Protein 5JK0 (pdb70)

Secondary structure (DSSP, 8-state):
--B-S--SS-HHHHHHHHHHHHHHHHHHHS--TT-S-HHHHHHHHHHHHT--SHHHHHHHHHHHHHTT-GGGHHHHHHHHHHHHHHH-------SSGGG--HHHHHHHHHHHTTTS-HHHHHHHHHHHHHHHHHHHHHB--TTS-B---------PPS---HHHHHHHHHHHHHS---TTTHHHHHHHHHHHHHH---HHHHHT-BGGGEEEETTEEEEEEE-GGG-EEEEEEEGGGTHHHHHHHHHHHTTS---TTBSS--TTSSPPPHHHHHHHHHHHHHHTT---S--SHHHHHHHHHHHHHHHH--HHHHHHHHT-SSHHHHGGG----GGGHHHHHTTTT--/--B-S--SS-HHHHHHHHHHHHHHHHHHHS--TT-S-HHHHHHHHHHTTS---HHHHHHHHHHHHHTT-GGGGGTHHHHHHHHHHHHHHHHH---SGGG--HHHHHHHHHHHSTTS-HHHHHHHHHHHHHHHHHHHHHB--TTS-B---------PPS---HHHHHHHHHHHHHS---TTTHHHHHHHHHHHHHH---HHHHHT-BGGGEEE-SSEEEEEEE-GGG-EEEEEEEGGGTHHHHHHHHHHHTTS---TTBSS--TTSSPPPHHHHHHHHHHHHHHHT---S--SHHHHHHHHHHHHHHHH--HHHHHHHHT-SSHHHHGGG----GGGGHHHHSS--/--B-S--SS-HHHHHHHHHHHHHHHHHHHS--TT---HHHHHHHHHHHHH--SHHHHHHHHHHHHHHT-GGGHHHHHHHHHHHHHHHHHHHHH--GGGS-GGG--HHHHHHHHHHHTTT--HHHHHHHHHHHHHHHHHHHHHB--TTS-B-----------PPS---HHHHHHHHHHHHHS---TTTHHHHHHHHHHHHHH---HHHHHT-BGGGEEEETTEEEEEEE-STT-EEEEEEEGGGTHHHHHHHHHHHTTS--STTBSS--TTSSPPPHHHHHHHHHHHHHHTT---S--SHHHHHHHHHHHHHHHH--HHHHHHHHT-S-HHHHGGGG----HHHHGGG-/--B-S--SS-HHHHHHHHHHHHHHHHHHHS--TT-S-HHHHHHHHHHTTS---HHHHHHHHHHHHHHT-GGGHHHHHHHHHHHHHHHHHHHHSSSS---SGGG--HHHHHHHHHHHTTTS-HHHHHHHHHHHHHHHHHHHHHB--TTS-B------------PPS---HHHHHHHHHHHHHS---TTTHHHHHHHHHHHHHH---HHHHHT-BGGGEEEETTEEEEEEE-STT-EEEEEEEGGGTHHHHHHHHHHGGGS---SSBSS--TTSSPPPHHHHHHHHHHHHHHHT---S--SHHHHHHHHHHHHHHHH--HHHHHHHHT-S-HHHHGGGG--HHHHHTTT--

B-factor: mean 37.94, std 14.61, range [15.32, 128.75]

Organism: Helicobacter pylori (strain ATCC 700392 / 26695) (NCBI:txid85962)

Nearest PDB structures (foldseek):
  5jk0-assembly1_A  TM=1.003E+00  e=2.504E-57  Helicobacter pylori 26695
  5jk0-assembly1_B  TM=9.928E-01  e=2.048E-52  Helicobacter pylori 26695
  5jk0-assembly1_C  TM=9.220E-01  e=7.118E-52  Helicobacter pylori 26695
  5jjv-assembly1_B-2  TM=9.401E-01  e=4.499E-51  Helicobacter pylori 26695
  5jk0-assembly1_D  TM=9.304E-01  e=4.680E-50  Helicobacter pylori 26695

Sequence (1389 aa):
MKHPLEELKDPTENLLLWIGRFLRYKCTSLSNSQVKDQNKVFECLNELNQACSSSQLEKVCKKARNAGLLGINTYALPLLKFHEYFSKARLIAFNSLKNIDEVMLAEFLSVYTGGLSLATKKNYRIALLGLFSYIDKQNQDENEKSYIYNITLKKLPTHLNNEELEKFLESIDKIEMSAKVRARNRLLIKIIVFTGMRRSNEALQLKIKDFTLENGCYTILIKGKGDKYRAVMLKAFHIESLLKEWLIERELYPVKNDLLFCNQKGSALTQAYLYKQVERIINFAGLRREKNGAHMLRHSFATLLYQKRHDLILVQEALGHASLNTSRIYTHFDKQRLEEAASIWEENMKHPLEELKDPTENLLLWIGRFLRYKCTSLSNSQVKDQNKVFECLNELNQACSSSQLEKVCKKARNAGLLGINTYALPLLKFHEYFSKARLITFNSLKNIDEVMLAEFLSVYTGGLSLATKKNYRIALLGLFSYIDKQNQDDENEKSYIYNITLKKLPTHLNNEELEKFLESIDKIEMSAKVRARNRLLIKIIVFTGMRSNEALQLKIKDFTLENGCYTILIKGKGDKYRAVMLKAFHIESLLKEWLIERELYPVKNDLLFCNQKGSALTQAYLYKQVERIINFAGLRREKNGAHMLRHSFATLLYQKRHDLILVQEALGHASLNTSRIYTHFDKQRLEEAASIWEMKHPLEELKDPTENLLLWIGRFLRYKCTSLSNSQVKDQNKVFECLNELNQACSSSSQLEKVCKKARNAGLLGINTYALPLLKFHEYFSKARLITERLAFNSLKNIDEVMLAEFLSVYTGGLSLATKKNYRIALLGLFSYIDKQNQDENEKSYIYNITLKNIKLPTHLNNEELEKFLESIDKIEMSAKVRARNRLLIKIIVFTGMRSNEALQLKIKDFTLENGCYTILIKGKGDKYRAVMLKAFHIESLLKEWLIERELYPVKKNDLLFCNQKGSALTQAYLYKQVERIIINFAGLRREKNGAHMLRHSFATLLYQKRHDLILVQEALGHASLNTSRIYTHFRLEEAASIWEMKHPLEELKDPTENLLLWIGRFLRYKCTSLSNSQVKDQNKVFECLNELNQACSSSQLEKVCKKARNAGLLGINTYALPLLKFHEYFSKARLITERLAFNSLKNIDEVMLAEFLSVYTGGLSLATKKNYRIALLGLFSYIDKQNQDENEKSYIYNITLKNISKLPTHLNNEELEKFLESIDKIEMSAKVRARNRLLIKIIVFTGMRSNEALQLKIKDFTLENGCYTILIKGKGDKYRAVMLKAFHIESLLKEWLIERELYPVKNDLLFCNQKGSALTQAYLYKQVERIINFAGLRREKNGAHMLRHSFATLLYQKRHDLILVQEALGHASLNTSRIYTHRLEEAASIWEE

InterPro domains:
  IPR002104 Integrase, catalytic domain [PF00589] (175-350)
  IPR002104 Integrase, catalytic domain [PS51898] (170-357)
  IPR011010 DNA breaking-rejoining enzyme, catalytic core [SSF56349] (175-356)
  IPR013762 Integrase-like, catalytic domain superfamily [G3DSA:1.10.443.10] (173-355)
  IPR033683 Tyrosine recombinase XerH [MF_02054] (1-359)
  IPR041308 Xer recombinase, N-terminal [PF18644] (12-143)
  IPR044068 Core-binding (CB) domain [PS51900] (43-140)
  IPR050090 Bacterial tyrosine recombinase XerC/XerD complex [PTHR30349] (85-353)

Radius of gyration: 36.98 Å; Cα contacts (8 Å, |Δi|>4): 1871; chains: 4; bounding box: 85×82×88 Å

Solvent-accessible surface area: 65845 Å² total; per-residue (Å²): 168,98,42,53,7,81,82,83,111,59,30,33,92,1,1,15,60,1,0,7,36,2,0,30,101,38,5,27,59,47,81,20,75,84,13,164,51,56,76,90,8,15,61,0,5,9,49,5,68,108,22,114,47,35,78,60,2,69,118,0,4,113,45,0,117,103,3,6,2,84,31,1,60,52,35,10,92,7,0,18,74,0,22,96,42,6,45,67,108,100,99,157,101,82,117,18,5,64,50,4,69,62,119,16,0,53,89,0,30,81,90,60,4,55,85,72,67,148,68,43,65,123,61,16,78,60,0,0,40,22,0,1,50,40,4,24,141,53,3,46,22,154,95,124,48,5,20,14,23,53,22,50,23,201,139,68,31,32,45,1,74,46,73,41,3,107,102,0,32,120,8,0,58,71,11,125,17,58,93,51,33,80,2,10,2,27,0,3,1,28,0,0,2,10,3,1,1,99,25,56,25,0,6,75,3,55,44,58,15,21,34,93,97,149,43,15,17,40,0,38,5,88,39,102,53,60,63,121,46,29,6,50,2,49,5,128,29,1,91,86,14,19,149,75,0,68,118,45,29,83,160,38,91,39,58,130,36,12,2,0,0,43,136,80,3,62,29,16,84,110,57,62,2,82,129,28,0,46,83,0,0,68,114,4,62,14,137,63,136,134,8,8,10,88,4,1,19,40,0,7,0,19,5,0,21,121,82,93,84,38,6,25,0,0,21,74,4,2,40,23,109,28,1,53,58,0,98,78,15,22,169,22,84,122,115,58,9,65,56,5,4,9,1,52,93,97,166,136,92,64,54,5,77,82,68,112,57,9,21,91,1,2,23,34,1,0,9,40,2,0,38,91,34,2,28,62,49,78,11,51,85,9,122,57,56,87,83,1,10,72,1,5,31,56,7,39,132,79,20,65,34,84,52,0,80,138,2,5,116,59,0,120,126,9,9,2,97,30,0,59,49,35,10,91,6,0,15,70,0,24,99,20,0,32,141,17,78,147,133,124,58,128,22,5,52,65,4,68,61,122,15,0,53,96,0,29,85,95,48,4,58,86,70,66,150,69,44,70,120,61,14,63,58,0,0,38,22,0,2,52,30,4,24,127,54,2,53,29,153,95,120,54,4,30,20,23,54,24,62,24,210,235,68,34,26,45,2,76,68,74,42,3,50,108,0,33,122,8,0,56,69,10,151,30,67,97,129,37,81,13,12,2,33,0,4,0,26,0,0,2,12,2,0,2,86,27,74,21,0,6,89,4,76,37,44,8,18,34,80,73,140,47,23,14,34,0,45,3,113,27,101,58,49,61,95,35,52,9,36,1,12,6,146,32,1,77,96,14,18,57,91,1,53,132,59,20,137,141,28,86,25,159,126,30,20,0,1,0,44,119,83,9,60,29,18,85,107,54,60,1,84,129,28,0,39,91,0,0,66,116,4,61,12,148,64,135,131,11,9,9,91,4,1,9,36,0,9,0,21,4,0,21,117,76,92,82,39,7,32,9,0,21,100,10,0,30,23,108,31,1,56,60,0,88,76,11,27,98,48,79,76,71,80,18,43,35,4,4,36,18,48,105,126,70,57,62,13,83,81,82,158,37,14,11,98,1,2,10,56,1,0,7,45,5,0,77,92,32,3,74,61,50,77,60,56,93,26,74,96,125,121,24,5,54,92,1,35,78,55,6,99,118,19,100,40,52,75,88,2,74,60,5,8,130,69,0,127,134,14,8,0,94,30,1,57,48,35,6,96,6,0,23,66,0,18,79,8,0,29,57,1,60,126,118,36,137,61,74,29,0,99,24,4,81,61,4,69,77,88,9,0,38,6,0,32,9,4,18,4,6,42,67,51,55,67,44,26,108,68,16,43,80,0,0,41,21,0,1,43,38,4,14,80,39,4,32,47,114,68,72,48,0,51,51,25,104,23,83,18,93,125,91,115,46,30,40,40,2,52,66,118,20,4,100,106,0,33,123,6,0,56,72,11,78,28,69,94,57,29,73,1,7,2,30,0,4,0,27,0,0,2,15,4,0,1,100,23,58,16,0,6,81,4,44,58,155,22,28,81,99,123,150,33,13,27,45,0,72,5,122,34,75,63,100,62,107,49,18,5,28,2,42,15,121,29,1,52,90,10,19,58,73,0,54,116,48,38,136,162,32,68,39,102,110,96,7,1,1,0,40,115,74,0,52,27,19,84,101,67,70,2,77,132,28,0,28,99,0,0,70,115,6,62,12,58,19,16,126,3,7,5,96,3,2,17,40,0,5,0,5,8,1,41,101,41,57,122,11,10,7,0,0,5,41,5,2,38,21,98,34,0,80,55,0,84,64,10,41,71,133,161,35,107,36,11,10,41,3,48,135,193,66,39,58,15,74,82,88,109,68,10,22,36,1,1,25,33,0,0,9,47,4,0,68,106,28,3,74,60,46,78,60,79,92,33,100,50,59,68,32,10,139,112,6,27,66,92,8,102,68,81,20,51,36,83,96,1,74,61,6,4,117,49,0,116,127,18,10,0,97,28,1,61,47,32,11,94,6,0,21,67,0,19,88,8,0,39,72,2,35,90,71,20,63,225,130,38,33,103,27,2,90,56,3,70,62,98,13,0,49,19,0,30,20,4,22,4,5,44,77,50,38,64,40,51,100,64,12,59,85,0,0,40,21,0,2,43,37,2,16,80,47,3,48,50,112,64,77,37,2,51,52,22,97,27,73,12,95,83,66,125,124,54,38,24,48,2,57,91,78,28,3,48,37,0,35,120,10,0,56,70,11,79,32,68,89,62,27,73,3,6,2,30,0,3,2,26,0,0,1,12,4,0,1,104,22,58,14,0,7,79,3,53,59,148,17,32,77,86,72,113,51,18,15,46,0,67,6,125,35,91,57,105,54,108,50,31,6,42,0,49,6,141,36,1,81,90,14,19,56,74,1,56,118,54,28,144,159,26,90,26,112,83,48,9,1,0,0,41,106,81,6,65,32,18,86,102,66,66,2,76,133,26,0,26,98,2,0,69,119,30,63,19,69,21,45,136,1,8,7,94,3,1,16,36,0,6,0,13,18,0,30,95,45,97,119,10,11,6,2,0,7,55,5,2,40,23,106,34,0,76,54,0,88,66,8,38,118,128,34,58,77,6,2,30,2,50,73,154

Structure (mmCIF, N/CA/C/O backbone):
data_5JK0
#
_entry.id   5JK0
#
_cell.length_a   79.280
_cell.length_b   153.200
_cell.length_c   169.390
_cell.angle_alpha   90.00
_cell.angle_beta   90.00
_cell.angle_gamma   90.00
#
_symmetry.space_group_name_H-M   'P 21 21 21'
#
loop_
_entity.id
_entity.type
_entity.pdbx_description
1 polymer 'Tyrosine recombinase XerH'
2 polymer 'DNA (30-MER)'
3 polymer 'DNA (30-MER)'
4 non-polymer GLYCEROL
5 non-polymer 1,2-ETHANEDIOL
6 non-polymer 'CHLORIDE ION'
7 non-polymer DI(HYDROXYETHYL)ETHER
8 water water
#
loop_
_atom_site.group_PDB
_atom_site.id
_atom_site.type_symbol
_atom_site.label_atom_id
_atom_site.label_alt_id
_atom_site.label_comp_id
_atom_site.label_asym_id
_atom_site.label_entity_id
_atom_site.label_seq_id
_atom_site.pdbx_PDB_ins_code
_atom_site.Cartn_x
_atom_site.Cartn_y
_atom_site.Cartn_z
_atom_site.occupancy
_atom_site.B_iso_or_equiv
_atom_site.auth_seq_id
_atom_site.auth_comp_id
_atom_site.auth_asym_id
_atom_site.auth_atom_id
_atom_site.pdbx_PDB_model_num
ATOM 1 N N . MET A 1 2 ? 25.821 -51.985 -35.146 1.00 64.12 1 MET A N 1
ATOM 2 C CA . MET A 1 2 ? 26.339 -52.694 -33.983 1.00 63.77 1 MET A CA 1
ATOM 3 C C . MET A 1 2 ? 27.823 -52.409 -33.779 1.00 59.30 1 MET A C 1
ATOM 4 O O . MET A 1 2 ? 28.494 -51.889 -34.671 1.00 59.35 1 MET A O 1
ATOM 9 N N . LYS A 1 3 ? 28.329 -52.754 -32.601 1.00 55.99 2 LYS A N 1
ATOM 10 C CA . LYS A 1 3 ? 29.750 -52.616 -32.309 1.00 49.93 2 LYS A CA 1
ATOM 11 C C . LYS A 1 3 ? 30.422 -53.984 -32.299 1.00 44.73 2 LYS A C 1
ATOM 12 O O . LYS A 1 3 ? 29.761 -55.007 -32.118 1.00 48.55 2 LYS A O 1
ATOM 18 N N . HIS A 1 4 ? 31.736 -53.999 -32.493 1.00 37.85 3 HIS A N 1
ATOM 19 C CA . HIS A 1 4 ? 32.485 -55.248 -32.565 1.00 34.77 3 HIS A CA 1
ATOM 20 C C . HIS A 1 4 ? 33.668 -55.239 -31.605 1.00 32.71 3 HIS A C 1
ATOM 21 O O . HIS A 1 4 ? 34.244 -54.186 -31.345 1.00 31.25 3 HIS A O 1
ATOM 28 N N . PRO A 1 5 ? 34.032 -56.415 -31.072 1.00 32.70 4 PRO A N 1
ATOM 29 C CA . PRO A 1 5 ? 35.255 -56.518 -30.270 1.00 32.41 4 PRO A CA 1
ATOM 30 C C . PRO A 1 5 ? 36.479 -56.145 -31.101 1.00 29.81 4 PRO A C 1
ATOM 31 O O . PRO A 1 5 ? 36.479 -56.379 -32.310 1.00 28.66 4 PRO A O 1
ATOM 35 N N . LEU A 1 6 ? 37.493 -55.566 -30.465 1.00 29.65 5 LEU A N 1
ATOM 36 C CA . LEU A 1 6 ? 38.696 -55.130 -31.170 1.00 28.10 5 LEU A CA 1
ATOM 37 C C . LEU A 1 6 ? 39.358 -56.279 -31.926 1.00 28.59 5 LEU A C 1
ATOM 38 O O . LEU A 1 6 ? 39.742 -56.133 -33.087 1.00 27.01 5 LEU A O 1
ATOM 43 N N . GLU A 1 7 ? 39.481 -57.423 -31.261 1.00 30.68 6 GLU A N 1
ATOM 44 C CA . GLU A 1 7 ? 40.135 -58.582 -31.852 1.00 34.03 6 GLU A CA 1
ATOM 45 C C . GLU A 1 7 ? 39.180 -59.768 -31.951 1.00 33.80 6 GLU A C 1
ATOM 46 O O . GLU A 1 7 ? 38.842 -60.391 -30.945 1.00 36.61 6 GLU A O 1
ATOM 52 N N . GLU A 1 8 ? 38.745 -60.069 -33.171 1.00 32.00 7 GLU A N 1
ATOM 53 C CA . GLU A 1 8 ? 37.823 -61.173 -33.413 1.00 35.89 7 GLU A CA 1
ATOM 54 C C . GLU A 1 8 ? 38.515 -62.337 -34.113 1.00 35.79 7 GLU A C 1
ATOM 55 O O . GLU A 1 8 ? 38.103 -63.488 -33.979 1.00 36.46 7 GLU A O 1
ATOM 61 N N . LEU A 1 9 ? 39.567 -62.029 -34.865 1.00 34.83 8 LEU A N 1
ATOM 62 C CA . LEU A 1 9 ? 40.282 -63.039 -35.636 1.00 36.52 8 LEU A CA 1
ATOM 63 C C . LEU A 1 9 ? 41.618 -63.389 -34.988 1.00 35.39 8 LEU A C 1
ATOM 64 O O . LEU A 1 9 ? 42.144 -62.626 -34.178 1.00 32.84 8 LEU A O 1
ATOM 69 N N . LYS A 1 10 ? 42.161 -64.547 -35.351 1.00 36.49 9 LYS A N 1
ATOM 70 C CA . LYS A 1 10 ? 43.447 -64.987 -34.823 1.00 38.05 9 LYS A CA 1
ATOM 71 C C . LYS A 1 10 ? 44.594 -64.215 -35.465 1.00 39.79 9 LYS A C 1
ATOM 72 O O . LYS A 1 10 ? 45.597 -63.920 -34.814 1.00 41.66 9 LYS A O 1
ATOM 74 N N . ASP A 1 11 ? 44.439 -63.892 -36.745 1.00 39.35 10 ASP A N 1
ATOM 75 C CA . ASP A 1 11 ? 45.461 -63.160 -37.484 1.00 38.38 10 ASP A CA 1
ATOM 76 C C . ASP A 1 11 ? 45.267 -61.656 -37.316 1.00 34.40 10 ASP A C 1
ATOM 77 O O . ASP A 1 11 ? 44.258 -61.104 -37.752 1.00 33.56 10 ASP A O 1
ATOM 82 N N . PRO A 1 12 ? 46.243 -60.988 -36.682 1.00 33.60 11 PRO A N 1
ATOM 83 C CA . PRO A 1 12 ? 46.195 -59.543 -36.430 1.00 31.06 11 PRO A CA 1
ATOM 84 C C . PRO A 1 12 ? 46.096 -58.720 -37.713 1.00 28.55 11 PRO A C 1
ATOM 85 O O . PRO A 1 12 ? 45.406 -57.701 -37.730 1.00 26.74 11 PRO A O 1
ATOM 89 N N . THR A 1 13 ? 46.775 -59.161 -38.769 1.00 27.53 12 THR A N 1
ATOM 90 C CA . THR A 1 13 ? 46.782 -58.438 -40.039 1.00 31.43 12 THR A CA 1
ATOM 91 C C . THR A 1 13 ? 45.406 -58.445 -40.696 1.00 30.14 12 THR A C 1
ATOM 92 O O . THR A 1 13 ? 44.995 -57.457 -41.307 1.00 28.85 12 THR A O 1
ATOM 96 N N . GLU A 1 14 ? 44.699 -59.562 -40.567 1.00 28.91 13 GLU A N 1
ATOM 97 C CA . GLU A 1 14 ? 43.355 -59.678 -41.117 1.00 27.11 13 GLU A CA 1
ATOM 98 C C . GLU A 1 14 ? 42.359 -58.883 -40.280 1.00 25.74 13 GLU A C 1
ATOM 99 O O . GLU A 1 14 ? 41.362 -58.380 -40.798 1.00 24.12 13 GLU A O 1
ATOM 105 N N . ASN A 1 15 ? 42.636 -58.771 -38.985 1.00 25.35 14 ASN A N 1
ATOM 106 C CA . ASN A 1 15 ? 41.778 -58.008 -38.089 1.00 26.08 14 ASN A CA 1
ATOM 107 C C . ASN A 1 15 ? 41.936 -56.508 -38.327 1.00 24.32 14 ASN A C 1
ATOM 108 O O . ASN A 1 15 ? 40.975 -55.747 -38.218 1.00 23.07 14 ASN A O 1
ATOM 113 N N . LEU A 1 16 ? 43.157 -56.093 -38.651 1.00 23.21 15 LEU A N 1
ATOM 114 C CA . LEU A 1 16 ? 43.430 -54.707 -39.012 1.00 23.24 15 LEU A CA 1
ATOM 115 C C . LEU A 1 16 ? 42.704 -54.348 -40.302 1.00 23.36 15 LEU A C 1
ATOM 116 O O . LEU A 1 16 ? 42.109 -53.277 -40.418 1.00 20.59 15 LEU A O 1
ATOM 121 N N . LEU A 1 17 ? 42.765 -55.260 -41.267 1.00 24.44 16 LEU A N 1
ATOM 122 C CA . LEU A 1 17 ? 42.093 -55.088 -42.548 1.00 26.57 16 LEU A CA 1
ATOM 123 C C . LEU A 1 17 ? 40.585 -54.965 -42.359 1.00 26.04 16 LEU A C 1
ATOM 124 O O . LEU A 1 17 ? 39.916 -54.219 -43.073 1.00 24.71 16 LEU A O 1
ATOM 129 N N . LEU A 1 18 ? 40.064 -55.705 -41.386 1.00 27.05 17 LEU A N 1
ATOM 130 C CA . LEU A 1 18 ? 38.638 -55.706 -41.086 1.00 26.00 17 LEU A CA 1
ATOM 131 C C . LEU A 1 18 ? 38.163 -54.333 -40.611 1.00 24.29 17 LEU A C 1
ATOM 132 O O . LEU A 1 18 ? 37.113 -53.851 -41.036 1.00 24.34 17 LEU A O 1
ATOM 137 N N . TRP A 1 19 ? 38.940 -53.705 -39.734 1.00 24.22 18 TRP A N 1
ATOM 138 C CA . TRP A 1 19 ? 38.590 -52.385 -39.216 1.00 23.86 18 TRP A CA 1
ATOM 139 C C . TRP A 1 19 ? 38.739 -51.299 -40.278 1.00 23.77 18 TRP A C 1
ATOM 140 O O . TRP A 1 19 ? 37.963 -50.342 -40.310 1.00 23.62 18 TRP A O 1
ATOM 151 N N . ILE A 1 20 ? 39.740 -51.448 -41.140 1.00 21.26 19 ILE A N 1
ATOM 152 C CA . ILE A 1 20 ? 39.961 -50.499 -42.226 1.00 19.69 19 ILE A CA 1
ATOM 153 C C . ILE A 1 20 ? 38.793 -50.535 -43.208 1.00 22.36 19 ILE A C 1
ATOM 154 O O . ILE A 1 20 ? 38.347 -49.496 -43.700 1.00 24.53 19 ILE A O 1
ATOM 159 N N . GLY A 1 21 ? 38.290 -51.736 -43.476 1.00 23.30 20 GLY A N 1
ATOM 160 C CA . GLY A 1 21 ? 37.145 -51.905 -44.351 1.00 22.29 20 GLY A CA 1
ATOM 161 C C . GLY A 1 21 ? 35.891 -51.266 -43.784 1.00 22.32 20 GLY A C 1
ATOM 162 O O . GLY A 1 21 ? 35.111 -50.651 -44.512 1.00 24.53 20 GLY A O 1
ATOM 163 N N . ARG A 1 22 ? 35.696 -51.415 -42.477 1.00 20.43 21 ARG A N 1
ATOM 164 C CA . ARG A 1 22 ? 34.550 -50.824 -41.793 1.00 21.54 21 ARG A CA 1
ATOM 165 C C . ARG A 1 22 ? 34.610 -49.301 -41.829 1.00 23.19 21 ARG A C 1
ATOM 166 O O . ARG A 1 22 ? 33.590 -48.629 -42.004 1.00 24.42 21 ARG A O 1
ATOM 174 N N . PHE A 1 23 ? 35.814 -48.765 -41.657 1.00 19.84 22 PHE A N 1
ATOM 175 C CA . PHE A 1 23 ? 36.022 -47.323 -41.646 1.00 20.42 22 PHE A CA 1
ATOM 176 C C . PHE A 1 23 ? 35.764 -46.707 -43.018 1.00 20.39 22 PHE A C 1
ATOM 177 O O . PHE A 1 23 ? 35.044 -45.715 -43.136 1.00 23.25 22 PHE A O 1
ATOM 185 N N . LEU A 1 24 ? 36.351 -47.301 -44.053 1.00 18.39 23 LEU A N 1
ATOM 186 C CA . LEU A 1 24 ? 36.201 -46.793 -45.414 1.00 20.07 23 LEU A CA 1
ATOM 187 C C . LEU A 1 24 ? 34.754 -46.896 -45.894 1.00 21.78 23 LEU A C 1
ATOM 188 O O . LEU A 1 24 ? 34.288 -46.059 -46.668 1.00 21.93 23 LEU A O 1
ATOM 193 N N . ARG A 1 25 ? 34.050 -47.924 -45.431 1.00 20.98 24 ARG A N 1
ATOM 194 C CA . ARG A 1 25 ? 32.643 -48.095 -45.774 1.00 21.03 24 ARG A CA 1
ATOM 195 C C . ARG A 1 25 ? 31.798 -47.005 -45.125 1.00 22.52 24 ARG A C 1
ATOM 196 O O . ARG A 1 25 ? 30.862 -46.483 -45.735 1.00 23.41 24 ARG A O 1
ATOM 204 N N . TYR A 1 26 ? 32.136 -46.666 -43.885 1.00 22.93 25 TYR A N 1
ATOM 205 C CA . TYR A 1 26 ? 31.449 -45.600 -43.165 1.00 24.47 25 TYR A CA 1
ATOM 206 C C . TYR A 1 26 ? 31.627 -44.255 -43.866 1.00 23.62 25 TYR A C 1
ATOM 207 O O . TYR A 1 26 ? 30.681 -43.474 -43.980 1.00 26.60 25 TYR A O 1
ATOM 216 N N . LYS A 1 27 ? 32.841 -43.995 -44.339 1.00 20.24 26 LYS A N 1
ATOM 217 C CA . LYS A 1 27 ? 33.142 -42.744 -45.027 1.00 22.25 26 LYS A CA 1
ATOM 218 C C . LYS A 1 27 ? 32.373 -42.628 -46.340 1.00 22.29 26 LYS A C 1
ATOM 219 O O . LYS A 1 27 ? 32.018 -41.530 -46.765 1.00 21.65 26 LYS A O 1
ATOM 225 N N . CYS A 1 28 ? 32.111 -43.765 -46.978 1.00 21.25 27 CYS A N 1
ATOM 226 C CA . CYS A 1 28 ? 31.339 -43.773 -48.215 1.00 21.86 27 CYS A CA 1
ATOM 227 C C . CYS A 1 28 ? 29.897 -43.328 -47.975 1.00 24.52 27 CYS A C 1
ATOM 228 O O . CYS A 1 28 ? 29.213 -42.890 -48.900 1.00 24.56 27 CYS A O 1
ATOM 231 N N . THR A 1 29 ? 29.441 -43.440 -46.731 1.00 26.12 28 THR A N 1
ATOM 232 C CA . THR A 1 29 ? 28.069 -43.088 -46.387 1.00 29.82 28 THR A CA 1
ATOM 233 C C . THR A 1 29 ? 27.973 -41.720 -45.714 1.00 30.13 28 THR A C 1
ATOM 234 O O . THR A 1 29 ? 26.876 -41.215 -45.481 1.00 32.19 28 THR A O 1
ATOM 238 N N . SER A 1 30 ? 29.121 -41.121 -45.405 1.00 28.27 29 SER A N 1
ATOM 239 C CA . SER A 1 30 ? 29.144 -39.857 -44.674 1.00 29.82 29 SER A CA 1
ATOM 240 C C . SER A 1 30 ? 29.725 -38.706 -45.495 1.00 28.11 29 SER A C 1
ATOM 241 O O . SER A 1 30 ? 29.359 -37.549 -45.293 1.00 30.42 29 SER A O 1
ATOM 244 N N . LEU A 1 31 ? 30.636 -39.023 -46.410 1.00 23.48 30 LEU A N 1
ATOM 245 C CA . LEU A 1 31 ? 31.220 -38.007 -47.281 1.00 23.23 30 LEU A CA 1
ATOM 246 C C . LEU A 1 31 ? 30.214 -37.568 -48.343 1.00 24.77 30 LEU A C 1
ATOM 247 O O . LEU A 1 31 ? 29.223 -38.254 -48.588 1.00 25.50 30 LEU A O 1
ATOM 252 N N . SER A 1 32 ? 30.477 -36.424 -48.969 1.00 25.71 31 SER A N 1
ATOM 253 C CA . SER A 1 32 ? 29.546 -35.832 -49.930 1.00 26.49 31 SER A CA 1
ATOM 254 C C . SER A 1 32 ? 29.247 -36.745 -51.120 1.00 26.65 31 SER A C 1
ATOM 255 O O . SER A 1 32 ? 30.150 -37.352 -51.697 1.00 24.19 31 SER A O 1
ATOM 258 N N . ASN A 1 33 ? 27.969 -36.834 -51.480 1.00 27.18 32 ASN A N 1
ATOM 259 C CA . ASN A 1 33 ? 27.539 -37.634 -52.621 1.00 28.17 32 ASN A CA 1
ATOM 260 C C . ASN A 1 33 ? 27.006 -36.764 -53.756 1.00 29.02 32 ASN A C 1
ATOM 261 O O . ASN A 1 33 ? 26.301 -37.246 -54.641 1.00 29.80 32 ASN A O 1
ATOM 266 N N . SER A 1 34 ? 27.353 -35.480 -53.721 1.00 28.67 33 SER A N 1
ATOM 267 C CA . SER A 1 34 ? 26.809 -34.502 -54.658 1.00 31.35 33 SER A CA 1
ATOM 268 C C . SER A 1 34 ? 27.215 -34.760 -56.109 1.00 31.30 33 SER A C 1
ATOM 269 O O . SER A 1 34 ? 26.503 -34.368 -57.033 1.00 31.64 33 SER A O 1
ATOM 272 N N . GLN A 1 35 ? 28.356 -35.413 -56.309 1.00 30.36 34 GLN A N 1
ATOM 273 C CA . GLN A 1 35 ? 28.855 -35.653 -57.659 1.00 30.77 34 GLN A CA 1
ATOM 274 C C . GLN A 1 35 ? 28.747 -37.118 -58.075 1.00 30.72 34 GLN A C 1
ATOM 275 O O . GLN A 1 35 ? 29.368 -37.538 -59.052 1.00 31.28 34 GLN A O 1
ATOM 281 N N . VAL A 1 36 ? 27.956 -37.891 -57.339 1.00 28.66 35 VAL A N 1
ATOM 282 C CA . VAL A 1 36 ? 27.724 -39.287 -57.692 1.00 28.33 35 VAL A CA 1
ATOM 283 C C . VAL A 1 36 ? 26.923 -39.383 -58.986 1.00 30.90 35 VAL A C 1
ATOM 284 O O . VAL A 1 36 ? 25.830 -38.828 -59.092 1.00 29.60 35 VAL A O 1
ATOM 288 N N . LYS A 1 37 ? 27.477 -40.085 -59.969 1.00 32.08 36 LYS A N 1
ATOM 289 C CA . LYS A 1 37 ? 26.837 -40.222 -61.270 1.00 36.55 36 LYS A CA 1
ATOM 290 C C . LYS A 1 37 ? 25.967 -41.472 -61.335 1.00 36.07 36 LYS A C 1
ATOM 291 O O . LYS A 1 37 ? 24.964 -41.503 -62.047 1.00 38.79 36 LYS A O 1
ATOM 297 N N . ASP A 1 38 ? 26.359 -42.499 -60.590 1.00 33.61 37 ASP A N 1
ATOM 298 C CA . ASP A 1 38 ? 25.626 -43.758 -60.571 1.00 33.38 37 ASP A CA 1
ATOM 299 C C . ASP A 1 38 ? 25.356 -44.193 -59.136 1.00 30.36 37 ASP A C 1
ATOM 300 O O . ASP A 1 38 ? 26.253 -44.683 -58.449 1.00 29.20 37 ASP A O 1
ATOM 305 N N . GLN A 1 39 ? 24.115 -44.012 -58.691 1.00 28.86 38 GLN A N 1
ATOM 306 C CA . GLN A 1 39 ? 23.724 -44.377 -57.333 1.00 27.71 38 GLN A CA 1
ATOM 307 C C . GLN A 1 39 ? 23.875 -45.873 -57.086 1.00 27.71 38 GLN A C 1
ATOM 308 O O . GLN A 1 39 ? 24.202 -46.299 -55.980 1.00 28.80 38 GLN A O 1
ATOM 314 N N . ASN A 1 40 ? 23.634 -46.666 -58.124 1.00 26.40 39 ASN A N 1
ATOM 315 C CA . ASN A 1 40 ? 23.673 -48.117 -57.999 1.00 26.58 39 ASN A CA 1
ATOM 316 C C . ASN A 1 40 ? 25.084 -48.651 -57.763 1.00 25.28 39 ASN A C 1
ATOM 317 O O . ASN A 1 40 ? 25.267 -49.652 -57.071 1.00 25.10 39 ASN A O 1
ATOM 322 N N . LYS A 1 41 ? 26.080 -47.982 -58.336 1.00 24.61 40 LYS A N 1
ATOM 323 C CA . LYS A 1 41 ? 27.468 -48.383 -58.138 1.00 28.57 40 LYS A CA 1
ATOM 324 C C . LYS A 1 41 ? 27.913 -48.132 -56.701 1.00 26.15 40 LYS A C 1
ATOM 325 O O . LYS A 1 41 ? 28.695 -48.901 -56.144 1.00 24.15 40 LYS A O 1
ATOM 331 N N . VAL A 1 42 ? 27.407 -47.058 -56.104 1.00 25.76 41 VAL A N 1
ATOM 332 C CA . VAL A 1 42 ? 27.729 -46.734 -54.719 1.00 24.57 41 VAL A CA 1
ATOM 333 C C . VAL A 1 42 ? 27.135 -47.774 -53.775 1.00 24.55 41 VAL A C 1
ATOM 334 O O . VAL A 1 42 ? 27.791 -48.216 -52.830 1.00 24.11 41 VAL A O 1
ATOM 338 N N . PHE A 1 43 ? 25.893 -48.164 -54.044 1.00 23.43 42 PHE A N 1
ATOM 339 C CA . PHE A 1 43 ? 25.222 -49.187 -53.252 1.00 24.78 42 PHE A CA 1
ATOM 340 C C . PHE A 1 43 ? 25.990 -50.504 -53.302 1.00 25.79 42 PHE A C 1
ATOM 341 O O . PHE A 1 43 ? 26.168 -51.167 -52.280 1.00 25.91 42 PHE A O 1
ATOM 349 N N . GLU A 1 44 ? 26.447 -50.873 -54.495 1.00 25.24 43 GLU A N 1
ATOM 350 C CA . GLU A 1 44 ? 27.230 -52.091 -54.669 1.00 25.62 43 GLU A CA 1
ATOM 351 C C . GLU A 1 44 ? 28.539 -52.016 -53.892 1.00 24.43 43 GLU A C 1
ATOM 352 O O . GLU A 1 44 ? 28.985 -53.009 -53.322 1.00 26.15 43 GLU A O 1
ATOM 358 N N . CYS A 1 45 ? 29.147 -50.833 -53.871 1.00 21.56 44 CYS A N 1
ATOM 359 C CA . CYS A 1 45 ? 30.414 -50.628 -53.175 1.00 20.40 44 CYS A CA 1
ATOM 360 C C . CYS A 1 45 ? 30.299 -50.891 -51.677 1.00 20.43 44 CYS A C 1
ATOM 361 O O . CYS A 1 45 ? 31.187 -51.500 -51.082 1.00 20.94 44 CYS A O 1
ATOM 364 N N . LEU A 1 46 ? 29.208 -50.427 -51.073 1.00 20.84 45 LEU A N 1
ATOM 365 C CA . LEU A 1 46 ? 28.991 -50.608 -49.640 1.00 23.74 45 LEU A CA 1
ATOM 366 C C . LEU A 1 46 ? 28.995 -52.088 -49.270 1.00 26.57 45 LEU A C 1
ATOM 367 O O . LEU A 1 46 ? 29.624 -52.493 -48.292 1.00 26.96 45 LEU A O 1
ATOM 372 N N . ASN A 1 47 ? 28.296 -52.889 -50.067 1.00 26.27 46 ASN A N 1
ATOM 373 C CA . ASN A 1 47 ? 28.215 -54.324 -49.835 1.00 27.33 46 ASN A CA 1
ATOM 374 C C . ASN A 1 47 ? 29.536 -55.029 -50.133 1.00 26.80 46 ASN A C 1
ATOM 375 O O . ASN A 1 47 ? 29.955 -55.916 -49.392 1.00 23.52 46 ASN A O 1
ATOM 380 N N . GLU A 1 48 ? 30.192 -54.621 -51.215 1.00 25.05 47 GLU A N 1
ATOM 381 C CA . GLU A 1 48 ? 31.448 -55.237 -51.629 1.00 25.05 47 GLU A CA 1
ATOM 382 C C . GLU A 1 48 ? 32.587 -54.921 -50.662 1.00 24.37 47 GLU A C 1
ATOM 383 O O . GLU A 1 48 ? 33.529 -55.702 -50.529 1.00 24.98 47 GLU A O 1
ATOM 389 N N . LEU A 1 49 ? 32.501 -53.777 -49.988 1.00 23.14 48 LEU A N 1
ATOM 390 C CA . LEU A 1 49 ? 33.483 -53.423 -48.968 1.00 23.81 48 LEU A CA 1
ATOM 391 C C . LEU A 1 49 ? 33.344 -54.331 -47.753 1.00 26.76 48 LEU A C 1
ATOM 392 O O . LEU A 1 49 ? 34.333 -54.694 -47.115 1.00 27.74 48 LEU A O 1
ATOM 397 N N . ASN A 1 50 ? 32.106 -54.698 -47.441 1.00 27.20 49 ASN A N 1
ATOM 398 C CA . ASN A 1 50 ? 31.823 -55.545 -46.291 1.00 29.56 49 ASN A CA 1
ATOM 399 C C . ASN A 1 50 ? 32.132 -57.011 -46.579 1.00 26.66 49 ASN A C 1
ATOM 400 O O . ASN A 1 50 ? 32.330 -57.809 -45.662 1.00 26.47 49 ASN A O 1
ATOM 405 N N . GLN A 1 51 ? 32.179 -57.355 -47.862 1.00 24.73 50 GLN A N 1
ATOM 406 C CA . GLN A 1 51 ? 32.454 -58.723 -48.289 1.00 25.73 50 GLN A CA 1
ATOM 407 C C . GLN A 1 51 ? 33.927 -58.911 -48.649 1.00 26.06 50 GLN A C 1
ATOM 408 O O . GLN A 1 51 ? 34.341 -59.996 -49.059 1.00 28.39 50 GLN A O 1
ATOM 414 N N . ALA A 1 52 ? 34.712 -57.849 -48.492 1.00 24.67 51 ALA A N 1
ATOM 415 C CA . ALA A 1 52 ? 36.120 -57.864 -48.880 1.00 24.98 51 ALA A CA 1
ATOM 416 C C . ALA A 1 52 ? 36.977 -58.637 -47.882 1.00 27.08 51 ALA A C 1
ATOM 417 O O . ALA A 1 52 ? 36.782 -58.532 -46.672 1.00 26.57 51 ALA A O 1
ATOM 419 N N . CYS A 1 53 ? 37.933 -59.407 -48.397 1.00 28.08 52 CYS A N 1
ATOM 420 C CA . CYS A 1 53 ? 38.790 -60.231 -47.549 1.00 28.61 52 CYS A CA 1
ATOM 421 C C . CYS A 1 53 ? 40.275 -59.961 -47.766 1.00 27.81 52 CYS A C 1
ATOM 422 O O . CYS A 1 53 ? 41.122 -60.594 -47.135 1.00 29.10 52 CYS A O 1
ATOM 425 N N . SER A 1 54 ? 40.592 -59.031 -48.659 1.00 24.64 53 SER A N 1
ATOM 426 C CA . SER A 1 54 ? 41.986 -58.719 -48.958 1.00 25.36 53 SER A CA 1
ATOM 427 C C . SER A 1 54 ? 42.199 -57.229 -49.194 1.00 25.92 53 SER A C 1
ATOM 428 O O . SER A 1 54 ? 41.247 -56.475 -49.402 1.00 25.89 53 SER A O 1
ATOM 431 N N . SER A 1 55 ? 43.462 -56.819 -49.167 1.00 25.22 54 SER A N 1
ATOM 432 C CA . SER A 1 55 ? 43.830 -55.428 -49.393 1.00 25.30 54 SER A CA 1
ATOM 433 C C . SER A 1 55 ? 43.540 -55.005 -50.829 1.00 21.37 54 SER A C 1
ATOM 434 O O . SER A 1 55 ? 43.027 -53.911 -51.073 1.00 21.49 54 SER A O 1
ATOM 437 N N . SER A 1 56 ? 43.872 -55.879 -51.775 1.00 22.42 55 SER A N 1
ATOM 438 C CA . SER A 1 56 ? 43.650 -55.606 -53.192 1.00 31.55 55 SER A CA 1
ATOM 439 C C . SER A 1 56 ? 42.168 -55.413 -53.503 1.00 29.62 55 SER A C 1
ATOM 440 O O . SER A 1 56 ? 41.806 -54.619 -54.373 1.00 27.22 55 SER A O 1
ATOM 443 N N . GLN A 1 57 ? 41.314 -56.134 -52.784 1.00 26.63 56 GLN A N 1
ATOM 444 C CA . GLN A 1 57 ? 39.875 -56.021 -52.981 1.00 27.10 56 GLN A CA 1
ATOM 445 C C . GLN A 1 57 ? 39.354 -54.689 -52.445 1.00 25.54 56 GLN A C 1
ATOM 446 O O . GLN A 1 57 ? 38.522 -54.042 -53.082 1.00 25.48 56 GLN A O 1
ATOM 452 N N . LEU A 1 58 ? 39.846 -54.283 -51.277 1.00 23.95 57 LEU A N 1
ATOM 453 C CA . LEU A 1 58 ? 39.479 -52.990 -50.705 1.00 23.56 57 LEU A CA 1
ATOM 454 C C . LEU A 1 58 ? 39.891 -51.852 -51.630 1.00 22.73 57 LEU A C 1
ATOM 455 O O . LEU A 1 58 ? 39.168 -50.866 -51.781 1.00 22.71 57 LEU A O 1
ATOM 460 N N . GLU A 1 59 ? 41.060 -51.999 -52.245 1.00 23.22 58 GLU A N 1
ATOM 461 C CA . GLU A 1 59 ? 41.577 -50.995 -53.164 1.00 25.18 58 GLU A CA 1
ATOM 462 C C . GLU A 1 59 ? 40.688 -50.859 -54.396 1.00 25.45 58 GLU A C 1
ATOM 463 O O . GLU A 1 59 ? 40.410 -49.750 -54.853 1.00 25.43 58 GLU A O 1
ATOM 469 N N . LYS A 1 60 ? 40.242 -51.995 -54.924 1.00 24.00 59 LYS A N 1
ATOM 470 C CA . LYS A 1 60 ? 39.444 -52.013 -56.144 1.00 26.66 59 LYS A CA 1
ATOM 471 C C . LYS A 1 60 ? 38.077 -51.369 -55.937 1.00 23.82 59 LYS A C 1
ATOM 472 O O . LYS A 1 60 ? 37.612 -50.600 -56.777 1.00 23.30 59 LYS A O 1
ATOM 478 N N . VAL A 1 61 ? 37.439 -51.685 -54.815 1.00 23.64 60 VAL A N 1
ATOM 479 C CA . VAL A 1 61 ? 36.102 -51.175 -54.528 1.00 23.39 60 VAL A CA 1
ATOM 480 C C . VAL A 1 61 ? 36.119 -49.671 -54.251 1.00 23.1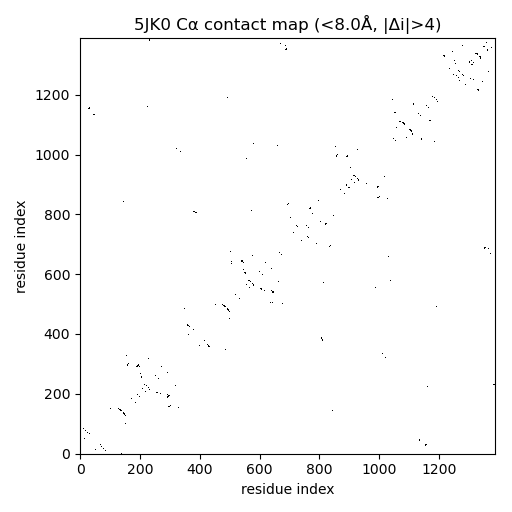6 60 VAL A C 1
ATOM 481 O O . VAL A 1 61 ? 35.216 -48.945 -54.674 1.00 25.66 60 VAL A O 1
ATOM 485 N N . CYS A 1 62 ? 37.147 -49.205 -53.546 1.00 21.21 61 CYS A N 1
ATOM 486 C CA . CYS A 1 62 ? 37.276 -47.780 -53.250 1.00 21.67 61 CYS A CA 1
ATOM 487 C C . CYS A 1 62 ? 37.544 -46.971 -54.516 1.00 21.93 61 CYS A C 1
ATOM 488 O O . CYS A 1 62 ? 37.077 -45.838 -54.648 1.00 20.89 61 CYS A O 1
ATOM 491 N N . LYS A 1 63 ? 38.303 -47.553 -55.441 1.00 20.77 62 LYS A N 1
ATOM 492 C CA . LYS A 1 63 ? 38.516 -46.933 -56.743 1.00 23.14 62 LYS A CA 1
ATOM 493 C C . LYS A 1 63 ? 37.198 -46.856 -57.499 1.00 25.79 62 LYS A C 1
ATOM 494 O O . LYS A 1 63 ? 36.882 -45.839 -58.117 1.00 25.78 62 LYS A O 1
ATOM 500 N N . LYS A 1 64 ? 36.434 -47.942 -57.441 1.00 25.96 63 LYS A N 1
ATOM 501 C CA . LYS A 1 64 ? 35.112 -47.997 -58.055 1.00 27.62 63 LYS A CA 1
ATOM 502 C C . LYS A 1 64 ? 34.214 -46.897 -57.500 1.00 26.94 63 LYS A C 1
ATOM 503 O O . LYS A 1 64 ? 33.482 -46.244 -58.243 1.00 21.15 63 LYS A O 1
ATOM 509 N N . ALA A 1 65 ? 34.286 -46.694 -56.188 1.00 19.71 64 ALA A N 1
ATOM 510 C CA . ALA A 1 65 ? 33.505 -45.656 -55.526 1.00 24.34 64 ALA A CA 1
ATOM 511 C C . ALA A 1 65 ? 33.922 -44.263 -55.992 1.00 25.48 64 ALA A C 1
ATOM 512 O O . ALA A 1 65 ? 33.074 -43.422 -56.295 1.00 25.46 64 ALA A O 1
ATOM 514 N N . ARG A 1 66 ? 35.230 -44.028 -56.054 1.00 23.63 65 ARG A N 1
ATOM 515 C CA . ARG A 1 66 ? 35.755 -42.736 -56.485 1.00 24.40 65 ARG A CA 1
ATOM 516 C C . ARG A 1 66 ? 35.398 -42.444 -57.939 1.00 24.58 65 ARG A C 1
ATOM 517 O O . ARG A 1 66 ? 35.002 -41.328 -58.278 1.00 22.42 65 ARG A O 1
ATOM 525 N N . ASN A 1 67 ? 35.541 -43.452 -58.793 1.00 24.44 66 ASN A N 1
ATOM 526 C CA . ASN A 1 67 ? 35.250 -43.298 -60.215 1.00 27.03 66 ASN A CA 1
ATOM 527 C C . ASN A 1 67 ? 33.760 -43.126 -60.490 1.00 26.00 66 ASN A C 1
ATOM 528 O O . ASN A 1 67 ? 33.367 -42.712 -61.580 1.00 27.89 66 ASN A O 1
ATOM 533 N N . ALA A 1 68 ? 32.936 -43.449 -59.499 1.00 23.87 67 ALA A N 1
ATOM 534 C CA . ALA A 1 68 ? 31.490 -43.330 -59.638 1.00 24.56 67 ALA A CA 1
ATOM 535 C C . ALA A 1 68 ? 30.995 -41.957 -59.188 1.00 26.52 67 ALA A C 1
ATOM 536 O O . ALA A 1 68 ? 29.816 -41.635 -59.339 1.00 27.70 67 ALA A O 1
ATOM 538 N N . GLY A 1 69 ? 31.896 -41.155 -58.629 1.00 26.64 68 GLY A N 1
ATOM 539 C CA . GLY A 1 69 ? 31.552 -39.810 -58.204 1.00 26.68 68 GLY A CA 1
ATOM 540 C C . GLY A 1 69 ? 31.766 -39.533 -56.727 1.00 26.54 68 GLY A C 1
ATOM 541 O O . GLY A 1 69 ? 31.639 -38.391 -56.283 1.00 28.26 68 GLY A O 1
ATOM 542 N N . LEU A 1 70 ? 32.088 -40.571 -55.962 1.00 24.94 69 LEU A N 1
ATOM 543 C CA . LEU A 1 70 ? 32.363 -40.414 -54.537 1.00 26.07 69 LEU A CA 1
ATOM 544 C C . LEU A 1 70 ? 33.825 -40.018 -54.334 1.00 24.98 69 LEU A C 1
ATOM 545 O O . LEU A 1 70 ? 34.622 -40.800 -53.814 1.00 25.75 69 LEU A O 1
ATOM 550 N N . LEU A 1 71 ? 34.160 -38.795 -54.735 1.00 24.35 70 LEU A N 1
ATOM 551 C CA . LEU A 1 71 ? 35.548 -38.344 -54.828 1.00 24.51 70 LEU A CA 1
ATOM 552 C C . LEU A 1 71 ? 36.322 -38.369 -53.510 1.00 24.43 70 LEU A C 1
ATOM 553 O O . LEU A 1 71 ? 37.521 -38.646 -53.497 1.00 22.66 70 LEU A O 1
ATOM 558 N N . GLY A 1 72 ? 35.637 -38.070 -52.410 1.00 23.19 71 GLY A N 1
ATOM 559 C CA . GLY A 1 72 ? 36.292 -37.890 -51.125 1.00 21.64 71 GLY A CA 1
ATOM 560 C C . GLY A 1 72 ? 37.018 -39.104 -50.570 1.00 27.47 71 GLY A C 1
ATOM 561 O O . GLY A 1 72 ? 37.922 -38.966 -49.745 1.00 20.94 71 GLY A O 1
ATOM 562 N N . ILE A 1 73 ? 36.631 -40.292 -51.025 1.00 19.94 72 ILE A N 1
ATOM 563 C CA . ILE A 1 73 ? 37.171 -41.539 -50.486 1.00 20.67 72 ILE A CA 1
ATOM 564 C C . ILE A 1 73 ? 38.661 -41.718 -50.795 1.00 21.71 72 ILE A C 1
ATOM 565 O O . ILE A 1 73 ? 39.363 -42.446 -50.093 1.00 22.56 72 ILE A O 1
ATOM 570 N N . ASN A 1 74 ? 39.147 -41.038 -51.830 1.00 22.65 73 ASN A N 1
ATOM 571 C CA . ASN A 1 74 ? 40.526 -41.216 -52.278 1.00 24.29 73 ASN A CA 1
ATOM 572 C C . ASN A 1 74 ? 41.552 -40.732 -51.256 1.00 25.84 73 ASN A C 1
ATOM 573 O O . ASN A 1 74 ? 42.681 -41.219 -51.226 1.00 28.33 73 ASN A O 1
ATOM 578 N N . THR A 1 75 ? 41.157 -39.775 -50.423 1.00 24.07 74 THR A N 1
ATOM 579 C CA . THR A 1 75 ? 42.061 -39.206 -49.430 1.00 24.83 74 THR A CA 1
ATOM 580 C C . THR A 1 75 ? 42.353 -40.200 -48.303 1.00 24.59 74 THR A C 1
ATOM 581 O O . THR A 1 75 ? 43.412 -40.150 -47.676 1.00 24.85 74 THR A O 1
ATOM 585 N N . TYR A 1 76 ? 41.421 -41.118 -48.065 1.00 22.91 75 TYR A N 1
ATOM 586 C CA . TYR A 1 76 ? 41.525 -42.039 -46.937 1.00 21.91 75 TYR A CA 1
ATOM 587 C C . TYR A 1 76 ? 42.020 -43.435 -47.318 1.00 22.50 75 TYR A C 1
ATOM 588 O O . TYR A 1 76 ? 42.740 -44.072 -46.549 1.00 22.61 75 TYR A O 1
ATOM 597 N N . ALA A 1 77 ? 41.629 -43.902 -48.500 1.00 20.91 76 ALA A N 1
ATOM 598 C CA . ALA A 1 77 ? 41.864 -45.288 -48.905 1.00 21.42 76 ALA A CA 1
ATOM 599 C C . ALA A 1 77 ? 43.343 -45.675 -48.949 1.00 22.19 76 ALA A C 1
ATOM 600 O O . ALA A 1 77 ? 43.805 -46.470 -48.130 1.00 22.82 76 ALA A O 1
ATOM 602 N N . LEU A 1 78 ? 44.074 -45.113 -49.907 1.00 20.29 77 LEU A N 1
ATOM 603 C CA . LEU A 1 78 ? 45.467 -45.496 -50.148 1.00 22.32 77 LEU A CA 1
ATOM 604 C C . LEU A 1 78 ? 46.401 -45.377 -48.931 1.00 22.88 77 LEU A C 1
ATOM 605 O O . LEU A 1 78 ? 47.203 -46.280 -48.701 1.00 25.71 77 LEU A O 1
ATOM 610 N N . PRO A 1 79 ? 46.318 -44.276 -48.156 1.00 22.57 78 PRO A N 1
ATOM 611 C CA . PRO A 1 79 ? 47.210 -44.210 -46.990 1.00 24.15 78 PRO A CA 1
ATOM 612 C C . PRO A 1 79 ? 47.010 -45.351 -45.992 1.00 24.50 78 PRO A C 1
ATOM 613 O O . PRO A 1 79 ? 47.989 -45.872 -45.458 1.00 22.83 78 PRO A O 1
ATOM 617 N N . LEU A 1 80 ? 45.760 -45.732 -45.748 1.00 21.07 79 LEU A N 1
ATOM 618 C CA . LEU A 1 80 ? 45.463 -46.792 -44.791 1.00 20.76 79 LEU A CA 1
ATOM 619 C C . LEU A 1 80 ? 45.858 -48.164 -45.331 1.00 23.12 79 LEU A C 1
ATOM 620 O O . LEU A 1 80 ? 46.233 -49.056 -44.569 1.00 23.67 79 LEU A O 1
ATOM 625 N N . LEU A 1 81 ? 45.778 -48.329 -46.648 1.00 22.18 80 LEU A N 1
ATOM 626 C CA . LEU A 1 81 ? 46.207 -49.570 -47.280 1.00 24.04 80 LEU A CA 1
ATOM 627 C C . LEU A 1 81 ? 47.728 -49.691 -47.238 1.00 24.09 80 LEU A C 1
ATOM 628 O O . LEU A 1 81 ? 48.272 -50.794 -47.165 1.00 25.55 80 LEU A O 1
ATOM 633 N N . LYS A 1 82 ? 48.407 -48.549 -47.285 1.00 22.88 81 LYS A N 1
ATOM 634 C CA . LYS A 1 82 ? 49.859 -48.519 -47.164 1.00 25.33 81 LYS A CA 1
ATOM 635 C C . LYS A 1 82 ? 50.286 -48.962 -45.769 1.00 24.40 81 LYS A C 1
ATOM 636 O O . LYS A 1 82 ? 51.286 -49.661 -45.610 1.00 25.45 81 LYS A O 1
ATOM 642 N N . PHE A 1 83 ? 49.521 -48.554 -44.761 1.00 23.74 82 PHE A N 1
ATOM 643 C CA . PHE A 1 83 ? 49.819 -48.927 -43.383 1.00 24.23 82 PHE A CA 1
ATOM 644 C C . PHE A 1 83 ? 49.596 -50.415 -43.153 1.00 27.24 82 PHE A C 1
ATOM 645 O O . PHE A 1 83 ? 50.323 -51.048 -42.386 1.00 27.85 82 PHE A O 1
ATOM 653 N N . HIS A 1 84 ? 48.585 -50.969 -43.814 1.00 23.02 83 HIS A N 1
ATOM 654 C CA . HIS A 1 84 ? 48.309 -52.397 -43.722 1.00 27.80 83 HIS A CA 1
ATOM 655 C C . HIS A 1 84 ? 49.473 -53.199 -44.288 1.00 27.66 83 HIS A C 1
ATOM 656 O O . HIS A 1 84 ? 49.834 -54.247 -43.755 1.00 28.46 83 HIS A O 1
ATOM 663 N N . GLU A 1 85 ? 50.058 -52.695 -45.370 1.00 27.89 84 GLU A N 1
ATOM 664 C CA . GLU A 1 85 ? 51.213 -53.335 -45.984 1.00 30.65 84 GLU A CA 1
ATOM 665 C C . GLU A 1 85 ? 52.418 -53.285 -45.049 1.00 30.72 84 GLU A C 1
ATOM 666 O O . GLU A 1 85 ? 53.145 -54.268 -44.906 1.00 31.97 84 GLU A O 1
ATOM 672 N N . TYR A 1 86 ? 52.620 -52.132 -44.419 1.00 31.81 85 TYR A N 1
ATOM 673 C CA . TYR A 1 86 ? 53.709 -51.948 -43.465 1.00 32.47 85 TYR A CA 1
ATOM 674 C C . TYR A 1 86 ? 53.551 -52.880 -42.268 1.00 31.53 85 TYR A C 1
ATOM 675 O O . TYR A 1 86 ? 54.522 -53.466 -41.790 1.00 30.16 85 TYR A O 1
ATOM 684 N N . PHE A 1 87 ? 52.318 -53.013 -41.794 1.00 27.45 86 PHE A N 1
ATOM 685 C CA . PHE A 1 87 ? 52.018 -53.854 -40.642 1.00 32.85 86 PHE A CA 1
ATOM 686 C C . PHE A 1 87 ? 52.175 -55.335 -40.973 1.00 34.15 86 PHE A C 1
ATOM 687 O O . PHE A 1 87 ? 52.587 -56.126 -40.126 1.00 34.22 86 PHE A O 1
ATOM 695 N N . SER A 1 88 ? 51.850 -55.701 -42.210 1.00 34.54 87 SER A N 1
ATOM 696 C CA . SER A 1 88 ? 51.823 -57.103 -42.613 1.00 39.47 87 SER A CA 1
ATOM 697 C C . SER A 1 88 ? 53.156 -57.592 -43.169 1.00 43.75 87 SER A C 1
ATOM 698 O O . SER A 1 88 ? 53.305 -58.777 -43.464 1.00 44.54 87 SER A O 1
ATOM 701 N N . LYS A 1 89 ? 54.115 -56.682 -43.316 1.00 54.31 88 LYS A N 1
ATOM 702 C CA . LYS A 1 89 ? 55.418 -57.020 -43.883 1.00 60.00 88 LYS A CA 1
ATOM 703 C C . LYS A 1 89 ? 56.092 -58.147 -43.106 1.00 65.19 88 LYS A C 1
ATOM 704 O O . LYS A 1 89 ? 56.105 -58.144 -41.878 1.00 64.98 88 LYS A O 1
ATOM 706 N N . ALA A 1 90 ? 56.641 -59.116 -43.831 1.00 69.25 89 ALA A N 1
ATOM 707 C CA . ALA A 1 90 ? 57.263 -60.280 -43.209 1.00 73.67 89 ALA A CA 1
ATOM 708 C C . ALA A 1 90 ? 58.558 -59.908 -42.496 1.00 77.18 89 ALA A C 1
ATOM 709 O O . ALA A 1 90 ? 59.419 -59.234 -43.062 1.00 79.77 89 ALA A O 1
ATOM 711 N N . ARG A 1 91 ? 58.688 -60.352 -41.250 1.00 78.95 90 ARG A N 1
ATOM 712 C CA . ARG A 1 91 ? 59.883 -60.081 -40.460 1.00 82.73 90 ARG A CA 1
ATOM 713 C C . ARG A 1 91 ? 60.239 -61.273 -39.577 1.00 88.01 90 ARG A C 1
ATOM 714 O O . ARG A 1 91 ? 59.450 -62.207 -39.430 1.00 89.08 90 ARG A O 1
ATOM 716 N N . LEU A 1 92 ? 61.432 -61.234 -38.992 1.00 90.14 91 LEU A N 1
ATOM 717 C CA . LEU A 1 92 ? 61.893 -62.310 -38.122 1.00 92.64 91 LEU A CA 1
ATOM 718 C C . LEU A 1 92 ? 61.932 -61.858 -36.666 1.00 92.18 91 LEU A C 1
ATOM 719 O O . LEU A 1 92 ? 61.661 -60.694 -36.363 1.00 90.62 91 LEU A O 1
ATOM 721 N N . ILE A 1 93 ? 62.271 -62.790 -35.776 1.00 94.90 92 ILE A N 1
ATOM 722 C CA . ILE A 1 93 ? 62.362 -62.526 -34.341 1.00 95.56 92 ILE A CA 1
ATOM 723 C C . ILE A 1 93 ? 61.068 -61.933 -33.787 1.00 92.00 92 ILE A C 1
ATOM 724 O O . ILE A 1 93 ? 60.895 -61.816 -32.574 1.00 92.05 92 ILE A O 1
ATOM 726 N N . ALA A 1 98 ? 56.397 -57.544 -32.039 1.00 69.07 97 ALA A N 1
ATOM 727 C CA . ALA A 1 98 ? 55.924 -56.168 -31.941 1.00 66.42 97 ALA A CA 1
ATOM 728 C C . ALA A 1 98 ? 54.721 -55.939 -32.849 1.00 63.32 97 ALA A C 1
ATOM 729 O O . ALA A 1 98 ? 54.153 -54.847 -32.883 1.00 61.66 97 ALA A O 1
ATOM 731 N N . PHE A 1 99 ? 54.340 -56.980 -33.583 1.00 62.92 98 PHE A N 1
ATOM 732 C CA . PHE A 1 99 ? 53.226 -56.896 -34.519 1.00 59.06 98 PHE A CA 1
ATOM 733 C C . PHE A 1 99 ? 52.297 -58.100 -34.380 1.00 57.20 98 PHE A C 1
ATOM 734 O O . PHE A 1 99 ? 51.644 -58.503 -35.343 1.00 56.48 98 PHE A O 1
ATOM 742 N N . ASN A 1 100 ? 52.241 -58.672 -33.181 1.00 56.21 99 ASN A N 1
ATOM 743 C CA . ASN A 1 100 ? 51.431 -59.863 -32.945 1.00 55.49 99 ASN A CA 1
ATOM 744 C C . ASN A 1 100 ? 50.057 -59.532 -32.370 1.00 49.91 99 ASN A C 1
ATOM 745 O O . ASN A 1 100 ? 49.277 -60.431 -32.053 1.00 49.48 99 ASN A O 1
ATOM 750 N N . SER A 1 101 ? 49.764 -58.242 -32.239 1.00 44.84 100 SER A N 1
ATOM 751 C CA . SER A 1 101 ? 48.491 -57.802 -31.678 1.00 40.76 100 SER A CA 1
ATOM 752 C C . SER A 1 101 ? 48.139 -56.388 -32.126 1.00 37.22 100 SER A C 1
ATOM 753 O O . SER A 1 101 ? 49.024 -55.559 -32.337 1.00 38.32 100 SER A O 1
ATOM 756 N N . LEU A 1 102 ? 46.844 -56.118 -32.267 1.00 33.46 101 LEU A N 1
ATOM 757 C CA . LEU A 1 102 ? 46.376 -54.787 -32.642 1.00 30.46 101 LEU A CA 1
ATOM 758 C C . LEU A 1 102 ? 46.675 -53.768 -31.547 1.00 29.66 101 LEU A C 1
ATOM 759 O O . LEU A 1 102 ? 46.749 -52.567 -31.806 1.00 28.70 101 LEU A O 1
ATOM 764 N N . LYS A 1 103 ? 46.851 -54.256 -30.323 1.00 29.67 102 LYS A N 1
ATOM 765 C CA . LYS A 1 103 ? 47.129 -53.389 -29.183 1.00 31.74 102 LYS A CA 1
ATOM 766 C C . LYS A 1 103 ? 48.589 -52.938 -29.156 1.00 33.12 102 LYS A C 1
ATOM 767 O O . LYS A 1 103 ? 48.971 -52.102 -28.339 1.00 34.86 102 LYS A O 1
ATOM 773 N N . ASN A 1 104 ? 49.400 -53.495 -30.051 1.00 32.96 103 ASN A N 1
ATOM 774 C CA . ASN A 1 104 ? 50.803 -53.108 -30.153 1.00 34.44 103 ASN A CA 1
ATOM 775 C C . ASN A 1 104 ? 50.983 -51.842 -30.984 1.00 32.90 103 ASN A C 1
ATOM 776 O O . ASN A 1 104 ? 52.038 -51.208 -30.944 1.00 33.83 103 ASN A O 1
ATOM 781 N N . ILE A 1 105 ? 49.950 -51.480 -31.738 1.00 31.06 104 ILE A N 1
ATOM 782 C CA . ILE A 1 105 ? 49.985 -50.275 -32.560 1.00 29.75 104 ILE A CA 1
ATOM 783 C C . ILE A 1 105 ? 49.929 -49.023 -31.691 1.00 30.15 104 ILE A C 1
ATOM 784 O O . ILE A 1 105 ? 48.937 -48.781 -31.005 1.00 30.34 104 ILE A O 1
ATOM 789 N N . ASP A 1 106 ? 50.999 -48.234 -31.720 1.00 29.48 105 ASP A N 1
ATOM 790 C CA . ASP A 1 106 ? 51.052 -46.987 -30.963 1.00 30.94 105 ASP A CA 1
ATOM 791 C C . ASP A 1 106 ? 51.607 -45.851 -31.816 1.00 32.05 105 ASP A C 1
ATOM 792 O O . ASP A 1 106 ? 51.886 -46.037 -33.000 1.00 30.84 105 ASP A O 1
ATOM 797 N N . GLU A 1 107 ? 51.767 -44.677 -31.213 1.00 33.13 106 GLU A N 1
ATOM 798 C CA . GLU A 1 107 ? 52.247 -43.508 -31.942 1.00 33.42 106 GLU A CA 1
ATOM 799 C C . GLU A 1 107 ? 53.691 -43.676 -32.401 1.00 31.85 106 GLU A C 1
ATOM 800 O O . GLU A 1 107 ? 54.112 -43.055 -33.375 1.00 30.90 106 GLU A O 1
ATOM 806 N N . VAL A 1 108 ? 54.447 -44.513 -31.698 1.00 31.51 107 VAL A N 1
ATOM 807 C CA . VAL A 1 108 ? 55.818 -44.807 -32.095 1.00 34.87 107 VAL A CA 1
ATOM 808 C C . VAL A 1 108 ? 55.832 -45.542 -33.434 1.00 34.27 107 VAL A C 1
ATOM 809 O O . VAL A 1 108 ? 56.590 -45.191 -34.338 1.00 35.89 107 VAL A O 1
ATOM 813 N N . MET A 1 109 ? 54.976 -46.552 -33.557 1.00 33.21 108 MET A N 1
ATOM 814 C CA . MET A 1 109 ? 54.864 -47.327 -34.789 1.00 32.14 108 MET A CA 1
ATOM 815 C C . MET A 1 109 ? 54.377 -46.468 -35.955 1.00 30.26 108 MET A C 1
ATOM 816 O O . MET A 1 109 ? 54.929 -46.530 -37.055 1.00 28.28 108 MET A O 1
ATOM 821 N N . LEU A 1 110 ? 53.343 -45.669 -35.705 1.00 29.38 109 LEU A N 1
ATOM 822 C CA . LEU A 1 110 ? 52.752 -44.824 -36.739 1.00 29.13 109 LEU A CA 1
ATOM 823 C C . LEU A 1 110 ? 53.737 -43.779 -37.251 1.00 30.08 109 LEU A C 1
ATOM 824 O O . LEU A 1 110 ? 53.772 -43.479 -38.444 1.00 30.09 109 LEU A O 1
ATOM 829 N N . ALA A 1 111 ? 54.536 -43.229 -36.342 1.00 30.82 110 ALA A N 1
ATOM 830 C CA . ALA A 1 111 ? 55.548 -42.245 -36.706 1.00 32.09 110 ALA A CA 1
ATOM 831 C C . ALA A 1 111 ? 56.607 -42.871 -37.605 1.00 34.15 110 ALA A C 1
ATOM 832 O O . ALA A 1 111 ? 57.097 -42.236 -38.539 1.00 34.46 110 ALA A O 1
ATOM 834 N N . GLU A 1 112 ? 56.957 -44.120 -37.313 1.00 34.42 111 GLU A N 1
ATOM 835 C CA . GLU A 1 112 ? 57.922 -44.856 -38.121 1.00 36.47 111 GLU A CA 1
ATOM 836 C C . GLU A 1 112 ? 57.361 -45.132 -39.512 1.00 35.65 111 GLU A C 1
ATOM 837 O O . GLU A 1 112 ? 58.065 -44.993 -40.512 1.00 36.13 111 GLU A O 1
ATOM 843 N N . PHE A 1 113 ? 56.090 -45.519 -39.566 1.00 33.15 112 PHE A N 1
ATOM 844 C CA . PHE A 1 113 ? 55.419 -45.794 -40.833 1.00 31.47 112 PHE A CA 1
ATOM 845 C C . PHE A 1 113 ? 55.394 -44.562 -41.736 1.00 29.53 112 PHE A C 1
ATOM 846 O O . PHE A 1 113 ? 55.681 -44.656 -42.930 1.00 28.61 112 PHE A O 1
ATOM 854 N N . LEU A 1 114 ? 55.047 -43.414 -41.162 1.00 27.98 113 LEU A N 1
ATOM 855 C CA . LEU A 1 114 ? 54.997 -42.162 -41.912 1.00 28.16 113 LEU A CA 1
ATOM 856 C C . LEU A 1 114 ? 56.366 -41.794 -42.474 1.00 29.88 113 LEU A C 1
ATOM 857 O O . LEU A 1 114 ? 56.479 -41.357 -43.619 1.00 30.62 113 LEU A O 1
ATOM 862 N N . SER A 1 115 ? 57.401 -41.978 -41.660 1.00 31.25 114 SER A N 1
ATOM 863 C CA . SER A 1 115 ? 58.768 -41.652 -42.056 1.00 33.90 114 SER A CA 1
ATOM 864 C C . SER A 1 115 ? 59.235 -42.481 -43.249 1.00 38.03 114 SER A C 1
ATOM 865 O O . SER A 1 115 ? 59.956 -41.986 -44.116 1.00 41.14 114 SER A O 1
ATOM 868 N N . VAL A 1 116 ? 58.817 -43.741 -43.291 1.00 37.37 115 VAL A N 1
ATOM 869 C CA . VAL A 1 116 ? 59.244 -44.657 -44.343 1.00 38.85 115 VAL A CA 1
ATOM 870 C C . VAL A 1 116 ? 58.430 -44.488 -45.627 1.00 38.79 115 VAL A C 1
ATOM 871 O O . VAL A 1 116 ? 58.979 -44.530 -46.729 1.00 43.04 115 VAL A O 1
ATOM 875 N N . TYR A 1 117 ? 57.125 -44.278 -45.484 1.00 34.29 116 TYR A N 1
ATOM 876 C CA . TYR A 1 117 ? 56.221 -44.300 -46.631 1.00 34.08 116 TYR A CA 1
ATOM 877 C C . TYR A 1 117 ? 55.920 -42.931 -47.245 1.00 35.85 116 TYR A C 1
ATOM 878 O O . TYR A 1 117 ? 55.344 -42.855 -48.330 1.00 37.13 116 TYR A O 1
ATOM 887 N N . THR A 1 118 ? 56.298 -41.854 -46.564 1.00 35.12 117 THR A N 1
ATOM 888 C CA . THR A 1 118 ? 56.060 -40.516 -47.100 1.00 35.77 117 THR A CA 1
ATOM 889 C C . THR A 1 118 ? 57.368 -39.786 -47.378 1.00 38.54 117 THR A C 1
ATOM 890 O O . THR A 1 118 ? 57.424 -38.559 -47.322 1.00 39.36 117 THR A O 1
ATOM 894 N N . GLY A 1 119 ? 58.411 -40.549 -47.692 1.00 40.29 118 GLY A N 1
ATOM 895 C CA . GLY A 1 119 ? 59.742 -40.001 -47.888 1.00 42.67 118 GLY A CA 1
ATOM 896 C C . GLY A 1 119 ? 59.851 -38.914 -48.941 1.00 43.15 118 GLY A C 1
ATOM 897 O O . GLY A 1 119 ? 60.227 -37.782 -48.637 1.00 45.42 118 GLY A O 1
ATOM 898 N N . GLY A 1 120 ? 59.523 -39.255 -50.183 1.00 41.11 119 GLY A N 1
ATOM 899 C CA . GLY A 1 120 ? 59.654 -38.316 -51.282 1.00 41.59 119 GLY A CA 1
ATOM 900 C C . GLY A 1 120 ? 58.359 -37.613 -51.641 1.00 39.55 119 GLY A C 1
ATOM 901 O O . GLY A 1 120 ? 58.164 -37.206 -52.786 1.00 40.75 119 GLY A O 1
ATOM 902 N N . LEU A 1 121 ? 57.473 -37.467 -50.661 1.00 36.01 120 LEU A N 1
ATOM 903 C CA . LEU A 1 121 ? 56.186 -36.820 -50.888 1.00 33.44 120 LEU A CA 1
ATOM 904 C C . LEU A 1 121 ? 56.163 -35.416 -50.292 1.00 31.20 120 LEU A C 1
ATOM 905 O O . LEU A 1 121 ? 56.932 -35.107 -49.382 1.00 29.57 120 LEU A O 1
ATOM 910 N N . SER A 1 122 ? 55.274 -34.571 -50.808 1.00 29.89 121 SER A N 1
ATOM 911 C CA . SER A 1 122 ? 55.191 -33.182 -50.370 1.00 29.91 121 SER A CA 1
ATOM 912 C C . SER A 1 122 ? 54.656 -33.071 -48.947 1.00 29.18 121 SER A C 1
ATOM 913 O O . SER A 1 122 ? 54.135 -34.038 -48.392 1.00 30.80 121 SER A O 1
ATOM 916 N N . LEU A 1 123 ? 54.785 -31.882 -48.365 1.00 29.32 122 LEU A N 1
ATOM 917 C CA . LEU A 1 123 ? 54.306 -31.630 -47.009 1.00 29.20 122 LEU A CA 1
ATOM 918 C C . LEU A 1 123 ? 52.788 -31.753 -46.916 1.00 27.63 122 LEU A C 1
ATOM 919 O O . LEU A 1 123 ? 52.256 -32.217 -45.907 1.00 27.39 122 LEU A O 1
ATOM 924 N N . ALA A 1 124 ? 52.098 -31.331 -47.970 1.00 26.36 123 ALA A N 1
ATOM 925 C CA . ALA A 1 124 ? 50.642 -31.409 -48.013 1.00 25.67 123 ALA A CA 1
ATOM 926 C C . ALA A 1 124 ? 50.179 -32.861 -48.059 1.00 25.88 123 ALA A C 1
ATOM 927 O O . ALA A 1 124 ? 49.177 -33.223 -47.442 1.00 27.31 123 ALA A O 1
ATOM 929 N N . THR A 1 125 ? 50.918 -33.687 -48.793 1.00 25.51 124 THR A N 1
ATOM 930 C CA . THR A 1 125 ? 50.612 -35.108 -48.891 1.00 25.31 124 THR A CA 1
ATOM 931 C C . THR A 1 125 ? 50.846 -35.802 -47.552 1.00 23.88 124 THR A C 1
ATOM 932 O O . THR A 1 125 ? 50.054 -36.648 -47.134 1.00 20.68 124 THR A O 1
ATOM 936 N N . LYS A 1 126 ? 51.937 -35.434 -46.885 1.00 23.38 125 LYS A N 1
ATOM 937 C CA . LYS A 1 126 ? 52.244 -35.953 -45.556 1.00 23.32 125 LYS A CA 1
ATOM 938 C C . LYS A 1 126 ? 51.120 -35.640 -44.575 1.00 23.80 125 LYS A C 1
ATOM 939 O O . LYS A 1 126 ? 50.788 -36.457 -43.716 1.00 23.58 125 LYS A O 1
ATOM 945 N N . LYS A 1 127 ? 50.542 -34.449 -44.708 1.00 25.37 126 LYS A N 1
ATOM 946 C CA . LYS A 1 127 ? 49.426 -34.037 -43.863 1.00 26.99 126 LYS A CA 1
ATOM 947 C C . LYS A 1 127 ? 48.217 -34.942 -44.072 1.00 24.43 126 LYS A C 1
ATOM 948 O O . LYS A 1 127 ? 47.569 -35.356 -43.111 1.00 25.46 126 LYS A O 1
ATOM 954 N N . ASN A 1 128 ? 47.926 -35.250 -45.333 1.00 22.34 127 ASN A N 1
ATOM 955 C CA . ASN A 1 128 ? 46.805 -36.119 -45.674 1.00 23.02 127 ASN A CA 1
ATOM 956 C C . ASN A 1 128 ? 46.961 -37.516 -45.078 1.00 24.15 127 ASN A C 1
ATOM 957 O O . ASN A 1 128 ? 45.995 -38.098 -44.583 1.00 25.54 127 ASN A O 1
ATOM 962 N N . TYR A 1 129 ? 48.181 -38.046 -45.131 1.00 23.21 128 TYR A N 1
ATOM 963 C CA . TYR A 1 129 ? 48.484 -39.353 -44.553 1.00 23.09 128 TYR A CA 1
ATOM 964 C C . TYR A 1 129 ? 48.207 -39.376 -43.055 1.00 22.32 128 TYR A C 1
ATOM 965 O O . TYR A 1 129 ? 47.625 -40.328 -42.534 1.00 22.91 128 TYR A O 1
ATOM 974 N N . ARG A 1 130 ? 48.632 -38.320 -42.369 1.00 22.62 129 ARG A N 1
ATOM 975 C CA . ARG A 1 130 ? 48.443 -38.204 -40.928 1.00 23.11 129 ARG A CA 1
ATOM 976 C C . ARG A 1 130 ? 46.964 -38.108 -40.564 1.00 22.71 129 ARG A C 1
ATOM 977 O O . ARG A 1 130 ? 46.503 -38.759 -39.624 1.00 21.61 129 ARG A O 1
ATOM 985 N N . ILE A 1 131 ? 46.228 -37.291 -41.313 1.00 21.83 130 ILE A N 1
ATOM 986 C CA . ILE A 1 131 ? 44.793 -37.124 -41.101 1.00 21.30 130 ILE A CA 1
ATOM 987 C C . ILE A 1 131 ? 44.051 -38.452 -41.260 1.00 21.53 130 ILE A C 1
ATOM 988 O O . ILE A 1 131 ? 43.152 -38.767 -40.479 1.00 21.78 130 ILE A O 1
ATOM 993 N N . ALA A 1 132 ? 44.445 -39.230 -42.264 1.00 19.65 131 ALA A N 1
ATOM 994 C CA . ALA A 1 132 ? 43.833 -40.530 -42.518 1.00 21.41 131 ALA A CA 1
ATOM 995 C C . ALA A 1 132 ? 44.023 -41.473 -41.333 1.00 22.53 131 ALA A C 1
ATOM 996 O O . ALA A 1 132 ? 43.096 -42.182 -40.939 1.00 24.24 131 ALA A O 1
ATOM 998 N N . LEU A 1 133 ? 45.228 -41.476 -40.772 1.00 22.01 132 LEU A N 1
ATOM 999 C CA . LEU A 1 133 ? 45.539 -42.306 -39.613 1.00 21.97 132 LEU A CA 1
ATOM 1000 C C . LEU A 1 133 ? 44.720 -41.892 -38.396 1.00 24.51 132 LEU A C 1
ATOM 1001 O O . LEU A 1 133 ? 44.213 -42.740 -37.660 1.00 26.19 132 LEU A O 1
ATOM 1006 N N . LEU A 1 134 ? 44.598 -40.584 -38.190 1.00 24.39 133 LEU A N 1
ATOM 1007 C CA . LEU A 1 134 ? 43.836 -40.049 -37.068 1.00 24.46 133 LEU A CA 1
ATOM 1008 C C . LEU A 1 134 ? 42.365 -40.434 -37.169 1.00 23.30 133 LEU A C 1
ATOM 1009 O O . LEU A 1 134 ? 41.718 -40.712 -36.162 1.00 22.89 133 LEU A O 1
ATOM 1014 N N . GLY A 1 135 ? 41.844 -40.448 -38.392 1.00 21.93 134 GLY A N 1
ATOM 1015 C CA . GLY A 1 135 ? 40.456 -40.802 -38.622 1.00 22.59 134 GLY A CA 1
ATOM 1016 C C . GLY A 1 135 ? 40.162 -42.261 -38.329 1.00 23.05 134 GLY A C 1
ATOM 1017 O O . GLY A 1 135 ? 39.141 -42.586 -37.723 1.00 22.61 134 GLY A O 1
ATOM 1018 N N . LEU A 1 136 ? 41.064 -43.140 -38.757 1.00 18.93 135 LEU A N 1
ATOM 1019 C CA . LEU A 1 136 ? 40.880 -44.580 -38.590 1.00 23.04 135 LEU A CA 1
ATOM 1020 C C . LEU A 1 136 ? 40.812 -44.995 -37.123 1.00 23.11 135 LEU A C 1
ATOM 1021 O O . LEU A 1 136 ? 39.881 -45.684 -36.708 1.00 23.92 135 LEU A O 1
ATOM 1026 N N . PHE A 1 137 ? 41.801 -44.574 -36.342 1.00 21.49 136 PHE A N 1
ATOM 1027 C CA . PHE A 1 137 ? 41.909 -45.012 -34.954 1.00 24.05 136 PHE A CA 1
ATOM 1028 C C . PHE A 1 137 ? 40.918 -44.298 -34.041 1.00 23.43 136 PHE A C 1
ATOM 1029 O O . PHE A 1 137 ? 40.594 -44.791 -32.961 1.00 24.70 136 PHE A O 1
ATOM 1037 N N . SER A 1 138 ? 40.435 -43.139 -34.477 1.00 22.00 137 SER A N 1
ATOM 1038 C CA . SER A 1 138 ? 39.352 -42.467 -33.771 1.00 22.19 137 SER A CA 1
ATOM 1039 C C . SER A 1 138 ? 38.066 -43.261 -33.960 1.00 22.54 137 SER A C 1
ATOM 1040 O O . SER A 1 138 ? 37.255 -43.386 -33.044 1.00 24.12 137 SER A O 1
ATOM 1043 N N . TYR A 1 139 ? 37.894 -43.799 -35.163 1.00 22.97 138 TYR A N 1
ATOM 1044 C CA . TYR A 1 139 ? 36.743 -44.634 -35.484 1.00 23.48 138 TYR A CA 1
ATOM 1045 C C . TYR A 1 139 ? 36.767 -45.922 -34.670 1.00 23.30 138 TYR A C 1
ATOM 1046 O O . TYR A 1 139 ? 35.747 -46.338 -34.123 1.00 25.97 138 TYR A O 1
ATOM 1055 N N . ILE A 1 140 ? 37.939 -46.546 -34.598 1.00 22.13 139 ILE A N 1
ATOM 1056 C CA . ILE A 1 140 ? 38.110 -47.788 -33.853 1.00 22.38 139 ILE A CA 1
ATOM 1057 C C . ILE A 1 140 ? 37.819 -47.589 -32.366 1.00 23.82 139 ILE A C 1
ATOM 1058 O O . ILE A 1 140 ? 37.183 -48.433 -31.733 1.00 25.67 139 ILE A O 1
ATOM 1063 N N . ASP A 1 141 ? 38.270 -46.464 -31.818 1.00 23.97 140 ASP A N 1
ATOM 1064 C CA . ASP A 1 141 ? 38.035 -46.151 -30.411 1.00 23.28 140 ASP A CA 1
ATOM 1065 C C . ASP A 1 141 ? 36.549 -45.997 -30.095 1.00 25.43 140 ASP A C 1
ATOM 1066 O O . ASP A 1 141 ? 36.108 -46.317 -28.991 1.00 26.83 140 ASP A O 1
ATOM 1071 N N . LYS A 1 142 ? 35.779 -45.509 -31.063 1.00 25.38 141 LYS A N 1
ATOM 1072 C CA . LYS A 1 142 ? 34.358 -45.255 -30.845 1.00 29.63 141 LYS A CA 1
ATOM 1073 C C . LYS A 1 142 ? 33.482 -46.467 -31.153 1.00 31.10 141 LYS A C 1
ATOM 1074 O O . LYS A 1 142 ? 32.327 -46.521 -30.731 1.00 26.90 141 LYS A O 1
ATOM 1080 N N . GLN A 1 143 ? 34.025 -47.435 -31.885 1.00 24.96 142 GLN A N 1
ATOM 1081 C CA . GLN A 1 143 ? 33.206 -48.535 -32.387 1.00 28.57 142 GLN A CA 1
ATOM 1082 C C . GLN A 1 143 ? 33.590 -49.915 -31.855 1.00 27.90 142 GLN A C 1
ATOM 1083 O O . GLN A 1 143 ? 32.901 -50.897 -32.136 1.00 28.22 142 GLN A O 1
ATOM 1089 N N . ASN A 1 144 ? 34.680 -50.007 -31.099 1.00 25.86 143 ASN A N 1
ATOM 1090 C CA . ASN A 1 144 ? 35.077 -51.301 -30.552 1.00 27.13 143 ASN A CA 1
ATOM 1091 C C . ASN A 1 144 ? 34.550 -51.484 -29.132 1.00 29.37 143 ASN A C 1
ATOM 1092 O O . ASN A 1 144 ? 34.520 -50.533 -28.347 1.00 28.56 143 ASN A O 1
ATOM 1097 N N . GLN A 1 145 ? 34.136 -52.709 -28.812 1.00 28.56 144 GLN A N 1
ATOM 1098 C CA . GLN A 1 145 ? 33.464 -52.998 -27.547 1.00 38.40 144 GLN A CA 1
ATOM 1099 C C . GLN A 1 145 ? 33.243 -54.498 -27.345 1.00 39.83 144 GLN A C 1
ATOM 1100 O O . GLN A 1 145 ? 32.836 -55.200 -28.270 1.00 39.16 144 GLN A O 1
ATOM 1106 N N . ASP A 1 146 ? 33.510 -54.989 -26.137 1.00 42.90 145 ASP A N 1
ATOM 1107 C CA . ASP A 1 146 ? 33.246 -56.392 -25.819 1.00 49.25 145 ASP A CA 1
ATOM 1108 C C . ASP A 1 146 ? 31.865 -56.563 -25.190 1.00 54.51 145 ASP A C 1
ATOM 1109 O O . ASP A 1 146 ? 31.013 -55.681 -25.299 1.00 54.70 145 ASP A O 1
ATOM 1114 N N . GLU A 1 147 ? 31.647 -57.693 -24.525 1.00 59.79 146 GLU A N 1
ATOM 1115 C CA . GLU A 1 147 ? 30.346 -57.972 -23.928 1.00 66.58 146 GLU A CA 1
ATOM 1116 C C . GLU A 1 147 ? 30.147 -57.210 -22.618 1.00 67.76 146 GLU A C 1
ATOM 1117 O O . GLU A 1 147 ? 29.016 -57.015 -22.173 1.00 71.50 146 GLU A O 1
ATOM 1123 N N . ASN A 1 148 ? 31.245 -56.767 -22.013 1.00 65.74 147 ASN A N 1
ATOM 1124 C CA . ASN A 1 148 ? 31.178 -55.991 -20.780 1.00 66.24 147 ASN A CA 1
ATOM 1125 C C . ASN A 1 148 ? 30.913 -54.510 -21.059 1.00 62.38 147 ASN A C 1
ATOM 1126 O O . ASN A 1 148 ? 30.917 -53.686 -20.143 1.00 63.44 147 ASN A O 1
ATOM 1131 N N . GLU A 1 149 ? 30.677 -54.194 -22.331 1.00 57.94 148 GLU A N 1
ATOM 1132 C CA . GLU A 1 149 ? 30.570 -52.820 -22.830 1.00 54.20 148 GLU A CA 1
ATOM 1133 C C . GLU A 1 149 ? 31.848 -52.022 -22.563 1.00 49.81 148 GLU A C 1
ATOM 1134 O O . GLU A 1 149 ? 31.832 -50.789 -22.557 1.00 50.60 148 GLU A O 1
ATOM 1140 N N . LYS A 1 150 ? 32.954 -52.732 -22.358 1.00 45.40 149 LYS A N 1
ATOM 1141 C CA . LYS A 1 150 ? 34.259 -52.102 -22.198 1.00 42.20 149 LYS A CA 1
ATOM 1142 C C . LYS A 1 150 ? 34.982 -52.045 -23.537 1.00 38.12 149 LYS A C 1
ATOM 1143 O O . LYS A 1 150 ? 34.667 -52.803 -24.454 1.00 36.10 149 LYS A O 1
ATOM 1149 N N . SER A 1 151 ? 35.952 -51.145 -23.649 1.00 35.87 150 SER A N 1
ATOM 1150 C CA . SER A 1 151 ? 36.635 -50.933 -24.918 1.00 32.99 150 SER A CA 1
ATOM 1151 C C . SER A 1 151 ? 38.139 -50.762 -24.748 1.00 30.96 150 SER A C 1
ATOM 1152 O O . SER A 1 151 ? 38.631 -50.540 -23.642 1.00 32.00 150 SER A O 1
ATOM 1155 N N . TYR A 1 152 ? 38.863 -50.875 -25.857 1.00 29.21 151 TYR A N 1
ATOM 1156 C CA . TYR A 1 152 ? 40.276 -50.526 -25.888 1.00 29.15 151 TYR A CA 1
ATOM 1157 C C . TYR A 1 152 ? 40.424 -49.168 -26.559 1.00 28.04 151 TYR A C 1
ATOM 1158 O O . TYR A 1 152 ? 39.838 -48.925 -27.613 1.00 26.79 151 TYR A O 1
ATOM 1167 N N . ILE A 1 153 ? 41.203 -48.282 -25.947 1.00 28.52 152 ILE A N 1
ATOM 1168 C CA . ILE A 1 153 ? 41.330 -46.917 -26.446 1.00 27.11 152 ILE A CA 1
ATOM 1169 C C . ILE A 1 153 ? 42.758 -46.589 -26.872 1.00 28.55 152 ILE A C 1
ATOM 1170 O O . ILE A 1 153 ? 43.689 -46.659 -26.068 1.00 30.14 152 ILE A O 1
ATOM 1175 N N . TYR A 1 154 ? 42.920 -46.228 -28.142 1.00 27.30 153 TYR A N 1
ATOM 1176 C CA . TYR A 1 154 ? 44.220 -45.824 -28.672 1.00 26.65 153 TYR A CA 1
ATOM 1177 C C . TYR A 1 154 ? 44.561 -44.386 -28.293 1.00 26.13 153 TYR A C 1
ATOM 1178 O O . TYR A 1 154 ? 45.645 -44.111 -27.775 1.00 25.58 153 TYR A O 1
ATOM 1187 N N . ASN A 1 155 ? 43.622 -43.481 -28.559 1.00 25.91 154 ASN A N 1
ATOM 1188 C CA . ASN A 1 155 ? 43.815 -42.045 -28.368 1.00 27.13 154 ASN A CA 1
ATOM 1189 C C . ASN A 1 155 ? 45.048 -41.536 -29.113 1.00 28.77 154 ASN A C 1
ATOM 1190 O O . ASN A 1 155 ? 45.952 -40.950 -28.516 1.00 30.48 154 ASN A O 1
ATOM 1195 N N . ILE A 1 156 ? 45.080 -41.769 -30.421 1.00 27.29 155 ILE A N 1
ATOM 1196 C CA . ILE A 1 156 ? 46.174 -41.294 -31.260 1.00 28.32 155 ILE A CA 1
ATOM 1197 C C . ILE A 1 156 ? 45.977 -39.824 -31.624 1.00 28.66 155 ILE A C 1
ATOM 1198 O O . ILE A 1 156 ? 44.915 -39.437 -32.113 1.00 28.84 155 ILE A O 1
ATOM 1203 N N . THR A 1 157 ? 46.997 -39.006 -31.382 1.00 28.56 156 THR A N 1
ATOM 1204 C CA . THR A 1 157 ? 46.926 -37.583 -31.709 1.00 28.00 156 THR A CA 1
ATOM 1205 C C . THR A 1 157 ? 48.059 -37.159 -32.641 1.00 28.74 156 THR A C 1
ATOM 1206 O O . THR A 1 157 ? 47.883 -36.264 -33.469 1.00 27.81 156 THR A O 1
ATOM 1210 N N . LEU A 1 158 ? 49.215 -37.806 -32.495 1.00 29.39 157 LEU A N 1
ATOM 1211 C CA . LEU A 1 158 ? 50.382 -37.552 -33.342 1.00 31.49 157 LEU A CA 1
ATOM 1212 C C . LEU A 1 158 ? 50.758 -36.073 -33.407 1.00 34.33 157 LEU A C 1
ATOM 1213 O O . LEU A 1 158 ? 50.887 -35.505 -34.491 1.00 33.57 157 LEU A O 1
ATOM 1218 N N . LYS A 1 159 ? 50.937 -35.456 -32.244 1.00 38.98 158 LYS A N 1
ATOM 1219 C CA . LYS A 1 159 ? 51.267 -34.036 -32.174 1.00 44.17 158 LYS A CA 1
ATOM 1220 C C . LYS A 1 159 ? 52.774 -33.805 -32.232 1.00 48.00 158 LYS A C 1
ATOM 1221 O O . LYS A 1 159 ? 53.543 -34.725 -32.508 1.00 48.68 158 LYS A O 1
ATOM 1227 N N . LYS A 1 171 ? 54.524 -16.216 -49.805 1.00 59.16 170 LYS A N 1
ATOM 1228 C CA . LYS A 1 171 ? 53.390 -17.088 -49.518 1.00 56.33 170 LYS A CA 1
ATOM 1229 C C . LYS A 1 171 ? 52.352 -17.034 -50.635 1.00 51.41 170 LYS A C 1
ATOM 1230 O O . LYS A 1 171 ? 51.359 -17.760 -50.609 1.00 49.70 170 LYS A O 1
ATOM 1232 N N . LEU A 1 172 ? 52.590 -16.164 -51.612 1.00 50.27 171 LEU A N 1
ATOM 1233 C CA . LEU A 1 172 ? 51.702 -16.026 -52.760 1.00 46.25 171 LEU A CA 1
ATOM 1234 C C . LEU A 1 172 ? 51.717 -17.288 -53.616 1.00 40.69 171 LEU A C 1
ATOM 1235 O O . LEU A 1 172 ? 52.780 -17.735 -54.042 1.00 42.33 171 LEU A O 1
ATOM 1240 N N . PRO A 1 173 ? 50.536 -17.874 -53.862 1.00 35.40 172 PRO A N 1
ATOM 1241 C CA . PRO A 1 173 ? 50.432 -19.046 -54.740 1.00 31.69 172 PRO A CA 1
ATOM 1242 C C . PRO A 1 173 ? 50.894 -18.733 -56.161 1.00 31.42 172 PRO A C 1
ATOM 1243 O O . PRO A 1 173 ? 50.856 -17.570 -56.571 1.00 31.40 172 PRO A O 1
ATOM 1247 N N . THR A 1 174 ? 51.330 -19.754 -56.894 1.00 29.50 173 THR A N 1
ATOM 1248 C CA . THR A 1 174 ? 51.813 -19.572 -58.260 1.00 30.17 173 THR A CA 1
ATOM 1249 C C . THR A 1 174 ? 50.736 -18.936 -59.134 1.00 27.47 173 THR A C 1
ATOM 1250 O O . THR A 1 174 ? 49.595 -19.398 -59.158 1.00 27.65 173 THR A O 1
ATOM 1254 N N . HIS A 1 175 ? 51.103 -17.873 -59.844 1.00 24.84 174 HIS A N 1
ATOM 1255 C CA . HIS A 1 175 ? 50.135 -17.105 -60.618 1.00 24.21 174 HIS A CA 1
ATOM 1256 C C . HIS A 1 175 ? 50.777 -16.329 -61.764 1.00 25.82 174 HIS A C 1
ATOM 1257 O O . HIS A 1 175 ? 52.001 -16.251 -61.871 1.00 26.10 174 HIS A O 1
ATOM 1264 N N . LEU A 1 176 ? 49.933 -15.757 -62.618 1.00 25.77 175 LEU A N 1
ATOM 1265 C CA . LEU A 1 176 ? 50.381 -14.860 -63.677 1.00 28.69 175 LEU A CA 1
ATOM 1266 C C . LEU A 1 176 ? 50.143 -13.416 -63.252 1.00 29.36 175 LEU A C 1
ATOM 1267 O O . LEU A 1 176 ? 49.072 -13.092 -62.740 1.00 29.54 175 LEU A O 1
ATOM 1272 N N . ASN A 1 177 ? 51.127 -12.545 -63.460 1.00 31.58 176 ASN A N 1
ATOM 1273 C CA . ASN A 1 177 ? 50.939 -11.135 -63.131 1.00 34.72 176 ASN A CA 1
ATOM 1274 C C . ASN A 1 177 ? 50.110 -10.433 -64.202 1.00 35.02 176 ASN A C 1
ATOM 1275 O O . ASN A 1 177 ? 49.616 -11.073 -65.130 1.00 32.80 176 ASN A O 1
ATOM 1280 N N . ASN A 1 178 ? 49.966 -9.119 -64.072 1.00 42.59 177 ASN A N 1
ATOM 1281 C CA . ASN A 1 178 ? 49.126 -8.347 -64.982 1.00 43.63 177 ASN A CA 1
ATOM 1282 C C . ASN A 1 178 ? 49.594 -8.434 -66.435 1.00 43.92 177 ASN A C 1
ATOM 1283 O O . ASN A 1 178 ? 48.788 -8.644 -67.342 1.00 41.38 177 ASN A O 1
ATOM 1288 N N . GLU A 1 179 ? 50.897 -8.278 -66.650 1.00 46.47 178 GLU A N 1
ATOM 1289 C CA . GLU A 1 179 ? 51.460 -8.327 -67.995 1.00 47.46 178 GLU A CA 1
ATOM 1290 C C . GLU A 1 179 ? 51.380 -9.733 -68.586 1.00 46.42 178 GLU A C 1
ATOM 1291 O O . GLU A 1 179 ? 51.107 -9.901 -69.775 1.00 36.72 178 GLU A O 1
ATOM 1293 N N . GLU A 1 180 ? 51.618 -10.740 -67.751 1.00 44.14 179 GLU A N 1
ATOM 1294 C CA . GLU A 1 180 ? 51.559 -12.129 -68.194 1.00 41.51 179 GLU A CA 1
ATOM 1295 C C . GLU A 1 180 ? 50.127 -12.548 -68.513 1.00 39.69 179 GLU A C 1
ATOM 1296 O O . GLU A 1 180 ? 49.897 -13.386 -69.385 1.00 40.30 179 GLU A O 1
ATOM 1302 N N . LEU A 1 181 ? 49.169 -11.962 -67.801 1.00 38.03 180 LEU A N 1
ATOM 1303 C CA . LEU A 1 181 ? 47.759 -12.215 -68.070 1.00 35.00 180 LEU A CA 1
ATOM 1304 C C . LEU A 1 181 ? 47.364 -11.662 -69.435 1.00 36.67 180 LEU A C 1
ATOM 1305 O O . LEU A 1 181 ? 46.559 -12.262 -70.147 1.00 34.96 180 LEU A O 1
ATOM 1310 N N . GLU A 1 182 ? 47.937 -10.517 -69.794 1.00 40.84 181 GLU A N 1
ATOM 1311 C CA . GLU A 1 182 ? 47.677 -9.903 -71.092 1.00 43.49 181 GLU A CA 1
ATOM 1312 C C . GLU A 1 182 ? 48.201 -10.779 -72.224 1.00 42.10 181 GLU A C 1
ATOM 1313 O O . GLU A 1 182 ? 47.543 -10.940 -73.251 1.00 42.57 181 GLU A O 1
ATOM 1319 N N . LYS A 1 183 ? 49.387 -11.344 -72.028 1.00 41.07 182 LYS A N 1
ATOM 1320 C CA . LYS A 1 183 ? 49.997 -12.207 -73.032 1.00 39.59 182 LYS A CA 1
ATOM 1321 C C . LYS A 1 183 ? 49.226 -13.516 -73.165 1.00 37.11 182 LYS A C 1
ATOM 1322 O O . LYS A 1 183 ? 49.071 -14.046 -74.265 1.00 36.70 182 LYS A O 1
ATOM 1328 N N . PHE A 1 184 ? 48.746 -14.032 -72.038 1.00 34.77 183 PHE A N 1
ATOM 1329 C CA . PHE A 1 184 ? 47.978 -15.270 -72.032 1.00 33.43 183 PHE A CA 1
ATOM 1330 C C . PHE A 1 184 ? 46.671 -15.102 -72.801 1.00 33.70 183 PHE A C 1
ATOM 1331 O O . PHE A 1 184 ? 46.279 -15.979 -73.573 1.00 34.00 183 PHE A O 1
ATOM 1339 N N . LEU A 1 185 ? 46.008 -13.969 -72.592 1.00 33.11 184 LEU A N 1
ATOM 1340 C CA . LEU A 1 185 ? 44.760 -13.663 -73.285 1.00 33.91 184 LEU A CA 1
ATOM 1341 C C . LEU A 1 185 ? 44.968 -13.541 -74.792 1.00 35.97 184 LEU A C 1
ATOM 1342 O O . LEU A 1 185 ? 44.108 -13.939 -75.579 1.00 35.68 184 LEU A O 1
ATOM 1347 N N . GLU A 1 186 ? 46.110 -12.986 -75.187 1.00 37.44 185 GLU A N 1
ATOM 1348 C CA . GLU A 1 186 ? 46.453 -12.869 -76.599 1.00 41.43 185 GLU A CA 1
ATOM 1349 C C . GLU A 1 186 ? 46.711 -14.240 -77.210 1.00 40.26 185 GLU A C 1
ATOM 1350 O O . GLU A 1 186 ? 46.362 -14.495 -78.363 1.00 41.28 185 GLU A O 1
ATOM 1356 N N . SER A 1 187 ? 47.325 -15.119 -76.425 1.00 38.00 186 SER A N 1
ATOM 1357 C CA . SER A 1 187 ? 47.709 -16.443 -76.899 1.00 37.34 186 SER A CA 1
ATOM 1358 C C . SER A 1 187 ? 46.502 -17.346 -77.134 1.00 37.68 186 SER A C 1
ATOM 1359 O O . SER A 1 187 ? 46.562 -18.267 -77.948 1.00 39.08 186 SER A O 1
ATOM 1362 N N . ILE A 1 188 ? 45.414 -17.083 -76.417 1.00 36.77 187 ILE A N 1
ATOM 1363 C CA . ILE A 1 188 ? 44.185 -17.855 -76.578 1.00 36.29 187 ILE A CA 1
ATOM 1364 C C . ILE A 1 188 ? 43.650 -17.714 -78.002 1.00 39.21 187 ILE A C 1
ATOM 1365 O O . ILE A 1 188 ? 43.162 -18.677 -78.593 1.00 38.15 187 ILE A O 1
ATOM 1370 N N . ASP A 1 189 ? 43.766 -16.509 -78.552 1.00 42.51 188 ASP A N 1
ATOM 1371 C CA . ASP A 1 189 ? 43.279 -16.229 -79.898 1.00 45.87 188 ASP A CA 1
ATOM 1372 C C . ASP A 1 189 ? 44.348 -16.481 -80.959 1.00 46.48 188 ASP A C 1
ATOM 1373 O O . ASP A 1 189 ? 44.035 -16.639 -82.139 1.00 49.31 188 ASP A O 1
ATOM 1378 N N . LYS A 1 190 ? 45.607 -16.520 -80.537 1.00 45.64 189 LYS A N 1
ATOM 1379 C CA . LYS A 1 190 ? 46.719 -16.676 -81.469 1.00 47.41 189 LYS A CA 1
ATOM 1380 C C . LYS A 1 190 ? 47.066 -18.142 -81.724 1.00 47.76 189 LYS A C 1
ATOM 1381 O O . LYS A 1 190 ? 47.537 -18.496 -82.805 1.00 50.31 189 LYS A O 1
ATOM 1383 N N . ILE A 1 191 ? 46.837 -18.991 -80.725 1.00 44.35 190 ILE A N 1
ATOM 1384 C CA . ILE A 1 191 ? 47.150 -20.411 -80.844 1.00 43.13 190 ILE A CA 1
ATOM 1385 C C . ILE A 1 191 ? 46.174 -21.097 -81.799 1.00 43.91 190 ILE A C 1
ATOM 1386 O O . ILE A 1 191 ? 45.069 -20.606 -82.029 1.00 42.91 190 ILE A O 1
ATOM 1391 N N . GLU A 1 192 ? 46.590 -22.227 -82.361 1.00 46.11 191 GLU A N 1
ATOM 1392 C CA . GLU A 1 192 ? 45.769 -22.949 -83.324 1.00 49.11 191 GLU A CA 1
ATOM 1393 C C . GLU A 1 192 ? 44.748 -23.850 -82.640 1.00 45.35 191 GLU A C 1
ATOM 1394 O O . GLU A 1 192 ? 45.083 -24.619 -81.739 1.00 43.45 191 GLU A O 1
ATOM 1400 N N . MET A 1 193 ? 43.499 -23.742 -83.079 1.00 44.57 192 MET A N 1
ATOM 1401 C CA . MET A 1 193 ? 42.434 -24.635 -82.636 1.00 43.08 192 MET A CA 1
ATOM 1402 C C . MET A 1 193 ? 41.593 -25.057 -83.833 1.00 46.02 192 MET A C 1
ATOM 1403 O O . MET A 1 193 ? 41.408 -24.281 -84.771 1.00 48.85 192 MET A O 1
ATOM 1408 N N . SER A 1 194 ? 41.087 -26.286 -83.804 1.00 45.44 193 SER A N 1
ATOM 1409 C CA . SER A 1 194 ? 40.221 -26.768 -84.873 1.00 48.17 193 SER A CA 1
ATOM 1410 C C . SER A 1 194 ? 38.911 -25.989 -84.866 1.00 46.50 193 SER A C 1
ATOM 1411 O O . SER A 1 194 ? 38.502 -25.460 -83.832 1.00 42.89 193 SER A O 1
ATOM 1414 N N . ALA A 1 195 ? 38.256 -25.922 -86.021 1.00 48.84 194 ALA A N 1
ATOM 1415 C CA . ALA A 1 195 ? 37.026 -25.150 -86.163 1.00 49.09 194 ALA A CA 1
ATOM 1416 C C . ALA A 1 195 ? 35.893 -25.718 -85.313 1.00 47.27 194 ALA A C 1
ATOM 1417 O O . ALA A 1 195 ? 34.933 -25.018 -84.996 1.00 45.80 194 ALA A O 1
ATOM 1419 N N . LYS A 1 196 ? 36.013 -26.989 -84.943 1.00 47.15 195 LYS A N 1
ATOM 1420 C CA . LYS A 1 196 ? 34.970 -27.664 -84.181 1.00 45.74 195 LYS A CA 1
ATOM 1421 C C . LYS A 1 196 ? 34.982 -27.279 -82.704 1.00 41.51 195 LYS A C 1
ATOM 1422 O O . LYS A 1 196 ? 33.955 -27.356 -82.031 1.00 40.25 195 LYS A O 1
ATOM 1424 N N . VAL A 1 197 ? 36.141 -26.865 -82.199 1.00 39.94 196 VAL A N 1
ATOM 1425 C CA . VAL A 1 197 ? 36.287 -26.605 -80.769 1.00 37.37 196 VAL A CA 1
ATOM 1426 C C . VAL A 1 197 ? 36.767 -25.192 -80.438 1.00 36.40 196 VAL A C 1
ATOM 1427 O O . VAL A 1 197 ? 36.817 -24.815 -79.268 1.00 34.27 196 VAL A O 1
ATOM 1431 N N . ARG A 1 198 ? 37.114 -24.413 -81.458 1.00 38.42 197 ARG A N 1
ATOM 1432 C CA . ARG A 1 198 ? 37.745 -23.113 -81.230 1.00 39.86 197 ARG A CA 1
ATOM 1433 C C . ARG A 1 198 ? 36.841 -22.130 -80.490 1.00 39.90 197 ARG A C 1
ATOM 1434 O O . ARG A 1 198 ? 37.283 -21.458 -79.558 1.00 38.89 197 ARG A O 1
ATOM 1442 N N . ALA A 1 199 ? 35.580 -22.046 -80.901 1.00 40.75 198 ALA A N 1
ATOM 1443 C CA . ALA A 1 199 ? 34.640 -21.121 -80.276 1.00 39.15 198 ALA A CA 1
ATOM 1444 C C . ALA A 1 199 ? 34.358 -21.505 -78.826 1.00 36.66 198 ALA A C 1
ATOM 1445 O O . ALA A 1 199 ? 34.374 -20.656 -77.934 1.00 36.39 198 ALA A O 1
ATOM 1447 N N . ARG A 1 200 ? 34.102 -22.789 -78.600 1.00 35.91 199 ARG A N 1
ATOM 1448 C CA . ARG A 1 200 ? 33.762 -23.288 -77.272 1.00 33.93 199 ARG A CA 1
ATOM 1449 C C . ARG A 1 200 ? 34.927 -23.170 -76.293 1.00 32.06 199 ARG A C 1
ATOM 1450 O O . ARG A 1 200 ? 34.758 -22.700 -75.167 1.00 31.29 199 ARG A O 1
ATOM 1458 N N . ASN A 1 201 ? 36.108 -23.598 -76.729 1.00 30.74 200 ASN A N 1
ATOM 1459 C CA . ASN A 1 201 ? 37.286 -23.605 -75.867 1.00 30.24 200 ASN A CA 1
ATOM 1460 C C . ASN A 1 201 ? 37.754 -22.202 -75.483 1.00 31.40 200 ASN A C 1
ATOM 1461 O O . ASN A 1 201 ? 38.138 -21.965 -74.338 1.00 30.97 200 ASN A O 1
ATOM 1466 N N . ARG A 1 202 ? 37.724 -21.276 -76.438 1.00 32.21 201 ARG A N 1
ATOM 1467 C CA . ARG A 1 202 ? 38.118 -19.898 -76.162 1.00 32.25 201 ARG A CA 1
ATOM 1468 C C . ARG A 1 20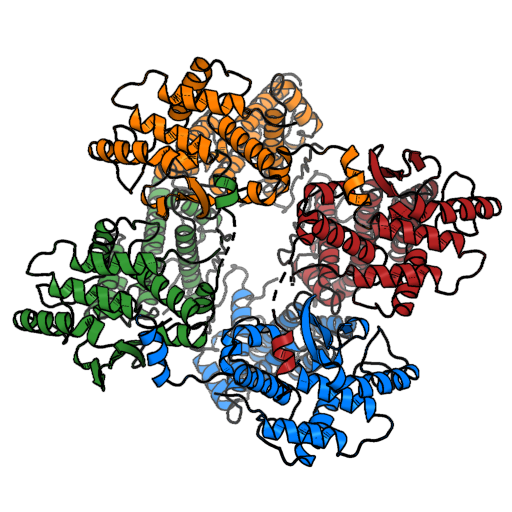2 ? 37.159 -19.238 -75.177 1.00 29.51 201 ARG A C 1
ATOM 1469 O O . ARG A 1 202 ? 37.579 -18.485 -74.300 1.00 27.55 201 ARG A O 1
ATOM 1477 N N . LEU A 1 203 ? 35.871 -19.530 -75.323 1.00 29.58 202 LEU A N 1
ATOM 1478 C CA . LEU A 1 203 ? 34.858 -18.976 -74.434 1.00 28.97 202 LEU A CA 1
ATOM 1479 C C . LEU A 1 203 ? 35.003 -19.521 -73.016 1.00 28.91 202 LEU A C 1
ATOM 1480 O O . LEU A 1 203 ? 34.879 -18.781 -72.041 1.00 30.44 202 LEU A O 1
ATOM 1485 N N . LEU A 1 204 ? 35.271 -20.819 -72.910 1.00 27.48 203 LEU A N 1
ATOM 1486 C CA . LEU A 1 204 ? 35.389 -21.478 -71.613 1.00 25.77 203 LEU A CA 1
ATOM 1487 C C . LEU A 1 204 ? 36.570 -20.949 -70.803 1.00 26.28 203 LEU A C 1
ATOM 1488 O O . LEU A 1 204 ? 36.435 -20.649 -69.617 1.00 26.21 203 LEU A O 1
ATOM 1493 N N . ILE A 1 205 ? 37.725 -20.832 -71.450 1.00 26.15 204 ILE A N 1
ATOM 1494 C CA . ILE A 1 205 ? 38.942 -20.415 -70.765 1.00 25.23 204 ILE A CA 1
ATOM 1495 C C . ILE A 1 205 ? 38.897 -18.936 -70.380 1.00 23.81 204 ILE A C 1
ATOM 1496 O O . ILE A 1 205 ? 39.327 -18.560 -69.289 1.00 23.51 204 ILE A O 1
ATOM 1501 N N . LYS A 1 206 ? 38.360 -18.103 -71.266 1.00 24.80 205 LYS A N 1
ATOM 1502 C CA . LYS A 1 206 ? 38.272 -16.669 -71.001 1.00 25.79 205 LYS A CA 1
ATOM 1503 C C . LYS A 1 206 ? 37.361 -16.358 -69.816 1.00 26.07 205 LYS A C 1
ATOM 1504 O O . LYS A 1 206 ? 37.660 -15.473 -69.016 1.00 26.20 205 LYS A O 1
ATOM 1510 N N . ILE A 1 207 ? 36.253 -17.086 -69.706 1.00 25.68 206 ILE A N 1
ATOM 1511 C CA . ILE A 1 207 ? 35.343 -16.921 -68.577 1.00 25.83 206 ILE A CA 1
ATOM 1512 C C . ILE A 1 207 ? 36.066 -17.212 -67.266 1.00 24.82 206 ILE A C 1
ATOM 1513 O O . ILE A 1 207 ? 35.910 -16.487 -66.282 1.00 25.85 206 ILE A O 1
ATOM 1518 N N . ILE A 1 208 ? 36.871 -18.269 -67.268 1.00 22.87 207 ILE A N 1
ATOM 1519 C CA . ILE A 1 208 ? 37.677 -18.627 -66.106 1.00 23.93 207 ILE A CA 1
ATOM 1520 C C . ILE A 1 208 ? 38.676 -17.522 -65.767 1.00 24.79 207 ILE A C 1
ATOM 1521 O O . ILE A 1 208 ? 38.865 -17.181 -64.599 1.00 24.51 207 ILE A O 1
ATOM 1526 N N . VAL A 1 209 ? 39.297 -16.950 -66.794 1.00 25.91 208 VAL A N 1
ATOM 1527 C CA . VAL A 1 209 ? 40.267 -15.878 -66.602 1.00 26.31 208 VAL A CA 1
ATOM 1528 C C . VAL A 1 209 ? 39.625 -14.622 -66.011 1.00 27.09 208 VAL A C 1
ATOM 1529 O O . VAL A 1 209 ? 40.138 -14.049 -65.050 1.00 28.13 208 VAL A O 1
ATOM 1533 N N . PHE A 1 210 ? 38.496 -14.205 -66.577 1.00 26.39 209 PHE A N 1
ATOM 1534 C CA . PHE A 1 210 ? 37.872 -12.944 -66.186 1.00 27.28 209 PHE A CA 1
ATOM 1535 C C . PHE A 1 210 ? 37.075 -13.021 -64.883 1.00 26.36 209 PHE A C 1
ATOM 1536 O O . PHE A 1 210 ? 36.802 -11.993 -64.262 1.00 27.10 209 PHE A O 1
ATOM 1544 N N . THR A 1 211 ? 36.705 -14.228 -64.467 1.00 23.23 210 THR A N 1
ATOM 1545 C CA . THR A 1 211 ? 35.884 -14.393 -63.269 1.00 23.56 210 THR A CA 1
ATOM 1546 C C . THR A 1 211 ? 36.634 -15.085 -62.135 1.00 23.90 210 THR A C 1
ATOM 1547 O O . THR A 1 211 ? 36.332 -14.877 -60.959 1.00 25.00 210 THR A O 1
ATOM 1551 N N . GLY A 1 212 ? 37.609 -15.914 -62.492 1.00 22.68 211 GLY A N 1
ATOM 1552 C CA . GLY A 1 212 ? 38.392 -16.629 -61.502 1.00 23.20 211 GLY A CA 1
ATOM 1553 C C . GLY A 1 212 ? 37.617 -17.741 -60.819 1.00 24.38 211 GLY A C 1
ATOM 1554 O O . GLY A 1 212 ? 37.961 -18.151 -59.712 1.00 26.30 211 GLY A O 1
ATOM 1555 N N . MET A 1 213 ? 36.566 -18.230 -61.470 1.00 23.24 212 MET A N 1
ATOM 1556 C CA . MET A 1 213 ? 35.777 -19.322 -60.909 1.00 22.90 212 MET A CA 1
ATOM 1557 C C . MET A 1 213 ? 36.542 -20.640 -61.026 1.00 24.06 212 MET A C 1
ATOM 1558 O O . MET A 1 213 ? 37.453 -20.770 -61.845 1.00 23.60 212 MET A O 1
ATOM 1563 N N . ARG A 1 214 ? 36.168 -21.613 -60.203 1.00 24.49 213 ARG A N 1
ATOM 1564 C CA A ARG A 1 214 ? 36.867 -22.892 -60.181 0.41 26.56 213 ARG A CA 1
ATOM 1565 C CA B ARG A 1 214 ? 36.842 -22.907 -60.169 0.59 26.69 213 ARG A CA 1
ATOM 1566 C C . ARG A 1 214 ? 36.583 -23.713 -61.438 1.00 26.45 213 ARG A C 1
ATOM 1567 O O . ARG A 1 214 ? 35.722 -23.360 -62.245 1.00 26.57 213 ARG A O 1
ATOM 1582 N N . SER A 1 215 ? 37.325 -24.805 -61.597 1.00 26.06 214 SER A N 1
ATOM 1583 C CA . SER A 1 215 ? 37.215 -25.668 -62.770 1.00 26.63 214 SER A CA 1
ATOM 1584 C C . SER A 1 215 ? 35.822 -26.271 -62.946 1.00 26.65 214 SER A C 1
ATOM 1585 O O . SER A 1 215 ? 35.200 -26.118 -63.998 1.00 26.75 214 SER A O 1
ATOM 1588 N N . ASN A 1 216 ? 35.338 -26.960 -61.918 1.00 27.43 215 ASN A N 1
ATOM 1589 C CA . ASN A 1 216 ? 34.045 -27.628 -61.997 1.00 28.99 215 ASN A CA 1
ATOM 1590 C C . ASN A 1 216 ? 32.887 -26.635 -62.048 1.00 28.69 215 ASN A C 1
ATOM 1591 O O . ASN A 1 216 ? 31.809 -26.950 -62.552 1.00 29.17 215 ASN A O 1
ATOM 1596 N N . GLU A 1 217 ? 33.115 -25.434 -61.524 1.00 26.61 216 GLU A N 1
ATOM 1597 C CA . GLU A 1 217 ? 32.111 -24.378 -61.578 1.00 26.45 216 GLU A CA 1
ATOM 1598 C C . GLU A 1 217 ? 31.867 -23.943 -63.020 1.00 26.38 216 GLU A C 1
ATOM 1599 O O . GLU A 1 217 ? 30.731 -23.688 -63.418 1.00 27.85 216 GLU A O 1
ATOM 1605 N N . ALA A 1 218 ? 32.942 -23.868 -63.799 1.00 24.67 217 ALA A N 1
ATOM 1606 C CA . ALA A 1 218 ? 32.854 -23.460 -65.196 1.00 23.41 217 ALA A CA 1
ATOM 1607 C C . ALA A 1 218 ? 32.271 -24.569 -66.068 1.00 23.68 217 ALA A C 1
ATOM 1608 O O . ALA A 1 218 ? 31.471 -24.309 -66.968 1.00 24.57 217 ALA A O 1
ATOM 1610 N N . LEU A 1 219 ? 32.673 -25.805 -65.791 1.00 23.69 218 LEU A N 1
ATOM 1611 C CA . LEU A 1 219 ? 32.250 -26.951 -66.591 1.00 25.26 218 LEU A CA 1
ATOM 1612 C C . LEU A 1 219 ? 30.776 -27.299 -66.387 1.00 26.60 218 LEU A C 1
ATOM 1613 O O . LEU A 1 219 ? 30.201 -28.059 -67.167 1.00 27.60 218 LEU A O 1
ATOM 1618 N N . GLN A 1 220 ? 30.168 -26.744 -65.343 1.00 27.10 219 GLN A N 1
ATOM 1619 C CA . GLN A 1 220 ? 28.776 -27.048 -65.023 1.00 30.26 219 GLN A CA 1
ATOM 1620 C C . GLN A 1 220 ? 27.866 -25.828 -65.150 1.00 30.96 219 GLN A C 1
ATOM 1621 O O . GLN A 1 220 ? 26.771 -25.802 -64.588 1.00 33.94 219 GLN A O 1
ATOM 1627 N N . LEU A 1 221 ? 28.319 -24.820 -65.889 1.00 28.81 220 LEU A N 1
ATOM 1628 C CA . LEU A 1 221 ? 27.522 -23.616 -66.104 1.00 30.45 220 LEU A CA 1
ATOM 1629 C C . LEU A 1 221 ? 26.303 -23.894 -66.978 1.00 33.14 220 LEU A C 1
ATOM 1630 O O . LEU A 1 221 ? 26.366 -24.694 -67.914 1.00 33.51 220 LEU A O 1
ATOM 1635 N N . LYS A 1 222 ? 25.195 -23.231 -66.663 1.00 33.85 221 LYS A N 1
ATOM 1636 C CA . LYS A 1 222 ? 23.977 -23.336 -67.460 1.00 35.55 221 LYS A CA 1
ATOM 1637 C C . LYS A 1 222 ? 23.672 -22.007 -68.140 1.00 35.36 221 LYS A C 1
ATOM 1638 O O . LYS A 1 222 ? 24.101 -20.953 -67.672 1.00 35.44 221 LYS A O 1
ATOM 1644 N N . ILE A 1 223 ? 22.931 -22.060 -69.242 1.00 35.96 222 ILE A N 1
ATOM 1645 C CA . ILE A 1 223 ? 22.556 -20.853 -69.971 1.00 36.57 222 ILE A CA 1
ATOM 1646 C C . ILE A 1 223 ? 21.680 -19.946 -69.110 1.00 36.83 222 ILE A C 1
ATOM 1647 O O . ILE A 1 223 ? 21.827 -18.724 -69.126 1.00 35.09 222 ILE A O 1
ATOM 1652 N N . LYS A 1 224 ? 20.787 -20.557 -68.338 1.00 38.85 223 LYS A N 1
ATOM 1653 C CA . LYS A 1 224 ? 19.867 -19.810 -67.486 1.00 39.70 223 LYS A CA 1
ATOM 1654 C C . LYS A 1 224 ? 20.574 -19.148 -66.303 1.00 38.08 223 LYS A C 1
ATOM 1655 O O . LYS A 1 224 ? 19.979 -18.339 -65.592 1.00 39.34 223 LYS A O 1
ATOM 1661 N N . ASP A 1 225 ? 21.843 -19.491 -66.096 1.00 36.00 224 ASP A N 1
ATOM 1662 C CA . ASP A 1 225 ? 22.651 -18.842 -65.068 1.00 36.47 224 ASP A CA 1
ATOM 1663 C C . ASP A 1 225 ? 23.143 -17.480 -65.550 1.00 36.27 224 ASP A C 1
ATOM 1664 O O . ASP A 1 225 ? 23.688 -16.697 -64.772 1.00 36.15 224 ASP A O 1
ATOM 1669 N N . PHE A 1 226 ? 22.949 -17.210 -66.837 1.00 36.43 225 PHE A N 1
ATOM 1670 C CA . PHE A 1 226 ? 23.418 -15.972 -67.453 1.00 36.38 225 PHE A CA 1
ATOM 1671 C C . PHE A 1 226 ? 22.302 -14.945 -67.625 1.00 38.82 225 PHE A C 1
ATOM 1672 O O . PHE A 1 226 ? 21.229 -15.259 -68.141 1.00 41.38 225 PHE A O 1
ATOM 1680 N N . THR A 1 227 ? 22.563 -13.717 -67.187 1.00 38.02 226 THR A N 1
ATOM 1681 C CA . THR A 1 227 ? 21.665 -12.595 -67.439 1.00 40.67 226 THR A CA 1
ATOM 1682 C C . THR A 1 227 ? 22.469 -11.374 -67.872 1.00 40.12 226 THR A C 1
ATOM 1683 O O . THR A 1 227 ? 23.483 -11.039 -67.259 1.00 38.49 226 THR A O 1
ATOM 1687 N N . LEU A 1 228 ? 22.014 -10.716 -68.933 1.00 41.53 227 LEU A N 1
ATOM 1688 C CA . LEU A 1 228 ? 22.703 -9.543 -69.457 1.00 42.46 227 LEU A CA 1
ATOM 1689 C C . LEU A 1 228 ? 21.938 -8.261 -69.145 1.00 44.94 227 LEU A C 1
ATOM 1690 O O . LEU A 1 228 ? 20.731 -8.178 -69.369 1.00 46.37 227 LEU A O 1
ATOM 1695 N N . GLU A 1 229 ? 22.648 -7.264 -68.627 1.00 45.84 228 GLU A N 1
ATOM 1696 C CA . GLU A 1 229 ? 22.040 -5.976 -68.317 1.00 48.14 228 GLU A CA 1
ATOM 1697 C C . GLU A 1 229 ? 23.080 -4.861 -68.315 1.00 47.00 228 GLU A C 1
ATOM 1698 O O . GLU A 1 229 ? 24.124 -4.976 -67.670 1.00 43.77 228 GLU A O 1
ATOM 1704 N N . ASN A 1 230 ? 22.780 -3.788 -69.043 1.00 50.12 229 ASN A N 1
ATOM 1705 C CA . ASN A 1 230 ? 23.660 -2.625 -69.157 1.00 52.10 229 ASN A CA 1
ATOM 1706 C C . ASN A 1 230 ? 25.077 -2.982 -69.603 1.00 50.79 229 ASN A C 1
ATOM 1707 O O . ASN A 1 230 ? 26.053 -2.397 -69.131 1.00 50.45 229 ASN A O 1
ATOM 1712 N N . GLY A 1 231 ? 25.182 -3.945 -70.513 1.00 49.93 230 GLY A N 1
ATOM 1713 C CA . GLY A 1 231 ? 26.463 -4.328 -71.079 1.00 49.68 230 GLY A CA 1
ATOM 1714 C C . GLY A 1 231 ? 27.352 -5.105 -70.127 1.00 48.44 230 GLY A C 1
ATOM 1715 O O . GLY A 1 231 ? 28.578 -5.063 -70.237 1.00 48.19 230 GLY A O 1
ATOM 1716 N N . CYS A 1 232 ? 26.736 -5.820 -69.191 1.00 46.63 231 CYS A N 1
ATOM 1717 C CA . CYS A 1 232 ? 27.490 -6.623 -68.236 1.00 44.02 231 CYS A CA 1
ATOM 1718 C C . CYS A 1 232 ? 26.730 -7.888 -67.853 1.00 40.65 231 CYS A C 1
ATOM 1719 O O . CYS A 1 232 ? 25.534 -7.843 -67.566 1.00 41.45 231 CYS A O 1
ATOM 1722 N N . TYR A 1 233 ? 27.433 -9.016 -67.857 1.00 37.94 232 TYR A N 1
ATOM 1723 C CA . TYR A 1 233 ? 26.834 -10.297 -67.503 1.00 36.60 232 TYR A CA 1
ATOM 1724 C C . TYR A 1 233 ? 26.899 -10.565 -66.004 1.00 36.23 232 TYR A C 1
ATOM 1725 O O . TYR A 1 233 ? 27.906 -10.284 -65.354 1.00 36.99 232 TYR A O 1
ATOM 1734 N N . THR A 1 234 ? 25.816 -11.112 -65.465 1.00 34.80 233 THR A N 1
ATOM 1735 C CA . THR A 1 234 ? 25.813 -11.628 -64.104 1.00 33.31 233 THR A CA 1
ATOM 1736 C C . THR A 1 234 ? 25.682 -13.146 -64.153 1.00 31.86 233 THR A C 1
ATOM 1737 O O . THR A 1 234 ? 24.688 -13.674 -64.650 1.00 33.42 233 THR A O 1
ATOM 1741 N N . ILE A 1 235 ? 26.696 -13.844 -63.653 1.00 30.24 234 ILE A N 1
ATOM 1742 C CA . ILE A 1 235 ? 26.707 -15.301 -63.694 1.00 30.36 234 ILE A CA 1
ATOM 1743 C C . ILE A 1 235 ? 26.495 -15.900 -62.308 1.00 31.05 234 ILE A C 1
ATOM 1744 O O . ILE A 1 235 ? 27.274 -15.651 -61.388 1.00 31.29 234 ILE A O 1
ATOM 1749 N N . LEU A 1 236 ? 25.437 -16.691 -62.165 1.00 31.59 235 LEU A N 1
ATOM 1750 C CA . LEU A 1 236 ? 25.151 -17.349 -60.896 1.00 32.21 235 LEU A CA 1
ATOM 1751 C C . LEU A 1 236 ? 25.803 -18.726 -60.848 1.00 31.43 235 LEU A C 1
ATOM 1752 O O . LEU A 1 236 ? 25.692 -19.511 -61.788 1.00 31.24 235 LEU A O 1
ATOM 1757 N N . ILE A 1 237 ? 26.489 -19.009 -59.745 1.00 31.56 236 ILE A N 1
ATOM 1758 C CA . ILE A 1 237 ? 27.218 -20.262 -59.593 1.00 31.86 236 ILE A CA 1
ATOM 1759 C C . ILE A 1 237 ? 26.695 -21.067 -58.405 1.00 33.81 236 ILE A C 1
ATOM 1760 O O . ILE A 1 237 ? 26.725 -20.598 -57.268 1.00 34.41 236 ILE A O 1
ATOM 1765 N N . LYS A 1 238 ? 26.218 -22.279 -58.677 1.00 36.44 237 LYS A N 1
ATOM 1766 C CA . LYS A 1 238 ? 25.689 -23.148 -57.630 1.00 40.93 237 LYS A CA 1
ATOM 1767 C C . LYS A 1 238 ? 26.814 -23.705 -56.764 1.00 43.11 237 LYS A C 1
ATOM 1768 O O . LYS A 1 238 ? 27.845 -24.140 -57.279 1.00 42.03 237 LYS A O 1
ATOM 1772 N N . GLY A 1 239 ? 26.613 -23.687 -55.449 1.00 46.30 238 GLY A N 1
ATOM 1773 C CA . GLY A 1 239 ? 27.621 -24.159 -54.515 1.00 48.40 238 GLY A CA 1
ATOM 1774 C C . GLY A 1 239 ? 27.080 -25.153 -53.502 1.00 52.59 238 GLY A C 1
ATOM 1775 O O . GLY A 1 239 ? 26.082 -25.829 -53.756 1.00 53.79 238 GLY A O 1
ATOM 1776 N N . LYS A 1 240 ? 27.742 -25.244 -52.352 1.00 55.45 239 LYS A N 1
ATOM 1777 C CA . LYS A 1 240 ? 27.319 -26.159 -51.296 1.00 59.23 239 LYS A CA 1
ATOM 1778 C C . LYS A 1 240 ? 26.098 -25.616 -50.560 1.00 60.99 239 LYS A C 1
ATOM 1779 O O . LYS A 1 240 ? 25.949 -24.404 -50.401 1.00 59.72 239 LYS A O 1
ATOM 1781 N N . GLY A 1 241 ? 25.230 -26.519 -50.112 1.00 65.00 240 GLY A N 1
ATOM 1782 C CA . GLY A 1 241 ? 23.973 -26.132 -49.495 1.00 67.53 240 GLY A CA 1
ATOM 1783 C C . GLY A 1 241 ? 23.028 -25.607 -50.555 1.00 66.77 240 GLY A C 1
ATOM 1784 O O . GLY A 1 241 ? 22.021 -24.968 -50.248 1.00 67.34 240 GLY A O 1
ATOM 1785 N N . ASP A 1 242 ? 23.375 -25.890 -51.810 1.00 64.47 241 ASP A N 1
ATOM 1786 C CA . ASP A 1 242 ? 22.665 -25.393 -52.985 1.00 61.75 241 ASP A CA 1
ATOM 1787 C C . ASP A 1 242 ? 22.527 -23.871 -52.965 1.00 59.66 241 ASP A C 1
ATOM 1788 O O . ASP A 1 242 ? 21.563 -23.318 -53.494 1.00 59.80 241 ASP A O 1
ATOM 1793 N N . LYS A 1 243 ? 23.503 -23.203 -52.357 1.00 59.06 242 LYS A N 1
ATOM 1794 C CA . LYS A 1 243 ? 23.527 -21.747 -52.314 1.00 58.71 242 LYS A CA 1
ATOM 1795 C C . LYS A 1 243 ? 24.267 -21.192 -53.524 1.00 56.26 242 LYS A C 1
ATOM 1796 O O . LYS A 1 243 ? 25.317 -21.706 -53.911 1.00 55.75 242 LYS A O 1
ATOM 1798 N N . TYR A 1 244 ? 23.715 -20.143 -54.122 1.00 54.19 243 TYR A N 1
ATOM 1799 C CA . TYR A 1 244 ? 24.308 -19.549 -55.314 1.00 51.66 243 TYR A CA 1
ATOM 1800 C C . TYR A 1 244 ? 25.157 -18.326 -54.981 1.00 46.86 243 TYR A C 1
ATOM 1801 O O . TYR A 1 244 ? 24.816 -17.541 -54.096 1.00 48.48 243 TYR A O 1
ATOM 1810 N N . ARG A 1 245 ? 26.271 -18.180 -55.690 1.00 41.23 244 ARG A N 1
ATOM 1811 C CA . ARG A 1 245 ? 27.079 -16.972 -55.600 1.00 38.49 244 ARG A CA 1
ATOM 1812 C C . ARG A 1 245 ? 27.126 -16.315 -56.974 1.00 36.24 244 ARG A C 1
ATOM 1813 O O . ARG A 1 245 ? 26.990 -16.986 -57.998 1.00 34.45 244 ARG A O 1
ATOM 1821 N N . ALA A 1 246 ? 27.300 -14.999 -56.996 1.00 35.54 245 ALA A N 1
ATOM 1822 C CA . ALA A 1 246 ? 27.256 -14.255 -58.247 1.00 34.25 245 ALA A CA 1
ATOM 1823 C C . ALA A 1 246 ? 28.613 -13.668 -58.609 1.00 34.22 245 ALA A C 1
ATOM 1824 O O . ALA A 1 246 ? 29.369 -13.240 -57.738 1.00 36.40 245 ALA A O 1
ATOM 1826 N N . VAL A 1 247 ? 28.917 -13.667 -59.902 1.00 32.01 246 VAL A N 1
ATOM 1827 C CA . VAL A 1 247 ? 30.096 -12.986 -60.420 1.00 32.20 246 VAL A CA 1
ATOM 1828 C C . VAL A 1 247 ? 29.690 -12.144 -61.622 1.00 34.74 246 VAL A C 1
ATOM 1829 O O . VAL A 1 247 ? 28.755 -12.492 -62.343 1.00 35.70 246 VAL A O 1
ATOM 1833 N N . MET A 1 248 ? 30.384 -11.030 -61.829 1.00 35.06 247 MET A N 1
ATOM 1834 C CA . MET A 1 248 ? 30.084 -10.155 -62.954 1.00 36.97 247 MET A CA 1
ATOM 1835 C C . MET A 1 248 ? 31.295 -9.979 -63.859 1.00 36.60 247 MET A C 1
ATOM 1836 O O . MET A 1 248 ? 32.429 -9.915 -63.387 1.00 37.36 247 MET A O 1
ATOM 1841 N N . LEU A 1 249 ? 31.049 -9.913 -65.163 1.00 35.88 248 LEU A N 1
ATOM 1842 C CA . LEU A 1 249 ? 32.097 -9.588 -66.123 1.00 37.94 248 LEU A CA 1
ATOM 1843 C C . LEU A 1 249 ? 31.511 -8.788 -67.279 1.00 39.27 248 LEU A C 1
ATOM 1844 O O . LEU A 1 249 ? 30.364 -9.004 -67.675 1.00 39.76 248 LEU A O 1
ATOM 1849 N N . LYS A 1 250 ? 32.298 -7.851 -67.799 1.00 38.65 249 LYS A N 1
ATOM 1850 C CA . LYS A 1 250 ? 31.865 -7.006 -68.905 1.00 39.88 249 LYS A CA 1
ATOM 1851 C C . LYS A 1 250 ? 31.493 -7.845 -70.123 1.00 38.20 249 LYS A C 1
ATOM 1852 O O . LYS A 1 250 ? 32.164 -8.826 -70.443 1.00 36.60 249 LYS A O 1
ATOM 1858 N N . ALA A 1 251 ? 30.416 -7.450 -70.794 1.00 38.87 250 ALA A N 1
ATOM 1859 C CA . ALA A 1 251 ? 29.862 -8.230 -71.893 1.00 38.67 250 ALA A CA 1
ATOM 1860 C C . ALA A 1 251 ? 30.817 -8.339 -73.077 1.00 39.58 250 ALA A C 1
ATOM 1861 O O . ALA A 1 251 ? 30.884 -9.379 -73.731 1.00 38.90 250 ALA A O 1
ATOM 1863 N N . PHE A 1 252 ? 31.566 -7.272 -73.340 1.00 40.25 251 PHE A N 1
ATOM 1864 C CA . PHE A 1 252 ? 32.390 -7.204 -74.543 1.00 42.32 251 PHE A CA 1
ATOM 1865 C C . PHE A 1 252 ? 33.573 -8.170 -74.512 1.00 40.94 251 PHE A C 1
ATOM 1866 O O . PHE A 1 252 ? 34.232 -8.384 -75.529 1.00 42.96 251 PHE A O 1
ATOM 1874 N N . HIS A 1 253 ? 33.841 -8.750 -73.347 1.00 38.18 252 HIS A N 1
ATOM 1875 C CA . HIS A 1 253 ? 34.920 -9.723 -73.221 1.00 38.16 252 HIS A CA 1
ATOM 1876 C C . HIS A 1 253 ? 34.564 -11.049 -73.887 1.00 37.89 252 HIS A C 1
ATOM 1877 O O . HIS A 1 253 ? 35.441 -11.750 -74.392 1.00 37.12 252 HIS A O 1
ATOM 1884 N N . ILE A 1 254 ? 33.278 -11.391 -73.885 1.00 38.20 253 ILE A N 1
ATOM 1885 C CA . ILE A 1 254 ? 32.838 -12.700 -74.364 1.00 38.67 253 ILE A CA 1
ATOM 1886 C C . ILE A 1 254 ? 31.615 -12.646 -75.280 1.00 41.70 253 ILE A C 1
ATOM 1887 O O . ILE A 1 254 ? 31.084 -13.688 -75.663 1.00 42.12 253 ILE A O 1
ATOM 1892 N N . GLU A 1 255 ? 31.171 -11.441 -75.631 1.00 43.38 254 GLU A N 1
ATOM 1893 C CA . GLU A 1 255 ? 29.940 -11.277 -76.405 1.00 45.02 254 GLU A CA 1
ATOM 1894 C C . GLU A 1 255 ? 30.021 -11.938 -77.779 1.00 44.54 254 GLU A C 1
ATOM 1895 O O . GLU A 1 255 ? 29.075 -12.594 -78.216 1.00 43.99 254 GLU A O 1
ATOM 1901 N N . SER A 1 256 ? 31.152 -11.765 -78.455 1.00 44.86 255 SER A N 1
ATOM 1902 C CA . SER A 1 256 ? 31.343 -12.333 -79.785 1.00 45.08 255 SER A CA 1
ATOM 1903 C C . SER A 1 256 ? 31.459 -13.855 -79.735 1.00 43.88 255 SER A C 1
ATOM 1904 O O . SER A 1 256 ? 30.881 -14.557 -80.566 1.00 44.90 255 SER A O 1
ATOM 1907 N N . LEU A 1 257 ? 32.206 -14.360 -78.758 1.00 41.00 256 LEU A N 1
ATOM 1908 C CA . LEU A 1 257 ? 32.407 -15.798 -78.613 1.00 39.71 256 LEU A CA 1
ATOM 1909 C C . LEU A 1 257 ? 31.120 -16.510 -78.212 1.00 38.95 256 LEU A C 1
ATOM 1910 O O . LEU A 1 257 ? 30.829 -17.602 -78.699 1.00 40.26 256 LEU A O 1
ATOM 1915 N N . LEU A 1 258 ? 30.353 -15.888 -77.322 1.00 37.71 257 LEU A N 1
ATOM 1916 C CA . LEU A 1 258 ? 29.108 -16.478 -76.843 1.00 38.28 257 LEU A CA 1
ATOM 1917 C C . LEU A 1 258 ? 28.081 -16.586 -77.966 1.00 40.46 257 LEU A C 1
ATOM 1918 O O . LEU A 1 258 ? 27.418 -17.611 -78.114 1.00 40.85 257 LEU A O 1
ATOM 1923 N N . LYS A 1 259 ? 27.961 -15.525 -78.758 1.00 42.13 258 LYS A N 1
ATOM 1924 C CA . LYS A 1 259 ? 27.042 -15.508 -79.892 1.00 44.42 258 LYS A CA 1
ATOM 1925 C C . LYS A 1 259 ? 27.419 -16.573 -80.919 1.00 47.31 258 LYS A C 1
ATOM 1926 O O . LYS A 1 259 ? 26.551 -17.207 -81.518 1.00 49.68 258 LYS A O 1
ATOM 1932 N N . GLU A 1 260 ? 28.720 -16.769 -81.105 1.00 47.37 259 GLU A N 1
ATOM 1933 C CA . GLU A 1 260 ? 29.225 -17.723 -82.085 1.00 49.71 259 GLU A CA 1
ATOM 1934 C C . GLU A 1 260 ? 29.058 -19.168 -81.621 1.00 45.82 259 GLU A C 1
ATOM 1935 O O . GLU A 1 260 ? 28.749 -20.053 -82.419 1.00 46.92 259 GLU A O 1
ATOM 1941 N N . TRP A 1 261 ? 29.258 -19.402 -80.328 1.00 42.08 260 TRP A N 1
ATOM 1942 C CA . TRP A 1 261 ? 29.202 -20.753 -79.778 1.00 40.30 260 TRP A CA 1
ATOM 1943 C C . TRP A 1 261 ? 27.774 -21.284 -79.664 1.00 42.47 260 TRP A C 1
ATOM 1944 O O . TRP A 1 261 ? 27.527 -22.463 -79.920 1.00 43.86 260 TRP A O 1
ATOM 1955 N N . LEU A 1 262 ? 26.840 -20.418 -79.283 1.00 41.98 261 LEU A N 1
ATOM 1956 C CA . LEU A 1 262 ? 25.445 -20.823 -79.120 1.00 42.67 261 LEU A CA 1
ATOM 1957 C C . LEU A 1 262 ? 24.852 -21.342 -80.426 1.00 46.04 261 LEU A C 1
ATOM 1958 O O . LEU A 1 262 ? 23.976 -22.207 -80.419 1.00 47.21 261 LEU A O 1
ATOM 1963 N N . ILE A 1 263 ? 25.336 -20.811 -81.544 1.00 47.49 262 ILE A N 1
ATOM 1964 C CA . ILE A 1 263 ? 24.900 -21.267 -82.857 1.00 50.01 262 ILE A CA 1
ATOM 1965 C C . ILE A 1 263 ? 25.372 -22.694 -83.112 1.00 50.57 262 ILE A C 1
ATOM 1966 O O . ILE A 1 263 ? 24.605 -23.542 -83.568 1.00 52.30 262 ILE A O 1
ATOM 1971 N N . GLU A 1 264 ? 26.639 -22.954 -82.806 1.00 49.07 263 GLU A N 1
ATOM 1972 C CA . GLU A 1 264 ? 27.217 -24.281 -82.982 1.00 50.32 263 GLU A CA 1
ATOM 1973 C C . GLU A 1 264 ? 26.590 -25.286 -82.023 1.00 47.70 263 GLU A C 1
ATOM 1974 O O . GLU A 1 264 ? 26.420 -26.458 -82.359 1.00 48.53 263 GLU A O 1
ATOM 1980 N N . ARG A 1 265 ? 26.243 -24.809 -80.832 1.00 44.76 264 ARG A N 1
ATOM 1981 C CA . ARG A 1 265 ? 25.700 -25.652 -79.773 1.00 43.30 264 ARG A CA 1
ATOM 1982 C C . ARG A 1 265 ? 24.372 -26.299 -80.167 1.00 45.25 264 ARG A C 1
ATOM 1983 O O . ARG A 1 265 ? 24.022 -27.370 -79.670 1.00 44.79 264 ARG A O 1
ATOM 1991 N N . GLU A 1 266 ? 23.642 -25.651 -81.070 1.00 48.29 265 GLU A N 1
ATOM 1992 C CA . GLU A 1 266 ? 22.338 -26.145 -81.504 1.00 52.09 265 GLU A CA 1
ATOM 1993 C C . GLU A 1 266 ? 22.435 -27.494 -82.218 1.00 56.56 265 GLU A C 1
ATOM 1994 O O . GLU A 1 266 ? 21.451 -28.226 -82.312 1.00 59.60 265 GLU A O 1
ATOM 1996 N N . LEU A 1 267 ? 23.626 -27.818 -82.714 1.00 56.93 266 LEU A N 1
ATOM 1997 C CA . LEU A 1 267 ? 23.847 -29.073 -83.426 1.00 59.90 266 LEU A CA 1
ATOM 1998 C C . LEU A 1 267 ? 24.179 -30.218 -82.471 1.00 56.71 266 LEU A C 1
ATOM 1999 O O . LEU A 1 267 ? 24.328 -31.364 -82.893 1.00 57.81 266 LEU A O 1
ATOM 2004 N N . TYR A 1 268 ? 24.295 -29.900 -81.186 1.00 51.65 267 TYR A N 1
ATOM 2005 C CA . TYR A 1 268 ? 24.654 -30.889 -80.175 1.00 50.21 267 TYR A CA 1
ATOM 2006 C C . TYR A 1 268 ? 23.426 -31.413 -79.433 1.00 51.61 267 TYR A C 1
ATOM 2007 O O . TYR A 1 268 ? 22.460 -30.678 -79.229 1.00 53.19 267 TYR A O 1
ATOM 2016 N N . PRO A 1 269 ? 23.461 -32.693 -79.029 1.00 51.20 268 PRO A N 1
ATOM 2017 C CA . PRO A 1 269 ? 22.418 -33.268 -78.175 1.00 52.80 268 PRO A CA 1
ATOM 2018 C C . PRO A 1 269 ? 22.639 -32.913 -76.707 1.00 51.35 268 PRO A C 1
ATOM 2019 O O . PRO A 1 269 ? 22.695 -33.802 -75.856 1.00 50.33 268 PRO A O 1
ATOM 2023 N N . VAL A 1 270 ? 22.763 -31.620 -76.425 1.00 51.88 269 VAL A N 1
ATOM 2024 C CA . VAL A 1 270 ? 23.070 -31.137 -75.083 1.00 50.72 269 VAL A CA 1
ATOM 2025 C C . VAL A 1 270 ? 21.884 -31.332 -74.137 1.00 57.25 269 VAL A C 1
ATOM 2026 O O . VAL A 1 270 ? 20.729 -31.155 -74.527 1.00 58.83 269 VAL A O 1
ATOM 2030 N N . LYS A 1 271 ? 22.175 -31.710 -72.895 1.00 61.15 270 LYS A N 1
ATOM 2031 C CA . LYS A 1 271 ? 21.135 -31.993 -71.914 1.00 70.44 270 LYS A CA 1
ATOM 2032 C C . LYS A 1 271 ? 21.121 -30.995 -70.756 1.00 71.31 270 LYS A C 1
ATOM 2033 O O . LYS A 1 271 ? 22.171 -30.520 -70.317 1.00 68.34 270 LYS A O 1
ATOM 2035 N N . ASN A 1 272 ? 19.917 -30.684 -70.280 1.00 75.37 271 ASN A N 1
ATOM 2036 C CA . ASN A 1 272 ? 19.704 -29.869 -69.082 1.00 77.75 271 ASN A CA 1
ATOM 2037 C C . ASN A 1 272 ? 20.299 -28.463 -69.141 1.00 72.17 271 ASN A C 1
ATOM 2038 O O . ASN A 1 272 ? 20.936 -28.015 -68.186 1.00 71.33 271 ASN A O 1
ATOM 2043 N N . ASP A 1 273 ? 20.083 -27.779 -70.262 1.00 68.89 272 ASP A N 1
ATOM 2044 C CA . ASP A 1 273 ? 20.462 -26.374 -70.426 1.00 64.39 272 ASP A CA 1
ATOM 2045 C C . ASP A 1 273 ? 21.944 -26.121 -70.145 1.00 55.76 272 ASP A C 1
ATOM 2046 O O . ASP A 1 273 ? 22.333 -25.021 -69.753 1.00 54.80 272 ASP A O 1
ATOM 2051 N N . LEU A 1 274 ? 22.762 -27.146 -70.351 1.00 49.93 273 LEU A N 1
ATOM 2052 C CA . LEU A 1 274 ? 24.194 -27.057 -70.106 1.00 44.12 273 LEU A CA 1
ATOM 2053 C C . LEU A 1 274 ? 24.866 -26.181 -71.161 1.00 40.90 273 LEU A C 1
ATOM 2054 O O . LEU A 1 274 ? 24.598 -26.319 -72.354 1.00 40.16 273 LEU A O 1
ATOM 2059 N N . LEU A 1 275 ? 25.734 -25.278 -70.720 1.00 39.27 274 LEU A N 1
ATOM 2060 C CA . LEU A 1 275 ? 26.404 -24.362 -71.638 1.00 37.40 274 LEU A CA 1
ATOM 2061 C C . LEU A 1 275 ? 27.504 -25.064 -72.432 1.00 33.92 274 LEU A C 1
ATOM 2062 O O . LEU A 1 275 ? 27.466 -25.098 -73.662 1.00 33.57 274 LEU A O 1
ATOM 2067 N N . PHE A 1 276 ? 28.484 -25.618 -71.725 1.00 31.47 275 PHE A N 1
ATOM 2068 C CA . PHE A 1 276 ? 29.589 -26.318 -72.375 1.00 31.24 275 PHE A CA 1
ATOM 2069 C C . PHE A 1 276 ? 29.360 -27.825 -72.377 1.00 32.51 275 PHE A C 1
ATOM 2070 O O . PHE A 1 276 ? 29.017 -28.412 -71.350 1.00 33.33 275 PHE A O 1
ATOM 2078 N N . CYS A 1 277 ? 29.555 -28.447 -73.534 1.00 32.61 276 CYS A N 1
ATOM 2079 C CA . CYS A 1 277 ? 29.350 -29.884 -73.670 1.00 34.24 276 CYS A CA 1
ATOM 2080 C C . CYS A 1 277 ? 30.248 -30.476 -74.747 1.00 35.29 276 CYS A C 1
ATOM 2081 O O . CYS A 1 277 ? 30.742 -29.761 -75.619 1.00 35.43 276 CYS A O 1
ATOM 2084 N N . ASN A 1 278 ? 30.462 -31.787 -74.678 1.00 35.89 277 ASN A N 1
ATOM 2085 C CA . ASN A 1 278 ? 31.189 -32.492 -75.724 1.00 35.74 277 ASN A CA 1
ATOM 2086 C C . ASN A 1 278 ? 30.262 -32.806 -76.892 1.00 36.78 277 ASN A C 1
ATOM 2087 O O . ASN A 1 278 ? 29.127 -32.335 -76.931 1.00 37.53 277 ASN A O 1
ATOM 2092 N N . GLN A 1 279 ? 30.740 -33.604 -77.840 1.00 38.14 278 GLN A N 1
ATOM 2093 C CA . GLN A 1 279 ? 29.936 -33.947 -79.007 1.00 41.34 278 GLN A CA 1
ATOM 2094 C C . GLN A 1 279 ? 28.783 -34.875 -78.640 1.00 42.09 278 GLN A C 1
ATOM 2095 O O . GLN A 1 279 ? 27.770 -34.923 -79.337 1.00 44.08 278 GLN A O 1
ATOM 2101 N N . LYS A 1 280 ? 28.938 -35.605 -77.540 1.00 42.11 279 LYS A N 1
ATOM 2102 C CA . LYS A 1 280 ? 27.898 -36.514 -77.071 1.00 45.35 279 LYS A CA 1
ATOM 2103 C C . LYS A 1 280 ? 26.810 -35.760 -76.309 1.00 46.39 279 LYS A C 1
ATOM 2104 O O . LYS A 1 280 ? 25.709 -36.273 -76.113 1.00 48.27 279 LYS A O 1
ATOM 2106 N N . GLY A 1 281 ? 27.127 -34.544 -75.876 1.00 44.67 280 GLY A N 1
ATOM 2107 C CA . GLY A 1 281 ? 26.156 -33.699 -75.205 1.00 45.75 280 GLY A CA 1
ATOM 2108 C C . GLY A 1 281 ? 26.357 -33.579 -73.706 1.00 45.82 280 GLY A C 1
ATOM 2109 O O . GLY A 1 281 ? 25.652 -32.822 -73.039 1.00 48.69 280 GLY A O 1
ATOM 2110 N N . SER A 1 282 ? 27.317 -34.327 -73.171 1.00 43.03 281 SER A N 1
ATOM 2111 C CA . SER A 1 282 ? 27.584 -34.308 -71.736 1.00 43.24 281 SER A CA 1
ATOM 2112 C C . SER A 1 282 ? 28.688 -33.310 -71.390 1.00 39.06 281 SER A C 1
ATOM 2113 O O . SER A 1 282 ? 29.380 -32.804 -72.274 1.00 37.12 281 SER A O 1
ATOM 2116 N N . ALA A 1 283 ? 28.847 -33.035 -70.099 1.00 37.29 282 ALA A N 1
ATOM 2117 C CA . ALA A 1 283 ? 29.808 -32.039 -69.634 1.00 34.55 282 ALA A CA 1
ATOM 2118 C C . ALA A 1 283 ? 31.250 -32.476 -69.877 1.00 32.45 282 ALA A C 1
ATOM 2119 O O . ALA A 1 283 ? 31.572 -33.661 -69.799 1.00 32.22 282 ALA A O 1
ATOM 2121 N N . LEU A 1 284 ? 32.110 -31.506 -70.172 1.00 30.39 283 LEU A N 1
ATOM 2122 C CA . LEU A 1 284 ? 33.525 -31.768 -70.413 1.00 28.66 283 LEU A CA 1
ATOM 2123 C C . LEU A 1 284 ? 34.230 -32.177 -69.125 1.00 28.72 283 LEU A C 1
ATOM 2124 O O . LEU A 1 284 ? 33.757 -31.880 -68.027 1.00 29.92 283 LEU A O 1
ATOM 2129 N N . THR A 1 285 ? 35.364 -32.855 -69.263 1.00 29.74 284 THR A N 1
ATOM 2130 C CA . THR A 1 285 ? 36.112 -33.330 -68.105 1.00 30.83 284 THR A CA 1
ATOM 2131 C C . THR A 1 285 ? 37.203 -32.345 -67.704 1.00 29.89 284 THR A C 1
ATOM 2132 O O . THR A 1 285 ? 37.605 -31.494 -68.496 1.00 27.67 284 THR A O 1
ATOM 2136 N N . GLN A 1 286 ? 37.678 -32.473 -66.469 1.00 24.09 285 GLN A N 1
ATOM 2137 C CA . GLN A 1 286 ? 38.765 -31.642 -65.967 1.00 23.69 285 GLN A CA 1
ATOM 2138 C C . GLN A 1 286 ? 40.046 -31.908 -66.754 1.00 25.23 285 GLN A C 1
ATOM 2139 O O . GLN A 1 286 ? 40.858 -31.005 -66.962 1.00 26.94 285 GLN A O 1
ATOM 2145 N N . ALA A 1 287 ? 40.214 -33.152 -67.193 1.00 25.59 286 ALA A N 1
ATOM 2146 C CA . ALA A 1 287 ? 41.396 -33.553 -67.947 1.00 26.67 286 ALA A CA 1
ATOM 2147 C C . ALA A 1 287 ? 41.492 -32.808 -69.273 1.00 28.23 286 ALA A C 1
ATOM 2148 O O . ALA A 1 287 ? 42.574 -32.378 -69.677 1.00 28.58 286 ALA A O 1
ATOM 2150 N N . TYR A 1 288 ? 40.356 -32.655 -69.947 1.00 28.11 287 TYR A N 1
ATOM 2151 C CA . TYR A 1 288 ? 40.319 -31.954 -71.226 1.00 27.40 287 TYR A CA 1
ATOM 2152 C C . TYR A 1 288 ? 40.592 -30.465 -71.043 1.00 27.16 287 TYR A C 1
ATOM 2153 O O . TYR A 1 288 ? 41.337 -29.862 -71.816 1.00 29.07 287 TYR A O 1
ATOM 2162 N N . LEU A 1 289 ? 39.986 -29.880 -70.015 1.00 25.63 288 LEU A N 1
ATOM 2163 C CA . LEU A 1 289 ? 40.152 -28.459 -69.729 1.00 27.21 288 LEU A CA 1
ATOM 2164 C C . LEU A 1 289 ? 41.596 -28.121 -69.371 1.00 27.27 288 LEU A C 1
ATOM 2165 O O . LEU A 1 289 ? 42.119 -27.089 -69.789 1.00 28.62 288 LEU A O 1
ATOM 2170 N N . TYR A 1 290 ? 42.236 -28.996 -68.602 1.00 26.47 289 TYR A N 1
ATOM 2171 C CA . TYR A 1 290 ? 43.618 -28.774 -68.191 1.00 26.49 289 TYR A CA 1
ATOM 2172 C C . TYR A 1 290 ? 44.553 -28.715 -69.393 1.00 26.66 289 TYR A C 1
ATOM 2173 O O . TYR A 1 290 ? 45.378 -27.808 -69.502 1.00 26.12 289 TYR A O 1
ATOM 2182 N N . LYS A 1 291 ? 44.425 -29.690 -70.288 1.00 26.30 290 LYS A N 1
ATOM 2183 C CA . LYS A 1 291 ? 45.306 -29.784 -71.446 1.00 28.37 290 LYS A CA 1
ATOM 2184 C C . LYS A 1 291 ? 45.133 -28.599 -72.394 1.00 29.66 290 LYS A C 1
ATOM 2185 O O . LYS A 1 291 ? 46.087 -28.175 -73.048 1.00 32.05 290 LYS A O 1
ATOM 2191 N N . GLN A 1 292 ? 43.920 -28.060 -72.458 1.00 25.49 291 GLN A N 1
ATOM 2192 C CA . GLN A 1 292 ? 43.649 -26.896 -73.293 1.00 27.23 291 GLN A CA 1
ATOM 2193 C C . GLN A 1 292 ? 44.266 -25.637 -72.692 1.00 27.92 291 GLN A C 1
ATOM 2194 O O . GLN A 1 292 ? 44.742 -24.763 -73.414 1.00 29.12 291 GLN A O 1
ATOM 2200 N N . VAL A 1 293 ? 44.256 -25.554 -71.366 1.00 25.96 292 VAL A N 1
ATOM 2201 C CA . VAL A 1 293 ? 44.864 -24.431 -70.665 1.00 26.13 292 VAL A CA 1
ATOM 2202 C C . VAL A 1 293 ? 46.387 -24.512 -70.731 1.00 29.08 292 VAL A C 1
ATOM 2203 O O . VAL A 1 293 ? 47.064 -23.518 -70.998 1.00 30.17 292 VAL A O 1
ATOM 2207 N N . GLU A 1 294 ? 46.915 -25.709 -70.501 1.00 29.88 293 GLU A N 1
ATOM 2208 C CA . GLU A 1 294 ? 48.355 -25.920 -70.410 1.00 31.65 293 GLU A CA 1
ATOM 2209 C C . GLU A 1 294 ? 49.082 -25.692 -71.737 1.00 31.40 293 GLU A C 1
ATOM 2210 O O . GLU A 1 294 ? 50.205 -25.185 -71.754 1.00 33.24 293 GLU A O 1
ATOM 2216 N N . ARG A 1 295 ? 48.448 -26.063 -72.846 1.00 29.54 294 ARG A N 1
ATOM 2217 C CA . ARG A 1 295 ? 49.083 -25.915 -74.154 1.00 32.70 294 ARG A CA 1
ATOM 2218 C C . ARG A 1 295 ? 49.152 -24.446 -74.569 1.00 33.35 294 ARG A C 1
ATOM 2219 O O . ARG A 1 295 ? 50.021 -24.055 -75.347 1.00 34.51 294 ARG A O 1
ATOM 2227 N N . ILE A 1 296 ? 48.236 -23.637 -74.045 1.00 31.95 295 ILE A N 1
ATOM 2228 C CA . ILE A 1 296 ? 48.261 -22.199 -74.292 1.00 34.63 295 ILE A CA 1
ATOM 2229 C C . ILE A 1 296 ? 49.355 -21.554 -73.447 1.00 35.50 295 ILE A C 1
ATOM 2230 O O . ILE A 1 296 ? 50.068 -20.663 -73.910 1.00 37.76 295 ILE A O 1
ATOM 2235 N N . ILE A 1 297 ? 49.480 -22.020 -72.208 1.00 34.36 296 ILE A N 1
ATOM 2236 C CA . ILE A 1 297 ? 50.552 -21.592 -71.315 1.00 34.50 296 ILE A CA 1
ATOM 2237 C C . ILE A 1 297 ? 51.914 -21.841 -71.961 1.00 36.45 296 ILE A C 1
ATOM 2238 O O . ILE A 1 297 ? 52.800 -20.987 -71.918 1.00 36.95 296 ILE A O 1
ATOM 2243 N N . ASN A 1 298 ? 52.066 -23.015 -72.567 1.00 38.30 297 ASN A N 1
ATOM 2244 C CA . ASN A 1 298 ? 53.285 -23.360 -73.289 1.00 41.52 297 ASN A CA 1
ATOM 2245 C C . ASN A 1 298 ? 53.512 -22.465 -74.500 1.00 41.53 297 ASN A C 1
ATOM 2246 O O . ASN A 1 298 ? 54.617 -21.963 -74.714 1.00 43.92 297 ASN A O 1
ATOM 2251 N N . PHE A 1 299 ? 52.458 -22.272 -75.287 1.00 39.89 298 PHE A N 1
ATOM 2252 C CA . PHE A 1 299 ? 52.520 -21.447 -76.489 1.00 42.31 298 PHE A CA 1
ATOM 2253 C C . PHE A 1 299 ? 52.916 -20.009 -76.163 1.00 44.13 298 PHE A C 1
ATOM 2254 O O . PHE A 1 299 ? 53.544 -19.327 -76.973 1.00 46.42 298 PHE A O 1
ATOM 2262 N N . ALA A 1 300 ? 52.547 -19.556 -74.969 1.00 42.33 299 ALA A N 1
ATOM 2263 C CA . ALA A 1 300 ? 52.881 -18.210 -74.523 1.00 43.48 299 ALA A CA 1
ATOM 2264 C C . ALA A 1 300 ? 54.251 -18.179 -73.852 1.00 45.93 299 ALA A C 1
ATOM 2265 O O . ALA A 1 300 ? 54.797 -17.108 -73.588 1.00 47.99 299 ALA A O 1
ATOM 2267 N N . GLY A 1 301 ? 54.800 -19.359 -73.581 1.00 45.63 300 GLY A N 1
ATOM 2268 C CA . GLY A 1 301 ? 56.077 -19.465 -72.899 1.00 46.73 300 GLY A CA 1
ATOM 2269 C C . GLY A 1 301 ? 55.971 -19.013 -71.455 1.00 45.45 300 GLY A C 1
ATOM 2270 O O . GLY A 1 301 ? 56.800 -18.242 -70.973 1.00 48.33 300 GLY A O 1
ATOM 2271 N N . LEU A 1 302 ? 54.944 -19.500 -70.764 1.00 40.61 301 LEU A N 1
ATOM 2272 C CA . LEU A 1 302 ? 54.666 -19.073 -69.398 1.00 38.61 301 LEU A CA 1
ATOM 2273 C C . LEU A 1 302 ? 54.620 -20.237 -68.415 1.00 38.10 301 LEU A C 1
ATOM 2274 O O . LEU A 1 302 ? 54.020 -20.124 -67.346 1.00 36.96 301 LEU A O 1
ATOM 2279 N N . ARG A 1 303 ? 55.245 -21.355 -68.774 1.00 38.68 302 ARG A N 1
ATOM 2280 C CA . ARG A 1 303 ? 55.250 -22.525 -67.901 1.00 37.82 302 ARG A CA 1
ATOM 2281 C C . ARG A 1 303 ? 55.946 -22.233 -66.578 1.00 36.53 302 ARG A C 1
ATOM 2282 O O . ARG A 1 303 ? 56.999 -21.598 -66.543 1.00 36.71 302 ARG A O 1
ATOM 2290 N N . ARG A 1 304 ? 55.343 -22.703 -65.491 1.00 34.86 303 ARG A N 1
ATOM 2291 C CA . ARG A 1 304 ? 55.892 -22.501 -64.158 1.00 33.99 303 ARG A CA 1
ATOM 2292 C C . ARG A 1 304 ? 55.529 -23.670 -63.244 1.00 32.46 303 ARG A C 1
ATOM 2293 O O . ARG A 1 304 ? 55.349 -24.793 -63.714 1.00 32.36 303 ARG A O 1
ATOM 2301 N N . GLU A 1 305 ? 55.428 -23.409 -61.943 1.00 33.40 304 GLU A N 1
ATOM 2302 C CA . GLU A 1 305 ? 55.162 -24.467 -60.970 1.00 36.04 304 GLU A CA 1
ATOM 2303 C C . GLU A 1 305 ? 53.798 -25.119 -61.191 1.00 32.48 304 GLU A C 1
ATOM 2304 O O . GLU A 1 305 ? 53.666 -26.340 -61.118 1.00 34.73 304 GLU A O 1
ATOM 2310 N N . LYS A 1 306 ? 52.788 -24.296 -61.453 1.00 28.81 305 LYS A N 1
ATOM 2311 C CA . LYS A 1 306 ? 51.440 -24.780 -61.734 1.00 25.74 305 LYS A CA 1
ATOM 2312 C C . LYS A 1 306 ? 50.987 -24.241 -63.087 1.00 27.36 305 LYS A C 1
ATOM 2313 O O . LYS A 1 306 ? 51.267 -23.089 -63.423 1.00 29.45 305 LYS A O 1
ATOM 2319 N N . ASN A 1 307 ? 50.289 -25.063 -63.865 1.00 26.43 306 ASN A N 1
ATOM 2320 C CA . ASN A 1 307 ? 49.948 -24.688 -65.235 1.00 25.95 306 ASN A CA 1
ATOM 2321 C C . ASN A 1 307 ? 48.518 -25.033 -65.646 1.00 24.77 306 ASN A C 1
ATOM 2322 O O . ASN A 1 307 ? 48.268 -25.376 -66.801 1.00 27.50 306 ASN A O 1
ATOM 2327 N N . GLY A 1 308 ? 47.580 -24.928 -64.710 1.00 23.05 307 GLY A N 1
ATOM 2328 C CA . GLY A 1 308 ? 46.202 -25.293 -64.984 1.00 22.30 307 GLY A CA 1
ATOM 2329 C C . GLY A 1 308 ? 45.193 -24.184 -64.752 1.00 22.56 307 GLY A C 1
ATOM 2330 O O . GLY A 1 308 ? 45.552 -23.012 -64.623 1.00 23.89 307 GLY A O 1
ATOM 2331 N N . ALA A 1 309 ? 43.921 -24.565 -64.693 1.00 29.35 308 ALA A N 1
ATOM 2332 C CA . ALA A 1 309 ? 42.831 -23.606 -64.549 1.00 27.26 308 ALA A CA 1
ATOM 2333 C C . ALA A 1 309 ? 42.840 -22.922 -63.187 1.00 26.18 308 ALA A C 1
ATOM 2334 O O . ALA A 1 309 ? 42.561 -21.726 -63.086 1.00 23.35 308 ALA A O 1
ATOM 2336 N N . HIS A 1 310 ? 43.161 -23.677 -62.141 1.00 24.25 309 HIS A N 1
ATOM 2337 C CA . HIS A 1 310 ? 43.152 -23.125 -60.792 1.00 22.92 309 HIS A CA 1
ATOM 2338 C C . HIS A 1 310 ? 44.275 -22.109 -60.612 1.00 23.02 309 HIS A C 1
ATOM 2339 O O . HIS A 1 310 ? 44.199 -21.235 -59.749 1.00 22.12 309 HIS A O 1
ATOM 2346 N N . MET A 1 311 ? 45.317 -22.232 -61.428 1.00 24.51 310 MET A N 1
ATOM 2347 C CA . MET A 1 311 ? 46.406 -21.262 -61.424 1.00 24.80 310 MET A CA 1
ATOM 2348 C C . MET A 1 311 ? 45.895 -19.920 -61.940 1.00 24.95 310 MET A C 1
ATOM 2349 O O . MET A 1 311 ? 46.317 -18.860 -61.475 1.00 26.91 310 MET A O 1
ATOM 2354 N N . LEU A 1 312 ? 44.979 -19.977 -62.903 1.00 24.08 311 LEU A N 1
ATOM 2355 C CA . LEU A 1 312 ? 44.330 -18.779 -63.421 1.00 23.77 311 LEU A CA 1
ATOM 2356 C C . LEU A 1 312 ? 43.407 -18.174 -62.369 1.00 23.67 311 LEU A C 1
ATOM 2357 O O . LEU A 1 312 ? 43.210 -16.959 -62.326 1.00 24.14 311 LEU A O 1
ATOM 2362 N N . ARG A 1 313 ? 42.840 -19.035 -61.528 1.00 22.56 312 ARG A N 1
ATOM 2363 C CA . ARG A 1 313 ? 41.976 -18.595 -60.437 1.00 22.01 312 ARG A CA 1
ATOM 2364 C C . ARG A 1 313 ? 42.782 -17.819 -59.402 1.00 22.74 312 ARG A C 1
ATOM 2365 O O . ARG A 1 313 ? 42.337 -16.782 -58.903 1.00 21.63 312 ARG A O 1
ATOM 2373 N N . HIS A 1 314 ? 43.972 -18.323 -59.089 1.00 22.64 313 HIS A N 1
ATOM 2374 C CA . HIS A 1 314 ? 44.891 -17.622 -58.199 1.00 22.47 313 HIS A CA 1
ATOM 2375 C C . HIS A 1 314 ? 45.290 -16.273 -58.789 1.00 24.13 313 HIS A C 1
ATOM 2376 O O . HIS A 1 314 ? 45.485 -15.297 -58.062 1.00 25.66 313 HIS A O 1
ATOM 2383 N N . SER A 1 315 ? 45.402 -16.227 -60.113 1.00 23.32 314 SER A N 1
ATOM 2384 C CA . SER A 1 315 ? 45.824 -15.019 -60.812 1.00 23.81 314 SER A CA 1
ATOM 2385 C C . SER A 1 315 ? 44.773 -13.914 -60.729 1.00 25.10 314 SER A C 1
ATOM 2386 O O . SER A 1 315 ? 45.108 -12.743 -60.551 1.00 26.51 314 SER A O 1
ATOM 2389 N N . PHE A 1 316 ? 43.505 -14.291 -60.860 1.00 24.18 315 PHE A N 1
ATOM 2390 C CA . PHE A 1 316 ? 42.413 -13.324 -60.806 1.00 23.45 315 PHE A CA 1
ATOM 2391 C C . PHE A 1 316 ? 42.315 -12.668 -59.432 1.00 23.09 315 PHE A C 1
ATOM 2392 O O . PHE A 1 316 ? 42.130 -11.454 -59.328 1.00 23.21 315 PHE A O 1
ATOM 2400 N N . ALA A 1 317 ? 42.439 -13.477 -58.385 1.00 20.91 316 ALA A N 1
ATOM 2401 C CA . ALA A 1 317 ? 42.352 -12.980 -57.016 1.00 20.92 316 ALA A CA 1
ATOM 2402 C C . ALA A 1 317 ? 43.503 -12.032 -56.697 1.00 20.99 316 ALA A C 1
ATOM 2403 O O . ALA A 1 317 ? 43.318 -11.022 -56.018 1.00 20.71 316 ALA A O 1
ATOM 2405 N N . THR A 1 318 ? 44.690 -12.365 -57.192 1.00 20.98 317 THR A N 1
ATOM 2406 C CA . THR A 1 318 ? 45.874 -11.542 -56.966 1.00 22.35 317 THR A CA 1
ATOM 2407 C C . THR A 1 318 ? 45.731 -10.183 -57.645 1.00 24.66 317 THR A C 1
ATOM 2408 O O . THR A 1 318 ? 46.041 -9.147 -57.054 1.00 27.51 317 THR A O 1
ATOM 2412 N N . LEU A 1 319 ? 45.252 -10.194 -58.885 1.00 23.68 318 LEU A N 1
ATOM 2413 C CA . LEU A 1 319 ? 45.044 -8.963 -59.640 1.00 25.00 318 LEU A CA 1
ATOM 2414 C C . LEU A 1 319 ? 43.934 -8.117 -59.025 1.00 25.57 318 LEU A C 1
ATOM 2415 O O . LEU A 1 319 ? 44.004 -6.888 -59.026 1.00 26.99 318 LEU A O 1
ATOM 2420 N N . LEU A 1 320 ? 42.913 -8.784 -58.499 1.00 24.37 319 LEU A N 1
ATOM 2421 C CA . LEU A 1 320 ? 41.764 -8.098 -57.921 1.00 26.01 319 LEU A CA 1
ATOM 2422 C C . LEU A 1 320 ? 42.156 -7.246 -56.715 1.00 27.07 319 LEU A C 1
ATOM 2423 O O . LEU A 1 320 ? 41.722 -6.099 -56.593 1.00 27.31 319 LEU A O 1
ATOM 2428 N N . TYR A 1 321 ? 42.976 -7.803 -55.829 1.00 26.92 320 TYR A N 1
ATOM 2429 C CA . TYR A 1 321 ? 43.421 -7.068 -54.650 1.00 27.20 320 TYR A CA 1
ATOM 2430 C C . TYR A 1 321 ? 44.436 -5.996 -55.034 1.00 29.55 320 TYR A C 1
ATOM 2431 O O . TYR A 1 321 ? 44.496 -4.932 -54.418 1.00 29.69 320 TYR A O 1
ATOM 2440 N N . GLN A 1 322 ? 45.234 -6.282 -56.057 1.00 30.97 321 GLN A N 1
ATOM 2441 C CA . GLN A 1 322 ? 46.238 -5.336 -56.522 1.00 34.97 321 GLN A CA 1
ATOM 2442 C C . GLN A 1 322 ? 45.582 -4.092 -57.119 1.00 35.82 321 GLN A C 1
ATOM 2443 O O . GLN A 1 322 ? 46.097 -2.982 -56.988 1.00 37.60 321 GLN A O 1
ATOM 2449 N N . LYS A 1 323 ? 44.432 -4.284 -57.757 1.00 33.97 322 LYS A N 1
ATOM 2450 C CA . LYS A 1 323 ? 43.744 -3.197 -58.445 1.00 37.70 322 LYS A CA 1
ATOM 2451 C C . LYS A 1 323 ? 42.782 -2.422 -57.546 1.00 37.04 322 LYS A C 1
ATOM 2452 O O . LYS A 1 323 ? 42.551 -1.234 -57.762 1.00 39.28 322 LYS A O 1
ATOM 2458 N N . ARG A 1 324 ? 42.220 -3.090 -56.544 1.00 34.82 323 ARG A N 1
ATOM 2459 C CA . ARG A 1 324 ? 41.157 -2.484 -55.746 1.00 36.19 323 ARG A CA 1
ATOM 2460 C C . ARG A 1 324 ? 41.486 -2.361 -54.259 1.00 34.65 323 ARG A C 1
ATOM 2461 O O . ARG A 1 324 ? 40.896 -1.533 -53.565 1.00 35.38 323 ARG A O 1
ATOM 2469 N N . HIS A 1 325 ? 42.416 -3.184 -53.780 1.00 32.41 324 HIS A N 1
ATOM 2470 C CA . HIS A 1 325 ? 42.831 -3.169 -52.375 1.00 33.14 324 HIS A CA 1
ATOM 2471 C C . HIS A 1 325 ? 41.634 -3.361 -51.446 1.00 32.47 324 HIS A C 1
ATOM 2472 O O . HIS A 1 325 ? 41.532 -2.716 -50.404 1.00 33.94 324 HIS A O 1
ATOM 2479 N N . ASP A 1 326 ? 40.731 -4.255 -51.839 1.00 30.46 325 ASP A N 1
ATOM 2480 C CA . ASP A 1 326 ? 39.508 -4.515 -51.090 1.00 29.87 325 ASP A CA 1
ATOM 2481 C C . ASP A 1 326 ? 39.408 -6.003 -50.764 1.00 26.98 325 ASP A C 1
ATOM 2482 O O . ASP A 1 326 ? 39.088 -6.816 -51.632 1.00 25.55 325 ASP A O 1
ATOM 2487 N N . LEU A 1 327 ? 39.675 -6.350 -49.510 1.00 26.83 326 LEU A N 1
ATOM 2488 C CA . LEU A 1 327 ? 39.715 -7.748 -49.095 1.00 27.11 326 LEU A CA 1
ATOM 2489 C C . LEU A 1 327 ? 38.333 -8.396 -49.130 1.00 25.45 326 LEU A C 1
ATOM 2490 O O . LEU A 1 327 ? 38.195 -9.562 -49.503 1.00 23.16 326 LEU A O 1
ATOM 2495 N N . ILE A 1 328 ? 37.316 -7.634 -48.738 1.00 26.80 327 ILE A N 1
ATOM 2496 C CA . ILE A 1 328 ? 35.938 -8.115 -48.768 1.00 29.09 327 ILE A CA 1
ATOM 2497 C C . ILE A 1 328 ? 35.510 -8.440 -50.196 1.00 28.94 327 ILE A C 1
ATOM 2498 O O . ILE A 1 328 ? 34.836 -9.442 -50.444 1.00 27.72 327 ILE A O 1
ATOM 2503 N N . LEU A 1 329 ? 35.916 -7.586 -51.132 1.00 29.41 328 LEU A N 1
ATOM 2504 C CA . LEU A 1 329 ? 35.597 -7.775 -52.543 1.00 29.92 328 LEU A CA 1
ATOM 2505 C C . LEU A 1 329 ? 36.198 -9.076 -53.070 1.00 27.77 328 LEU A C 1
ATOM 2506 O O . LEU A 1 329 ? 35.571 -9.787 -53.856 1.00 28.36 328 LEU A O 1
ATOM 2511 N N . VAL A 1 330 ? 37.414 -9.382 -52.627 1.00 26.04 329 VAL A N 1
ATOM 2512 C CA . VAL A 1 330 ? 38.083 -10.624 -53.003 1.00 25.55 329 VAL A CA 1
ATOM 2513 C C . VAL A 1 330 ? 37.309 -11.835 -52.494 1.00 25.33 329 VAL A C 1
ATOM 2514 O O . VAL A 1 330 ? 37.098 -12.804 -53.225 1.00 26.26 329 VAL A O 1
ATOM 2518 N N . GLN A 1 331 ? 36.884 -11.767 -51.236 1.00 24.96 330 GLN A N 1
ATOM 2519 C CA . GLN A 1 331 ? 36.124 -12.847 -50.616 1.00 25.61 330 GLN A CA 1
ATOM 2520 C C . GLN A 1 331 ? 34.833 -13.141 -51.375 1.00 26.76 330 GLN A C 1
ATOM 2521 O O . GLN A 1 331 ? 34.541 -14.293 -51.699 1.00 26.03 330 GLN A O 1
ATOM 2527 N N . GLU A 1 332 ? 34.069 -12.091 -51.658 1.00 27.02 331 GLU A N 1
ATOM 2528 C CA . GLU A 1 332 ? 32.781 -12.233 -52.328 1.00 30.39 331 GLU A CA 1
ATOM 2529 C C . GLU A 1 332 ? 32.932 -12.714 -53.768 1.00 28.30 331 GLU A C 1
ATOM 2530 O O . GLU A 1 332 ? 32.144 -13.530 -54.242 1.00 29.43 331 GLU A O 1
ATOM 2536 N N . ALA A 1 333 ? 33.945 -12.204 -54.461 1.00 27.25 332 ALA A N 1
ATOM 2537 C CA . ALA A 1 333 ? 34.163 -12.553 -55.861 1.00 29.36 332 ALA A CA 1
ATOM 2538 C C . ALA A 1 333 ? 34.649 -13.991 -56.021 1.00 28.55 332 ALA A C 1
ATOM 2539 O O . ALA A 1 333 ? 34.234 -14.695 -56.941 1.00 29.59 332 ALA A O 1
ATOM 2541 N N . LEU A 1 334 ? 35.525 -14.422 -55.120 1.00 27.33 333 LEU A N 1
ATOM 2542 C CA . LEU A 1 334 ? 36.121 -15.752 -55.201 1.00 27.75 333 LEU A CA 1
ATOM 2543 C C . LEU A 1 334 ? 35.235 -16.812 -54.555 1.00 29.37 333 LEU A C 1
ATOM 2544 O O . LEU A 1 334 ? 35.324 -17.995 -54.887 1.00 29.40 333 LEU A O 1
ATOM 2549 N N . GLY A 1 335 ? 34.381 -16.384 -53.632 1.00 29.60 334 GLY A N 1
ATOM 2550 C CA . GLY A 1 335 ? 33.486 -17.297 -52.945 1.00 32.17 334 GLY A CA 1
ATOM 2551 C C . GLY A 1 335 ? 34.124 -17.939 -51.728 1.00 32.30 334 GLY A C 1
ATOM 2552 O O . GLY A 1 335 ? 33.823 -19.084 -51.391 1.00 34.13 334 GLY A O 1
ATOM 2553 N N . HIS A 1 336 ? 35.012 -17.201 -51.070 1.00 29.65 335 HIS A N 1
ATOM 2554 C CA . HIS A 1 336 ? 35.665 -17.685 -49.858 1.00 29.23 335 HIS A CA 1
ATOM 2555 C C . HIS A 1 336 ? 34.722 -17.609 -48.661 1.00 30.60 335 HIS A C 1
ATOM 2556 O O . HIS A 1 336 ? 34.039 -16.605 -48.463 1.00 30.06 335 HIS A O 1
ATOM 2563 N N . ALA A 1 337 ? 34.687 -18.672 -47.864 1.00 31.61 336 ALA A N 1
ATOM 2564 C CA . ALA A 1 337 ? 33.857 -18.691 -46.664 1.00 33.66 336 ALA A CA 1
ATOM 2565 C C . ALA A 1 337 ? 34.429 -17.769 -45.591 1.00 32.35 336 ALA A C 1
ATOM 2566 O O . ALA A 1 337 ? 33.692 -17.225 -44.767 1.00 31.76 336 ALA A O 1
ATOM 2568 N N . SER A 1 338 ? 35.747 -17.595 -45.610 1.00 30.04 337 SER A N 1
ATOM 2569 C CA . SER A 1 338 ? 36.425 -16.779 -44.610 1.00 30.64 337 SER A CA 1
ATOM 2570 C C . SER A 1 338 ? 37.470 -15.868 -45.240 1.00 27.32 337 SER A C 1
ATOM 2571 O O . SER A 1 338 ? 38.107 -16.229 -46.229 1.00 24.65 337 SER A O 1
ATOM 2574 N N . LEU A 1 339 ? 37.644 -14.688 -44.651 1.00 25.97 338 LEU A N 1
ATOM 2575 C CA . LEU A 1 339 ? 38.635 -13.723 -45.116 1.00 24.36 338 LEU A CA 1
ATOM 2576 C C . LEU A 1 339 ? 40.062 -14.221 -44.918 1.00 24.46 338 LEU A C 1
ATOM 2577 O O . LEU A 1 339 ? 40.995 -13.714 -45.542 1.00 23.90 338 LEU A O 1
ATOM 2582 N N . ASN A 1 340 ? 40.230 -15.208 -44.042 1.00 25.64 339 ASN A N 1
ATOM 2583 C CA . ASN A 1 340 ? 41.542 -15.801 -43.805 1.00 28.15 339 ASN A CA 1
ATOM 2584 C C . ASN A 1 340 ? 42.080 -16.492 -45.051 1.00 27.66 339 ASN A C 1
ATOM 2585 O O . ASN A 1 340 ? 43.291 -16.627 -45.223 1.00 28.37 339 ASN A O 1
ATOM 2590 N N . THR A 1 341 ? 41.171 -16.923 -45.918 1.00 26.58 340 THR A N 1
ATOM 2591 C CA . THR A 1 341 ? 41.552 -17.505 -47.197 1.00 25.73 340 THR A CA 1
ATOM 2592 C C . THR A 1 341 ? 41.967 -16.402 -48.165 1.00 25.70 340 THR A C 1
ATOM 2593 O O . THR A 1 341 ? 42.916 -16.556 -48.932 1.00 25.54 340 THR A O 1
ATOM 2597 N N . SER A 1 342 ? 41.256 -15.280 -48.116 1.00 26.28 341 SER A N 1
ATOM 2598 C CA . SER A 1 342 ? 41.539 -14.157 -49.003 1.00 25.34 341 SER A CA 1
ATOM 2599 C C . SER A 1 342 ? 42.876 -13.495 -48.675 1.00 27.02 341 SER A C 1
ATOM 2600 O O . SER A 1 342 ? 43.483 -12.849 -49.529 1.00 29.97 341 SER A O 1
ATOM 2603 N N . ARG A 1 343 ? 43.328 -13.666 -47.436 1.00 26.86 342 ARG A N 1
ATOM 2604 C CA . ARG A 1 343 ? 44.569 -13.058 -46.963 1.00 29.80 342 ARG A CA 1
ATOM 2605 C C . ARG A 1 343 ? 45.794 -13.539 -47.740 1.00 31.71 342 ARG A C 1
ATOM 2606 O O . ARG A 1 343 ? 46.774 -12.808 -47.888 1.00 33.08 342 ARG A O 1
ATOM 2614 N N . ILE A 1 344 ? 45.727 -14.770 -48.238 1.00 31.60 343 ILE A N 1
ATOM 2615 C CA . ILE A 1 344 ? 46.852 -15.403 -48.923 1.00 33.56 343 ILE A CA 1
ATOM 2616 C C . ILE A 1 344 ? 47.314 -14.602 -50.145 1.00 29.19 343 ILE A C 1
ATOM 2617 O O . ILE A 1 344 ? 48.469 -14.694 -50.560 1.00 29.60 343 ILE A O 1
ATOM 2622 N N . TYR A 1 345 ? 46.414 -13.799 -50.703 1.00 26.92 344 TYR A N 1
ATOM 2623 C CA . TYR A 1 345 ? 46.726 -13.026 -51.899 1.00 26.85 344 TYR A CA 1
ATOM 2624 C C . TYR A 1 345 ? 47.199 -11.608 -51.578 1.00 29.83 344 TYR A C 1
ATOM 2625 O O . TYR A 1 345 ? 47.202 -10.737 -52.449 1.00 31.32 344 TYR A O 1
ATOM 2634 N N . THR A 1 346 ? 47.598 -11.379 -50.330 1.00 53.21 345 THR A N 1
ATOM 2635 C CA . THR A 1 346 ? 48.052 -10.057 -49.908 1.00 49.22 345 THR A CA 1
ATOM 2636 C C . THR A 1 346 ? 49.432 -10.100 -49.259 1.00 52.12 345 THR A C 1
ATOM 2637 O O . THR A 1 346 ? 49.861 -11.135 -48.750 1.00 39.32 345 THR A O 1
ATOM 2641 N N . HIS A 1 347 ? 50.119 -8.963 -49.284 1.00 53.45 346 HIS A N 1
ATOM 2642 C CA . HIS A 1 347 ? 51.391 -8.805 -48.587 1.00 53.92 346 HIS A CA 1
ATOM 2643 C C . HIS A 1 347 ? 51.464 -7.417 -47.959 1.00 47.36 346 HIS A C 1
ATOM 2644 O O . HIS A 1 347 ? 51.240 -6.411 -48.631 1.00 48.06 346 HIS A O 1
ATOM 2651 N N . PHE A 1 348 ? 51.780 -7.366 -46.670 1.00 43.05 347 PHE A N 1
ATOM 2652 C CA . PHE A 1 348 ? 51.752 -6.108 -45.935 1.00 40.76 347 PHE A CA 1
ATOM 2653 C C . PHE A 1 348 ? 53.146 -5.535 -45.699 1.00 42.32 347 PHE A C 1
ATOM 2654 O O . PHE A 1 348 ? 54.013 -6.196 -45.128 1.00 42.57 347 PHE A O 1
ATOM 2662 N N . ASP A 1 349 ? 53.352 -4.301 -46.148 1.00 42.93 348 ASP A N 1
ATOM 2663 C CA . ASP A 1 349 ? 54.582 -3.573 -45.866 1.00 43.38 348 ASP A CA 1
ATOM 2664 C C . ASP A 1 349 ? 54.539 -3.071 -44.426 1.00 39.54 348 ASP A C 1
ATOM 2665 O O . ASP A 1 349 ? 53.626 -2.340 -44.047 1.00 37.41 348 ASP A O 1
ATOM 2670 N N . LYS A 1 350 ? 55.529 -3.464 -43.630 1.00 40.51 349 LYS A N 1
ATOM 2671 C CA . LYS A 1 350 ? 55.546 -3.141 -42.206 1.00 40.33 349 LYS A CA 1
ATOM 2672 C C . LYS A 1 350 ? 55.655 -1.645 -41.927 1.00 37.66 349 LYS A C 1
ATOM 2673 O O . LYS A 1 350 ? 55.257 -1.179 -40.861 1.00 35.68 349 LYS A O 1
ATOM 2679 N N . GLN A 1 351 ? 56.195 -0.894 -42.882 1.00 38.64 350 GLN A N 1
ATOM 2680 C CA . GLN A 1 351 ? 56.329 0.548 -42.717 1.00 39.70 350 GLN A CA 1
ATOM 2681 C C . GLN A 1 351 ? 54.960 1.219 -42.755 1.00 36.86 350 GLN A C 1
ATOM 2682 O O . GLN A 1 351 ? 54.792 2.337 -42.269 1.00 35.24 350 GLN A O 1
ATOM 2688 N N . ARG A 1 352 ? 53.979 0.511 -43.269 1.00 35.25 351 ARG A N 1
ATOM 2689 C CA . ARG A 1 352 ? 52.620 1.006 -43.366 1.00 33.18 351 ARG A CA 1
ATOM 2690 C C . ARG A 1 352 ? 51.908 1.111 -42.015 1.00 31.09 351 ARG A C 1
ATOM 2691 O O . ARG A 1 352 ? 50.845 1.624 -41.934 1.00 30.89 351 ARG A O 1
ATOM 2699 N N . LEU A 1 353 ? 52.536 0.615 -40.970 1.00 30.72 352 LEU A N 1
ATOM 2700 C CA . LEU A 1 353 ? 51.996 0.726 -39.642 1.00 31.01 352 LEU A CA 1
ATOM 2701 C C . LEU A 1 353 ? 51.886 2.235 -39.319 1.00 30.95 352 LEU A C 1
ATOM 2702 O O . LEU A 1 353 ? 51.106 2.620 -38.516 1.00 29.28 352 LEU A O 1
ATOM 2707 N N . GLU A 1 354 ? 52.674 3.058 -39.991 1.00 31.79 353 GLU A N 1
ATOM 2708 C CA . GLU A 1 354 ? 52.658 4.496 -39.823 1.00 33.10 353 GLU A CA 1
ATOM 2709 C C . GLU A 1 354 ? 51.308 5.077 -40.187 1.00 31.40 353 GLU A C 1
ATOM 2710 O O . GLU A 1 354 ? 50.918 6.066 -39.663 1.00 31.02 353 GLU A O 1
ATOM 2716 N N . GLU A 1 355 ? 50.626 4.453 -41.120 1.00 30.60 354 GLU A N 1
ATOM 2717 C CA . GLU A 1 355 ? 49.300 4.879 -41.554 1.00 31.20 354 GLU A CA 1
ATOM 2718 C C . GLU A 1 355 ? 48.282 4.757 -40.426 1.00 29.17 354 GLU A C 1
ATOM 2719 O O . GLU A 1 355 ? 47.344 5.548 -40.336 1.00 30.10 354 GLU A O 1
ATOM 2725 N N . ALA A 1 356 ? 48.472 3.761 -39.566 1.00 26.41 355 ALA A N 1
ATOM 2726 C CA . ALA A 1 356 ? 47.580 3.553 -38.433 1.00 25.64 355 ALA A CA 1
ATOM 2727 C C . ALA A 1 356 ? 47.852 4.570 -37.328 1.00 26.98 355 ALA A C 1
ATOM 2728 O O . ALA A 1 356 ? 46.936 5.005 -36.631 1.00 27.31 355 ALA A O 1
ATOM 2730 N N . ALA A 1 357 ? 49.118 4.946 -37.173 1.00 21.41 356 ALA A N 1
ATOM 2731 C CA . ALA A 1 357 ? 49.513 5.891 -36.137 1.00 25.42 356 ALA A CA 1
ATOM 2732 C C . ALA A 1 357 ? 49.184 7.329 -36.530 1.00 22.32 356 ALA A C 1
ATOM 2733 O O . ALA A 1 357 ? 49.267 8.239 -35.707 1.00 26.78 356 ALA A O 1
ATOM 2735 N N . SER A 1 358 ? 48.804 7.527 -37.789 1.00 22.29 357 SER A N 1
ATOM 2736 C CA . SER A 1 358 ? 48.556 8.865 -38.313 1.00 26.26 357 SER A CA 1
ATOM 2737 C C . SER A 1 358 ? 47.081 9.261 -38.271 1.00 26.49 357 SER A C 1
ATOM 2738 O O . SER A 1 358 ? 46.728 10.387 -38.624 1.00 23.47 357 SER A O 1
ATOM 2741 N N . ILE A 1 359 ? 46.224 8.342 -37.836 1.00 21.53 358 ILE A N 1
ATOM 2742 C CA . ILE A 1 359 ? 44.784 8.593 -37.827 1.00 21.44 358 ILE A CA 1
ATOM 2743 C C . ILE A 1 359 ? 44.394 9.683 -36.827 1.00 23.35 358 ILE A C 1
ATOM 2744 O O . ILE A 1 359 ? 43.337 10.300 -36.957 1.00 25.08 358 ILE A O 1
ATOM 2749 N N . TRP A 1 360 ? 45.254 9.930 -35.843 1.00 23.22 359 TRP A N 1
ATOM 2750 C CA . TRP A 1 360 ? 44.957 10.912 -34.805 1.00 23.91 359 TRP A CA 1
ATOM 2751 C C . TRP A 1 360 ? 45.249 12.344 -35.249 1.00 25.91 359 TRP A C 1
ATOM 2752 O O . TRP A 1 360 ? 44.876 13.297 -34.563 1.00 24.80 359 TRP A O 1
ATOM 2763 N N . GLU A 1 361 ? 45.911 12.498 -36.393 1.00 25.94 360 GLU A N 1
ATOM 2764 C CA . GLU A 1 361 ? 46.312 13.826 -36.850 1.00 26.14 360 GLU A CA 1
ATOM 2765 C C . GLU A 1 361 ? 45.831 14.161 -38.263 1.00 26.90 360 GLU A C 1
ATOM 2766 O O . GLU A 1 361 ? 46.102 15.251 -38.766 1.00 28.81 360 GLU A O 1
ATOM 2772 N N . GLU A 1 362 ? 45.119 13.235 -38.901 1.00 28.18 361 GLU A N 1
ATOM 2773 C CA . GLU A 1 362 ? 44.544 13.504 -40.219 1.00 32.57 361 GLU A CA 1
ATOM 2774 C C . GLU A 1 362 ? 43.346 12.611 -40.527 1.00 30.76 361 GLU A C 1
ATOM 2775 O O . GLU A 1 362 ? 43.286 11.457 -40.100 1.00 30.09 361 GLU A O 1
ATOM 2781 N N . ASN A 1 363 ? 42.388 13.161 -41.268 1.00 31.18 362 ASN A N 1
ATOM 2782 C CA . ASN A 1 363 ? 41.216 12.404 -41.695 1.00 32.25 362 ASN A CA 1
ATOM 2783 C C . ASN A 1 363 ? 41.460 11.727 -43.041 1.00 35.68 362 ASN A C 1
ATOM 2784 O O . ASN A 1 363 ? 42.445 12.008 -43.728 1.00 37.78 362 ASN A O 1
ATOM 2790 N N . MET B 1 2 ? 16.910 -46.467 -16.541 1.00 66.97 1 MET B N 1
ATOM 2791 C CA . MET B 1 2 ? 16.485 -45.182 -17.083 1.00 63.28 1 MET B CA 1
ATOM 2792 C C . MET B 1 2 ? 14.977 -45.152 -17.313 1.00 60.01 1 MET B C 1
ATOM 2793 O O . MET B 1 2 ? 14.312 -44.164 -17.002 1.00 58.90 1 MET B O 1
ATOM 2795 N N . LYS B 1 3 ? 14.444 -46.240 -17.858 1.00 56.07 2 LYS B N 1
ATOM 2796 C CA . LYS B 1 3 ? 13.014 -46.340 -18.121 1.00 51.44 2 LYS B CA 1
ATOM 2797 C C . LYS B 1 3 ? 12.317 -47.228 -17.093 1.00 47.12 2 LYS B C 1
ATOM 2798 O O . LYS B 1 3 ? 12.940 -48.097 -16.484 1.00 49.48 2 LYS B O 1
ATOM 2804 N N . HIS B 1 4 ? 11.020 -47.001 -16.910 1.00 40.79 3 HIS B N 1
ATOM 2805 C CA . HIS B 1 4 ? 10.230 -47.765 -15.952 1.00 37.18 3 HIS B CA 1
ATOM 2806 C C . HIS B 1 4 ? 9.007 -48.371 -16.627 1.00 34.99 3 HIS B C 1
ATOM 2807 O O . HIS B 1 4 ? 8.499 -47.816 -17.599 1.00 31.34 3 HIS B O 1
ATOM 2814 N N . PRO B 1 5 ? 8.531 -49.517 -16.116 1.00 33.99 4 PRO B N 1
ATOM 2815 C CA . PRO B 1 5 ? 7.261 -50.067 -16.600 1.00 35.23 4 PRO B CA 1
ATOM 2816 C C . PRO B 1 5 ? 6.115 -49.088 -16.364 1.00 33.99 4 PRO B C 1
ATOM 2817 O O . PRO B 1 5 ? 6.161 -48.321 -15.401 1.00 32.50 4 PRO B O 1
ATOM 2821 N N . LEU B 1 6 ? 5.115 -49.103 -17.240 1.00 32.94 5 LEU B N 1
ATOM 2822 C CA . LEU B 1 6 ? 3.967 -48.216 -17.097 1.00 29.89 5 LEU B CA 1
ATOM 2823 C C . LEU B 1 6 ? 3.257 -48.462 -15.771 1.00 29.70 5 LEU B C 1
ATOM 2824 O O . LEU B 1 6 ? 2.885 -47.522 -15.070 1.00 28.60 5 LEU B O 1
ATOM 2829 N N . GLU B 1 7 ? 3.085 -49.735 -15.431 1.00 31.76 6 GLU B N 1
ATOM 2830 C CA . GLU B 1 7 ? 2.389 -50.119 -14.210 1.00 33.61 6 GLU B CA 1
ATOM 2831 C C . GLU B 1 7 ? 3.305 -50.900 -13.270 1.00 34.34 6 GLU B C 1
ATOM 2832 O O . GLU B 1 7 ? 3.579 -52.079 -13.493 1.00 34.17 6 GLU B O 1
ATOM 2838 N N . GLU B 1 8 ? 3.778 -50.233 -12.221 1.00 33.27 7 GLU B N 1
ATOM 2839 C CA . GLU B 1 8 ? 4.649 -50.865 -11.236 1.00 36.05 7 GLU B CA 1
ATOM 2840 C C . GLU B 1 8 ? 3.901 -51.153 -9.939 1.00 36.36 7 GLU B C 1
ATOM 2841 O O . GLU B 1 8 ? 4.271 -52.051 -9.184 1.00 38.50 7 GLU B O 1
ATOM 2847 N N . LEU B 1 9 ? 2.848 -50.382 -9.688 1.00 34.90 8 LEU B N 1
ATOM 2848 C CA . LEU B 1 9 ? 2.089 -50.491 -8.448 1.00 34.83 8 LEU B CA 1
ATOM 2849 C C . LEU B 1 9 ? 0.696 -51.057 -8.702 1.00 34.87 8 LEU B C 1
ATOM 2850 O O . LEU B 1 9 ? 0.182 -50.984 -9.818 1.00 33.70 8 LEU B O 1
ATOM 2855 N N . LYS B 1 10 ? 0.088 -51.615 -7.660 1.00 36.31 9 LYS B N 1
ATOM 2856 C CA . LYS B 1 10 ? -1.250 -52.183 -7.770 1.00 37.31 9 LYS B CA 1
ATOM 2857 C C . LYS B 1 10 ? -2.307 -51.089 -7.861 1.00 37.05 9 LYS B C 1
ATOM 2858 O O . LYS B 1 10 ? -3.351 -51.272 -8.488 1.00 37.50 9 LYS B O 1
ATOM 2860 N N . ASP B 1 11 ? -2.029 -49.952 -7.231 1.00 36.58 10 ASP B N 1
ATOM 2861 C CA . ASP B 1 11 ? -2.955 -48.825 -7.225 1.00 36.70 10 ASP B CA 1
ATOM 2862 C C . ASP B 1 11 ? -2.659 -47.878 -8.385 1.00 33.79 10 ASP B C 1
ATOM 2863 O O . ASP B 1 11 ? -1.595 -47.263 -8.431 1.00 34.08 10 ASP B O 1
ATOM 2868 N N . PRO B 1 12 ? -3.609 -47.759 -9.326 1.00 32.81 11 PRO B N 1
ATOM 2869 C CA . PRO B 1 12 ? -3.476 -46.898 -10.508 1.00 32.25 11 PRO B CA 1
ATOM 2870 C C . PRO B 1 12 ? -3.306 -45.421 -10.155 1.00 31.06 11 PRO B C 1
ATOM 2871 O O . PRO B 1 12 ? -2.535 -44.719 -10.811 1.00 29.52 11 PRO B O 1
ATOM 2875 N N . THR B 1 13 ? -4.021 -44.960 -9.133 1.00 31.87 12 THR B N 1
ATOM 2876 C CA . THR B 1 13 ? -3.941 -43.564 -8.715 1.00 31.47 12 THR B CA 1
ATOM 2877 C C . THR B 1 13 ? -2.557 -43.241 -8.165 1.00 29.60 12 THR B C 1
ATOM 2878 O O . THR B 1 13 ? -2.011 -42.169 -8.420 1.00 28.37 12 THR B O 1
ATOM 2882 N N . GLU B 1 14 ? -1.997 -44.177 -7.407 1.00 29.45 13 GLU B N 1
ATOM 2883 C CA . GLU B 1 14 ? -0.667 -44.004 -6.840 1.00 29.39 13 GLU B CA 1
ATOM 2884 C C . GLU B 1 14 ? 0.389 -44.046 -7.937 1.00 27.79 13 GLU B C 1
ATOM 2885 O O . GLU B 1 14 ? 1.384 -43.320 -7.889 1.00 25.97 13 GLU B O 1
ATOM 2891 N N . ASN B 1 15 ? 0.161 -44.899 -8.931 1.00 27.98 14 ASN B N 1
ATOM 2892 C CA . ASN B 1 15 ? 1.076 -45.028 -10.058 1.00 28.48 14 ASN B CA 1
ATOM 2893 C C . ASN B 1 15 ? 1.040 -43.784 -10.941 1.00 28.09 14 ASN B C 1
ATOM 2894 O O . ASN B 1 15 ? 2.026 -43.448 -11.598 1.00 21.24 14 ASN B O 1
ATOM 2899 N N . LEU B 1 16 ? -0.105 -43.107 -10.954 1.00 27.42 15 LEU B N 1
ATOM 2900 C CA . LEU B 1 16 ? -0.248 -41.859 -11.696 1.00 25.52 15 LEU B CA 1
ATOM 2901 C C . LEU B 1 16 ? 0.601 -40.761 -11.064 1.00 26.91 15 LEU B C 1
ATOM 2902 O O . LEU B 1 16 ? 1.238 -39.977 -11.767 1.00 27.24 15 LEU B O 1
ATOM 2907 N N . LEU B 1 17 ? 0.607 -40.713 -9.733 1.00 28.68 16 LEU B N 1
ATOM 2908 C CA . LEU B 1 17 ? 1.435 -39.758 -9.000 1.00 26.89 16 LEU B CA 1
ATOM 2909 C C . LEU B 1 17 ? 2.914 -40.006 -9.259 1.00 26.18 16 LEU B C 1
ATOM 2910 O O . LEU B 1 17 ? 3.720 -39.074 -9.273 1.00 25.82 16 LEU B O 1
ATOM 2915 N N . LEU B 1 18 ? 3.259 -41.273 -9.462 1.00 26.36 17 LEU B N 1
ATOM 2916 C CA . LEU B 1 18 ? 4.632 -41.669 -9.735 1.00 26.51 17 LEU B CA 1
ATOM 2917 C C . LEU B 1 18 ? 5.134 -41.040 -11.033 1.00 23.81 17 LEU B C 1
ATOM 2918 O O . LEU B 1 18 ? 6.243 -40.507 -11.085 1.00 25.07 17 LEU B O 1
ATOM 2923 N N . TRP B 1 19 ? 4.311 -41.100 -12.077 1.00 21.02 18 TRP B N 1
ATOM 2924 C CA . TRP B 1 19 ? 4.689 -40.556 -13.380 1.00 21.27 18 TRP B CA 1
ATOM 2925 C C . TRP B 1 19 ? 4.676 -39.030 -13.386 1.00 19.85 18 TRP B C 1
ATOM 2926 O O . TRP B 1 19 ? 5.511 -38.399 -14.036 1.00 19.86 18 TRP B O 1
ATOM 2937 N N . ILE B 1 20 ? 3.727 -38.444 -12.662 1.00 19.83 19 ILE B N 1
ATOM 2938 C CA . ILE B 1 20 ? 3.643 -36.992 -12.547 1.00 20.60 19 ILE B CA 1
ATOM 2939 C C . ILE B 1 20 ? 4.898 -36.439 -11.876 1.00 20.42 19 ILE B C 1
ATOM 2940 O O . ILE B 1 20 ? 5.458 -35.433 -12.315 1.00 21.57 19 ILE B O 1
ATOM 2945 N N . GLY B 1 21 ? 5.345 -37.114 -10.821 1.00 20.10 20 GLY B N 1
ATOM 2946 C CA . GLY B 1 21 ? 6.550 -36.719 -10.115 1.00 20.25 20 GLY B CA 1
ATOM 2947 C C . GLY B 1 21 ? 7.786 -36.774 -10.992 1.00 21.26 20 GLY B C 1
ATOM 2948 O O . GLY B 1 21 ? 8.666 -35.918 -10.897 1.00 22.49 20 GLY B O 1
ATOM 2949 N N . ARG B 1 22 ? 7.851 -37.78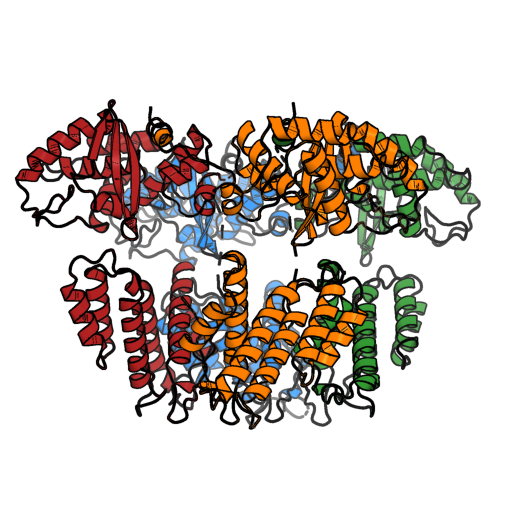6 -11.852 1.00 21.46 21 ARG B N 1
ATOM 2950 C CA . ARG B 1 22 ? 8.967 -37.940 -12.778 1.00 22.62 21 ARG B CA 1
ATOM 2951 C C . ARG B 1 22 ? 8.974 -36.824 -13.817 1.00 22.27 21 ARG B C 1
ATOM 2952 O O . ARG B 1 22 ? 10.028 -36.288 -14.161 1.00 23.05 21 ARG B O 1
ATOM 2960 N N . PHE B 1 23 ? 7.789 -36.480 -14.309 1.00 20.62 22 PHE B N 1
ATOM 2961 C CA . PHE B 1 23 ? 7.641 -35.431 -15.311 1.00 18.63 22 PHE B CA 1
ATOM 2962 C C . PHE B 1 23 ? 8.011 -34.062 -14.749 1.00 18.60 22 PHE B C 1
ATOM 2963 O O . PHE B 1 23 ? 8.664 -33.262 -15.420 1.00 18.05 22 PHE B O 1
ATOM 2971 N N . LEU B 1 24 ? 7.590 -33.799 -13.517 1.00 19.10 23 LEU B N 1
ATOM 2972 C CA . LEU B 1 24 ? 7.857 -32.515 -12.879 1.00 18.80 23 LEU B CA 1
ATOM 2973 C C . LEU B 1 24 ? 9.333 -32.360 -12.527 1.00 20.93 23 LEU B C 1
ATOM 2974 O O . LEU B 1 24 ? 9.867 -31.250 -12.547 1.00 22.86 23 LEU B O 1
ATOM 2979 N N . ARG B 1 25 ? 9.990 -33.470 -12.204 1.00 21.87 24 ARG B N 1
ATOM 2980 C CA . ARG B 1 25 ? 11.425 -33.446 -11.944 1.00 23.79 24 ARG B CA 1
ATOM 2981 C C . ARG B 1 25 ? 12.180 -33.107 -13.223 1.00 23.03 24 ARG B C 1
ATOM 2982 O O . ARG B 1 25 ? 13.143 -32.337 -13.207 1.00 21.90 24 ARG B O 1
ATOM 2990 N N . TYR B 1 26 ? 11.734 -33.696 -14.328 1.00 21.71 25 TYR B N 1
ATOM 2991 C CA . TYR B 1 26 ? 12.341 -33.463 -15.632 1.00 21.79 25 TYR B CA 1
ATOM 2992 C C . TYR B 1 26 ? 12.209 -32.004 -16.062 1.00 20.18 25 TYR B C 1
ATOM 2993 O O . TYR B 1 26 ? 13.142 -31.428 -16.623 1.00 19.70 25 TYR B O 1
ATOM 3002 N N . LYS B 1 27 ? 11.050 -31.411 -15.796 1.00 19.10 26 LYS B N 1
ATOM 3003 C CA . LYS B 1 27 ? 10.804 -30.022 -16.170 1.00 21.09 26 LYS B CA 1
ATOM 3004 C C . LYS B 1 27 ? 11.627 -29.056 -15.323 1.00 21.25 26 LYS B C 1
ATOM 3005 O O . LYS B 1 27 ? 12.050 -28.008 -15.805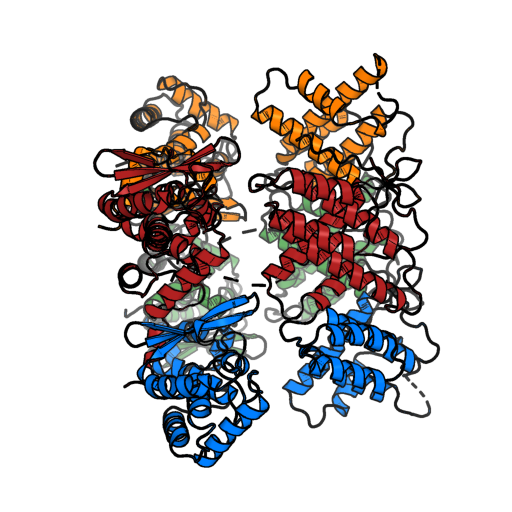 1.00 21.26 26 LYS B O 1
ATOM 3011 N N . CYS B 1 28 ? 11.859 -29.413 -14.064 1.00 20.65 27 CYS B N 1
ATOM 3012 C CA . CYS B 1 28 ? 12.708 -28.606 -13.192 1.00 20.38 27 CYS B CA 1
ATOM 3013 C C . CYS B 1 28 ? 14.159 -28.633 -13.662 1.00 20.27 27 CYS B C 1
ATOM 3014 O O . CYS B 1 28 ? 14.967 -27.795 -13.265 1.00 21.34 27 CYS B O 1
ATOM 3017 N N . THR B 1 29 ? 14.480 -29.602 -14.513 1.00 19.60 28 THR B N 1
ATOM 3018 C CA . THR B 1 29 ? 15.834 -29.764 -15.022 1.00 21.84 28 THR B CA 1
ATOM 3019 C C . THR B 1 29 ? 15.987 -29.111 -16.397 1.00 24.08 28 THR B C 1
ATOM 3020 O O . THR B 1 29 ? 17.078 -28.681 -16.771 1.00 27.35 28 THR B O 1
ATOM 3024 N N . SER B 1 30 ? 14.887 -29.021 -17.139 1.00 22.61 29 SER B N 1
ATOM 3025 C CA . SER B 1 30 ? 14.933 -28.542 -18.519 1.00 24.66 29 SER B CA 1
ATOM 3026 C C . SER B 1 30 ? 14.518 -27.078 -18.678 1.00 23.46 29 SER B C 1
ATOM 3027 O O . SER B 1 30 ? 14.993 -26.394 -19.583 1.00 25.91 29 SER B O 1
ATOM 3030 N N . LEU B 1 31 ? 13.626 -26.600 -17.816 1.00 21.76 30 LEU B N 1
ATOM 3031 C CA . LEU B 1 31 ? 13.166 -25.216 -17.903 1.00 21.22 30 LEU B CA 1
ATOM 3032 C C . LEU B 1 31 ? 14.245 -24.250 -17.415 1.00 22.99 30 LEU B C 1
ATOM 3033 O O . LEU B 1 31 ? 15.144 -24.636 -16.668 1.00 21.52 30 LEU B O 1
ATOM 3038 N N . SER B 1 32 ? 14.141 -22.994 -17.841 1.00 22.09 31 SER B N 1
ATOM 3039 C CA . SER B 1 32 ? 15.169 -21.988 -17.582 1.00 21.66 31 SER B CA 1
ATOM 3040 C C . SER B 1 32 ? 15.405 -21.722 -16.096 1.00 20.96 31 SER B C 1
ATOM 3041 O O . SER B 1 32 ? 14.459 -21.587 -15.319 1.00 23.43 31 SER B O 1
ATOM 3044 N N . ASN B 1 33 ? 16.676 -21.639 -15.713 1.00 19.29 32 ASN B N 1
ATOM 3045 C CA . ASN B 1 33 ? 17.045 -21.312 -14.340 1.00 20.02 32 ASN B CA 1
ATOM 3046 C C . ASN B 1 33 ? 17.696 -19.934 -14.237 1.00 20.80 32 ASN B C 1
ATOM 3047 O O . ASN B 1 33 ? 18.376 -19.632 -13.257 1.00 19.87 32 ASN B O 1
ATOM 3052 N N . SER B 1 34 ? 17.484 -19.106 -15.257 1.00 21.14 33 SER B N 1
ATOM 3053 C CA . SER B 1 34 ? 18.141 -17.805 -15.341 1.00 22.35 33 SER B CA 1
ATOM 3054 C C . SER B 1 34 ? 17.716 -16.857 -14.222 1.00 22.67 33 SER B C 1
ATOM 3055 O O . SER B 1 34 ? 18.474 -15.968 -13.834 1.00 22.48 33 SER B O 1
ATOM 3058 N N . GLN B 1 35 ? 16.508 -17.051 -13.703 1.00 21.47 34 GLN B N 1
ATOM 3059 C CA . GLN B 1 35 ? 15.965 -16.149 -12.691 1.00 22.73 34 GLN B CA 1
ATOM 3060 C C . GLN B 1 35 ? 16.086 -16.709 -11.275 1.00 22.01 34 GLN B C 1
ATOM 3061 O O . GLN B 1 35 ? 15.549 -16.134 -10.328 1.00 22.53 34 GLN B O 1
ATOM 3067 N N . VAL B 1 36 ? 16.795 -17.825 -11.131 1.00 21.29 35 VAL B N 1
ATOM 3068 C CA . VAL B 1 36 ? 16.987 -18.442 -9.821 1.00 20.68 35 VAL B CA 1
ATOM 3069 C C . VAL B 1 36 ? 17.818 -17.549 -8.903 1.00 22.82 35 VAL B C 1
ATOM 3070 O O . VAL B 1 36 ? 18.899 -17.094 -9.274 1.00 21.26 35 VAL B O 1
ATOM 3074 N N . LYS B 1 37 ? 17.301 -17.303 -7.703 1.00 23.96 36 LYS B N 1
ATOM 3075 C CA . LYS B 1 37 ? 17.972 -16.443 -6.737 1.00 25.70 36 LYS B CA 1
ATOM 3076 C C . LYS B 1 37 ? 18.632 -17.253 -5.626 1.00 27.36 36 LYS B C 1
ATOM 3077 O O . LYS B 1 37 ? 19.554 -16.778 -4.963 1.00 30.79 36 LYS B O 1
ATOM 3080 N N . ASP B 1 38 ? 18.155 -18.478 -5.426 1.00 25.76 37 ASP B N 1
ATOM 3081 C CA . ASP B 1 38 ? 18.684 -19.351 -4.384 1.00 26.62 37 ASP B CA 1
ATOM 3082 C C . ASP B 1 38 ? 18.943 -20.743 -4.950 1.00 23.32 37 ASP B C 1
ATOM 3083 O O . ASP B 1 38 ? 18.018 -21.540 -5.097 1.00 22.31 37 ASP B O 1
ATOM 3088 N N . GLN B 1 39 ? 20.202 -21.028 -5.266 1.00 20.61 38 GLN B N 1
ATOM 3089 C CA . GLN B 1 39 ? 20.576 -22.309 -5.855 1.00 22.12 38 GLN B CA 1
ATOM 3090 C C . GLN B 1 39 ? 20.323 -23.475 -4.904 1.00 23.61 38 GLN B C 1
ATOM 3091 O O . GLN B 1 39 ? 20.007 -24.585 -5.337 1.00 23.41 38 GLN B O 1
ATOM 3097 N N . ASN B 1 40 ? 20.465 -23.219 -3.608 1.00 23.84 39 ASN B N 1
ATOM 3098 C CA . ASN B 1 40 ? 20.286 -24.257 -2.601 1.00 26.20 39 ASN B CA 1
ATOM 3099 C C . ASN B 1 40 ? 18.851 -24.771 -2.538 1.00 24.36 39 ASN B C 1
ATOM 3100 O O . ASN B 1 40 ? 18.615 -25.940 -2.226 1.00 23.83 39 ASN B O 1
ATOM 3105 N N . LYS B 1 41 ? 17.895 -23.897 -2.840 1.00 21.62 40 LYS B N 1
ATOM 3106 C CA . LYS B 1 41 ? 16.489 -24.287 -2.863 1.00 21.83 40 LYS B CA 1
ATOM 3107 C C . LYS B 1 41 ? 16.209 -25.241 -4.019 1.00 22.45 40 LYS B C 1
ATOM 3108 O O . LYS B 1 41 ? 15.419 -26.177 -3.887 1.00 23.24 40 LYS B O 1
ATOM 3114 N N . VAL B 1 42 ? 16.863 -24.999 -5.150 1.00 21.79 41 VAL B N 1
ATOM 3115 C CA . VAL B 1 42 ? 16.726 -25.862 -6.316 1.00 20.82 41 VAL B CA 1
ATOM 3116 C C . VAL B 1 42 ? 17.351 -27.226 -6.035 1.00 21.24 41 VAL B C 1
ATOM 3117 O O . VAL B 1 42 ? 16.831 -28.261 -6.459 1.00 23.50 41 VAL B O 1
ATOM 3121 N N . PHE B 1 43 ? 18.464 -27.218 -5.308 1.00 21.45 42 PHE B N 1
ATOM 3122 C CA . PHE B 1 43 ? 19.138 -28.449 -4.910 1.00 21.11 42 PHE B CA 1
ATOM 3123 C C . PHE B 1 43 ? 18.217 -29.323 -4.059 1.00 22.42 42 PHE B C 1
ATOM 3124 O O . PHE B 1 43 ? 18.132 -30.534 -4.264 1.00 21.33 42 PHE B O 1
ATOM 3132 N N . GLU B 1 44 ? 17.519 -28.698 -3.116 1.00 23.28 43 GLU B N 1
ATOM 3133 C CA . GLU B 1 44 ? 16.595 -29.420 -2.247 1.00 24.91 43 GLU B CA 1
ATOM 3134 C C . GLU B 1 44 ? 15.387 -29.944 -3.020 1.00 23.09 43 GLU B C 1
ATOM 3135 O O . GLU B 1 44 ? 14.891 -31.035 -2.742 1.00 23.22 43 GLU B O 1
ATOM 3141 N N . CYS B 1 45 ? 14.923 -29.163 -3.991 1.00 21.51 44 CYS B N 1
ATOM 3142 C CA . CYS B 1 45 ? 13.761 -29.541 -4.791 1.00 21.47 44 CYS B CA 1
ATOM 3143 C C . CYS B 1 45 ? 14.027 -30.789 -5.629 1.00 21.23 44 CYS B C 1
ATOM 3144 O O . CYS B 1 45 ? 13.189 -31.688 -5.699 1.00 22.16 44 CYS B O 1
ATOM 3147 N N . LEU B 1 46 ? 15.192 -30.841 -6.267 1.00 17.91 45 LEU B N 1
ATOM 3148 C CA . LEU B 1 46 ? 15.532 -31.972 -7.123 1.00 23.31 45 LEU B CA 1
ATOM 3149 C C . LEU B 1 46 ? 15.742 -33.248 -6.312 1.00 23.64 45 LEU B C 1
ATOM 3150 O O . LEU B 1 46 ? 15.447 -34.345 -6.787 1.00 24.01 45 LEU B O 1
ATOM 3155 N N . ASN B 1 47 ? 16.244 -33.105 -5.089 1.00 22.73 46 ASN B N 1
ATOM 3156 C CA . ASN B 1 47 ? 16.420 -34.251 -4.203 1.00 24.86 46 ASN B CA 1
ATOM 3157 C C . ASN B 1 47 ? 15.083 -34.869 -3.810 1.00 26.46 46 ASN B C 1
ATOM 3158 O O . ASN B 1 47 ? 14.928 -36.092 -3.808 1.00 28.55 46 ASN B O 1
ATOM 3163 N N . GLU B 1 48 ? 14.119 -34.015 -3.481 1.00 25.32 47 GLU B N 1
ATOM 3164 C CA . GLU B 1 48 ? 12.795 -34.475 -3.079 1.00 28.39 47 GLU B CA 1
ATOM 3165 C C . GLU B 1 48 ? 12.035 -35.083 -4.256 1.00 25.35 47 GLU B C 1
ATOM 3166 O O . GLU B 1 48 ? 11.292 -36.053 -4.093 1.00 24.96 47 GLU B O 1
ATOM 3172 N N . LEU B 1 49 ? 12.235 -34.517 -5.443 1.00 22.78 48 LEU B N 1
ATOM 3173 C CA . LEU B 1 49 ? 11.562 -35.000 -6.644 1.00 22.43 48 LEU B CA 1
ATOM 3174 C C . LEU B 1 49 ? 12.208 -36.268 -7.196 1.00 24.68 48 LEU B C 1
ATOM 3175 O O . LEU B 1 49 ? 11.716 -36.850 -8.163 1.00 24.53 48 LEU B O 1
ATOM 3180 N N . ASN B 1 50 ? 13.309 -36.693 -6.585 1.00 27.07 49 ASN B N 1
ATOM 3181 C CA . ASN B 1 50 ? 13.996 -37.905 -7.018 1.00 30.84 49 ASN B CA 1
ATOM 3182 C C . ASN B 1 50 ? 13.462 -39.157 -6.329 1.00 33.53 49 ASN B C 1
ATOM 3183 O O . ASN B 1 50 ? 14.083 -40.218 -6.384 1.00 34.33 49 ASN B O 1
ATOM 3188 N N . GLN B 1 51 ? 12.312 -39.025 -5.677 1.00 34.90 50 GLN B N 1
ATOM 3189 C CA . GLN B 1 51 ? 11.655 -40.162 -5.045 1.00 36.96 50 GLN B CA 1
ATOM 3190 C C . GLN B 1 51 ? 10.140 -40.004 -5.107 1.00 31.68 50 GLN B C 1
ATOM 3191 O O . GLN B 1 51 ? 9.634 -38.976 -5.557 1.00 27.47 50 GLN B O 1
ATOM 3197 N N . ALA B 1 52 ? 9.421 -41.028 -4.661 1.00 31.54 51 ALA B N 1
ATOM 3198 C CA . ALA B 1 52 ? 7.963 -41.004 -4.684 1.00 29.13 51 ALA B CA 1
ATOM 3199 C C . ALA B 1 52 ? 7.425 -39.917 -3.761 1.00 26.17 51 ALA B C 1
ATOM 3200 O O . ALA B 1 52 ? 7.834 -39.814 -2.605 1.00 26.60 51 ALA B O 1
ATOM 3202 N N . CYS B 1 53 ? 6.513 -39.104 -4.284 1.00 24.02 52 CYS B N 1
ATOM 3203 C CA . CYS B 1 53 ? 5.923 -38.017 -3.513 1.00 24.99 52 CYS B CA 1
ATOM 3204 C C . CYS B 1 53 ? 4.401 -38.096 -3.504 1.00 24.66 52 CYS B C 1
ATOM 3205 O O . CYS B 1 53 ? 3.789 -38.599 -4.447 1.00 23.78 52 CYS B O 1
ATOM 3208 N N . SER B 1 54 ? 3.796 -37.594 -2.433 1.00 25.99 53 SER B N 1
ATOM 3209 C CA . SER B 1 54 ? 2.348 -37.456 -2.377 1.00 25.59 53 SER B CA 1
ATOM 3210 C C . SER B 1 54 ? 1.925 -36.266 -3.231 1.00 24.82 53 SER B C 1
ATOM 3211 O O . SER B 1 54 ? 2.772 -35.543 -3.758 1.00 21.86 53 SER B O 1
ATOM 3214 N N . SER B 1 55 ? 0.620 -36.060 -3.366 1.00 26.14 54 SER B N 1
ATOM 3215 C CA . SER B 1 55 ? 0.114 -34.936 -4.143 1.00 26.87 54 SER B CA 1
ATOM 3216 C C . SER B 1 55 ? 0.461 -33.608 -3.475 1.00 25.62 54 SER B C 1
ATOM 3217 O O . SER B 1 55 ? 0.907 -32.668 -4.134 1.00 23.77 54 SER B O 1
ATOM 3220 N N . SER B 1 56 ? 0.259 -33.542 -2.163 1.00 26.38 55 SER B N 1
ATOM 3221 C CA . SER B 1 56 ? 0.549 -32.334 -1.397 1.00 28.92 55 SER B CA 1
ATOM 3222 C C . SER B 1 56 ? 2.038 -32.010 -1.411 1.00 30.52 55 SER B C 1
ATOM 3223 O O . SER B 1 56 ? 2.428 -30.842 -1.397 1.00 31.13 55 SER B O 1
ATOM 3226 N N . GLN B 1 57 ? 2.867 -33.049 -1.435 1.00 30.31 56 GLN B N 1
ATOM 3227 C CA . GLN B 1 57 ? 4.312 -32.869 -1.468 1.00 30.56 56 GLN B CA 1
ATOM 3228 C C . GLN B 1 57 ? 4.762 -32.298 -2.809 1.00 26.85 56 GLN B C 1
ATOM 3229 O O . GLN B 1 57 ? 5.605 -31.403 -2.855 1.00 26.35 56 GLN B O 1
ATOM 3235 N N . LEU B 1 58 ? 4.192 -32.813 -3.894 1.00 24.16 57 LEU B N 1
ATOM 3236 C CA . LEU B 1 58 ? 4.498 -32.317 -5.232 1.00 23.39 57 LEU B CA 1
ATOM 3237 C C . LEU B 1 58 ? 4.124 -30.846 -5.379 1.00 21.86 57 LEU B C 1
ATOM 3238 O O . LEU B 1 58 ? 4.837 -30.077 -6.022 1.00 22.16 57 LEU B O 1
ATOM 3243 N N . GLU B 1 59 ? 3.000 -30.464 -4.783 1.00 21.81 58 GLU B N 1
ATOM 3244 C CA . GLU B 1 59 ? 2.546 -29.081 -4.819 1.00 23.70 58 GLU B CA 1
ATOM 3245 C C . GLU B 1 59 ? 3.489 -28.176 -4.035 1.00 23.23 58 GLU B C 1
ATOM 3246 O O . GLU B 1 59 ? 3.848 -27.095 -4.496 1.00 20.73 58 GLU B O 1
ATOM 3252 N N . LYS B 1 60 ? 3.886 -28.629 -2.850 1.00 23.96 59 LYS B N 1
ATOM 3253 C CA . LYS B 1 60 ? 4.749 -27.847 -1.972 1.00 26.31 59 LYS B CA 1
ATOM 3254 C C . LYS B 1 60 ? 6.140 -27.642 -2.567 1.00 24.69 59 LYS B C 1
ATOM 3255 O O . LYS B 1 60 ? 6.706 -26.552 -2.485 1.00 25.79 59 LYS B O 1
ATOM 3261 N N . VAL B 1 61 ? 6.687 -28.696 -3.165 1.00 22.93 60 VAL B N 1
ATOM 3262 C CA . VAL B 1 61 ? 8.030 -28.642 -3.735 1.00 23.19 60 VAL B CA 1
ATOM 3263 C C . VAL B 1 61 ? 8.073 -27.769 -4.989 1.00 21.87 60 VAL B C 1
ATOM 3264 O O . VAL B 1 61 ? 8.997 -26.975 -5.170 1.00 23.01 60 VAL B O 1
ATOM 3268 N N . CYS B 1 62 ? 7.067 -27.907 -5.848 1.00 20.11 61 CYS B N 1
ATOM 3269 C CA . CYS B 1 62 ? 7.006 -27.110 -7.068 1.00 20.18 61 CYS B CA 1
ATOM 3270 C C . CYS B 1 62 ? 6.774 -25.634 -6.754 1.00 22.34 61 CYS B C 1
ATOM 3271 O O . CYS B 1 62 ? 7.245 -24.755 -7.479 1.00 22.27 61 CYS B O 1
ATOM 3274 N N . LYS B 1 63 ? 6.050 -25.364 -5.672 1.00 21.16 62 LYS B N 1
ATOM 3275 C CA . LYS B 1 63 ? 5.882 -23.994 -5.205 1.00 22.64 62 LYS B CA 1
ATOM 3276 C C . LYS B 1 63 ? 7.215 -23.428 -4.726 1.00 24.02 62 LYS B C 1
ATOM 3277 O O . LYS B 1 63 ? 7.539 -22.273 -4.999 1.00 23.03 62 LYS B O 1
ATOM 3283 N N . LYS B 1 64 ? 7.985 -24.246 -4.013 1.00 24.38 63 LYS B N 1
ATOM 3284 C CA . LYS B 1 64 ? 9.291 -23.822 -3.516 1.00 25.13 63 LYS B CA 1
ATOM 3285 C C . LYS B 1 64 ? 10.230 -23.492 -4.671 1.00 21.85 63 LYS B C 1
ATOM 3286 O O . LYS B 1 64 ? 11.010 -22.543 -4.598 1.00 22.52 63 LYS B O 1
ATOM 3292 N N . ALA B 1 65 ? 10.154 -24.289 -5.732 1.00 18.51 64 ALA B N 1
ATOM 3293 C CA . ALA B 1 65 ? 10.972 -24.072 -6.917 1.00 18.38 64 ALA B CA 1
ATOM 3294 C C . ALA B 1 65 ? 10.595 -22.767 -7.611 1.00 20.08 64 ALA B C 1
ATOM 3295 O O . ALA B 1 65 ? 11.466 -21.992 -8.007 1.00 21.53 64 ALA B O 1
ATOM 3297 N N . ARG B 1 66 ? 9.294 -22.530 -7.757 1.00 19.50 65 ARG B N 1
ATOM 3298 C CA . ARG B 1 66 ? 8.809 -21.305 -8.387 1.00 20.43 65 ARG B CA 1
ATOM 3299 C C . ARG B 1 66 ? 9.220 -20.074 -7.588 1.00 20.52 65 ARG B C 1
ATOM 3300 O O . ARG B 1 66 ? 9.711 -19.094 -8.148 1.00 19.40 65 ARG B O 1
ATOM 3308 N N . ASN B 1 67 ? 9.017 -20.133 -6.275 1.00 19.73 66 ASN B N 1
ATOM 3309 C CA . ASN B 1 67 ? 9.352 -19.020 -5.396 1.00 21.35 66 ASN B CA 1
ATOM 3310 C C . ASN B 1 67 ? 10.853 -18.752 -5.348 1.00 21.52 66 ASN B C 1
ATOM 3311 O O . ASN B 1 67 ? 11.284 -17.668 -4.956 1.00 24.04 66 ASN B O 1
ATOM 3316 N N . ALA B 1 68 ? 11.644 -19.743 -5.748 1.00 19.58 67 ALA B N 1
ATOM 3317 C CA . ALA B 1 68 ? 13.097 -19.616 -5.744 1.00 20.47 67 ALA B CA 1
ATOM 3318 C C . ALA B 1 68 ? 13.618 -19.033 -7.055 1.00 21.90 67 ALA B C 1
ATOM 3319 O O . ALA B 1 68 ? 14.809 -18.751 -7.185 1.00 23.02 67 ALA B O 1
ATOM 3321 N N . GLY B 1 69 ? 12.727 -18.859 -8.025 1.00 20.09 68 GLY B N 1
ATOM 3322 C CA . GLY B 1 69 ? 13.100 -18.257 -9.292 1.00 19.89 68 GLY B CA 1
ATOM 3323 C C . GLY B 1 69 ? 12.931 -19.163 -10.499 1.00 20.23 68 GLY B C 1
ATOM 3324 O O . GLY B 1 69 ? 13.119 -18.726 -11.634 1.00 20.05 68 GLY B O 1
ATOM 3325 N N . LEU B 1 70 ? 12.588 -20.425 -10.261 1.00 19.45 69 LEU B N 1
ATOM 3326 C CA . LEU B 1 70 ? 12.318 -21.360 -11.349 1.00 20.78 69 LEU B CA 1
ATOM 3327 C C . LEU B 1 70 ? 10.858 -21.220 -11.773 1.00 21.89 69 LEU B C 1
ATOM 3328 O O . LEU B 1 70 ? 10.030 -22.087 -11.486 1.00 22.25 69 LEU B O 1
ATOM 3333 N N . LEU B 1 71 ? 10.561 -20.123 -12.464 1.00 21.76 70 LEU B N 1
ATOM 3334 C CA . LEU B 1 71 ? 9.188 -19.693 -12.723 1.00 20.63 70 LEU B CA 1
ATOM 3335 C C . LEU B 1 71 ? 8.369 -20.645 -13.594 1.00 19.66 70 LEU B C 1
ATOM 3336 O O . LEU B 1 71 ? 7.165 -20.799 -13.385 1.00 19.92 70 LEU B O 1
ATOM 3341 N N . GLY B 1 72 ? 9.018 -21.271 -14.570 1.00 19.04 71 GLY B N 1
ATOM 3342 C CA . GLY B 1 72 ? 8.324 -22.066 -15.570 1.00 20.15 71 GLY B CA 1
ATOM 3343 C C . GLY B 1 72 ? 7.511 -23.244 -15.060 1.00 20.62 71 GLY B C 1
ATOM 3344 O O . GLY B 1 72 ? 6.574 -23.687 -15.723 1.00 20.92 71 GLY B O 1
ATOM 3345 N N . ILE B 1 73 ? 7.856 -23.746 -13.879 1.00 19.45 72 ILE B N 1
ATOM 3346 C CA . ILE B 1 73 ? 7.239 -24.959 -13.350 1.00 19.03 72 ILE B CA 1
ATOM 3347 C C . ILE B 1 73 ? 5.760 -24.764 -12.999 1.00 21.45 72 ILE B C 1
ATOM 3348 O O . ILE B 1 73 ? 4.996 -25.729 -12.948 1.00 22.88 72 ILE B O 1
ATOM 3353 N N . ASN B 1 74 ? 5.352 -23.516 -12.782 1.00 21.31 73 ASN B N 1
ATOM 3354 C CA . ASN B 1 74 ? 3.991 -23.227 -12.333 1.00 21.59 73 ASN B CA 1
ATOM 3355 C C . ASN B 1 74 ? 2.931 -23.570 -13.378 1.00 22.44 73 ASN B C 1
ATOM 3356 O O . ASN B 1 74 ? 1.766 -23.784 -13.045 1.00 22.97 73 ASN B O 1
ATOM 3361 N N . THR B 1 75 ? 3.343 -23.624 -14.640 1.00 22.87 74 THR B N 1
ATOM 3362 C CA . THR B 1 75 ? 2.422 -23.900 -15.737 1.00 25.14 74 THR B CA 1
ATOM 3363 C C . THR B 1 75 ? 2.043 -25.383 -15.786 1.00 25.12 74 THR B C 1
ATOM 3364 O O . THR B 1 75 ? 0.972 -25.744 -16.277 1.00 26.40 74 THR B O 1
ATOM 3368 N N . TYR B 1 76 ? 2.911 -26.238 -15.252 1.00 21.53 75 TYR B N 1
ATOM 3369 C CA . TYR B 1 76 ? 2.714 -27.683 -15.360 1.00 22.45 75 TYR B CA 1
ATOM 3370 C C . TYR B 1 76 ? 2.172 -28.349 -14.092 1.00 23.94 75 TYR B C 1
ATOM 3371 O O . TYR B 1 76 ? 1.417 -29.316 -14.176 1.00 24.65 75 TYR B O 1
ATOM 3380 N N . ALA B 1 77 ? 2.555 -27.834 -12.928 1.00 23.15 76 ALA B N 1
ATOM 3381 C CA . ALA B 1 77 ? 2.262 -28.499 -11.658 1.00 23.96 76 ALA B CA 1
ATOM 3382 C C . ALA B 1 77 ? 0.766 -28.620 -11.355 1.00 24.91 76 ALA B C 1
ATOM 3383 O O . ALA B 1 77 ? 0.218 -29.723 -11.338 1.00 24.70 76 ALA B O 1
ATOM 3385 N N . LEU B 1 78 ? 0.117 -27.485 -11.113 1.00 24.51 77 LEU B N 1
ATOM 3386 C CA . LEU B 1 78 ? -1.284 -27.455 -10.682 1.00 24.07 77 LEU B CA 1
ATOM 3387 C C . LEU B 1 78 ? -2.280 -28.185 -11.606 1.00 24.06 77 LEU B C 1
ATOM 3388 O O . LEU B 1 78 ? -3.140 -28.916 -11.110 1.00 24.10 77 LEU B O 1
ATOM 3393 N N . PRO B 1 79 ? -2.185 -27.993 -12.939 1.00 23.67 78 PRO B N 1
ATOM 3394 C CA . PRO B 1 79 ? -3.155 -28.702 -13.787 1.00 24.29 78 PRO B CA 1
ATOM 3395 C C . PRO B 1 79 ? -3.076 -30.228 -13.685 1.00 24.36 78 PRO B C 1
ATOM 3396 O O . PRO B 1 79 ? -4.110 -30.895 -13.723 1.00 25.60 78 PRO B O 1
ATOM 3400 N N . LEU B 1 80 ? -1.868 -30.768 -13.551 1.00 22.54 79 LEU B N 1
ATOM 3401 C CA . LEU B 1 80 ? -1.686 -32.215 -13.485 1.00 21.50 79 LEU B CA 1
ATOM 3402 C C . LEU B 1 80 ? -2.127 -32.789 -12.141 1.00 22.68 79 LEU B C 1
ATOM 3403 O O . LEU B 1 80 ? -2.669 -33.894 -12.078 1.00 23.72 79 LEU B O 1
ATOM 3408 N N . LEU B 1 81 ? -1.898 -32.039 -11.068 1.00 23.41 80 LEU B N 1
ATOM 3409 C CA . LEU B 1 81 ? -2.316 -32.471 -9.738 1.00 23.78 80 LEU B CA 1
ATOM 3410 C C . LEU B 1 81 ? -3.835 -32.445 -9.614 1.00 24.91 80 LEU B C 1
ATOM 3411 O O . LEU B 1 81 ? -4.420 -33.221 -8.858 1.00 24.28 80 LEU B O 1
ATOM 3416 N N . LYS B 1 82 ? -4.468 -31.545 -10.358 1.00 25.36 81 LYS B N 1
ATOM 3417 C CA . LYS B 1 82 ? -5.922 -31.488 -10.406 1.00 25.90 81 LYS B CA 1
ATOM 3418 C C . LYS B 1 82 ? -6.484 -32.688 -11.162 1.00 25.87 81 LYS B C 1
ATOM 3419 O O . LYS B 1 82 ? -7.573 -33.170 -10.852 1.00 26.39 81 LYS B O 1
ATOM 3425 N N . PHE B 1 83 ? -5.738 -33.170 -12.152 1.00 25.19 82 PHE B N 1
ATOM 3426 C CA . PHE B 1 83 ? -6.159 -34.347 -12.903 1.00 26.22 82 PHE B CA 1
ATOM 3427 C C . PHE B 1 83 ? -6.099 -35.597 -12.033 1.00 25.90 82 PHE B C 1
ATOM 3428 O O . PHE B 1 83 ? -6.955 -36.475 -12.139 1.00 28.10 82 PHE B O 1
ATOM 3436 N N . HIS B 1 84 ? -5.083 -35.670 -11.179 1.00 23.87 83 HIS B N 1
ATOM 3437 C CA . HIS B 1 84 ? -4.950 -36.780 -10.243 1.00 25.58 83 HIS B CA 1
ATOM 3438 C C . HIS B 1 84 ? -6.138 -36.831 -9.288 1.00 26.89 83 HIS B C 1
ATOM 3439 O O . HIS B 1 84 ? -6.614 -37.909 -8.932 1.00 28.95 83 HIS B O 1
ATOM 3446 N N . GLU B 1 85 ? -6.606 -35.657 -8.874 1.00 25.79 84 GLU B N 1
ATOM 3447 C CA . GLU B 1 85 ? -7.781 -35.557 -8.017 1.00 28.60 84 GLU B CA 1
ATOM 3448 C C . GLU B 1 85 ? -9.018 -36.061 -8.751 1.00 28.09 84 GLU B C 1
ATOM 3449 O O . GLU B 1 85 ? -9.831 -36.791 -8.188 1.00 30.25 84 GLU B O 1
ATOM 3455 N N . TYR B 1 86 ? -9.148 -35.662 -10.013 1.00 27.86 85 TYR B N 1
ATOM 3456 C CA . TYR B 1 86 ? -10.244 -36.117 -10.861 1.00 31.00 85 TYR B CA 1
ATOM 3457 C C . TYR B 1 86 ? -10.212 -37.632 -11.036 1.00 29.91 85 TYR B C 1
ATOM 3458 O O . TYR B 1 86 ? -11.239 -38.300 -10.929 1.00 31.50 85 TYR B O 1
ATOM 3467 N N . PHE B 1 87 ? -9.024 -38.163 -11.306 1.00 28.43 86 PHE B N 1
ATOM 3468 C CA . PHE B 1 87 ? -8.848 -39.590 -11.544 1.00 29.67 86 PHE B CA 1
ATOM 3469 C C . PHE B 1 87 ? -9.173 -40.413 -10.299 1.00 30.38 86 PHE B C 1
ATOM 3470 O O . PHE B 1 87 ? -9.732 -41.505 -10.396 1.00 30.91 86 PHE B O 1
ATOM 3478 N N . SER B 1 88 ? -8.823 -39.882 -9.131 1.00 30.10 87 SER B N 1
ATOM 3479 C CA . SER B 1 88 ? -9.052 -40.582 -7.871 1.00 32.54 87 SER B CA 1
ATOM 3480 C C . SER B 1 88 ? -10.535 -40.640 -7.523 1.00 34.06 87 SER B C 1
ATOM 3481 O O . SER B 1 88 ? -11.028 -41.654 -7.029 1.00 36.58 87 SER B O 1
ATOM 3484 N N . LYS B 1 89 ? -11.240 -39.544 -7.780 1.00 34.78 88 LYS B N 1
ATOM 3485 C CA . LYS B 1 89 ? -12.662 -39.459 -7.472 1.00 37.99 88 LYS B CA 1
ATOM 3486 C C . LYS B 1 89 ? -13.493 -40.338 -8.402 1.00 40.99 88 LYS B C 1
ATOM 3487 O O . LYS B 1 89 ? -14.338 -41.110 -7.949 1.00 43.24 88 LYS B O 1
ATOM 3493 N N . ALA B 1 90 ? -13.242 -40.221 -9.703 1.00 41.07 89 ALA B N 1
ATOM 3494 C CA . ALA B 1 90 ? -14.013 -40.947 -10.708 1.00 43.04 89 ALA B CA 1
ATOM 3495 C C . ALA B 1 90 ? -13.837 -42.460 -10.589 1.00 44.50 89 ALA B C 1
ATOM 3496 O O . ALA B 1 90 ? -14.729 -43.228 -10.949 1.00 43.52 89 ALA B O 1
ATOM 3498 N N . ARG B 1 91 ? -12.685 -42.880 -10.079 1.00 44.81 90 ARG B N 1
ATOM 3499 C CA . ARG B 1 91 ? -12.384 -44.298 -9.916 1.00 47.69 90 ARG B CA 1
ATOM 3500 C C . ARG B 1 91 ? -13.273 -44.952 -8.857 1.00 49.60 90 ARG B C 1
ATOM 3501 O O . ARG B 1 91 ? -13.669 -46.111 -8.994 1.00 49.76 90 ARG B O 1
ATOM 3509 N N . LEU B 1 92 ?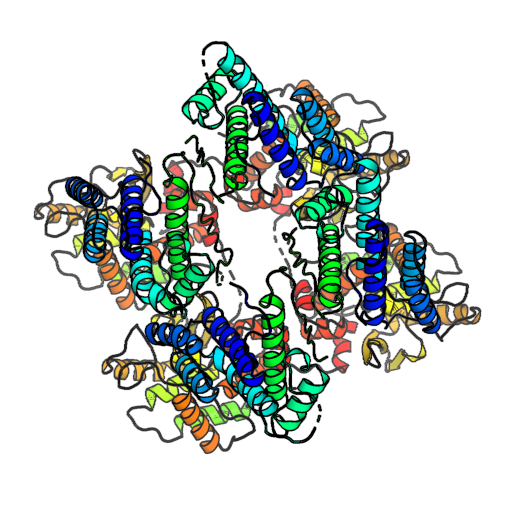 -13.597 -44.199 -7.810 1.00 51.17 91 LEU B N 1
ATOM 3510 C CA . LEU B 1 92 ? -14.369 -44.734 -6.691 1.00 54.46 91 LEU B CA 1
ATOM 3511 C C . LEU B 1 92 ? -15.879 -44.661 -6.913 1.00 59.27 91 LEU B C 1
ATOM 3512 O O . LEU B 1 92 ? -16.634 -45.443 -6.335 1.00 61.66 91 LEU B O 1
ATOM 3517 N N . ILE B 1 93 ? -16.316 -43.725 -7.749 1.00 60.92 92 ILE B N 1
ATOM 3518 C CA . ILE B 1 93 ? -17.744 -43.501 -7.960 1.00 65.92 92 ILE B CA 1
ATOM 3519 C C . ILE B 1 93 ? -18.350 -44.489 -8.956 1.00 69.18 92 ILE B C 1
ATOM 3520 O O . ILE B 1 93 ? -19.406 -45.068 -8.700 1.00 72.69 92 ILE B O 1
ATOM 3525 N N . THR B 1 94 ? -17.680 -44.679 -10.088 1.00 76.19 93 THR B N 1
ATOM 3526 C CA . THR B 1 94 ? -18.173 -45.579 -11.127 1.00 78.78 93 THR B CA 1
ATOM 3527 C C . THR B 1 94 ? -18.210 -47.026 -10.643 1.00 80.65 93 THR B C 1
ATOM 3528 O O . THR B 1 94 ? -17.184 -47.592 -10.267 1.00 79.28 93 THR B O 1
ATOM 3532 N N . PHE B 1 99 ? -11.240 -47.193 -15.297 1.00 65.24 98 PHE B N 1
ATOM 3533 C CA . PHE B 1 99 ? -10.421 -46.630 -14.229 1.00 64.63 98 PHE B CA 1
ATOM 3534 C C . PHE B 1 99 ? -9.695 -47.720 -13.448 1.00 64.20 98 PHE B C 1
ATOM 3535 O O . PHE B 1 99 ? -9.176 -47.477 -12.360 1.00 65.14 98 PHE B O 1
ATOM 3543 N N . ASN B 1 100 ? -9.665 -48.922 -14.013 1.00 62.43 99 ASN B N 1
ATOM 3544 C CA . ASN B 1 100 ? -8.993 -50.049 -13.382 1.00 60.23 99 ASN B CA 1
ATOM 3545 C C . ASN B 1 100 ? -7.488 -50.018 -13.633 1.00 51.48 99 ASN B C 1
ATOM 3546 O O . ASN B 1 100 ? -6.706 -50.583 -12.868 1.00 50.50 99 ASN B O 1
ATOM 3551 N N . SER B 1 101 ? -7.091 -49.345 -14.708 1.00 45.53 100 SER B N 1
ATOM 3552 C CA . SER B 1 101 ? -5.690 -49.285 -15.105 1.00 40.25 100 SER B CA 1
ATOM 3553 C C . SER B 1 101 ? -5.325 -47.930 -15.701 1.00 36.58 100 SER B C 1
ATOM 3554 O O . SER B 1 101 ? -6.199 -47.151 -16.081 1.00 36.28 100 SER B O 1
ATOM 3557 N N . LEU B 1 102 ? -4.026 -47.656 -15.780 1.00 32.89 101 LEU B N 1
ATOM 3558 C CA . LEU B 1 102 ? -3.538 -46.441 -16.422 1.00 30.75 101 LEU B CA 1
ATOM 3559 C C . LEU B 1 102 ? -3.839 -46.464 -17.916 1.00 30.42 101 LEU B C 1
ATOM 3560 O O . LEU B 1 102 ? -3.928 -45.417 -18.557 1.00 29.95 101 LEU B O 1
ATOM 3565 N N . LYS B 1 103 ? -3.998 -47.667 -18.463 1.00 30.07 102 LYS B N 1
ATOM 3566 C CA . LYS B 1 103 ? -4.315 -47.837 -19.875 1.00 31.38 102 LYS B CA 1
ATOM 3567 C C . LYS B 1 103 ? -5.691 -47.274 -20.219 1.00 34.57 102 LYS B C 1
ATOM 3568 O O . LYS B 1 103 ? -5.958 -46.927 -21.370 1.00 36.48 102 LYS B O 1
ATOM 3574 N N . ASN B 1 104 ? -6.560 -47.183 -19.216 1.00 35.69 103 ASN B N 1
ATOM 3575 C CA . ASN B 1 104 ? -7.929 -46.720 -19.423 1.00 37.65 103 ASN B CA 1
ATOM 3576 C C . ASN B 1 104 ? -8.022 -45.224 -19.711 1.00 35.76 103 ASN B C 1
ATOM 3577 O O . ASN B 1 104 ? -9.049 -44.738 -20.185 1.00 36.86 103 ASN B O 1
ATOM 3582 N N . ILE B 1 105 ? -6.950 -44.495 -19.420 1.00 32.82 104 ILE B N 1
ATOM 3583 C CA . ILE B 1 105 ? -6.921 -43.059 -19.671 1.00 31.91 104 ILE B CA 1
ATOM 3584 C C . ILE B 1 105 ? -6.863 -42.771 -21.169 1.00 32.05 104 ILE B C 1
ATOM 3585 O O . ILE B 1 105 ? -5.907 -43.151 -21.845 1.00 32.99 104 ILE B O 1
ATOM 3590 N N . ASP B 1 106 ? -7.891 -42.103 -21.683 1.00 32.11 105 ASP B N 1
ATOM 3591 C CA . ASP B 1 106 ? -7.945 -41.759 -23.100 1.00 33.48 105 ASP B CA 1
ATOM 3592 C C . ASP B 1 106 ? -8.364 -40.307 -23.303 1.00 35.31 105 ASP B C 1
ATOM 3593 O O . ASP B 1 106 ? -8.494 -39.552 -22.340 1.00 35.11 105 ASP B O 1
ATOM 3598 N N . GLU B 1 107 ? -8.579 -39.922 -24.557 1.00 36.81 106 GLU B N 1
ATOM 3599 C CA . GLU B 1 107 ? -8.922 -38.540 -24.875 1.00 37.07 106 GLU B CA 1
ATOM 3600 C C . GLU B 1 107 ? -10.340 -38.182 -24.446 1.00 36.44 106 GLU B C 1
ATOM 3601 O O . GLU B 1 107 ? -10.645 -37.014 -24.212 1.00 35.09 106 GLU B O 1
ATOM 3607 N N . VAL B 1 108 ? -11.205 -39.186 -24.345 1.00 37.82 107 VAL B N 1
ATOM 3608 C CA . VAL B 1 108 ? -12.561 -38.964 -23.858 1.00 39.21 107 VAL B CA 1
ATOM 3609 C C . VAL B 1 108 ? -12.524 -38.556 -22.388 1.00 36.67 107 VAL B C 1
ATOM 3610 O O . VAL B 1 108 ? -13.213 -37.624 -21.972 1.00 37.09 107 VAL B O 1
ATOM 3614 N N . MET B 1 109 ? -11.702 -39.254 -21.611 1.00 34.37 108 MET B N 1
ATOM 3615 C CA . MET B 1 109 ? -11.553 -38.965 -20.190 1.00 34.79 108 MET B CA 1
ATOM 3616 C C . MET B 1 109 ? -10.918 -37.597 -19.962 1.00 33.23 108 MET B C 1
ATOM 3617 O O . MET B 1 109 ? -11.371 -36.825 -19.117 1.00 33.55 108 MET B O 1
ATOM 3622 N N . LEU B 1 110 ? -9.865 -37.305 -20.719 1.00 31.47 109 LEU B N 1
ATOM 3623 C CA . LEU B 1 110 ? -9.162 -36.031 -20.598 1.00 30.92 109 LEU B CA 1
ATOM 3624 C C . LEU B 1 110 ? -10.056 -34.862 -20.993 1.00 31.96 109 LEU B C 1
ATOM 3625 O O . LEU B 1 110 ? -9.966 -33.780 -20.415 1.00 31.99 109 LEU B O 1
ATOM 3630 N N . ALA B 1 111 ? -10.918 -35.087 -21.978 1.00 32.28 110 ALA B N 1
ATOM 3631 C CA . ALA B 1 111 ? -11.842 -34.056 -22.431 1.00 34.78 110 ALA B CA 1
ATOM 3632 C C . ALA B 1 111 ? -12.863 -33.732 -21.347 1.00 36.38 110 ALA B C 1
ATOM 3633 O O . ALA B 1 111 ? -13.226 -32.572 -21.153 1.00 36.58 110 ALA B O 1
ATOM 3635 N N . GLU B 1 112 ? -13.325 -34.763 -20.645 1.00 36.11 111 GLU B N 1
ATOM 3636 C CA . GLU B 1 112 ? -14.283 -34.575 -19.562 1.00 38.13 111 GLU B CA 1
ATOM 3637 C C . GLU B 1 112 ? -13.637 -33.840 -18.394 1.00 35.15 111 GLU B C 1
ATOM 3638 O O . GLU B 1 112 ? -14.272 -33.013 -17.742 1.00 32.42 111 GLU B O 1
ATOM 3644 N N . PHE B 1 113 ? -12.371 -34.151 -18.132 1.00 33.13 112 PHE B N 1
ATOM 3645 C CA . PHE B 1 113 ? -11.629 -33.489 -17.066 1.00 31.32 112 PHE B CA 1
ATOM 3646 C C . PHE B 1 113 ? -11.529 -31.990 -17.314 1.00 29.94 112 PHE B C 1
ATOM 3647 O O . PHE B 1 113 ? -11.775 -31.185 -16.415 1.00 31.66 112 PHE B O 1
ATOM 3655 N N . LEU B 1 114 ? -11.167 -31.626 -18.540 1.00 26.73 113 LEU B N 1
ATOM 3656 C CA . LEU B 1 114 ? -11.045 -30.226 -18.926 1.00 29.99 113 LEU B CA 1
ATOM 3657 C C . LEU B 1 114 ? -12.384 -29.504 -18.827 1.00 33.67 113 LEU B C 1
ATOM 3658 O O . LEU B 1 114 ? -12.440 -28.330 -18.470 1.00 35.00 113 LEU B O 1
ATOM 3663 N N . SER B 1 115 ? -13.463 -30.213 -19.141 1.00 34.64 114 SER B N 1
ATOM 3664 C CA . SER B 1 115 ? -14.798 -29.633 -19.067 1.00 37.88 114 SER B CA 1
ATOM 3665 C C . SER B 1 115 ? -15.189 -29.317 -17.626 1.00 40.41 114 SER B C 1
ATOM 3666 O O . SER B 1 115 ? -15.783 -28.275 -17.349 1.00 41.32 114 SER B O 1
ATOM 3669 N N . VAL B 1 116 ? -14.844 -30.218 -16.712 1.00 41.02 115 VAL B N 1
ATOM 3670 C CA . VAL B 1 116 ? -15.225 -30.081 -15.310 1.00 43.29 115 VAL B CA 1
ATOM 3671 C C . VAL B 1 116 ? -14.357 -29.072 -14.557 1.00 41.59 115 VAL B C 1
ATOM 3672 O O . VAL B 1 116 ? -14.864 -28.274 -13.768 1.00 44.22 115 VAL B O 1
ATOM 3676 N N . TYR B 1 117 ? -13.054 -29.099 -14.813 1.00 38.07 116 TYR B N 1
ATOM 3677 C CA . TYR B 1 117 ? -12.109 -28.333 -14.004 1.00 37.57 116 TYR B CA 1
ATOM 3678 C C . TYR B 1 117 ? -11.727 -26.967 -14.576 1.00 38.82 116 TYR B C 1
ATOM 3679 O O . TYR B 1 117 ? -11.172 -26.134 -13.860 1.00 40.34 116 TYR B O 1
ATOM 3688 N N . THR B 1 118 ? -12.015 -26.728 -15.851 1.00 38.56 117 THR B N 1
ATOM 3689 C CA . THR B 1 118 ? -11.672 -25.440 -16.452 1.00 37.88 117 THR B CA 1
ATOM 3690 C C . THR B 1 118 ? -12.911 -24.590 -16.715 1.00 41.91 117 THR B C 1
ATOM 3691 O O . THR B 1 118 ? -12.872 -23.647 -17.505 1.00 41.10 117 THR B O 1
ATOM 3695 N N . GLY B 1 119 ? -14.008 -24.923 -16.044 1.00 44.14 118 GLY B N 1
ATOM 3696 C CA . GLY B 1 119 ? -15.231 -24.152 -16.162 1.00 46.22 118 GLY B CA 1
ATOM 3697 C C . GLY B 1 119 ? -15.115 -22.803 -15.479 1.00 45.73 118 GLY B C 1
ATOM 3698 O O . GLY B 1 119 ? -14.807 -22.723 -14.291 1.00 46.55 118 GLY B O 1
ATOM 3699 N N . GLY B 1 120 ? -15.357 -21.737 -16.234 1.00 44.99 119 GLY B N 1
ATOM 3700 C CA . GLY B 1 120 ? -15.287 -20.393 -15.690 1.00 44.97 119 GLY B CA 1
ATOM 3701 C C . GLY B 1 120 ? -13.930 -19.751 -15.897 1.00 41.04 119 GLY B C 1
ATOM 3702 O O . GLY B 1 120 ? -13.746 -18.565 -15.624 1.00 41.91 119 GLY B O 1
ATOM 3703 N N . LEU B 1 121 ? -12.975 -20.538 -16.382 1.00 36.85 120 LEU B N 1
ATOM 3704 C CA . LEU B 1 121 ? -11.636 -20.032 -16.658 1.00 34.18 120 LEU B CA 1
ATOM 3705 C C . LEU B 1 121 ? -11.536 -19.512 -18.089 1.00 32.71 120 LEU B C 1
ATOM 3706 O O . LEU B 1 121 ? -12.323 -19.895 -18.953 1.00 28.04 120 LEU B O 1
ATOM 3711 N N . SER B 1 122 ? -10.563 -18.641 -18.334 1.00 28.90 121 SER B N 1
ATOM 3712 C CA . SER B 1 122 ? -10.381 -18.049 -19.654 1.00 27.55 121 SER B CA 1
ATOM 3713 C C . SER B 1 122 ? -9.895 -19.082 -20.668 1.00 27.40 121 SER B C 1
ATOM 3714 O O . SER B 1 122 ? -9.421 -20.160 -20.298 1.00 26.06 121 SER B O 1
ATOM 3717 N N . LEU B 1 123 ? -10.010 -18.742 -21.949 1.00 27.91 122 LEU B N 1
ATOM 3718 C CA . LEU B 1 123 ? -9.559 -19.623 -23.023 1.00 29.47 122 LEU B CA 1
ATOM 3719 C C . LEU B 1 123 ? -8.051 -19.839 -22.963 1.00 26.28 122 LEU B C 1
ATOM 3720 O O . LEU B 1 123 ? -7.557 -20.925 -23.272 1.00 24.80 122 LEU B O 1
ATOM 3725 N N . ALA B 1 124 ? -7.324 -18.799 -22.567 1.00 25.92 123 ALA B N 1
ATOM 3726 C CA . ALA B 1 124 ? -5.874 -18.882 -22.437 1.00 24.46 123 ALA B CA 1
ATOM 3727 C C . ALA B 1 124 ? -5.485 -19.855 -21.329 1.00 23.92 123 ALA B C 1
ATOM 3728 O O . ALA B 1 124 ? -4.540 -20.629 -21.472 1.00 25.41 123 ALA B O 1
ATOM 3730 N N . THR B 1 125 ? -6.220 -19.804 -20.223 1.00 24.44 124 THR B N 1
ATOM 3731 C CA . THR B 1 125 ? -5.991 -20.711 -19.105 1.00 24.87 124 THR B CA 1
ATOM 3732 C C . THR B 1 125 ? -6.331 -22.145 -19.503 1.00 25.49 124 THR B C 1
ATOM 3733 O O . THR B 1 125 ? -5.608 -23.081 -19.161 1.00 26.21 124 THR B O 1
ATOM 3737 N N . LYS B 1 126 ? -7.431 -22.305 -20.234 1.00 26.27 125 LYS B N 1
ATOM 3738 C CA . LYS B 1 126 ? -7.829 -23.608 -20.758 1.00 25.99 125 LYS B CA 1
ATOM 3739 C C . LYS B 1 126 ? -6.735 -24.197 -21.640 1.00 26.40 125 LYS B C 1
ATOM 3740 O O . LYS B 1 126 ? -6.463 -25.397 -21.595 1.00 25.73 125 LYS B O 1
ATOM 3746 N N . LYS B 1 127 ? -6.112 -23.339 -22.440 1.00 26.56 126 LYS B N 1
ATOM 3747 C CA . LYS B 1 127 ? -5.044 -23.760 -23.335 1.00 26.56 126 LYS B CA 1
ATOM 3748 C C . LYS B 1 127 ? -3.842 -24.275 -22.547 1.00 24.57 126 LYS B C 1
ATOM 3749 O O . LYS B 1 127 ? -3.224 -25.271 -22.925 1.00 23.51 126 LYS B O 1
ATOM 3755 N N . ASN B 1 128 ? -3.522 -23.596 -21.448 1.00 23.16 127 ASN B N 1
ATOM 3756 C CA . ASN B 1 128 ? -2.409 -23.996 -20.592 1.00 21.13 127 ASN B CA 1
ATOM 3757 C C . ASN B 1 128 ? -2.619 -25.379 -19.979 1.00 20.93 127 ASN B C 1
ATOM 3758 O O . ASN B 1 128 ? -1.683 -26.176 -19.892 1.00 20.73 127 ASN B O 1
ATOM 3763 N N . TYR B 1 129 ? -3.848 -25.654 -19.550 1.00 20.39 128 TYR B N 1
ATOM 3764 C CA . TYR B 1 129 ? -4.200 -26.960 -19.001 1.00 22.18 128 TYR B CA 1
ATOM 3765 C C . TYR B 1 129 ? -3.973 -28.065 -20.023 1.00 22.84 128 TYR B C 1
ATOM 3766 O O . TYR B 1 129 ? -3.403 -29.109 -19.707 1.00 23.79 128 TYR B O 1
ATOM 3775 N N . ARG B 1 130 ? -4.424 -27.825 -21.250 1.00 23.22 129 ARG B N 1
ATOM 3776 C CA . ARG B 1 130 ? -4.305 -28.802 -22.325 1.00 22.58 129 ARG B CA 1
ATOM 3777 C C . ARG B 1 130 ? -2.844 -29.069 -22.682 1.00 21.66 129 ARG B C 1
ATOM 3778 O O . ARG B 1 130 ? -2.457 -30.212 -22.928 1.00 22.02 129 ARG B O 1
ATOM 3786 N N . ILE B 1 131 ? -2.040 -28.010 -22.704 1.00 22.09 130 ILE B N 1
ATOM 3787 C CA . ILE B 1 131 ? -0.615 -28.125 -22.998 1.00 20.73 130 ILE B CA 1
ATOM 3788 C C . ILE B 1 131 ? 0.093 -28.982 -21.951 1.00 20.57 130 ILE B C 1
ATOM 3789 O O . ILE B 1 131 ? 0.960 -29.792 -22.282 1.00 23.42 130 ILE B O 1
ATOM 3794 N N . ALA B 1 132 ? -0.290 -28.809 -20.690 1.00 19.59 131 ALA B N 1
ATOM 3795 C CA . ALA B 1 132 ? 0.295 -29.579 -19.597 1.00 20.39 131 ALA B CA 1
ATOM 3796 C C . ALA B 1 132 ? -0.015 -31.067 -19.744 1.00 23.53 131 ALA B C 1
ATOM 3797 O O . ALA B 1 132 ? 0.857 -31.914 -19.544 1.00 22.99 131 ALA B O 1
ATOM 3799 N N . LEU B 1 133 ? -1.260 -31.377 -20.097 1.00 22.84 132 LEU B N 1
ATOM 3800 C CA . LEU B 1 133 ? -1.678 -32.760 -20.304 1.00 21.92 132 LEU B CA 1
ATOM 3801 C C . LEU B 1 133 ? -0.926 -33.398 -21.464 1.00 22.52 132 LEU B C 1
ATOM 3802 O O . LEU B 1 133 ? -0.501 -34.551 -21.380 1.00 23.56 132 LEU B O 1
ATOM 3807 N N . LEU B 1 134 ? -0.770 -32.644 -22.549 1.00 21.96 133 LEU B N 1
ATOM 3808 C CA . LEU B 1 134 ? -0.054 -33.130 -23.721 1.00 23.48 133 LEU B CA 1
ATOM 3809 C C . LEU B 1 134 ? 1.399 -33.443 -23.385 1.00 23.69 133 LEU B C 1
ATOM 3810 O O . LEU B 1 134 ? 1.974 -34.390 -23.916 1.00 23.99 133 LEU B O 1
ATOM 3815 N N . GLY B 1 135 ? 1.986 -32.646 -22.498 1.00 22.55 134 GLY B N 1
ATOM 3816 C CA . GLY B 1 135 ? 3.370 -32.835 -22.104 1.00 21.91 134 GLY B CA 1
ATOM 3817 C C . GLY B 1 135 ? 3.572 -34.070 -21.248 1.00 20.97 134 GLY B C 1
ATOM 3818 O O . GLY B 1 135 ? 4.534 -34.814 -21.436 1.00 22.19 134 GLY B O 1
ATOM 3819 N N . LEU B 1 136 ? 2.657 -34.288 -20.308 1.00 19.18 135 LEU B N 1
ATOM 3820 C CA . LEU B 1 136 ? 2.737 -35.428 -19.400 1.00 19.08 135 LEU B CA 1
ATOM 3821 C C . LEU B 1 136 ? 2.705 -36.767 -20.135 1.00 18.75 135 LEU B C 1
ATOM 3822 O O . LEU B 1 136 ? 3.593 -37.600 -19.962 1.00 18.04 135 LEU B O 1
ATOM 3827 N N . PHE B 1 137 ? 1.679 -36.968 -20.953 1.00 20.09 136 PHE B N 1
ATOM 3828 C CA . PHE B 1 137 ? 1.481 -38.252 -21.620 1.00 22.94 136 PHE B CA 1
ATOM 3829 C C . PHE B 1 137 ? 2.451 -38.466 -22.779 1.00 23.65 136 PHE B C 1
ATOM 3830 O O . PHE B 1 137 ? 2.690 -39.601 -23.192 1.00 22.72 136 PHE B O 1
ATOM 3838 N N . SER B 1 138 ? 3.009 -37.379 -23.300 1.00 23.51 137 SER B N 1
ATOM 3839 C CA . SER B 1 138 ? 4.074 -37.485 -24.288 1.00 23.37 137 SER B CA 1
ATOM 3840 C C . SER B 1 138 ? 5.336 -37.993 -23.603 1.00 22.17 137 SER B C 1
ATOM 3841 O O . SER B 1 138 ? 6.074 -38.809 -24.155 1.00 23.17 137 SER B O 1
ATOM 3844 N N . TYR B 1 139 ? 5.568 -37.500 -22.390 1.00 21.01 138 TYR B N 1
ATOM 3845 C CA . TYR B 1 139 ? 6.692 -37.934 -21.572 1.00 22.18 138 TYR B CA 1
ATOM 3846 C C . TYR B 1 139 ? 6.570 -39.416 -21.232 1.00 21.75 138 TYR B C 1
ATOM 3847 O O . TYR B 1 139 ? 7.532 -40.172 -21.362 1.00 25.24 138 TYR B O 1
ATOM 3856 N N . ILE B 1 140 ? 5.381 -39.819 -20.792 1.00 18.64 139 ILE B N 1
ATOM 3857 C CA . ILE B 1 140 ? 5.124 -41.205 -20.411 1.00 21.26 139 ILE B CA 1
ATOM 3858 C C . ILE B 1 140 ? 5.327 -42.152 -21.593 1.00 21.72 139 ILE B C 1
ATOM 3859 O O . ILE B 1 140 ? 5.884 -43.239 -21.437 1.00 22.46 139 ILE B O 1
ATOM 3864 N N . ASP B 1 141 ? 4.887 -41.728 -22.774 1.00 21.90 140 ASP B N 1
ATOM 3865 C CA . ASP B 1 141 ? 5.065 -42.518 -23.989 1.00 25.05 140 ASP B CA 1
ATOM 3866 C C . ASP B 1 141 ? 6.539 -42.758 -24.310 1.00 25.35 140 ASP B C 1
ATOM 3867 O O . ASP B 1 141 ? 6.895 -43.785 -24.887 1.00 26.07 140 ASP B O 1
ATOM 3872 N N . LYS B 1 142 ? 7.391 -41.810 -23.934 1.00 26.36 141 LYS B N 1
ATOM 3873 C CA . LYS B 1 142 ? 8.812 -41.896 -24.254 1.00 28.15 141 LYS B CA 1
ATOM 3874 C C . LYS B 1 142 ? 9.630 -42.586 -23.168 1.00 27.73 141 LYS B C 1
ATOM 3875 O O . LYS B 1 142 ? 10.772 -42.978 -23.405 1.00 29.13 141 LYS B O 1
ATOM 3881 N N . GLN B 1 143 ? 9.055 -42.733 -21.979 1.00 24.93 142 GLN B N 1
ATOM 3882 C CA . GLN B 1 143 ? 9.830 -43.214 -20.839 1.00 25.84 142 GLN B CA 1
ATOM 3883 C C . GLN B 1 143 ? 9.362 -44.557 -20.278 1.00 25.81 142 GLN B C 1
ATOM 3884 O O . GLN B 1 143 ? 10.041 -45.141 -19.434 1.00 25.75 142 GLN B O 1
ATOM 3890 N N . ASN B 1 144 ? 8.215 -45.053 -20.732 1.00 23.58 143 ASN B N 1
ATOM 3891 C CA . ASN B 1 144 ? 7.721 -46.329 -20.220 1.00 25.85 143 ASN B CA 1
ATOM 3892 C C . ASN B 1 144 ? 8.195 -47.503 -21.074 1.00 27.82 143 ASN B C 1
ATOM 3893 O O . ASN B 1 144 ? 8.262 -47.403 -22.299 1.00 27.51 143 ASN B O 1
ATOM 3898 N N . GLN B 1 145 ? 8.532 -48.609 -20.414 1.00 31.19 144 GLN B N 1
ATOM 3899 C CA . GLN B 1 145 ? 9.043 -49.801 -21.089 1.00 34.86 144 GLN B CA 1
ATOM 3900 C C . GLN B 1 145 ? 9.100 -50.990 -20.132 1.00 36.86 144 GLN B C 1
ATOM 3901 O O . GLN B 1 145 ? 9.494 -50.842 -18.975 1.00 36.05 144 GLN B O 1
ATOM 3907 N N . ASP B 1 146 ? 8.708 -52.167 -20.614 1.00 39.34 145 ASP B N 1
ATOM 3908 C CA A ASP B 1 146 ? 8.757 -53.375 -19.795 0.56 41.40 145 ASP B CA 1
ATOM 3909 C CA B ASP B 1 146 ? 8.753 -53.378 -19.803 0.44 41.39 145 ASP B CA 1
ATOM 3910 C C . ASP B 1 146 ? 10.075 -54.119 -19.993 1.00 44.82 145 ASP B C 1
ATOM 3911 O O . ASP B 1 146 ? 10.993 -53.610 -20.636 1.00 45.32 145 ASP B O 1
ATOM 3920 N N . GLU B 1 147 ? 10.163 -55.322 -19.436 1.00 49.53 146 GLU B N 1
ATOM 3921 C CA . GLU B 1 147 ? 11.384 -56.118 -19.526 1.00 56.32 146 GLU B CA 1
ATOM 3922 C C . GLU B 1 147 ? 11.639 -56.617 -20.947 1.00 58.23 146 GLU B C 1
ATOM 3923 O O . GLU B 1 147 ? 12.777 -56.903 -21.317 1.00 59.49 146 GLU B O 1
ATOM 3929 N N . ASN B 1 148 ? 10.575 -56.713 -21.739 1.00 59.44 147 ASN B N 1
ATOM 3930 C CA . ASN B 1 148 ? 10.677 -57.211 -23.106 1.00 61.77 147 ASN B CA 1
ATOM 3931 C C . ASN B 1 148 ? 10.915 -56.092 -24.113 1.00 61.65 147 ASN B C 1
ATOM 3932 O O . ASN B 1 148 ? 10.718 -56.279 -25.314 1.00 61.37 147 ASN B O 1
ATOM 3937 N N . GLU B 1 149 ? 11.334 -54.933 -23.609 1.00 60.58 148 GLU B N 1
ATOM 3938 C CA . GLU B 1 149 ? 11.571 -53.745 -24.428 1.00 60.30 148 GLU B CA 1
ATOM 3939 C C . GLU B 1 149 ? 10.331 -53.345 -25.226 1.00 55.90 148 GLU B C 1
ATOM 3940 O O . GLU B 1 149 ? 10.435 -52.868 -26.355 1.00 57.44 148 GLU B O 1
ATOM 3946 N N . LYS B 1 150 ? 9.161 -53.547 -24.628 1.00 51.28 149 LYS B N 1
ATOM 3947 C CA . LYS B 1 150 ? 7.901 -53.123 -25.227 1.00 47.51 149 LYS B CA 1
ATOM 3948 C C . LYS B 1 150 ? 7.291 -51.990 -24.409 1.00 42.09 149 LYS B C 1
ATOM 3949 O O . LYS B 1 150 ? 7.535 -51.884 -23.207 1.00 40.67 149 LYS B O 1
ATOM 3955 N N . SER B 1 151 ? 6.498 -51.144 -25.058 1.00 38.73 150 SER B N 1
ATOM 3956 C CA . SER B 1 151 ? 5.939 -49.973 -24.392 1.00 36.21 150 SER B CA 1
ATOM 3957 C C . SER B 1 151 ? 4.462 -49.770 -24.712 1.00 33.30 150 SER B C 1
ATOM 3958 O O . SER B 1 151 ? 3.969 -50.234 -25.740 1.00 32.42 150 SER B O 1
ATOM 3961 N N . TYR B 1 152 ? 3.762 -49.073 -23.823 1.00 32.31 151 TYR B N 1
ATOM 3962 C CA . TYR B 1 152 ? 2.388 -48.668 -24.087 1.00 31.11 151 TYR B CA 1
ATOM 3963 C C . TYR B 1 152 ? 2.383 -47.250 -24.642 1.00 29.48 151 TYR B C 1
ATOM 3964 O O . TYR B 1 152 ? 3.112 -46.385 -24.158 1.00 30.00 151 TYR B O 1
ATOM 3973 N N . ILE B 1 153 ? 1.565 -47.013 -25.660 1.00 28.50 152 ILE B N 1
ATOM 3974 C CA . ILE B 1 153 ? 1.543 -45.715 -26.322 1.00 26.89 152 ILE B CA 1
ATOM 3975 C C . ILE B 1 153 ? 0.168 -45.057 -26.245 1.00 27.55 152 ILE B C 1
ATOM 3976 O O . ILE B 1 153 ? -0.816 -45.590 -26.759 1.00 27.05 152 ILE B O 1
ATOM 3981 N N . TYR B 1 154 ? 0.112 -43.895 -25.600 1.00 25.98 153 TYR B N 1
ATOM 3982 C CA . TYR B 1 154 ? -1.128 -43.134 -25.491 1.00 27.82 153 TYR B CA 1
ATOM 3983 C C . TYR B 1 154 ? -1.451 -42.403 -26.789 1.00 28.00 153 TYR B C 1
ATOM 3984 O O . TYR B 1 154 ? -2.571 -42.487 -27.294 1.00 28.80 153 TYR B O 1
ATOM 3993 N N . ASN B 1 155 ? -0.458 -41.690 -27.317 1.00 26.72 154 ASN B N 1
ATOM 3994 C CA . ASN B 1 155 ? -0.621 -40.862 -28.510 1.00 27.67 154 ASN B CA 1
ATOM 3995 C C . ASN B 1 155 ? -1.773 -39.871 -28.346 1.00 27.79 154 ASN B C 1
ATOM 3996 O O . ASN B 1 155 ? -2.691 -39.826 -29.163 1.00 24.23 154 ASN B O 1
ATOM 4001 N N . ILE B 1 156 ? -1.719 -39.088 -27.273 1.00 28.56 155 ILE B N 1
ATOM 4002 C CA . ILE B 1 156 ? -2.735 -38.076 -27.005 1.00 29.74 155 ILE B CA 1
ATOM 4003 C C . ILE B 1 156 ? -2.437 -36.792 -27.773 1.00 29.69 155 ILE B C 1
ATOM 4004 O O . ILE B 1 156 ? -1.344 -36.236 -27.661 1.00 30.34 155 ILE B O 1
ATOM 4009 N N . THR B 1 157 ? -3.408 -36.324 -28.550 1.00 30.78 156 THR B N 1
ATOM 4010 C CA . THR B 1 157 ? -3.233 -35.106 -29.334 1.00 31.37 156 THR B CA 1
ATOM 4011 C C . THR B 1 157 ? -4.264 -34.040 -28.965 1.00 31.00 156 THR B C 1
ATOM 4012 O O . THR B 1 157 ? -3.964 -32.846 -29.006 1.00 31.15 156 THR B O 1
ATOM 4016 N N . LEU B 1 158 ? -5.468 -34.482 -28.607 1.00 31.41 157 LEU B N 1
ATOM 4017 C CA . LEU B 1 158 ? -6.555 -33.588 -28.198 1.00 31.79 157 LEU B CA 1
ATOM 4018 C C . LEU B 1 158 ? -6.814 -32.474 -29.212 1.00 33.45 157 LEU B C 1
ATOM 4019 O O . LEU B 1 158 ? -6.895 -31.299 -28.850 1.00 33.28 157 LEU B O 1
ATOM 4024 N N . LYS B 1 159 ? -6.941 -32.850 -30.480 1.00 36.29 158 LYS B N 1
ATOM 4025 C CA . LYS B 1 159 ? -7.153 -31.881 -31.550 1.00 39.44 158 LYS B CA 1
ATOM 4026 C C . LYS B 1 159 ? -8.560 -31.293 -31.510 1.00 41.34 158 LYS B C 1
ATOM 4027 O O . LYS B 1 159 ? -9.540 -32.014 -31.321 1.00 43.16 158 LYS B O 1
ATOM 4033 N N . LYS B 1 171 ? -9.325 -6.525 -32.117 1.00 67.97 170 LYS B N 1
ATOM 4034 C CA . LYS B 1 171 ? -8.336 -7.564 -31.853 1.00 66.58 170 LYS B CA 1
ATOM 4035 C C . LYS B 1 171 ? -7.078 -6.975 -31.223 1.00 62.94 170 LYS B C 1
ATOM 4036 O O . LYS B 1 171 ? -6.150 -7.701 -30.867 1.00 62.79 170 LYS B O 1
ATOM 4042 N N . LEU B 1 172 ? -7.058 -5.654 -31.087 1.00 58.98 171 LEU B N 1
ATOM 4043 C CA . LEU B 1 172 ? -5.931 -4.957 -30.482 1.00 54.39 171 LEU B CA 1
ATOM 4044 C C . LEU B 1 172 ? -6.010 -5.059 -28.960 1.00 47.13 171 LEU B C 1
ATOM 4045 O O . LEU B 1 172 ? -7.052 -4.767 -28.373 1.00 47.15 171 LEU B O 1
ATOM 4050 N N . PRO B 1 173 ? -4.909 -5.485 -28.318 1.00 41.60 172 PRO B N 1
ATOM 4051 C CA . PRO B 1 173 ? -4.853 -5.626 -26.857 1.00 36.65 172 PRO B CA 1
ATOM 4052 C C . PRO B 1 173 ? -5.155 -4.322 -26.121 1.00 32.75 172 PRO B C 1
ATOM 4053 O O . PRO B 1 173 ? -5.026 -3.243 -26.702 1.00 31.74 172 PRO B O 1
ATOM 4057 N N . THR B 1 174 ? -5.556 -4.433 -24.857 1.00 30.32 173 THR B N 1
ATOM 4058 C CA . THR B 1 174 ? -5.928 -3.272 -24.051 1.00 29.04 173 THR B CA 1
ATOM 4059 C C . THR B 1 174 ? -4.780 -2.274 -23.951 1.00 27.65 173 THR B C 1
ATOM 4060 O O . THR B 1 174 ? -3.650 -2.644 -23.630 1.00 25.72 173 THR B O 1
ATOM 4064 N N . HIS B 1 175 ? -5.078 -1.007 -24.226 1.00 28.11 174 HIS B N 1
ATOM 4065 C CA . HIS B 1 175 ? -4.048 0.023 -24.280 1.00 28.88 174 HIS B CA 1
ATOM 4066 C C . HIS B 1 175 ? -4.604 1.418 -24.013 1.00 30.76 174 HIS B C 1
ATOM 4067 O O . HIS B 1 175 ? -5.813 1.606 -23.883 1.00 29.31 174 HIS B O 1
ATOM 4074 N N . LEU B 1 176 ? -3.703 2.392 -23.933 1.00 31.47 175 LEU B N 1
ATOM 4075 C CA . LEU B 1 176 ? -4.081 3.796 -23.852 1.00 32.87 175 LEU B CA 1
ATOM 4076 C C . LEU B 1 176 ? -3.806 4.463 -25.192 1.00 34.31 175 LEU B C 1
ATOM 4077 O O . LEU B 1 176 ? -2.751 4.242 -25.789 1.00 30.65 175 LEU B O 1
ATOM 4082 N N . ASN B 1 177 ? -4.744 5.273 -25.671 1.00 34.81 176 ASN B N 1
ATOM 4083 C CA . ASN B 1 177 ? -4.518 6.001 -26.915 1.00 36.76 176 ASN B CA 1
ATOM 4084 C C . ASN B 1 177 ? -3.615 7.207 -26.678 1.00 36.68 176 ASN B C 1
ATOM 4085 O O . ASN B 1 177 ? -3.131 7.419 -25.566 1.00 35.60 176 ASN B O 1
ATOM 4090 N N . ASN B 1 178 ? -3.395 7.996 -27.725 1.00 39.78 177 ASN B N 1
ATOM 4091 C CA . ASN B 1 178 ? -2.486 9.133 -27.649 1.00 42.38 177 ASN B CA 1
ATOM 4092 C C . ASN B 1 178 ? -2.904 10.168 -26.606 1.00 41.17 177 ASN B C 1
ATOM 4093 O O . ASN B 1 178 ? -2.069 10.670 -25.855 1.00 38.86 177 ASN B O 1
ATOM 4098 N N . GLU B 1 179 ? -4.195 10.480 -26.561 1.00 41.86 178 GLU B N 1
ATOM 4099 C CA . GLU B 1 179 ? -4.709 11.467 -25.618 1.00 41.67 178 GLU B CA 1
ATOM 4100 C C . GLU B 1 179 ? -4.649 10.954 -24.182 1.00 39.63 178 GLU B C 1
ATOM 4101 O O . GLU B 1 179 ? -4.329 11.702 -23.259 1.00 39.39 178 GLU B O 1
ATOM 4103 N N . GLU B 1 180 ? -4.956 9.674 -24.001 1.00 38.10 179 GLU B N 1
ATOM 4104 C CA . GLU B 1 180 ? -4.940 9.064 -22.676 1.00 35.38 179 GLU B CA 1
ATOM 4105 C C . GLU B 1 180 ? -3.517 8.894 -22.156 1.00 33.93 179 GLU B C 1
ATOM 4106 O O . GLU B 1 180 ? -3.283 8.926 -20.947 1.00 32.46 179 GLU B O 1
ATOM 4112 N N . LEU B 1 181 ? -2.571 8.716 -23.073 1.00 33.66 180 LEU B N 1
ATOM 4113 C CA . LEU B 1 181 ? -1.161 8.631 -22.709 1.00 32.23 180 LEU B CA 1
ATOM 4114 C C . LEU B 1 181 ? -0.667 9.958 -22.145 1.00 31.49 180 LEU B C 1
ATOM 4115 O O . LEU B 1 181 ? 0.091 9.989 -21.174 1.00 29.06 180 LEU B O 1
ATOM 4120 N N . GLU B 1 182 ? -1.100 11.052 -22.764 1.00 32.86 181 GLU B N 1
ATOM 4121 C CA . GLU B 1 182 ? -0.715 12.386 -22.323 1.00 35.36 181 GLU B CA 1
ATOM 4122 C C . GLU B 1 182 ? -1.251 12.672 -20.925 1.00 35.78 181 GLU B C 1
ATOM 4123 O O . GLU B 1 182 ? -0.559 13.259 -20.095 1.00 35.96 181 GLU B O 1
ATOM 4125 N N . LYS B 1 183 ? -2.484 12.247 -20.669 1.00 36.34 182 LYS B N 1
ATOM 4126 C CA . LYS B 1 183 ? -3.100 12.449 -19.364 1.00 37.51 182 LYS B CA 1
ATOM 4127 C C . LYS B 1 183 ? -2.418 11.595 -18.300 1.00 33.94 182 LYS B C 1
ATOM 4128 O O . LYS B 1 183 ? -2.306 12.001 -17.143 1.00 34.38 182 LYS B O 1
ATOM 4134 N N . PHE B 1 184 ? -1.962 10.411 -18.697 1.00 31.24 183 PHE B N 1
ATOM 4135 C CA . PHE B 1 184 ? -1.277 9.517 -17.772 1.00 29.23 183 PHE B CA 1
ATOM 4136 C C . PHE B 1 184 ? 0.072 10.093 -17.357 1.00 28.90 183 PHE B C 1
ATOM 4137 O O . PHE B 1 184 ? 0.453 10.017 -16.190 1.00 29.15 183 PHE B O 1
ATOM 4145 N N . LEU B 1 185 ? 0.788 10.666 -18.319 1.00 29.67 184 LEU B N 1
ATOM 4146 C CA . LEU B 1 185 ? 2.081 11.289 -18.054 1.00 30.50 184 LEU B CA 1
ATOM 4147 C C . LEU B 1 185 ? 1.947 12.467 -17.094 1.00 33.51 184 LEU B C 1
ATOM 4148 O O . LEU B 1 185 ? 2.775 12.649 -16.201 1.00 34.67 184 LEU B O 1
ATOM 4153 N N . GLU B 1 186 ? 0.902 13.266 -17.283 1.00 35.64 185 GLU B N 1
ATOM 4154 C CA . GLU B 1 186 ? 0.639 14.401 -16.405 1.00 37.44 185 GLU B CA 1
ATOM 4155 C C . GLU B 1 186 ? 0.275 13.932 -15.002 1.00 34.99 185 GLU B C 1
ATOM 4156 O O . GLU B 1 186 ? 0.622 14.575 -14.012 1.00 33.65 185 GLU B O 1
ATOM 4162 N N . SER B 1 187 ? -0.418 12.800 -14.927 1.00 33.63 186 SER B N 1
ATOM 4163 C CA . SER B 1 187 ? -0.866 12.257 -13.650 1.00 33.66 186 SER B CA 1
ATOM 4164 C C . SER B 1 187 ? 0.297 11.754 -12.800 1.00 33.15 186 SER B C 1
ATOM 4165 O O . SER B 1 187 ? 0.215 11.746 -11.573 1.00 34.08 186 SER B O 1
ATOM 4168 N N . ILE B 1 188 ? 1.376 11.334 -13.455 1.00 31.93 187 ILE B N 1
ATOM 4169 C CA . ILE B 1 188 ? 2.560 10.854 -12.750 1.00 32.01 187 ILE B CA 1
ATOM 4170 C C . ILE B 1 188 ? 3.168 11.965 -11.896 1.00 34.33 187 ILE B C 1
ATOM 4171 O O . ILE B 1 188 ? 3.591 11.731 -10.763 1.00 34.81 187 ILE B O 1
ATOM 4176 N N . ASP B 1 189 ? 3.195 13.176 -12.442 1.00 35.76 188 ASP B N 1
ATOM 4177 C CA . ASP B 1 189 ? 3.756 14.322 -11.735 1.00 38.87 188 ASP B CA 1
ATOM 4178 C C . ASP B 1 189 ? 2.723 14.995 -10.836 1.00 40.47 188 ASP B C 1
ATOM 4179 O O . ASP B 1 189 ? 3.078 15.683 -9.880 1.00 42.12 188 ASP B O 1
ATOM 4184 N N . LYS B 1 190 ? 1.446 14.795 -11.148 1.00 40.64 189 LYS B N 1
ATOM 4185 C CA . LYS B 1 190 ? 0.370 15.456 -10.416 1.00 42.72 189 LYS B CA 1
ATOM 4186 C C . LYS B 1 190 ? -0.032 14.697 -9.153 1.00 41.83 189 LYS B C 1
ATOM 4187 O O . LYS B 1 190 ? -0.372 15.309 -8.140 1.00 44.11 189 LYS B O 1
ATOM 4189 N N . ILE B 1 191 ? 0.005 13.370 -9.215 1.00 39.56 190 ILE B N 1
ATOM 4190 C CA . ILE B 1 191 ? -0.394 12.546 -8.076 1.00 39.39 190 ILE B CA 1
ATOM 4191 C C . ILE B 1 191 ? 0.583 12.729 -6.914 1.00 40.57 190 ILE B C 1
ATOM 4192 O O . ILE B 1 191 ? 1.765 13.010 -7.119 1.00 40.03 190 ILE B O 1
ATOM 4197 N N . GLU B 1 192 ? 0.080 12.594 -5.691 1.00 41.62 191 GLU B N 1
ATOM 4198 C CA . GLU B 1 192 ? 0.914 12.750 -4.507 1.00 44.66 191 GLU B CA 1
ATOM 4199 C C . GLU B 1 192 ? 1.742 11.497 -4.240 1.00 41.36 191 GLU B C 1
ATOM 4200 O O . GLU B 1 192 ? 1.233 10.377 -4.290 1.00 38.64 191 GLU B O 1
ATOM 4206 N N . MET B 1 193 ? 3.026 11.698 -3.963 1.00 40.30 192 MET B N 1
ATOM 4207 C CA . MET B 1 193 ? 3.914 10.603 -3.597 1.00 39.96 192 MET B CA 1
ATOM 4208 C C . MET B 1 193 ? 4.731 10.968 -2.366 1.00 43.04 192 MET B C 1
ATOM 4209 O O . MET B 1 193 ? 4.974 12.146 -2.098 1.00 44.86 192 MET B O 1
ATOM 4214 N N . SER B 1 194 ? 5.149 9.953 -1.619 1.00 42.88 193 SER B N 1
ATOM 4215 C CA . SER B 1 194 ? 6.031 10.159 -0.479 1.00 43.04 193 SER B CA 1
ATOM 4216 C C . SER B 1 194 ? 7.372 10.708 -0.948 1.00 41.20 193 SER B C 1
ATOM 4217 O O . SER B 1 194 ? 7.821 10.408 -2.054 1.00 38.03 193 SER B O 1
ATOM 4220 N N . ALA B 1 195 ? 8.006 11.514 -0.103 1.00 43.99 194 ALA B N 1
ATOM 4221 C CA . ALA B 1 195 ? 9.270 12.153 -0.451 1.00 45.81 194 ALA B CA 1
ATOM 4222 C C . ALA B 1 195 ? 10.391 11.133 -0.626 1.00 45.44 194 ALA B C 1
ATOM 4223 O O . ALA B 1 195 ? 11.364 11.384 -1.337 1.00 43.97 194 ALA B O 1
ATOM 4225 N N . LYS B 1 196 ? 10.247 9.980 0.017 1.00 46.37 195 LYS B N 1
ATOM 4226 C CA . LYS B 1 196 ? 11.288 8.961 -0.016 1.00 48.54 195 LYS B CA 1
ATOM 4227 C C . LYS B 1 196 ? 11.242 8.114 -1.285 1.00 46.80 195 LYS B C 1
ATOM 4228 O O . LYS B 1 196 ? 12.200 7.407 -1.596 1.00 50.39 195 LYS B O 1
ATOM 4234 N N . VAL B 1 197 ? 10.134 8.182 -2.019 1.00 40.41 196 VAL B N 1
ATOM 4235 C CA . VAL B 1 197 ? 9.958 7.325 -3.189 1.00 35.16 196 VAL B CA 1
ATOM 4236 C C . VAL B 1 197 ? 9.593 8.081 -4.467 1.00 34.33 196 VAL B C 1
ATOM 4237 O O . VAL B 1 197 ? 9.551 7.486 -5.543 1.00 33.00 196 VAL B O 1
ATOM 4241 N N . ARG B 1 198 ? 9.335 9.382 -4.354 1.00 34.80 197 ARG B N 1
ATOM 4242 C CA . ARG B 1 198 ? 8.795 10.147 -5.478 1.00 33.59 197 ARG B CA 1
ATOM 4243 C C . ARG B 1 198 ? 9.719 10.186 -6.695 1.00 31.73 197 ARG B C 1
ATOM 4244 O O . ARG B 1 198 ? 9.296 9.870 -7.807 1.00 30.89 197 ARG B O 1
ATOM 4252 N N . ALA B 1 199 ? 10.972 10.575 -6.485 1.00 31.65 198 ALA B N 1
ATOM 4253 C CA . ALA B 1 199 ? 11.925 10.707 -7.584 1.00 31.59 198 ALA B CA 1
ATOM 4254 C C . ALA B 1 199 ? 12.154 9.379 -8.301 1.00 29.30 198 ALA B C 1
ATOM 4255 O O . ALA B 1 199 ? 12.182 9.324 -9.531 1.00 27.61 198 ALA B O 1
ATOM 4257 N N . ARG B 1 200 ? 12.311 8.313 -7.524 1.00 29.54 199 ARG B N 1
ATOM 4258 C CA . ARG B 1 200 ? 12.564 6.987 -8.077 1.00 27.41 199 ARG B CA 1
ATOM 4259 C C . ARG B 1 200 ? 11.369 6.456 -8.863 1.00 26.48 199 ARG B C 1
ATOM 4260 O O . ARG B 1 200 ? 11.518 5.969 -9.984 1.00 26.19 199 ARG B O 1
ATOM 4268 N N . ASN B 1 201 ? 10.184 6.551 -8.266 1.00 26.00 200 ASN B N 1
ATOM 4269 C CA . ASN B 1 201 ? 8.971 6.013 -8.876 1.00 25.36 200 ASN B CA 1
ATOM 4270 C C . ASN B 1 201 ? 8.569 6.747 -10.152 1.00 26.95 200 ASN B C 1
ATOM 4271 O O . ASN B 1 201 ? 8.134 6.120 -11.118 1.00 26.61 200 ASN B O 1
ATOM 4276 N N . ARG B 1 202 ? 8.710 8.069 -10.153 1.00 28.35 201 ARG B N 1
ATOM 4277 C CA . ARG B 1 202 ? 8.368 8.861 -11.330 1.00 29.87 201 ARG B CA 1
ATOM 4278 C C . ARG B 1 202 ? 9.266 8.504 -12.509 1.00 29.01 201 ARG B C 1
ATOM 4279 O O . ARG B 1 202 ? 8.793 8.354 -13.635 1.00 28.43 201 ARG B O 1
ATOM 4287 N N . LEU B 1 203 ? 10.561 8.363 -12.245 1.00 29.51 202 LEU B N 1
ATOM 4288 C CA . LEU B 1 203 ? 11.523 8.025 -13.288 1.00 29.08 202 LEU B CA 1
ATOM 4289 C C . LEU B 1 203 ? 11.277 6.626 -13.847 1.00 25.64 202 LEU B C 1
ATOM 4290 O O . LEU B 1 203 ? 11.304 6.421 -15.060 1.00 24.83 202 LEU B O 1
ATOM 4295 N N . LEU B 1 204 ? 11.033 5.670 -12.955 1.00 24.10 203 LEU B N 1
ATOM 4296 C CA . LEU B 1 204 ? 10.820 4.279 -13.344 1.00 22.22 203 LEU B CA 1
ATOM 4297 C C . LEU B 1 204 ? 9.621 4.111 -14.274 1.00 22.09 203 LEU B C 1
ATOM 4298 O O . LEU B 1 204 ? 9.696 3.404 -15.279 1.00 21.32 203 LEU B O 1
ATOM 4303 N N . ILE B 1 205 ? 8.517 4.764 -13.934 1.00 22.85 204 ILE B N 1
ATOM 4304 C CA . ILE B 1 205 ? 7.280 4.614 -14.690 1.00 22.02 204 ILE B CA 1
ATOM 4305 C C . ILE B 1 205 ? 7.343 5.364 -16.022 1.00 22.82 204 ILE B C 1
ATOM 4306 O O . ILE B 1 205 ? 6.855 4.872 -17.043 1.00 22.11 204 ILE B O 1
ATOM 4311 N N . LYS B 1 206 ? 7.961 6.542 -16.018 1.00 22.91 205 LYS B N 1
ATOM 4312 C CA . LYS B 1 206 ? 8.110 7.322 -17.245 1.00 25.02 205 LYS B CA 1
ATOM 4313 C C . LYS B 1 206 ? 8.967 6.593 -18.280 1.00 24.22 205 LYS B C 1
ATOM 4314 O O . LYS B 1 206 ? 8.676 6.634 -19.475 1.00 23.41 205 LYS B O 1
ATOM 4320 N N . ILE B 1 207 ? 10.022 5.930 -17.816 1.00 26.58 206 ILE B N 1
ATOM 4321 C CA . ILE B 1 207 ? 10.899 5.162 -18.699 1.00 27.87 206 ILE B CA 1
ATOM 4322 C C . ILE B 1 207 ? 10.126 4.044 -19.395 1.00 26.38 206 ILE B C 1
ATOM 4323 O O . ILE B 1 207 ? 10.311 3.793 -20.587 1.00 28.27 206 ILE B O 1
ATOM 4328 N N . ILE B 1 208 ? 9.249 3.386 -18.645 1.00 24.66 207 ILE B N 1
ATOM 4329 C CA . ILE B 1 208 ? 8.403 2.335 -19.199 1.00 24.79 207 ILE B CA 1
ATOM 4330 C C . ILE B 1 208 ? 7.473 2.893 -20.277 1.00 25.29 207 ILE B C 1
ATOM 4331 O O . ILE B 1 208 ? 7.300 2.285 -21.333 1.00 25.32 207 ILE B O 1
ATOM 4336 N N . VAL B 1 209 ? 6.890 4.060 -20.015 1.00 24.29 208 VAL B N 1
ATOM 4337 C CA . VAL B 1 209 ? 5.992 4.696 -20.974 1.00 24.32 208 VAL B CA 1
ATOM 4338 C C . VAL B 1 209 ? 6.719 5.074 -22.263 1.00 25.81 208 VAL B C 1
ATOM 4339 O O . VAL B 1 209 ? 6.217 4.839 -23.364 1.00 26.08 208 VAL B O 1
ATOM 4343 N N . PHE B 1 210 ? 7.909 5.648 -22.118 1.00 25.66 209 PHE B N 1
ATOM 4344 C CA . PHE B 1 210 ? 8.655 6.179 -23.254 1.00 28.32 209 PHE B CA 1
ATOM 4345 C C . PHE B 1 210 ? 9.373 5.108 -24.073 1.00 28.58 209 PHE B C 1
ATOM 4346 O O . PHE B 1 210 ? 9.694 5.331 -25.241 1.00 30.92 209 PHE B O 1
ATOM 4354 N N . THR B 1 211 ? 9.624 3.951 -23.469 1.00 24.88 210 THR B N 1
ATOM 4355 C CA . THR B 1 211 ? 10.365 2.895 -24.151 1.00 26.96 210 THR B CA 1
ATOM 4356 C C . THR B 1 211 ? 9.494 1.680 -24.452 1.00 27.75 210 THR B C 1
ATOM 4357 O O . THR B 1 211 ? 9.692 0.999 -25.457 1.00 28.23 210 THR B O 1
ATOM 4361 N N . GLY B 1 212 ? 8.534 1.409 -23.574 1.00 26.45 211 GLY B N 1
ATOM 4362 C CA . GLY B 1 212 ? 7.655 0.267 -23.742 1.00 25.51 211 GLY B CA 1
ATOM 4363 C C . GLY B 1 212 ? 8.333 -1.047 -23.405 1.00 23.76 211 GLY B C 1
ATOM 4364 O O . GLY B 1 212 ? 7.904 -2.107 -23.858 1.00 25.09 211 GLY B O 1
ATOM 4365 N N . MET B 1 213 ? 9.397 -0.983 -22.612 1.00 21.16 212 MET B N 1
ATOM 4366 C CA . MET B 1 213 ? 10.123 -2.189 -22.234 1.00 22.17 212 MET B CA 1
ATOM 4367 C C . MET B 1 213 ? 9.324 -3.003 -21.218 1.00 22.52 212 MET B C 1
ATOM 4368 O O . MET B 1 213 ? 8.442 -2.474 -20.540 1.00 21.45 212 MET B O 1
ATOM 4373 N N . ARG B 1 214 ? 9.636 -4.292 -21.122 1.00 22.09 213 ARG B N 1
ATOM 4374 C CA . ARG B 1 214 ? 8.922 -5.194 -20.224 1.00 21.63 213 ARG B CA 1
ATOM 4375 C C . ARG B 1 214 ? 9.163 -4.843 -18.758 1.00 21.97 213 ARG B C 1
ATOM 4376 O O . ARG B 1 214 ? 10.084 -4.092 -18.432 1.00 23.21 213 ARG B O 1
ATOM 4384 N N . SER B 1 215 ? 8.331 -5.397 -17.881 1.00 21.52 214 SER B N 1
ATOM 4385 C CA . SER B 1 215 ? 8.398 -5.109 -16.451 1.00 21.48 214 SER B CA 1
ATOM 4386 C C . SER B 1 215 ? 9.752 -5.465 -15.842 1.00 21.09 214 SER B C 1
ATOM 4387 O O . SER B 1 215 ? 10.391 -4.629 -15.204 1.00 21.50 214 SER B O 1
ATOM 4390 N N . ASN B 1 216 ? 10.184 -6.706 -16.043 1.00 19.94 215 ASN B N 1
ATOM 4391 C CA . ASN B 1 216 ? 11.443 -7.177 -15.479 1.00 21.92 215 ASN B CA 1
ATOM 4392 C C . ASN B 1 216 ? 12.648 -6.474 -16.095 1.00 22.94 215 ASN B C 1
ATOM 4393 O O . ASN B 1 216 ? 13.694 -6.342 -15.458 1.00 23.61 215 ASN B O 1
ATOM 4398 N N . GLU B 1 217 ? 12.498 -6.030 -17.339 1.00 22.58 216 GLU B N 1
ATOM 4399 C CA . GLU B 1 217 ? 13.562 -5.307 -18.024 1.00 23.58 216 GLU B CA 1
ATOM 4400 C C . GLU B 1 217 ? 13.838 -3.970 -17.343 1.00 22.26 216 GLU B C 1
ATOM 4401 O O . GLU B 1 217 ? 14.993 -3.577 -17.173 1.00 22.10 216 GLU B O 1
ATOM 4407 N N . ALA B 1 218 ? 12.771 -3.283 -16.946 1.00 21.29 217 ALA B N 1
ATOM 4408 C CA . ALA B 1 218 ? 12.892 -1.995 -16.271 1.00 20.51 217 ALA B CA 1
ATOM 4409 C C . ALA B 1 218 ? 13.442 -2.155 -14.859 1.00 20.27 217 ALA B C 1
ATOM 4410 O O . ALA B 1 218 ? 14.213 -1.321 -14.381 1.00 19.34 217 ALA B O 1
ATOM 4412 N N . LEU B 1 219 ? 13.046 -3.237 -14.197 1.00 19.91 218 LEU B N 1
ATOM 4413 C CA . LEU B 1 219 ? 13.442 -3.478 -12.815 1.00 21.15 218 LEU B CA 1
ATOM 4414 C C . LEU B 1 219 ? 14.905 -3.899 -12.692 1.00 21.99 218 LEU B C 1
ATOM 4415 O O . LEU B 1 219 ? 15.498 -3.789 -11.619 1.00 22.63 218 LEU B O 1
ATOM 4420 N N . GLN B 1 220 ? 15.483 -4.382 -13.787 1.00 22.32 219 GLN B N 1
ATOM 4421 C CA . GLN B 1 220 ? 16.860 -4.864 -13.766 1.00 24.85 219 GLN B CA 1
ATOM 4422 C C . GLN B 1 220 ? 17.817 -3.926 -14.501 1.00 23.67 219 GLN B C 1
ATOM 4423 O O . GLN B 1 220 ? 18.962 -4.287 -14.770 1.00 21.84 219 GLN B O 1
ATOM 4429 N N . LEU B 1 221 ? 17.344 -2.725 -14.822 1.00 23.09 220 LEU B N 1
ATOM 4430 C CA . LEU B 1 221 ? 18.167 -1.739 -15.516 1.00 23.31 220 LEU B CA 1
ATOM 4431 C C . LEU B 1 221 ? 19.385 -1.327 -14.694 1.00 23.63 220 LEU B C 1
ATOM 4432 O O . LEU B 1 221 ? 19.315 -1.223 -13.470 1.00 23.83 220 LEU B O 1
ATOM 4437 N N . LYS B 1 222 ? 20.501 -1.098 -15.380 1.00 23.42 221 LYS B N 1
ATOM 4438 C CA . LYS B 1 222 ? 21.711 -0.597 -14.739 1.00 25.21 221 LYS B CA 1
ATOM 4439 C C . LYS B 1 222 ? 22.015 0.819 -15.210 1.00 25.69 221 LYS B C 1
ATOM 4440 O O . LYS B 1 222 ? 21.557 1.238 -16.272 1.00 27.82 221 LYS B O 1
ATOM 4446 N N . ILE B 1 223 ? 22.787 1.554 -14.416 1.00 24.86 222 ILE B N 1
ATOM 4447 C CA . ILE B 1 223 ? 23.185 2.910 -14.777 1.00 25.65 222 ILE B CA 1
ATOM 4448 C C . ILE B 1 223 ? 23.987 2.920 -16.077 1.00 26.13 222 ILE B C 1
ATOM 4449 O O . ILE B 1 223 ? 23.805 3.795 -16.924 1.00 26.07 222 ILE B O 1
ATOM 4454 N N . LYS B 1 224 ? 24.856 1.927 -16.243 1.00 23.88 223 LYS B N 1
ATOM 4455 C CA . LYS B 1 224 ? 25.734 1.874 -17.407 1.00 26.54 223 LYS B CA 1
ATOM 4456 C C . LYS B 1 224 ? 25.009 1.406 -18.668 1.00 27.09 223 LYS B C 1
ATOM 4457 O O . LYS B 1 224 ? 25.621 1.265 -19.727 1.00 28.45 223 LYS B O 1
ATOM 4463 N N . ASP B 1 225 ? 23.706 1.166 -18.552 1.00 26.51 224 ASP B N 1
ATOM 4464 C CA . ASP B 1 225 ? 22.879 0.880 -19.719 1.00 26.97 224 ASP B CA 1
ATOM 4465 C C . ASP B 1 225 ? 22.501 2.182 -20.424 1.00 27.91 224 ASP B C 1
ATOM 4466 O O . ASP B 1 225 ? 21.950 2.168 -21.527 1.00 28.48 224 ASP B O 1
ATOM 4471 N N . PHE B 1 226 ? 22.808 3.304 -19.778 1.00 28.06 225 PHE B N 1
ATOM 4472 C CA . PHE B 1 226 ? 22.461 4.624 -20.296 1.00 28.07 225 PHE B CA 1
ATOM 4473 C C . PHE B 1 226 ? 23.672 5.362 -20.865 1.00 29.51 225 PHE B C 1
ATOM 4474 O O . PHE B 1 226 ? 24.701 5.490 -20.200 1.00 31.29 225 PHE B O 1
ATOM 4482 N N . THR B 1 227 ? 23.543 5.843 -22.099 1.00 28.86 226 THR B N 1
ATOM 4483 C CA . THR B 1 227 ? 24.547 6.720 -22.693 1.00 32.63 226 THR B CA 1
ATOM 4484 C C . THR B 1 227 ? 23.870 7.945 -23.301 1.00 33.03 226 THR B C 1
ATOM 4485 O O . THR B 1 227 ? 22.840 7.832 -23.966 1.00 31.33 226 THR B O 1
ATOM 4489 N N . LEU B 1 228 ? 24.453 9.115 -23.063 1.00 35.14 227 LEU B N 1
ATOM 4490 C CA . LEU B 1 228 ? 23.891 10.367 -23.554 1.00 36.74 227 LEU B CA 1
ATOM 4491 C C . LEU B 1 228 ? 24.785 11.008 -24.608 1.00 39.59 227 LEU B C 1
ATOM 4492 O O . LEU B 1 228 ? 25.986 11.177 -24.397 1.00 41.70 227 LEU B O 1
ATOM 4497 N N . GLU B 1 229 ? 24.194 11.362 -25.744 1.00 40.65 228 GLU B N 1
ATOM 4498 C CA . GLU B 1 229 ? 24.924 12.045 -26.803 1.00 43.98 228 GLU B CA 1
ATOM 4499 C C . GLU B 1 229 ? 23.988 12.912 -27.635 1.00 44.06 228 GLU B C 1
ATOM 4500 O O . GLU B 1 229 ? 22.963 12.436 -28.126 1.00 42.60 228 GLU B O 1
ATOM 4506 N N . ASN B 1 230 ? 24.353 14.183 -27.783 1.00 47.17 229 ASN B N 1
ATOM 4507 C CA . ASN B 1 230 ? 23.568 15.150 -28.549 1.00 49.64 229 ASN B CA 1
ATOM 4508 C C . ASN B 1 230 ? 22.121 15.254 -28.073 1.00 47.29 229 ASN B C 1
ATOM 4509 O O . ASN B 1 230 ? 21.195 15.321 -28.882 1.00 47.72 229 ASN B O 1
ATOM 4514 N N . GLY B 1 231 ? 21.935 15.265 -26.757 1.00 45.44 230 GLY B N 1
ATOM 4515 C CA . GLY B 1 231 ? 20.621 15.447 -26.168 1.00 45.17 230 GLY B CA 1
ATOM 4516 C C . GLY B 1 231 ? 19.667 14.290 -26.396 1.00 44.06 230 GLY B C 1
ATOM 4517 O O . GLY B 1 231 ? 18.457 14.489 -26.507 1.00 45.21 230 GLY B O 1
ATOM 4518 N N . CYS B 1 232 ? 20.205 13.077 -26.460 1.00 41.51 231 CYS B N 1
ATOM 4519 C CA . CYS B 1 232 ? 19.373 11.894 -26.648 1.00 39.47 231 CYS B CA 1
ATOM 4520 C C . CYS B 1 232 ? 19.976 10.670 -25.962 1.00 37.09 231 CYS B C 1
ATOM 4521 O O . CYS B 1 232 ? 21.123 10.304 -26.216 1.00 37.44 231 CYS B O 1
ATOM 4524 N N . TYR B 1 233 ? 19.193 10.046 -25.087 1.00 33.76 232 TYR B N 1
ATOM 4525 C CA . TYR B 1 233 ? 19.637 8.859 -24.365 1.00 32.75 232 TYR B CA 1
ATOM 4526 C C . TYR B 1 233 ? 19.473 7.594 -25.197 1.00 34.29 232 TYR B C 1
ATOM 4527 O O . TYR B 1 233 ? 18.474 7.422 -25.895 1.00 36.51 232 TYR B O 1
ATOM 4536 N N . THR B 1 234 ? 20.461 6.711 -25.118 1.00 32.61 233 THR B N 1
ATOM 4537 C CA . THR B 1 234 ? 20.344 5.385 -25.708 1.00 32.36 233 THR B CA 1
ATOM 4538 C C . THR B 1 234 ? 20.364 4.343 -24.597 1.00 32.66 233 THR B C 1
ATOM 4539 O O . THR B 1 234 ? 21.356 4.209 -23.880 1.00 34.04 233 THR B O 1
ATOM 4543 N N . ILE B 1 235 ? 19.261 3.619 -24.449 1.00 31.85 234 ILE B N 1
ATOM 4544 C CA . ILE B 1 235 ? 19.138 2.628 -23.388 1.00 30.01 234 ILE B CA 1
ATOM 4545 C C . ILE B 1 235 ? 19.288 1.212 -23.930 1.00 29.09 234 ILE B C 1
ATOM 4546 O O . ILE B 1 235 ? 18.534 0.788 -24.807 1.00 30.24 234 ILE B O 1
ATOM 4551 N N . LEU B 1 236 ? 20.268 0.485 -23.405 1.00 27.52 235 LEU B N 1
ATOM 4552 C CA . LEU B 1 236 ? 20.500 -0.894 -23.814 1.00 28.14 235 LEU B CA 1
ATOM 4553 C C . LEU B 1 236 ? 19.722 -1.860 -22.929 1.00 28.69 235 LEU B C 1
ATOM 4554 O O . LEU B 1 236 ? 19.886 -1.866 -21.710 1.00 29.32 235 LEU B O 1
ATOM 4559 N N . ILE B 1 237 ? 18.874 -2.674 -23.550 1.00 29.50 236 ILE B N 1
ATOM 4560 C CA . ILE B 1 237 ? 18.040 -3.620 -22.815 1.00 29.22 236 ILE B CA 1
ATOM 4561 C C . ILE B 1 237 ? 18.481 -5.062 -23.053 1.00 30.16 236 ILE B C 1
ATOM 4562 O O . ILE B 1 237 ? 18.436 -5.553 -24.181 1.00 30.77 236 ILE B O 1
ATOM 4567 N N . LYS B 1 238 ? 18.905 -5.734 -21.986 1.00 31.45 237 LYS B N 1
ATOM 4568 C CA . LYS B 1 238 ? 19.350 -7.123 -22.071 1.00 34.75 237 LYS B CA 1
ATOM 4569 C C . LYS B 1 238 ? 18.162 -8.078 -22.161 1.00 35.70 237 LYS B C 1
ATOM 4570 O O . LYS B 1 238 ? 17.275 -8.060 -21.306 1.00 35.05 237 LYS B O 1
ATOM 4576 N N . GLY B 1 239 ? 18.148 -8.908 -23.201 1.00 39.75 238 GLY B N 1
ATOM 4577 C CA . GLY B 1 239 ? 17.049 -9.831 -23.421 1.00 43.20 238 GLY B CA 1
ATOM 4578 C C . GLY B 1 239 ? 17.487 -11.275 -23.589 1.00 49.12 238 GLY B C 1
ATOM 4579 O O . GLY B 1 239 ? 18.495 -11.700 -23.021 1.00 49.33 238 GLY B O 1
ATOM 4580 N N . LYS B 1 240 ? 16.718 -12.028 -24.372 1.00 52.65 239 LYS B N 1
ATOM 4581 C CA . LYS B 1 240 ? 16.989 -13.443 -24.604 1.00 53.76 239 LYS B CA 1
ATOM 4582 C C . LYS B 1 240 ? 18.329 -13.653 -25.299 1.00 55.17 239 LYS B C 1
ATOM 4583 O O . LYS B 1 240 ? 18.742 -12.844 -26.130 1.00 57.18 239 LYS B O 1
ATOM 4585 N N . GLY B 1 241 ? 19.004 -14.744 -24.951 1.00 54.85 240 GLY B N 1
ATOM 4586 C CA . GLY B 1 241 ? 20.320 -15.030 -25.489 1.00 54.41 240 GLY B CA 1
ATOM 4587 C C . GLY B 1 241 ? 21.368 -14.094 -24.921 1.00 52.55 240 GLY B C 1
ATOM 4588 O O . GLY B 1 241 ? 22.474 -13.994 -25.454 1.00 54.32 240 GLY B O 1
ATOM 4589 N N . ASP B 1 242 ? 21.011 -13.410 -23.835 1.00 49.34 241 ASP B N 1
ATOM 4590 C CA . ASP B 1 242 ? 21.860 -12.395 -23.214 1.00 47.77 241 ASP B CA 1
ATOM 4591 C C . ASP B 1 242 ? 22.275 -11.315 -24.212 1.00 51.03 241 ASP B C 1
ATOM 4592 O O . ASP B 1 242 ? 23.329 -10.696 -24.069 1.00 48.60 241 ASP B O 1
ATOM 4597 N N . LYS B 1 243 ? 21.436 -11.095 -25.221 1.00 55.56 242 LYS B N 1
ATOM 4598 C CA . LYS B 1 243 ? 21.706 -10.089 -26.240 1.00 53.35 242 LYS B CA 1
ATOM 4599 C C . LYS B 1 243 ? 20.959 -8.798 -25.929 1.00 50.00 242 LYS B C 1
ATOM 4600 O O . LYS B 1 243 ? 19.876 -8.824 -25.344 1.00 50.12 242 LYS B O 1
ATOM 4602 N N . TYR B 1 244 ? 21.540 -7.670 -26.323 1.00 45.48 243 TYR B N 1
ATOM 4603 C CA . TYR B 1 244 ? 20.950 -6.367 -26.035 1.00 40.85 243 TYR B CA 1
ATOM 4604 C C . TYR B 1 244 ? 20.209 -5.780 -27.233 1.00 37.99 243 TYR B C 1
ATOM 4605 O O . TYR B 1 244 ? 20.625 -5.950 -28.379 1.00 39.46 243 TYR B O 1
ATOM 4614 N N . ARG B 1 245 ? 19.107 -5.091 -26.957 1.00 32.94 244 ARG B N 1
ATOM 4615 C CA . ARG B 1 245 ? 18.435 -4.290 -27.972 1.00 30.84 244 ARG B CA 1
ATOM 4616 C C . ARG B 1 245 ? 18.472 -2.827 -27.539 1.00 27.53 244 ARG B C 1
ATOM 4617 O O . ARG B 1 245 ? 18.543 -2.528 -26.346 1.00 25.87 244 ARG B O 1
ATOM 4625 N N . ALA B 1 246 ? 18.431 -1.917 -28.504 1.00 28.41 245 ALA B N 1
ATOM 4626 C CA . ALA B 1 246 ? 18.585 -0.500 -28.203 1.00 28.87 245 ALA B CA 1
ATOM 4627 C C . ALA B 1 246 ? 17.293 0.285 -28.401 1.00 29.80 245 ALA B C 1
ATOM 4628 O O . ALA B 1 246 ? 16.589 0.109 -29.395 1.00 30.90 245 ALA B O 1
ATOM 4630 N N . VAL B 1 247 ? 16.992 1.150 -27.440 1.00 29.40 246 VAL B N 1
ATOM 4631 C CA . VAL B 1 247 ? 15.880 2.082 -27.556 1.00 29.54 246 VAL B CA 1
ATOM 4632 C C . VAL B 1 247 ? 16.374 3.489 -27.236 1.00 31.33 246 VAL B C 1
ATOM 4633 O O . VAL B 1 247 ? 17.204 3.674 -26.344 1.00 31.70 246 VAL B O 1
ATOM 4637 N N . MET B 1 248 ? 15.881 4.478 -27.974 1.00 32.53 247 MET B N 1
ATOM 4638 C CA . MET B 1 248 ? 16.326 5.851 -27.774 1.00 34.35 247 MET B CA 1
ATOM 4639 C C . MET B 1 248 ? 15.220 6.728 -27.199 1.00 37.61 247 MET B C 1
ATOM 4640 O O . MET B 1 248 ? 14.034 6.472 -27.408 1.00 37.23 247 MET B O 1
ATOM 4645 N N . LEU B 1 249 ? 15.625 7.761 -26.469 1.00 39.36 248 LEU B N 1
ATOM 4646 C CA . LEU B 1 249 ? 14.690 8.662 -25.808 1.00 39.99 248 LEU B CA 1
ATOM 4647 C C . LEU B 1 249 ? 15.291 10.055 -25.677 1.00 41.26 248 LEU B C 1
ATOM 4648 O O . LEU B 1 249 ? 16.440 10.206 -25.257 1.00 42.23 248 LEU B O 1
ATOM 4653 N N . LYS B 1 250 ? 14.511 11.066 -26.048 1.00 42.05 249 LYS B N 1
ATOM 4654 C CA . LYS B 1 250 ? 14.945 12.455 -25.955 1.00 42.77 249 LYS B CA 1
ATOM 4655 C C . LYS B 1 250 ? 15.289 12.819 -24.513 1.00 40.74 249 LYS B C 1
ATOM 4656 O O . LYS B 1 250 ? 14.568 12.456 -23.583 1.00 39.42 249 LYS B O 1
ATOM 4658 N N . ALA B 1 251 ? 16.391 13.541 -24.340 1.00 41.51 250 ALA B N 1
ATOM 4659 C CA . ALA B 1 251 ? 16.948 13.813 -23.019 1.00 40.73 250 ALA B CA 1
ATOM 4660 C C . ALA B 1 251 ? 16.009 14.596 -22.105 1.00 40.64 250 ALA B C 1
ATOM 4661 O O . ALA B 1 251 ? 15.933 14.319 -20.910 1.00 40.23 250 ALA B O 1
ATOM 4663 N N . PHE B 1 252 ? 15.290 15.565 -22.663 1.00 41.38 251 PHE B N 1
ATOM 4664 C CA . PHE B 1 252 ? 14.480 16.470 -21.849 1.00 44.26 251 PHE B CA 1
ATOM 4665 C C . PHE B 1 252 ? 13.326 15.761 -21.138 1.00 41.31 251 PHE B C 1
ATOM 4666 O O . PHE B 1 252 ? 12.689 16.337 -20.257 1.00 41.29 251 PHE B O 1
ATOM 4674 N N . HIS B 1 253 ? 13.062 14.515 -21.517 1.00 39.38 252 HIS B N 1
ATOM 4675 C CA . HIS B 1 253 ? 11.982 13.752 -20.903 1.00 39.20 252 HIS B CA 1
ATOM 4676 C C . HIS B 1 253 ? 12.336 13.246 -19.506 1.00 38.34 252 HIS B C 1
ATOM 4677 O O . HIS B 1 253 ? 11.475 13.197 -18.629 1.00 38.30 252 HIS B O 1
ATOM 4684 N N . ILE B 1 254 ? 13.593 12.863 -19.297 1.00 37.58 253 ILE B N 1
ATOM 4685 C CA . ILE B 1 254 ? 13.974 12.215 -18.042 1.00 37.74 253 IL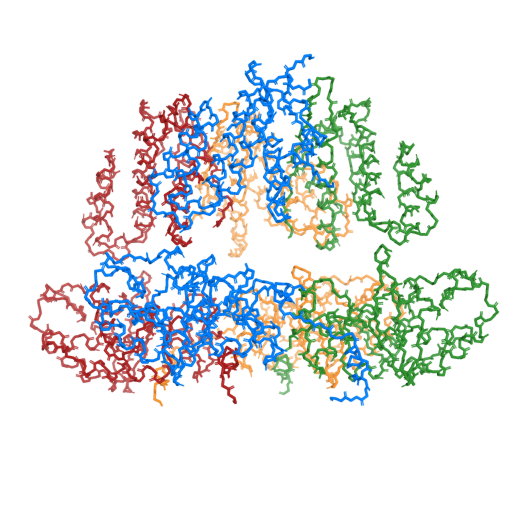E B CA 1
ATOM 4686 C C . ILE B 1 254 ? 15.272 12.723 -17.412 1.00 40.15 253 ILE B C 1
ATOM 4687 O O . ILE B 1 254 ? 15.656 12.256 -16.340 1.00 38.29 253 ILE B O 1
ATOM 4692 N N . GLU B 1 255 ? 15.948 13.667 -18.063 1.00 42.39 254 GLU B N 1
ATOM 4693 C CA . GLU B 1 255 ? 17.276 14.084 -17.612 1.00 43.53 254 GLU B CA 1
ATOM 4694 C C . GLU B 1 255 ? 17.263 14.710 -16.218 1.00 43.29 254 GLU B C 1
ATOM 4695 O O . GLU B 1 255 ? 18.155 14.453 -15.411 1.00 43.19 254 GLU B O 1
ATOM 4701 N N . SER B 1 256 ? 16.252 15.524 -15.936 1.00 43.63 255 SER B N 1
ATOM 4702 C CA . SER B 1 256 ? 16.139 16.157 -14.627 1.00 45.19 255 SER B CA 1
ATOM 4703 C C . SER B 1 256 ? 15.828 15.130 -13.543 1.00 41.48 255 SER B C 1
ATOM 4704 O O . SER B 1 256 ? 16.425 15.152 -12.467 1.00 40.78 255 SER B O 1
ATOM 4707 N N . LEU B 1 257 ? 14.890 14.234 -13.833 1.00 38.88 256 LEU B N 1
ATOM 4708 C CA . LEU B 1 257 ? 14.526 13.172 -12.900 1.00 37.21 256 LEU B CA 1
ATOM 4709 C C . LEU B 1 257 ? 15.691 12.223 -12.649 1.00 34.00 256 LEU B C 1
ATOM 4710 O O . LEU B 1 257 ? 15.880 11.740 -11.533 1.00 33.61 256 LEU B O 1
ATOM 4715 N N . LEU B 1 258 ? 16.468 11.961 -13.695 1.00 32.54 257 LEU B N 1
ATOM 4716 C CA . LEU B 1 258 ? 17.598 11.045 -13.599 1.00 31.20 257 LEU B CA 1
ATOM 4717 C C . LEU B 1 258 ? 18.687 11.601 -12.686 1.00 33.10 257 LEU B C 1
ATOM 4718 O O . LEU B 1 258 ? 19.215 10.889 -11.832 1.00 34.62 257 LEU B O 1
ATOM 4723 N N . LYS B 1 259 ? 19.016 12.875 -12.869 1.00 33.62 258 LYS B N 1
ATOM 4724 C CA . LYS B 1 259 ? 20.040 13.525 -12.059 1.00 37.56 258 LYS B CA 1
ATOM 4725 C C . LYS B 1 259 ? 19.618 13.601 -10.594 1.00 39.68 258 LYS B C 1
ATOM 4726 O O . LYS B 1 259 ? 20.443 13.453 -9.693 1.00 40.09 258 LYS B O 1
ATOM 4728 N N . GLU B 1 260 ? 18.329 13.827 -10.365 1.00 39.86 259 GLU B N 1
ATOM 4729 C CA . GLU B 1 260 ? 17.796 13.941 -9.011 1.00 40.35 259 GLU B CA 1
ATOM 4730 C C . GLU B 1 260 ? 17.821 12.600 -8.278 1.00 35.25 259 GLU B C 1
ATOM 4731 O O . GLU B 1 260 ? 18.200 12.530 -7.108 1.00 34.77 259 GLU B O 1
ATOM 4737 N N . TRP B 1 261 ? 17.418 11.538 -8.972 1.00 30.66 260 TRP B N 1
ATOM 4738 C CA . TRP B 1 261 ? 17.347 10.212 -8.366 1.00 29.14 260 TRP B CA 1
ATOM 4739 C C . TRP B 1 261 ? 18.728 9.643 -8.048 1.00 30.00 260 TRP B C 1
ATOM 4740 O O . TRP B 1 261 ? 18.923 9.032 -6.998 1.00 29.66 260 TRP B O 1
ATOM 4751 N N . LEU B 1 262 ? 19.682 9.845 -8.954 1.00 30.18 261 LEU B N 1
ATOM 4752 C CA . LEU B 1 262 ? 21.037 9.336 -8.758 1.00 31.24 261 LEU B CA 1
ATOM 4753 C C . LEU B 1 262 ? 21.682 9.932 -7.509 1.00 34.26 261 LEU B C 1
ATOM 4754 O O . LEU B 1 262 ? 22.475 9.273 -6.836 1.00 33.81 261 LEU B O 1
ATOM 4759 N N . ILE B 1 263 ? 21.337 11.180 -7.205 1.00 36.71 262 ILE B N 1
ATOM 4760 C CA . ILE B 1 263 ? 21.808 11.827 -5.986 1.00 40.66 262 ILE B CA 1
ATOM 4761 C C . ILE B 1 263 ? 21.198 11.155 -4.762 1.00 41.68 262 ILE B C 1
ATOM 4762 O O . ILE B 1 263 ? 21.904 10.792 -3.821 1.00 43.29 262 ILE B O 1
ATOM 4767 N N . GLU B 1 264 ? 19.879 10.990 -4.789 1.00 41.38 263 GLU B N 1
ATOM 4768 C CA . GLU B 1 264 ? 19.155 10.322 -3.713 1.00 43.68 263 GLU B CA 1
ATOM 4769 C C . GLU B 1 264 ? 19.620 8.875 -3.564 1.00 40.55 263 GLU B C 1
ATOM 4770 O O . GLU B 1 264 ? 19.659 8.335 -2.458 1.00 40.69 263 GLU B O 1
ATOM 4776 N N . ARG B 1 265 ? 19.988 8.266 -4.687 1.00 37.32 264 ARG B N 1
ATOM 4777 C CA . ARG B 1 265 ? 20.410 6.868 -4.733 1.00 34.85 264 ARG B CA 1
ATOM 4778 C C . ARG B 1 265 ? 21.653 6.597 -3.881 1.00 37.55 264 ARG B C 1
ATOM 4779 O O . ARG B 1 265 ? 21.859 5.478 -3.408 1.00 37.02 264 ARG B O 1
ATOM 4787 N N . GLU B 1 266 ? 22.469 7.627 -3.680 1.00 40.89 265 GLU B N 1
ATOM 4788 C CA . GLU B 1 266 ? 23.697 7.503 -2.897 1.00 45.42 265 GLU B CA 1
ATOM 4789 C C . GLU B 1 266 ? 23.433 7.154 -1.432 1.00 46.88 265 GLU B C 1
ATOM 4790 O O . GLU B 1 266 ? 24.330 6.695 -0.725 1.00 48.12 265 GLU B O 1
ATOM 4796 N N . LEU B 1 267 ? 22.205 7.380 -0.980 1.00 46.86 266 LEU B N 1
ATOM 4797 C CA . LEU B 1 267 ? 21.823 7.054 0.388 1.00 49.36 266 LEU B CA 1
ATOM 4798 C C . LEU B 1 267 ? 21.547 5.561 0.536 1.00 48.74 266 LEU B C 1
ATOM 4799 O O . LEU B 1 267 ? 21.487 5.036 1.647 1.00 50.85 266 LEU B O 1
ATOM 4804 N N . TYR B 1 268 ? 21.381 4.884 -0.596 1.00 46.20 267 TYR B N 1
ATOM 4805 C CA . TYR B 1 268 ? 21.052 3.463 -0.608 1.00 45.16 267 TYR B CA 1
ATOM 4806 C C . TYR B 1 268 ? 22.302 2.586 -0.671 1.00 43.61 267 TYR B C 1
ATOM 4807 O O . TYR B 1 268 ? 23.280 2.939 -1.331 1.00 44.09 267 TYR B O 1
ATOM 4816 N N . PRO B 1 269 ? 22.271 1.436 0.020 1.00 42.40 268 PRO B N 1
ATOM 4817 C CA . PRO B 1 269 ? 23.352 0.449 -0.054 1.00 42.45 268 PRO B CA 1
ATOM 4818 C C . PRO B 1 269 ? 23.223 -0.444 -1.286 1.00 40.45 268 PRO B C 1
ATOM 4819 O O . PRO B 1 269 ? 23.244 -1.669 -1.166 1.00 40.12 268 PRO B O 1
ATOM 4823 N N . VAL B 1 270 ? 23.093 0.173 -2.456 1.00 38.70 269 VAL B N 1
ATOM 4824 C CA . VAL B 1 270 ? 22.860 -0.559 -3.697 1.00 37.65 269 VAL B CA 1
ATOM 4825 C C . VAL B 1 270 ? 24.177 -0.969 -4.356 1.00 38.38 269 VAL B C 1
ATOM 4826 O O . VAL B 1 270 ? 25.131 -0.194 -4.391 1.00 40.20 269 VAL B O 1
ATOM 4830 N N . LYS B 1 271 ? 24.228 -2.198 -4.863 1.00 38.29 270 LYS B N 1
ATOM 4831 C CA . LYS B 1 271 ? 25.427 -2.701 -5.530 1.00 38.81 270 LYS B CA 1
ATOM 4832 C C . LYS B 1 271 ? 25.166 -3.091 -6.984 1.00 33.70 270 LYS B C 1
ATOM 4833 O O . LYS B 1 271 ? 24.023 -3.083 -7.448 1.00 30.69 270 LYS B O 1
ATOM 4839 N N . ASN B 1 272 ? 26.245 -3.428 -7.688 1.00 32.35 271 ASN B N 1
ATOM 4840 C CA . ASN B 1 272 ? 26.194 -3.912 -9.066 1.00 31.23 271 ASN B CA 1
ATOM 4841 C C . ASN B 1 272 ? 25.564 -2.919 -10.041 1.00 29.68 271 ASN B C 1
ATOM 4842 O O . ASN B 1 272 ? 24.984 -3.317 -11.053 1.00 28.08 271 ASN B O 1
ATOM 4847 N N . ASP B 1 273 ? 25.680 -1.632 -9.719 1.00 30.05 272 ASP B N 1
ATOM 4848 C CA . ASP B 1 273 ? 25.248 -0.543 -10.596 1.00 29.81 272 ASP B CA 1
ATOM 4849 C C . ASP B 1 273 ? 23.754 -0.595 -10.925 1.00 29.08 272 ASP B C 1
ATOM 4850 O O . ASP B 1 273 ? 23.319 -0.066 -11.947 1.00 28.10 272 ASP B O 1
ATOM 4855 N N . LEU B 1 274 ? 22.976 -1.230 -10.053 1.00 28.61 273 LEU B N 1
ATOM 4856 C CA . LEU B 1 274 ? 21.531 -1.329 -10.235 1.00 27.55 273 LEU B CA 1
ATOM 4857 C C . LEU B 1 274 ? 20.879 0.048 -10.122 1.00 25.93 273 LEU B C 1
ATOM 4858 O O . LEU B 1 274 ? 21.107 0.770 -9.152 1.00 27.73 273 LEU B O 1
ATOM 4863 N N . LEU B 1 275 ? 20.070 0.409 -11.114 1.00 23.72 274 LEU B N 1
ATOM 4864 C CA . LEU B 1 275 ? 19.473 1.741 -11.165 1.00 24.00 274 LEU B CA 1
ATOM 4865 C C . LEU B 1 275 ? 18.401 1.939 -10.094 1.00 24.63 274 LEU B C 1
ATOM 4866 O O . LEU B 1 275 ? 18.522 2.822 -9.243 1.00 24.34 274 LEU B O 1
ATOM 4871 N N . PHE B 1 276 ? 17.352 1.125 -10.141 1.00 23.16 275 PHE B N 1
ATOM 4872 C CA . PHE B 1 276 ? 16.271 1.231 -9.166 1.00 23.82 275 PHE B CA 1
ATOM 4873 C C . PHE B 1 276 ? 16.414 0.176 -8.072 1.00 25.02 275 PHE B C 1
ATOM 4874 O O . PHE B 1 276 ? 16.689 -0.990 -8.354 1.00 24.98 275 PHE B O 1
ATOM 4882 N N . CYS B 1 277 ? 16.229 0.592 -6.823 1.00 24.86 276 CYS B N 1
ATOM 4883 C CA . CYS B 1 277 ? 16.373 -0.318 -5.692 1.00 26.21 276 CYS B CA 1
ATOM 4884 C C . CYS B 1 277 ? 15.449 0.049 -4.536 1.00 28.38 276 CYS B C 1
ATOM 4885 O O . CYS B 1 277 ? 14.991 1.187 -4.432 1.00 28.99 276 CYS B O 1
ATOM 4888 N N . ASN B 1 278 ? 15.175 -0.926 -3.675 1.00 29.71 277 ASN B N 1
ATOM 4889 C CA . ASN B 1 278 ? 14.446 -0.671 -2.439 1.00 30.16 277 ASN B CA 1
ATOM 4890 C C . ASN B 1 278 ? 15.398 -0.109 -1.388 1.00 30.49 277 ASN B C 1
ATOM 4891 O O . ASN B 1 278 ? 16.568 0.137 -1.680 1.00 27.17 277 ASN B O 1
ATOM 4896 N N . GLN B 1 279 ? 14.906 0.087 -0.169 1.00 32.56 278 GLN B N 1
ATOM 4897 C CA . GLN B 1 279 ? 15.737 0.639 0.898 1.00 36.83 278 GLN B CA 1
ATOM 4898 C C . GLN B 1 279 ? 16.846 -0.327 1.316 1.00 36.34 278 GLN B C 1
ATOM 4899 O O . GLN B 1 279 ? 17.883 0.094 1.832 1.00 36.65 278 GLN B O 1
ATOM 4905 N N . LYS B 1 280 ? 16.627 -1.620 1.091 1.00 35.54 279 LYS B N 1
ATOM 4906 C CA . LYS B 1 280 ? 17.634 -2.629 1.406 1.00 36.14 279 LYS B CA 1
ATOM 4907 C C . LYS B 1 280 ? 18.749 -2.627 0.362 1.00 34.06 279 LYS B C 1
ATOM 4908 O O . LYS B 1 280 ? 19.851 -3.115 0.614 1.00 37.03 279 LYS B O 1
ATOM 4910 N N . GLY B 1 281 ? 18.452 -2.082 -0.814 1.00 31.72 280 GLY B N 1
ATOM 4911 C CA . GLY B 1 281 ? 19.445 -1.946 -1.865 1.00 31.18 280 GLY B CA 1
ATOM 4912 C C . GLY B 1 281 ? 19.322 -2.963 -2.985 1.00 31.14 280 GLY B C 1
ATOM 4913 O O . GLY B 1 281 ? 20.187 -3.034 -3.859 1.00 30.02 280 GLY B O 1
ATOM 4914 N N . SER B 1 282 ? 18.250 -3.749 -2.966 1.00 30.98 281 SER B N 1
ATOM 4915 C CA . SER B 1 282 ? 18.031 -4.766 -3.992 1.00 29.18 281 SER B CA 1
ATOM 4916 C C . SER B 1 282 ? 16.905 -4.367 -4.941 1.00 26.78 281 SER B C 1
ATOM 4917 O O . SER B 1 282 ? 16.204 -3.383 -4.708 1.00 26.61 281 SER B O 1
ATOM 4920 N N . ALA B 1 283 ? 16.738 -5.138 -6.011 1.00 24.15 282 ALA B N 1
ATOM 4921 C CA . ALA B 1 283 ? 15.759 -4.823 -7.048 1.00 24.00 282 ALA B CA 1
ATOM 4922 C C . ALA B 1 283 ? 14.323 -4.846 -6.527 1.00 23.50 282 ALA B C 1
ATOM 4923 O O . ALA B 1 283 ? 13.982 -5.634 -5.645 1.00 23.84 282 ALA B O 1
ATOM 4925 N N . LEU B 1 284 ? 13.490 -3.970 -7.082 1.00 21.72 283 LEU B N 1
ATOM 4926 C CA . LEU B 1 284 ? 12.077 -3.910 -6.729 1.00 23.09 283 LEU B CA 1
ATOM 4927 C C . LEU B 1 284 ? 11.314 -5.079 -7.344 1.00 22.96 283 LEU B C 1
ATOM 4928 O O . LEU B 1 284 ? 11.756 -5.669 -8.331 1.00 23.60 283 LEU B O 1
ATOM 4933 N N . THR B 1 285 ? 10.166 -5.407 -6.760 1.00 22.60 284 THR B N 1
ATOM 4934 C CA . THR B 1 285 ? 9.359 -6.524 -7.242 1.00 22.98 284 THR B CA 1
ATOM 4935 C C . THR B 1 285 ? 8.300 -6.066 -8.239 1.00 23.18 284 THR B C 1
ATOM 4936 O O . THR B 1 285 ? 7.993 -4.878 -8.334 1.00 21.72 284 THR B O 1
ATOM 4940 N N . GLN B 1 286 ? 7.746 -7.022 -8.978 1.00 23.05 285 GLN B N 1
ATOM 4941 C CA . GLN B 1 286 ? 6.676 -6.745 -9.928 1.00 22.36 285 GLN B CA 1
ATOM 4942 C C . GLN B 1 286 ? 5.424 -6.268 -9.200 1.00 22.13 285 GLN B C 1
ATOM 4943 O O . GLN B 1 286 ? 4.665 -5.450 -9.721 1.00 23.10 285 GLN B O 1
ATOM 4949 N N . ALA B 1 287 ? 5.219 -6.782 -7.990 1.00 22.10 286 ALA B N 1
ATOM 4950 C CA . ALA B 1 287 ? 4.053 -6.432 -7.185 1.00 23.39 286 ALA B CA 1
ATOM 4951 C C . ALA B 1 287 ? 4.041 -4.949 -6.824 1.00 24.30 286 ALA B C 1
ATOM 4952 O O . ALA B 1 287 ? 2.994 -4.302 -6.866 1.00 24.64 286 ALA B O 1
ATOM 4954 N N . TYR B 1 288 ? 5.206 -4.416 -6.470 1.00 23.29 287 TYR B N 1
ATOM 4955 C CA . TYR B 1 288 ? 5.315 -3.009 -6.107 1.00 22.46 287 TYR B CA 1
ATOM 4956 C C . TYR B 1 288 ? 5.133 -2.113 -7.328 1.00 22.04 287 TYR B C 1
ATOM 4957 O O . TYR B 1 288 ? 4.492 -1.065 -7.249 1.00 23.00 287 TYR B O 1
ATOM 4966 N N . LEU B 1 289 ? 5.692 -2.536 -8.457 1.00 19.83 288 LEU B N 1
ATOM 4967 C CA . LEU B 1 289 ? 5.598 -1.764 -9.691 1.00 20.18 288 LEU B CA 1
ATOM 4968 C C . LEU B 1 289 ? 4.156 -1.668 -10.188 1.00 21.93 288 LEU B C 1
ATOM 4969 O O . LEU B 1 289 ? 3.713 -0.604 -10.620 1.00 21.68 288 LEU B O 1
ATOM 4974 N N . TYR B 1 290 ? 3.432 -2.782 -10.127 1.00 21.53 289 TYR B N 1
ATOM 4975 C CA . TYR B 1 290 ? 2.044 -2.812 -10.570 1.00 20.90 289 TYR B CA 1
ATOM 4976 C C . TYR B 1 290 ? 1.186 -1.861 -9.745 1.00 22.60 289 TYR B C 1
ATOM 4977 O O . TYR B 1 290 ? 0.405 -1.084 -10.294 1.00 22.59 289 TYR B O 1
ATOM 4986 N N . LYS B 1 291 ? 1.332 -1.934 -8.425 1.00 23.71 290 LYS B N 1
ATOM 4987 C CA . LYS B 1 291 ? 0.517 -1.134 -7.516 1.00 25.03 290 LYS B CA 1
ATOM 4988 C C . LYS B 1 291 ? 0.773 0.361 -7.690 1.00 25.77 290 LYS B C 1
ATOM 4989 O O . LYS B 1 291 ? -0.137 1.176 -7.530 1.00 26.14 290 LYS B O 1
ATOM 4995 N N . GLN B 1 292 ? 2.009 0.717 -8.027 1.00 24.51 291 GLN B N 1
ATOM 4996 C CA . GLN B 1 292 ? 2.357 2.111 -8.283 1.00 25.16 291 GLN B CA 1
ATOM 4997 C C . GLN B 1 292 ? 1.758 2.597 -9.599 1.00 25.11 291 GLN B C 1
ATOM 4998 O O . GLN B 1 292 ? 1.272 3.723 -9.690 1.00 26.78 291 GLN B O 1
ATOM 5004 N N . VAL B 1 293 ? 1.800 1.743 -10.616 1.00 23.18 292 VAL B N 1
ATOM 5005 C CA . VAL B 1 293 ? 1.216 2.069 -11.911 1.00 21.94 292 VAL B CA 1
ATOM 5006 C C . VAL B 1 293 ? -0.307 2.133 -11.815 1.00 24.04 292 VAL B C 1
ATOM 5007 O O . VAL B 1 293 ? -0.937 3.037 -12.364 1.00 25.08 292 VAL B O 1
ATOM 5011 N N . GLU B 1 294 ? -0.887 1.178 -11.095 1.00 22.72 293 GLU B N 1
ATOM 5012 C CA . GLU B 1 294 ? -2.338 1.056 -10.999 1.00 26.87 293 GLU B CA 1
ATOM 5013 C C . GLU B 1 294 ? -2.984 2.249 -10.292 1.00 27.96 293 GLU B C 1
ATOM 5014 O O . GLU B 1 294 ? -4.058 2.703 -10.690 1.00 24.17 293 GLU B O 1
ATOM 5020 N N . ARG B 1 295 ? -2.333 2.758 -9.249 1.00 27.65 294 ARG B N 1
ATOM 5021 C CA . ARG B 1 295 ? -2.896 3.868 -8.483 1.00 31.65 294 ARG B CA 1
ATOM 5022 C C . ARG B 1 295 ? -2.861 5.168 -9.283 1.00 30.99 294 ARG B C 1
ATOM 5023 O O . ARG B 1 295 ? -3.671 6.067 -9.056 1.00 33.71 294 ARG B O 1
ATOM 5031 N N . ILE B 1 296 ? -1.925 5.263 -10.223 1.00 28.69 295 ILE B N 1
ATOM 5032 C CA . ILE B 1 296 ? -1.858 6.416 -11.113 1.00 28.60 295 ILE B CA 1
ATOM 5033 C C . ILE B 1 296 ? -2.934 6.290 -12.188 1.00 29.19 295 ILE B C 1
ATOM 5034 O O . ILE B 1 296 ? -3.557 7.279 -12.580 1.00 30.68 295 ILE B O 1
ATOM 5039 N N . ILE B 1 297 ? -3.153 5.062 -12.651 1.00 29.17 296 ILE B N 1
ATOM 5040 C CA . ILE B 1 297 ? -4.228 4.768 -13.594 1.00 28.48 296 ILE B CA 1
ATOM 5041 C C . ILE B 1 297 ? -5.582 5.156 -13.004 1.00 30.08 296 ILE B C 1
ATOM 5042 O O . ILE B 1 297 ? -6.402 5.791 -13.669 1.00 30.45 296 ILE B O 1
ATOM 5047 N N . ASN B 1 298 ? -5.807 4.780 -11.748 1.00 31.62 297 ASN B N 1
ATOM 5048 C CA . ASN B 1 298 ? -7.052 5.110 -11.064 1.00 35.42 297 ASN B CA 1
ATOM 5049 C C . ASN B 1 298 ? -7.184 6.606 -10.807 1.00 33.84 297 ASN B C 1
ATOM 5050 O O . ASN B 1 298 ? -8.276 7.166 -10.906 1.00 34.25 297 ASN B O 1
ATOM 5055 N N . PHE B 1 299 ? -6.068 7.248 -10.477 1.00 32.51 298 PHE B N 1
ATOM 5056 C CA . PHE B 1 299 ? -6.054 8.685 -10.225 1.00 34.28 298 PHE B CA 1
ATOM 5057 C C . PHE B 1 299 ? -6.380 9.463 -11.497 1.00 35.78 298 PHE B C 1
ATOM 5058 O O . PHE B 1 299 ? -6.994 10.528 -11.446 1.00 38.25 298 PHE B O 1
ATOM 5066 N N . ALA B 1 300 ? -5.969 8.918 -12.638 1.00 33.21 299 ALA B N 1
ATOM 5067 C CA . ALA B 1 300 ? -6.191 9.566 -13.925 1.00 32.56 299 ALA B CA 1
ATOM 5068 C C . ALA B 1 300 ? -7.569 9.235 -14.493 1.00 33.12 299 ALA B C 1
ATOM 5069 O O . ALA B 1 300 ? -7.994 9.821 -15.488 1.00 35.13 299 ALA B O 1
ATOM 5071 N N . GLY B 1 301 ? -8.260 8.294 -13.860 1.00 34.13 300 GLY B N 1
ATOM 5072 C CA . GLY B 1 301 ? -9.560 7.856 -14.334 1.00 35.85 300 GLY B CA 1
ATOM 5073 C C . GLY B 1 301 ? -9.454 7.090 -15.639 1.00 35.46 300 GLY B C 1
ATOM 5074 O O . GLY B 1 301 ? -10.259 7.284 -16.550 1.00 36.80 300 GLY B O 1
ATOM 5075 N N . LEU B 1 302 ? -8.456 6.216 -15.725 1.00 34.11 301 LEU B N 1
ATOM 5076 C CA . LEU B 1 302 ? -8.190 5.465 -16.948 1.00 34.20 301 LEU B CA 1
ATOM 5077 C C . LEU B 1 302 ? -8.275 3.958 -16.729 1.00 34.68 301 LEU B C 1
ATOM 5078 O O . LEU B 1 302 ? -7.719 3.180 -17.506 1.00 32.01 301 LEU B O 1
ATOM 5083 N N . ARG B 1 303 ? -8.973 3.549 -15.674 1.00 35.73 302 ARG B N 1
ATOM 5084 C CA . ARG B 1 303 ? -9.077 2.135 -15.331 1.00 36.11 302 ARG B CA 1
ATOM 5085 C C . ARG B 1 303 ? -9.829 1.351 -16.404 1.00 36.28 302 ARG B C 1
ATOM 5086 O O . ARG B 1 303 ? -10.868 1.793 -16.895 1.00 37.69 302 ARG B O 1
ATOM 5094 N N . ARG B 1 304 ? -9.291 0.191 -16.767 1.00 34.01 303 ARG B N 1
ATOM 5095 C CA . ARG B 1 304 ? -9.887 -0.644 -17.805 1.00 35.16 303 ARG B CA 1
ATOM 5096 C C . ARG B 1 304 ? -9.604 -2.129 -17.571 1.00 35.63 303 ARG B C 1
ATOM 5097 O O . ARG B 1 304 ? -9.387 -2.555 -16.435 1.00 36.32 303 ARG B O 1
ATOM 5105 N N . GLU B 1 305 ? -9.611 -2.910 -18.649 1.00 35.59 304 GLU B N 1
ATOM 5106 C CA . GLU B 1 305 ? -9.448 -4.361 -18.557 1.00 37.08 304 GLU B CA 1
ATOM 5107 C C . GLU B 1 305 ? -8.083 -4.758 -17.993 1.00 32.22 304 GLU B C 1
ATOM 5108 O O . GLU B 1 305 ? -7.976 -5.714 -17.226 1.00 30.98 304 GLU B O 1
ATOM 5114 N N . LYS B 1 306 ? -7.046 -4.026 -18.389 1.00 29.72 305 LYS B N 1
ATOM 5115 C CA . LYS B 1 306 ? -5.698 -4.241 -17.869 1.00 27.68 305 LYS B CA 1
ATOM 5116 C C . LYS B 1 306 ? -5.158 -2.926 -17.315 1.00 26.80 305 LYS B C 1
ATOM 5117 O O . LYS B 1 306 ? -5.353 -1.872 -17.918 1.00 27.55 305 LYS B O 1
ATOM 5123 N N . ASN B 1 307 ? -4.480 -2.981 -16.172 1.00 24.33 306 ASN B N 1
ATOM 5124 C CA . ASN B 1 307 ? -4.051 -1.753 -15.503 1.00 23.53 306 ASN B CA 1
ATOM 5125 C C . ASN B 1 307 ? -2.601 -1.767 -15.016 1.00 23.73 306 ASN B C 1
ATOM 5126 O O . ASN B 1 307 ? -2.254 -1.055 -14.072 1.00 22.32 306 ASN B O 1
ATOM 5131 N N . GLY B 1 308 ? -1.754 -2.563 -15.663 1.00 25.02 307 GLY B N 1
ATOM 5132 C CA . GLY B 1 308 ? -0.370 -2.694 -15.240 1.00 24.92 307 GLY B CA 1
ATOM 5133 C C . GLY B 1 308 ? 0.649 -2.117 -16.204 1.00 23.20 307 GLY B C 1
ATOM 5134 O O . GLY B 1 308 ? 0.300 -1.387 -17.131 1.00 19.22 307 GLY B O 1
ATOM 5135 N N . ALA B 1 309 ? 1.917 -2.456 -15.981 1.00 21.18 308 ALA B N 1
ATOM 5136 C CA . ALA B 1 309 ? 3.014 -1.935 -16.790 1.00 23.77 308 ALA B CA 1
ATOM 5137 C C . ALA B 1 309 ? 2.990 -2.475 -18.219 1.00 23.39 308 ALA B C 1
ATOM 5138 O O . ALA B 1 309 ? 3.375 -1.778 -19.157 1.00 22.31 308 ALA B O 1
ATOM 5140 N N . HIS B 1 310 ? 2.543 -3.715 -18.385 1.00 19.99 309 HIS B N 1
ATOM 5141 C CA . HIS B 1 310 ? 2.521 -4.324 -19.711 1.00 23.15 309 HIS B CA 1
ATOM 5142 C C . HIS B 1 310 ? 1.439 -3.693 -20.583 1.00 25.23 309 HIS B C 1
ATOM 5143 O O . HIS B 1 310 ? 1.518 -3.735 -21.811 1.00 27.08 309 HIS B O 1
ATOM 5150 N N . MET B 1 311 ? 0.427 -3.114 -19.945 1.00 25.45 310 MET B N 1
ATOM 5151 C CA . MET B 1 311 ? -0.609 -2.393 -20.673 1.00 26.33 310 MET B CA 1
ATOM 5152 C C . MET B 1 311 ? -0.002 -1.139 -21.292 1.00 26.29 310 MET B C 1
ATOM 5153 O O . MET B 1 311 ? -0.388 -0.720 -22.383 1.00 29.41 310 MET B O 1
ATOM 5158 N N . LEU B 1 312 ? 0.958 -0.551 -20.586 1.00 24.39 311 LEU B N 1
ATOM 5159 C CA . LEU B 1 312 ? 1.691 0.601 -21.096 1.00 24.95 311 LEU B CA 1
ATOM 5160 C C . LEU B 1 312 ? 2.585 0.186 -22.260 1.00 24.86 311 LEU B C 1
ATOM 5161 O O . LEU B 1 312 ? 2.815 0.964 -23.187 1.00 25.64 311 LEU B O 1
ATOM 5166 N N . ARG B 1 313 ? 3.084 -1.047 -22.204 1.00 21.81 312 ARG B N 1
ATOM 5167 C CA . ARG B 1 313 ? 3.916 -1.594 -23.270 1.00 22.33 312 ARG B CA 1
ATOM 5168 C C . ARG B 1 313 ? 3.109 -1.743 -24.557 1.00 24.52 312 ARG B C 1
ATOM 5169 O O . ARG B 1 313 ? 3.592 -1.414 -25.642 1.00 24.90 312 ARG B O 1
ATOM 5177 N N . HIS B 1 314 ? 1.878 -2.232 -24.433 1.00 25.03 313 HIS B N 1
ATOM 5178 C CA . HIS B 1 314 ? 0.972 -2.314 -25.573 1.00 26.02 313 HIS B CA 1
ATOM 5179 C C . HIS B 1 314 ? 0.655 -0.918 -26.107 1.00 27.78 313 HIS B C 1
ATOM 5180 O O . HIS B 1 314 ? 0.479 -0.727 -27.311 1.00 28.59 313 HIS B O 1
ATOM 5187 N N . SER B 1 315 ? 0.586 0.052 -25.201 1.00 27.22 314 SER B N 1
ATOM 5188 C CA . SER B 1 315 ? 0.267 1.428 -25.568 1.00 28.75 314 SER B CA 1
ATOM 5189 C C . SER B 1 315 ? 1.389 2.066 -26.382 1.00 28.86 314 SER B C 1
ATOM 5190 O O . SER B 1 315 ? 1.132 2.840 -27.304 1.00 30.31 314 SER B O 1
ATOM 5193 N N . PHE B 1 316 ? 2.632 1.739 -26.039 1.00 26.26 315 PHE B N 1
ATOM 5194 C CA . PHE B 1 316 ? 3.787 2.259 -26.764 1.00 28.45 315 PHE B CA 1
ATOM 5195 C C . PHE B 1 316 ? 3.839 1.706 -28.185 1.00 28.76 315 PHE B C 1
ATOM 5196 O O . PHE B 1 316 ? 4.077 2.447 -29.141 1.00 30.55 315 PHE B O 1
ATOM 5204 N N . ALA B 1 317 ? 3.620 0.401 -28.316 1.00 26.92 316 ALA B N 1
ATOM 5205 C CA . ALA B 1 317 ? 3.660 -0.257 -29.618 1.00 27.86 316 ALA B CA 1
ATOM 5206 C C . ALA B 1 317 ? 2.568 0.273 -30.542 1.00 30.16 316 ALA B C 1
ATOM 5207 O O . ALA B 1 317 ? 2.797 0.477 -31.734 1.00 31.65 316 ALA B O 1
ATOM 5209 N N . THR B 1 318 ? 1.384 0.500 -29.982 1.00 30.10 317 THR B N 1
ATOM 5210 C CA . THR B 1 318 ? 0.251 0.995 -30.757 1.00 30.86 317 THR B CA 1
ATOM 5211 C C . THR B 1 318 ? 0.520 2.398 -31.290 1.00 33.93 317 THR B C 1
ATOM 5212 O O . THR B 1 318 ? 0.240 2.699 -32.452 1.00 35.72 317 THR B O 1
ATOM 5216 N N . LEU B 1 319 ? 1.072 3.250 -30.433 1.00 35.09 318 LEU B N 1
ATOM 5217 C CA . LEU B 1 319 ? 1.396 4.620 -30.808 1.00 35.96 318 LEU B CA 1
ATOM 5218 C C . LEU B 1 319 ? 2.528 4.662 -31.831 1.00 35.20 318 LEU B C 1
ATOM 5219 O O . LEU B 1 319 ? 2.551 5.523 -32.710 1.00 36.33 318 LEU B O 1
ATOM 5224 N N . LEU B 1 320 ? 3.461 3.723 -31.711 1.00 32.65 319 LEU B N 1
ATOM 5225 C CA . LEU B 1 320 ? 4.624 3.684 -32.590 1.00 32.44 319 LEU B CA 1
ATOM 5226 C C . LEU B 1 320 ? 4.234 3.372 -34.032 1.00 33.90 319 LEU B C 1
ATOM 5227 O O . LEU B 1 320 ? 4.764 3.973 -34.966 1.00 34.85 319 LEU B O 1
ATOM 5232 N N . TYR B 1 321 ? 3.311 2.433 -34.212 1.00 34.47 320 TYR B N 1
ATOM 5233 C CA . TYR B 1 321 ? 2.848 2.089 -35.551 1.00 36.15 320 TYR B CA 1
ATOM 5234 C C . TYR B 1 321 ? 1.891 3.148 -36.082 1.00 37.31 320 TYR B C 1
ATOM 5235 O O . TYR B 1 321 ? 1.779 3.346 -37.291 1.00 38.29 320 TYR B O 1
ATOM 5244 N N . GLN B 1 322 ? 1.198 3.823 -35.172 1.00 39.22 321 GLN B N 1
ATOM 5245 C CA . GLN B 1 322 ? 0.244 4.855 -35.553 1.00 43.95 321 GLN B CA 1
ATOM 5246 C C . GLN B 1 322 ? 0.940 6.054 -36.188 1.00 46.07 321 GLN B C 1
ATOM 5247 O O . GLN B 1 322 ? 0.448 6.628 -37.159 1.00 48.06 321 GLN B O 1
ATOM 5253 N N . LYS B 1 323 ? 2.092 6.421 -35.637 1.00 46.13 322 LYS B N 1
ATOM 5254 C CA . LYS B 1 323 ? 2.773 7.646 -36.042 1.00 48.68 322 LYS B CA 1
ATOM 5255 C C . LYS B 1 323 ? 3.882 7.431 -37.068 1.00 48.77 322 LYS B C 1
ATOM 5256 O O . LYS B 1 323 ? 4.390 8.394 -37.642 1.00 49.84 322 LYS B O 1
ATOM 5262 N N . ARG B 1 324 ? 4.260 6.180 -37.304 1.00 46.90 323 ARG B N 1
ATOM 5263 C CA . ARG B 1 324 ? 5.365 5.903 -38.216 1.00 48.18 323 ARG B CA 1
ATOM 5264 C C . ARG B 1 324 ? 5.006 4.891 -39.301 1.00 49.32 323 ARG B C 1
ATOM 5265 O O . ARG B 1 324 ? 5.641 4.863 -40.357 1.00 51.07 323 ARG B O 1
ATOM 5273 N N . HIS B 1 325 ? 3.995 4.068 -39.034 1.00 48.56 324 HIS B N 1
ATOM 5274 C CA . HIS B 1 325 ? 3.525 3.058 -39.983 1.00 49.14 324 HIS B CA 1
ATOM 5275 C C . HIS B 1 325 ? 4.662 2.141 -40.428 1.00 47.63 324 HIS B C 1
ATOM 5276 O O . HIS B 1 325 ? 4.713 1.707 -41.579 1.00 47.89 324 HIS B O 1
ATOM 5283 N N . ASP B 1 326 ? 5.574 1.853 -39.505 1.00 45.93 325 ASP B N 1
ATOM 5284 C CA . ASP B 1 326 ? 6.741 1.032 -39.796 1.00 44.94 325 ASP B CA 1
ATOM 5285 C C . ASP B 1 326 ? 6.747 -0.200 -38.899 1.00 40.05 325 ASP B C 1
ATOM 5286 O O . ASP B 1 326 ? 7.046 -0.111 -37.709 1.00 38.90 325 ASP B O 1
ATOM 5291 N N . LEU B 1 327 ? 6.418 -1.349 -39.480 1.00 38.01 326 LEU B N 1
ATOM 5292 C CA . LEU B 1 327 ? 6.276 -2.580 -38.712 1.00 35.81 326 LEU B CA 1
ATOM 5293 C C . LEU B 1 327 ? 7.620 -3.108 -38.216 1.00 34.92 326 LEU B C 1
ATOM 5294 O O . LEU B 1 327 ? 7.718 -3.622 -37.101 1.00 33.18 326 LEU B O 1
ATOM 5299 N N . ILE B 1 328 ? 8.650 -2.985 -39.048 1.00 36.08 327 ILE B N 1
ATOM 5300 C CA . ILE B 1 328 ? 9.996 -3.400 -38.666 1.00 35.78 327 ILE B CA 1
ATOM 5301 C C . ILE B 1 328 ? 10.477 -2.588 -37.468 1.00 37.76 327 ILE B C 1
ATOM 5302 O O . ILE B 1 328 ? 11.112 -3.119 -36.556 1.00 37.69 327 ILE B O 1
ATOM 5307 N N . LEU B 1 329 ? 10.152 -1.299 -37.478 1.00 38.12 328 LEU B N 1
ATOM 5308 C CA . LEU B 1 329 ? 10.517 -0.395 -36.394 1.00 38.75 328 LEU B CA 1
ATOM 5309 C C . LEU B 1 329 ? 9.891 -0.833 -35.070 1.00 35.35 328 LEU B C 1
ATOM 5310 O O . LEU B 1 329 ? 10.520 -0.746 -34.016 1.00 34.98 328 LEU B O 1
ATOM 5315 N N . VAL B 1 330 ? 8.649 -1.304 -35.134 1.00 32.83 329 VAL B N 1
ATOM 5316 C CA . VAL B 1 330 ? 7.953 -1.803 -33.953 1.00 30.96 329 VAL B CA 1
ATOM 5317 C C . VAL B 1 330 ? 8.613 -3.077 -33.429 1.00 30.65 329 VAL B C 1
ATOM 5318 O O . VAL B 1 330 ? 8.814 -3.235 -32.224 1.00 30.67 329 VAL B O 1
ATOM 5322 N N . GLN B 1 331 ? 8.959 -3.977 -34.346 1.00 30.23 330 GLN B N 1
ATOM 5323 C CA . GLN B 1 331 ? 9.577 -5.250 -33.986 1.00 29.09 330 GLN B CA 1
ATOM 5324 C C . GLN B 1 331 ? 10.898 -5.066 -33.244 1.00 27.58 330 GLN B C 1
ATOM 5325 O O . GLN B 1 331 ? 11.144 -5.710 -32.224 1.00 24.62 330 GLN B O 1
ATOM 5331 N N . GLU B 1 332 ? 11.744 -4.182 -33.762 1.00 28.85 331 GLU B N 1
ATOM 5332 C CA . GLU B 1 332 ? 13.078 -3.984 -33.207 1.00 30.63 331 GLU B CA 1
ATOM 5333 C C . GLU B 1 332 ? 13.043 -3.221 -31.887 1.00 29.59 331 GLU B C 1
ATOM 5334 O O . GLU B 1 332 ? 13.844 -3.483 -30.989 1.00 31.25 331 GLU B O 1
ATOM 5340 N N . ALA B 1 333 ? 12.113 -2.278 -31.773 1.00 27.56 332 ALA B N 1
ATOM 5341 C CA . ALA B 1 333 ? 11.994 -1.469 -30.564 1.00 27.38 332 ALA B CA 1
ATOM 5342 C C . ALA B 1 333 ? 11.397 -2.269 -29.410 1.00 26.59 332 ALA B C 1
ATOM 5343 O O . ALA B 1 333 ? 11.832 -2.139 -28.265 1.00 26.83 332 ALA B O 1
ATOM 5345 N N . LEU B 1 334 ? 10.401 -3.094 -29.716 1.00 24.60 333 LEU B N 1
ATOM 5346 C CA . LEU B 1 334 ? 9.719 -3.884 -28.696 1.00 23.34 333 LEU B CA 1
ATOM 5347 C C . LEU B 1 334 ? 10.491 -5.159 -28.364 1.00 24.68 333 LEU B C 1
ATOM 5348 O O . LEU B 1 334 ? 10.363 -5.704 -27.267 1.00 26.21 333 LEU B O 1
ATOM 5353 N N . GLY B 1 335 ? 11.288 -5.632 -29.316 1.00 26.04 334 GLY B N 1
ATOM 5354 C CA . GLY B 1 335 ? 12.107 -6.812 -29.105 1.00 27.42 334 GLY B CA 1
ATOM 5355 C C . GLY B 1 335 ? 11.421 -8.105 -29.504 1.00 29.86 334 GLY B C 1
ATOM 5356 O O . GLY B 1 335 ? 11.691 -9.162 -28.934 1.00 32.24 334 GLY B O 1
ATOM 5357 N N . HIS B 1 336 ? 10.529 -8.020 -30.485 1.00 27.93 335 HIS B N 1
ATOM 5358 C CA . HIS B 1 336 ? 9.843 -9.200 -30.995 1.00 29.22 335 HIS B CA 1
ATOM 5359 C C . HIS B 1 336 ? 10.774 -10.031 -31.869 1.00 29.99 335 HIS B C 1
ATOM 5360 O O . HIS B 1 336 ? 11.544 -9.490 -32.661 1.00 28.97 335 HIS B O 1
ATOM 5367 N N . ALA B 1 337 ? 10.701 -11.349 -31.716 1.00 32.00 336 ALA B N 1
ATOM 5368 C CA . ALA B 1 337 ? 11.502 -12.256 -32.526 1.00 31.90 336 ALA B CA 1
ATOM 5369 C C . ALA B 1 337 ? 10.938 -12.349 -33.939 1.00 31.72 336 ALA B C 1
ATOM 5370 O O . ALA B 1 337 ? 11.684 -12.484 -34.908 1.00 32.40 336 ALA B O 1
ATOM 5372 N N . SER B 1 338 ? 9.615 -12.268 -34.048 1.00 31.83 337 SER B N 1
ATOM 5373 C CA . SER B 1 338 ? 8.943 -12.378 -35.337 1.00 34.10 337 SER B CA 1
ATOM 5374 C C . SER B 1 338 ? 8.036 -11.180 -35.612 1.00 33.50 337 SER B C 1
ATOM 5375 O O . SER B 1 338 ? 7.558 -10.520 -34.688 1.00 31.67 337 SER B O 1
ATOM 5378 N N . LEU B 1 339 ? 7.802 -10.910 -36.892 1.00 34.91 338 LEU B N 1
ATOM 5379 C CA . LEU B 1 339 ? 6.939 -9.808 -37.307 1.00 34.86 338 LEU B CA 1
ATOM 5380 C C . LEU B 1 339 ? 5.465 -10.154 -37.121 1.00 35.30 338 LEU B C 1
ATOM 5381 O O . LEU B 1 339 ? 4.607 -9.269 -37.107 1.00 35.49 338 LEU B O 1
ATOM 5386 N N . ASN B 1 340 ? 5.176 -11.445 -36.977 1.00 35.54 339 ASN B N 1
ATOM 5387 C CA . ASN B 1 340 ? 3.812 -11.904 -36.736 1.00 36.33 339 ASN B CA 1
ATOM 5388 C C . ASN B 1 340 ? 3.301 -11.461 -35.370 1.00 34.23 339 ASN B C 1
ATOM 5389 O O . ASN B 1 340 ? 2.094 -11.369 -35.147 1.00 36.06 339 ASN B O 1
ATOM 5394 N N . THR B 1 341 ? 4.230 -11.193 -34.458 1.00 32.01 340 THR B N 1
ATOM 5395 C CA . THR B 1 341 ? 3.884 -10.663 -33.147 1.00 32.44 340 THR B CA 1
ATOM 5396 C C . THR B 1 341 ? 3.535 -9.183 -33.256 1.00 32.71 340 THR B C 1
ATOM 5397 O O . THR B 1 341 ? 2.561 -8.717 -32.665 1.00 34.21 340 THR B O 1
ATOM 5401 N N . SER B 1 342 ? 4.330 -8.452 -34.031 1.00 32.79 341 SER B N 1
ATOM 5402 C CA . SER B 1 342 ? 4.125 -7.018 -34.216 1.00 33.80 341 SER B CA 1
ATOM 5403 C C . SER B 1 342 ? 2.831 -6.720 -34.971 1.00 34.97 341 SER B C 1
ATOM 5404 O O . SER B 1 342 ? 2.309 -5.607 -34.910 1.00 36.00 341 SER B O 1
ATOM 5407 N N . ARG B 1 343 ? 2.319 -7.724 -35.676 1.00 36.00 342 ARG B N 1
ATOM 5408 C CA . ARG B 1 343 ? 1.133 -7.565 -36.514 1.00 38.06 342 ARG B CA 1
ATOM 5409 C C . ARG B 1 343 ? -0.118 -7.215 -35.711 1.00 36.66 342 ARG B C 1
ATOM 5410 O O . ARG B 1 343 ? -1.026 -6.554 -36.217 1.00 36.30 342 ARG B O 1
ATOM 5418 N N . ILE B 1 344 ? -0.158 -7.650 -34.455 1.00 36.23 343 ILE B N 1
ATOM 5419 C CA . ILE B 1 344 ? -1.344 -7.480 -33.620 1.00 38.19 343 ILE B CA 1
ATOM 5420 C C . ILE B 1 344 ? -1.644 -6.016 -33.297 1.00 37.23 343 ILE B C 1
ATOM 5421 O O . ILE B 1 344 ? -2.714 -5.700 -32.778 1.00 36.69 343 ILE B O 1
ATOM 5426 N N . TYR B 1 345 ? -0.703 -5.128 -33.602 1.00 36.44 344 TYR B N 1
ATOM 5427 C CA . TYR B 1 345 ? -0.891 -3.702 -33.353 1.00 35.67 344 TYR B CA 1
ATOM 5428 C C . TYR B 1 345 ? -1.268 -2.957 -34.630 1.00 38.05 344 TYR B C 1
ATOM 5429 O O . TYR B 1 345 ? -1.164 -1.732 -34.696 1.00 39.35 344 TYR B O 1
ATOM 5438 N N . THR B 1 346 ? -1.708 -3.700 -35.642 1.00 39.35 345 THR B N 1
ATOM 5439 C CA . THR B 1 346 ? -2.048 -3.108 -36.931 1.00 42.06 345 THR B CA 1
ATOM 5440 C C . THR B 1 346 ? -3.493 -3.391 -37.332 1.00 46.04 345 THR B C 1
ATOM 5441 O O . THR B 1 346 ? -4.060 -4.421 -36.969 1.00 44.14 345 THR B O 1
ATOM 5445 N N . HIS B 1 347 ? -4.079 -2.466 -38.086 1.00 49.89 346 HIS B N 1
ATOM 5446 C CA . HIS B 1 347 ? -5.430 -2.631 -38.611 1.00 52.72 346 HIS B CA 1
ATOM 5447 C C . HIS B 1 347 ? -5.470 -2.223 -40.080 1.00 55.75 346 HIS B C 1
ATOM 5448 O O . HIS B 1 347 ? -5.336 -1.045 -40.409 1.00 60.52 346 HIS B O 1
ATOM 5450 N N . PHE B 1 348 ? -5.654 -3.202 -40.960 1.00 53.26 347 PHE B N 1
ATOM 5451 C CA . PHE B 1 348 ? -5.616 -2.951 -42.397 1.00 53.13 347 PHE B CA 1
ATOM 5452 C C . PHE B 1 348 ? -7.000 -2.657 -42.967 1.00 57.36 347 PHE B C 1
ATOM 5453 O O . PHE B 1 348 ? -7.948 -3.413 -42.750 1.00 58.19 347 PHE B O 1
ATOM 5461 N N . ASP B 1 349 ? -7.105 -1.554 -43.700 1.00 59.35 348 ASP B N 1
ATOM 5462 C CA . ASP B 1 349 ? -8.338 -1.207 -44.393 1.00 62.22 348 ASP B CA 1
ATOM 5463 C C . ASP B 1 349 ? -8.405 -1.937 -45.730 1.00 60.95 348 ASP B C 1
ATOM 5464 O O . ASP B 1 349 ? -7.526 -1.776 -46.576 1.00 60.19 348 ASP B O 1
ATOM 5469 N N . LYS B 1 350 ? -9.452 -2.736 -45.915 1.00 61.85 349 LYS B N 1
ATOM 5470 C CA . LYS B 1 350 ? -9.586 -3.578 -47.101 1.00 62.93 349 LYS B CA 1
ATOM 5471 C C . LYS B 1 350 ? -9.678 -2.772 -48.395 1.00 64.19 349 LYS B C 1
ATOM 5472 O O . LYS B 1 350 ? -9.390 -3.286 -49.476 1.00 64.16 349 LYS B O 1
ATOM 5474 N N . GLN B 1 351 ? -10.075 -1.509 -48.281 1.00 65.31 350 GLN B N 1
ATOM 5475 C CA . GLN B 1 351 ? -10.202 -0.639 -49.445 1.00 67.21 350 GLN B CA 1
ATOM 5476 C C . GLN B 1 351 ? -8.838 -0.183 -49.957 1.00 65.17 350 GLN B C 1
ATOM 5477 O O . GLN B 1 351 ? -8.726 0.350 -51.060 1.00 66.77 350 GLN B O 1
ATOM 5479 N N . ARG B 1 352 ? -7.802 -0.402 -49.153 1.00 61.84 351 ARG B N 1
ATOM 5480 C CA . ARG B 1 352 ? -6.452 0.024 -49.507 1.00 60.68 351 ARG B CA 1
ATOM 5481 C C . ARG B 1 352 ? -5.775 -0.939 -50.478 1.00 56.98 351 ARG B C 1
ATOM 5482 O O . ARG B 1 352 ? -4.596 -0.780 -50.797 1.00 55.76 351 ARG B O 1
ATOM 5490 N N . LEU B 1 353 ? -6.519 -1.937 -50.944 1.00 56.08 352 LEU B N 1
ATOM 5491 C CA . LEU B 1 353 ? -6.009 -2.858 -51.953 1.00 55.06 352 LEU B CA 1
ATOM 5492 C C . LEU B 1 353 ? -5.875 -2.152 -53.297 1.00 57.43 352 LEU B C 1
ATOM 5493 O O . LEU B 1 353 ? -5.150 -2.611 -54.181 1.00 57.73 352 LEU B O 1
ATOM 5498 N N . GLU B 1 354 ? -6.580 -1.035 -53.443 1.00 60.24 353 GLU B N 1
ATOM 5499 C CA . GLU B 1 354 ? -6.494 -0.221 -54.650 1.00 62.97 353 GLU B CA 1
ATOM 5500 C C . GLU B 1 354 ? -5.120 0.430 -54.763 1.00 63.44 353 GLU B C 1
ATOM 5501 O O . GLU B 1 354 ? -4.639 0.703 -55.863 1.00 64.96 353 GLU B O 1
ATOM 5503 N N . GLU B 1 355 ? -4.493 0.673 -53.616 1.00 61.35 354 GLU B N 1
ATOM 5504 C CA . GLU B 1 355 ? -3.160 1.265 -53.576 1.00 62.35 354 GLU B CA 1
ATOM 5505 C C . GLU B 1 355 ? -2.121 0.309 -54.152 1.00 64.16 354 GLU B C 1
ATOM 5506 O O . GLU B 1 355 ? -1.084 0.735 -54.659 1.00 68.38 354 GLU B O 1
ATOM 5508 N N . ALA B 1 356 ? -2.407 -0.986 -54.069 1.00 61.39 355 ALA B N 1
ATOM 5509 C CA . ALA B 1 356 ? -1.521 -2.004 -54.617 1.00 60.35 355 ALA B CA 1
ATOM 5510 C C . ALA B 1 356 ? -1.773 -2.197 -56.108 1.00 62.60 355 ALA B C 1
ATOM 5511 O O . ALA B 1 356 ? -0.913 -2.693 -56.836 1.00 63.69 355 ALA B O 1
ATOM 5513 N N . ALA B 1 357 ? -2.959 -1.799 -56.558 1.00 63.02 356 ALA B N 1
ATOM 5514 C CA . ALA B 1 357 ? -3.342 -1.961 -57.955 1.00 63.27 356 ALA B CA 1
ATOM 5515 C C . ALA B 1 357 ? -2.974 -0.734 -58.785 1.00 64.39 356 ALA B C 1
ATOM 5516 O O . ALA B 1 357 ? -3.098 -0.745 -60.010 1.00 65.74 356 ALA B O 1
ATOM 5518 N N . SER B 1 358 ? -2.519 0.319 -58.115 1.00 64.58 357 SER B N 1
ATOM 5519 C CA . SER B 1 358 ? -2.186 1.568 -58.791 1.00 66.65 357 SER B CA 1
ATOM 5520 C C . SER B 1 358 ? -0.678 1.752 -58.929 1.00 66.55 357 SER B C 1
ATOM 5521 O O . SER B 1 358 ? -0.208 2.806 -59.358 1.00 68.09 357 SER B O 1
ATOM 5523 N N . ILE B 1 359 ? 0.075 0.718 -58.569 1.00 64.99 358 ILE B N 1
ATOM 5524 C CA . ILE B 1 359 ? 1.531 0.784 -58.606 1.00 65.20 358 ILE B CA 1
ATOM 5525 C C . ILE B 1 359 ? 2.075 0.714 -60.033 1.00 69.25 358 ILE B C 1
ATOM 5526 O O . ILE B 1 359 ? 3.187 1.166 -60.303 1.00 70.58 358 ILE B O 1
ATOM 5531 N N . TRP B 1 360 ? 1.285 0.159 -60.948 1.00 71.97 359 TRP B N 1
ATOM 5532 C CA . TRP B 1 360 ? 1.724 -0.014 -62.328 1.00 76.05 359 TRP B CA 1
ATOM 5533 C C . TRP B 1 360 ? 1.786 1.319 -63.068 1.00 80.79 359 TRP B C 1
ATOM 5534 O O . TRP B 1 360 ? 2.701 1.558 -63.856 1.00 83.57 359 TRP B O 1
ATOM 5545 N N . GLU B 1 361 ? 0.812 2.185 -62.808 1.00 82.18 360 GLU B N 1
ATOM 5546 C CA . GLU B 1 361 ? 0.786 3.509 -63.419 1.00 86.21 360 GLU B CA 1
ATOM 5547 C C . GLU B 1 361 ? 1.888 4.400 -62.855 1.00 87.23 360 GLU B C 1
ATOM 5548 O O . GLU B 1 361 ? 1.671 5.585 -62.599 1.00 89.18 360 GLU B O 1
ATOM 5550 N N . MET C 1 2 ? 50.788 -42.367 -16.430 1.00 60.11 1 MET C N 1
ATOM 5551 C CA . MET C 1 2 ? 50.269 -43.469 -17.233 1.00 60.20 1 MET C CA 1
ATOM 5552 C C . MET C 1 2 ? 48.758 -43.602 -17.064 1.00 58.07 1 MET C C 1
ATOM 5553 O O . MET C 1 2 ? 48.050 -42.606 -16.912 1.00 59.01 1 MET C O 1
ATOM 5555 N N . LYS C 1 3 ? 48.271 -44.838 -17.091 1.00 51.53 2 LYS C N 1
ATOM 5556 C CA . LYS C 1 3 ? 46.845 -45.096 -16.948 1.00 44.68 2 LYS C CA 1
ATOM 5557 C C . LYS C 1 3 ? 46.542 -45.791 -15.627 1.00 39.47 2 LYS C C 1
ATOM 5558 O O . LYS C 1 3 ? 47.410 -46.436 -15.039 1.00 38.20 2 LYS C O 1
ATOM 5564 N N . HIS C 1 4 ? 45.305 -45.648 -15.161 1.00 34.42 3 HIS C N 1
ATOM 5565 C CA . HIS C 1 4 ? 44.902 -46.191 -13.867 1.00 31.73 3 HIS C CA 1
ATOM 5566 C C . HIS C 1 4 ? 43.544 -46.874 -13.967 1.00 29.98 3 HIS C C 1
ATOM 5567 O O . HIS C 1 4 ? 42.753 -46.556 -14.854 1.00 26.54 3 HIS C O 1
ATOM 5574 N N . PRO C 1 5 ? 43.267 -47.822 -13.059 1.00 29.12 4 PRO C N 1
ATOM 5575 C CA . PRO C 1 5 ? 41.915 -48.385 -12.984 1.00 28.28 4 PRO C CA 1
ATOM 5576 C C . PRO C 1 5 ? 40.893 -47.306 -12.645 1.00 26.54 4 PRO C C 1
ATOM 5577 O O . PRO C 1 5 ? 41.221 -46.373 -11.911 1.00 25.96 4 PRO C O 1
ATOM 5581 N N . LEU C 1 6 ? 39.683 -47.427 -13.182 1.00 26.98 5 LEU C N 1
ATOM 5582 C CA . LEU C 1 6 ? 38.635 -46.439 -12.946 1.00 26.54 5 LEU C CA 1
ATOM 5583 C C . LEU C 1 6 ? 38.342 -46.272 -11.459 1.00 27.68 5 LEU C C 1
ATOM 5584 O O . LEU C 1 6 ? 38.213 -45.152 -10.962 1.00 26.63 5 LEU C O 1
ATOM 5589 N N . GLU C 1 7 ? 38.248 -47.393 -10.752 1.00 29.11 6 GLU C N 1
ATOM 5590 C CA . GLU C 1 7 ? 37.922 -47.377 -9.331 1.00 32.27 6 GLU C CA 1
ATOM 5591 C C . GLU C 1 7 ? 39.037 -48.004 -8.498 1.00 32.95 6 GLU C C 1
ATOM 5592 O O . GLU C 1 7 ? 39.232 -49.219 -8.521 1.00 34.78 6 GLU C O 1
ATOM 5598 N N . GLU C 1 8 ? 39.767 -47.168 -7.767 1.00 31.27 7 GLU C N 1
ATOM 5599 C CA . GLU C 1 8 ? 40.869 -47.633 -6.929 1.00 31.91 7 GLU C CA 1
ATOM 5600 C C . GLU C 1 8 ? 40.589 -47.409 -5.446 1.00 31.82 7 GLU C C 1
ATOM 5601 O O . GLU C 1 8 ? 41.244 -48.001 -4.587 1.00 34.16 7 GLU C O 1
ATOM 5607 N N . LEU C 1 9 ? 39.616 -46.553 -5.151 1.00 28.95 8 LEU C N 1
ATOM 5608 C CA . LEU C 1 9 ? 39.341 -46.154 -3.775 1.00 29.54 8 LEU C CA 1
ATOM 5609 C C . LEU C 1 9 ? 37.977 -46.640 -3.293 1.00 31.43 8 LEU C C 1
ATOM 5610 O O . LEU C 1 9 ? 37.072 -46.880 -4.092 1.00 31.41 8 LEU C O 1
ATOM 5615 N N . LYS C 1 10 ? 37.840 -46.772 -1.978 1.00 31.86 9 LYS C N 1
ATOM 5616 C CA . LYS C 1 10 ? 36.594 -47.223 -1.367 1.00 32.66 9 LYS C CA 1
ATOM 5617 C C . LYS C 1 10 ? 35.487 -46.181 -1.518 1.00 30.81 9 LYS C C 1
ATOM 5618 O O . LYS C 1 10 ? 34.333 -46.519 -1.784 1.00 30.82 9 LYS C O 1
ATOM 5622 N N . ASP C 1 11 ? 35.848 -44.912 -1.349 1.00 29.03 10 ASP C N 1
ATOM 5623 C CA . ASP C 1 11 ? 34.898 -43.812 -1.480 1.00 29.07 10 ASP C CA 1
ATOM 5624 C C . ASP C 1 11 ? 34.911 -43.263 -2.905 1.00 25.17 10 ASP C C 1
ATOM 5625 O O . ASP C 1 11 ? 35.923 -42.726 -3.356 1.00 23.05 10 ASP C O 1
ATOM 5630 N N . PRO C 1 12 ? 33.782 -43.398 -3.619 1.00 24.86 11 PRO C N 1
ATOM 5631 C CA . PRO C 1 12 ? 33.651 -42.876 -4.984 1.00 24.33 11 PRO C CA 1
ATOM 5632 C C . PRO C 1 12 ? 33.809 -41.358 -5.041 1.00 23.25 11 PRO C C 1
ATOM 5633 O O . PRO C 1 12 ? 34.267 -40.825 -6.053 1.00 23.35 11 PRO C O 1
ATOM 5637 N N . THR C 1 13 ? 33.429 -40.677 -3.964 1.00 22.03 12 THR C N 1
ATOM 5638 C CA . THR C 1 13 ? 33.593 -39.229 -3.872 1.00 22.69 12 THR C CA 1
ATOM 5639 C C . THR C 1 13 ? 35.070 -38.852 -3.909 1.00 22.23 12 THR C C 1
ATOM 5640 O O . THR C 1 13 ? 35.476 -37.955 -4.647 1.00 20.83 12 THR C O 1
ATOM 5644 N N . GLU C 1 14 ? 35.871 -39.552 -3.112 1.00 21.88 13 GLU C N 1
ATOM 5645 C CA . GLU C 1 14 ? 37.305 -39.299 -3.059 1.00 22.12 13 GLU C CA 1
ATOM 5646 C C . GLU C 1 14 ? 37.992 -39.785 -4.332 1.00 21.88 13 GLU C C 1
ATOM 5647 O O . GLU C 1 14 ? 39.033 -39.259 -4.725 1.00 23.16 13 GLU C O 1
ATOM 5653 N N . ASN C 1 15 ? 37.399 -40.785 -4.976 1.00 20.69 14 ASN C N 1
ATOM 5654 C CA . ASN C 1 15 ? 37.916 -41.287 -6.243 1.00 21.84 14 ASN C CA 1
ATOM 5655 C C . ASN C 1 15 ? 37.623 -40.298 -7.366 1.00 21.12 14 ASN C C 1
ATOM 5656 O O . ASN C 1 15 ? 38.394 -40.176 -8.319 1.00 21.11 14 ASN C O 1
ATOM 5661 N N . LEU C 1 16 ? 36.501 -39.595 -7.245 1.00 19.08 15 LEU C N 1
ATOM 5662 C CA . LEU C 1 16 ? 36.141 -38.550 -8.196 1.00 18.40 15 LEU C CA 1
ATOM 5663 C C . LEU C 1 16 ? 37.152 -37.410 -8.136 1.00 19.60 15 LEU C C 1
ATOM 5664 O O . LEU C 1 16 ? 37.586 -36.897 -9.167 1.00 19.88 15 LEU C O 1
ATOM 5669 N N . LEU C 1 17 ? 37.524 -37.022 -6.919 1.00 20.49 16 LEU C N 1
ATOM 5670 C CA . LEU C 1 17 ? 38.506 -35.964 -6.711 1.00 22.41 16 LEU C CA 1
ATOM 5671 C C . LEU C 1 17 ? 39.867 -36.363 -7.270 1.00 24.00 16 LEU C C 1
ATOM 5672 O O . LEU C 1 17 ? 40.609 -35.527 -7.788 1.00 25.79 16 LEU C O 1
ATOM 5677 N N . LEU C 1 18 ? 40.185 -37.648 -7.156 1.00 24.72 17 LEU C N 1
ATOM 5678 C CA . LEU C 1 18 ? 41.441 -38.187 -7.659 1.00 24.72 17 LEU C CA 1
ATOM 5679 C C . LEU C 1 18 ? 41.558 -37.986 -9.168 1.00 24.41 17 LEU C C 1
ATOM 5680 O O . LEU C 1 18 ? 42.606 -37.581 -9.672 1.00 24.88 17 LEU C O 1
ATOM 5685 N N . TRP C 1 19 ? 40.472 -38.264 -9.883 1.00 22.62 18 TRP C N 1
ATOM 5686 C CA . TRP C 1 19 ? 40.454 -38.108 -11.333 1.00 21.96 18 TRP C CA 1
ATOM 5687 C C . TRP C 1 19 ? 40.443 -36.640 -11.752 1.00 20.95 18 TRP C C 1
ATOM 5688 O O . TRP C 1 19 ? 41.043 -36.276 -12.764 1.00 19.65 18 TRP C O 1
ATOM 5699 N N . ILE C 1 20 ? 39.758 -35.804 -10.978 1.00 19.51 19 ILE C N 1
ATOM 5700 C CA . ILE C 1 20 ? 39.713 -34.373 -11.259 1.00 21.11 19 ILE C CA 1
ATOM 5701 C C . ILE C 1 20 ? 41.106 -33.766 -11.130 1.00 22.41 19 ILE C C 1
ATOM 5702 O O . ILE C 1 20 ? 41.524 -32.961 -11.963 1.00 21.16 19 ILE C O 1
ATOM 5707 N N . GLY C 1 21 ? 41.826 -34.173 -10.089 1.00 22.69 20 GLY C N 1
ATOM 5708 C CA . GLY C 1 21 ? 43.186 -33.714 -9.874 1.00 23.58 20 GLY C CA 1
ATOM 5709 C C . GLY C 1 21 ? 44.115 -34.140 -10.995 1.00 25.96 20 GLY C C 1
ATOM 5710 O O . GLY C 1 21 ? 44.987 -33.378 -11.415 1.00 26.93 20 GLY C O 1
ATOM 5711 N N . ARG C 1 22 ? 43.928 -35.364 -11.478 1.00 24.67 21 ARG C N 1
ATOM 5712 C CA . ARG C 1 22 ? 44.710 -35.875 -12.596 1.00 24.99 21 ARG C CA 1
ATOM 5713 C C . ARG C 1 22 ? 44.447 -35.061 -13.858 1.00 23.97 21 ARG C C 1
ATOM 5714 O O . ARG C 1 22 ? 45.368 -34.750 -14.614 1.00 24.17 21 ARG C O 1
ATOM 5722 N N . PHE C 1 23 ? 43.182 -34.718 -14.077 1.00 20.09 22 PHE C N 1
ATOM 5723 C CA . PHE C 1 23 ? 42.785 -33.955 -15.254 1.00 22.60 22 PHE C CA 1
ATOM 5724 C C . PHE C 1 23 ? 43.362 -32.542 -15.231 1.00 22.78 22 PHE C C 1
ATOM 5725 O O . PHE C 1 23 ? 43.911 -32.073 -16.227 1.00 24.02 22 PHE C O 1
ATOM 5733 N N . LEU C 1 24 ? 43.242 -31.872 -14.088 1.00 22.82 23 LEU C N 1
ATOM 5734 C CA . LEU C 1 24 ? 43.709 -30.495 -13.954 1.00 23.91 23 LEU C CA 1
ATOM 5735 C C . LEU C 1 24 ? 45.225 -30.384 -14.092 1.00 25.02 23 LEU C C 1
ATOM 5736 O O . LEU C 1 24 ? 45.735 -29.379 -14.587 1.00 27.17 23 LEU C O 1
ATOM 5741 N N . ARG C 1 25 ? 45.943 -31.414 -13.656 1.00 24.81 24 ARG C N 1
ATOM 5742 C CA . ARG C 1 25 ? 47.395 -31.425 -13.786 1.00 27.21 24 ARG C CA 1
ATOM 5743 C C . ARG C 1 25 ? 47.795 -31.483 -15.254 1.00 29.78 24 ARG C C 1
ATOM 5744 O O . ARG C 1 25 ? 48.731 -30.804 -15.680 1.00 29.17 24 ARG C O 1
ATOM 5752 N N . TYR C 1 26 ? 47.078 -32.299 -16.022 1.00 31.05 25 TYR C N 1
ATOM 5753 C CA . TYR C 1 26 ? 47.330 -32.427 -17.452 1.00 33.05 25 TYR C CA 1
ATOM 5754 C C . TYR C 1 26 ? 47.094 -31.107 -18.181 1.00 31.44 25 TYR C C 1
ATOM 5755 O O . TYR C 1 26 ? 47.854 -30.740 -19.077 1.00 32.45 25 TYR C O 1
ATOM 5764 N N . LYS C 1 27 ? 46.037 -30.399 -17.794 1.00 29.33 26 LYS C N 1
ATOM 5765 C CA . LYS C 1 27 ? 45.714 -29.120 -18.414 1.00 29.36 26 LYS C CA 1
ATOM 5766 C C . LYS C 1 27 ? 46.796 -28.089 -18.110 1.00 30.99 26 LYS C C 1
ATOM 5767 O O . LYS C 1 27 ? 47.094 -27.226 -18.935 1.00 31.64 26 LYS C O 1
ATOM 5773 N N . CYS C 1 28 ? 47.390 -28.190 -16.926 1.00 31.07 27 CYS C N 1
ATOM 5774 C CA . CYS C 1 28 ? 48.466 -27.287 -16.531 1.00 32.86 27 CYS C CA 1
ATOM 5775 C C . CYS C 1 28 ? 49.700 -27.461 -17.411 1.00 35.06 27 CYS C C 1
ATOM 5776 O O . CYS C 1 28 ? 50.489 -26.531 -17.580 1.00 36.77 27 CYS C O 1
ATOM 5779 N N . THR C 1 29 ? 49.860 -28.655 -17.975 1.00 34.66 28 THR C N 1
ATOM 5780 C CA . THR C 1 29 ? 51.032 -28.964 -18.785 1.00 36.78 28 THR C CA 1
ATOM 5781 C C . THR C 1 29 ? 50.761 -28.812 -20.279 1.00 36.94 28 THR C C 1
ATOM 5782 O O . THR C 1 29 ? 51.691 -28.810 -21.086 1.00 37.83 28 THR C O 1
ATOM 5786 N N . SER C 1 30 ? 49.489 -28.686 -20.645 1.00 35.06 29 SER C N 1
ATOM 5787 C CA . SER C 1 30 ? 49.113 -28.592 -22.052 1.00 36.83 29 SER C CA 1
ATOM 5788 C C . SER C 1 30 ? 48.662 -27.185 -22.443 1.00 36.52 29 SER C C 1
ATOM 5789 O O . SER C 1 30 ? 48.847 -26.764 -23.586 1.00 38.27 29 SER C O 1
ATOM 5792 N N . LEU C 1 31 ? 48.068 -26.461 -21.498 1.00 34.59 30 LEU C N 1
ATOM 5793 C CA . LEU C 1 31 ? 47.644 -25.087 -21.754 1.00 33.57 30 LEU C CA 1
ATOM 5794 C C . LEU C 1 31 ? 48.850 -24.153 -21.793 1.00 36.38 30 LEU C C 1
ATOM 5795 O O . LEU C 1 31 ? 49.936 -24.511 -21.338 1.00 35.95 30 LEU C O 1
ATOM 5800 N N . SER C 1 32 ? 48.648 -22.956 -22.335 1.00 37.77 31 SER C N 1
ATOM 5801 C CA . SER C 1 32 ? 49.738 -22.009 -22.556 1.00 39.60 31 SER C CA 1
ATOM 5802 C C . SER C 1 32 ? 50.435 -21.581 -21.268 1.00 41.10 31 SER C C 1
ATOM 5803 O O . SER C 1 32 ? 49.787 -21.225 -20.285 1.00 38.70 31 SER C O 1
ATOM 5806 N N . ASN C 1 33 ? 51.764 -21.617 -21.292 1.00 44.81 32 ASN C N 1
ATOM 5807 C CA . ASN C 1 33 ? 52.579 -21.173 -20.168 1.00 49.19 32 ASN C CA 1
ATOM 5808 C C . ASN C 1 33 ? 53.393 -19.933 -20.520 1.00 51.33 32 ASN C C 1
ATOM 5809 O O . ASN C 1 33 ? 54.463 -19.704 -19.959 1.00 52.85 32 ASN C O 1
ATOM 5814 N N . SER C 1 34 ? 52.881 -19.136 -21.452 1.00 52.65 33 SER C N 1
ATOM 5815 C CA . SER C 1 34 ? 53.597 -17.961 -21.937 1.00 56.11 33 SER C CA 1
ATOM 5816 C C . SER C 1 34 ? 53.668 -16.851 -20.892 1.00 56.69 33 SER C C 1
ATOM 5817 O O . SER C 1 34 ? 54.696 -16.190 -20.747 1.00 57.75 33 SER C O 1
ATOM 5820 N N . GLN C 1 35 ? 52.573 -16.651 -20.164 1.00 54.99 34 GLN C N 1
ATOM 5821 C CA . GLN C 1 35 ? 52.509 -15.599 -19.153 1.00 56.81 34 GLN C CA 1
ATOM 5822 C C . GLN C 1 35 ? 53.065 -16.067 -17.813 1.00 56.55 34 GLN C C 1
ATOM 5823 O O . GLN C 1 35 ? 52.800 -15.462 -16.774 1.00 56.84 34 GLN C O 1
ATOM 5829 N N . VAL C 1 36 ? 53.841 -17.145 -17.842 1.00 56.42 35 VAL C N 1
ATOM 5830 C CA . VAL C 1 36 ? 54.401 -17.707 -16.622 1.00 55.78 35 VAL C CA 1
ATOM 5831 C C . VAL C 1 36 ? 55.775 -17.132 -16.301 1.00 59.32 35 VAL C C 1
ATOM 5832 O O . VAL C 1 36 ? 56.745 -17.359 -17.026 1.00 60.25 35 VAL C O 1
ATOM 5836 N N . LYS C 1 37 ? 55.838 -16.367 -15.218 1.00 60.36 36 LYS C N 1
ATOM 5837 C CA . LYS C 1 37 ? 57.109 -15.987 -14.621 1.00 63.42 36 LYS C CA 1
ATOM 5838 C C . LYS C 1 37 ? 57.369 -16.947 -13.469 1.00 65.64 36 LYS C C 1
ATOM 5839 O O . LYS C 1 37 ? 56.421 -17.448 -12.862 1.00 64.52 36 LYS C O 1
ATOM 5841 N N . ASP C 1 38 ? 58.643 -17.205 -13.180 1.00 69.42 37 ASP C N 1
ATOM 5842 C CA . ASP C 1 38 ? 59.038 -18.180 -12.163 1.00 70.32 37 ASP C CA 1
ATOM 5843 C C . ASP C 1 38 ? 58.495 -19.563 -12.519 1.00 67.40 37 ASP C C 1
ATOM 5844 O O . ASP C 1 38 ? 57.431 -19.966 -12.048 1.00 64.47 37 ASP C O 1
ATOM 5849 N N . GLN C 1 39 ? 59.238 -20.285 -13.352 1.00 68.23 38 GLN C N 1
ATOM 5850 C CA . GLN C 1 39 ? 58.813 -21.600 -13.816 1.00 67.37 38 GLN C CA 1
ATOM 5851 C C . GLN C 1 39 ? 58.916 -22.638 -12.701 1.00 64.92 38 GLN C C 1
ATOM 5852 O O . GLN C 1 39 ? 58.266 -23.682 -12.750 1.00 63.53 38 GLN C O 1
ATOM 5858 N N . ASN C 1 40 ? 59.730 -22.342 -11.692 1.00 64.67 39 ASN C N 1
ATOM 5859 C CA . ASN C 1 40 ? 59.884 -23.233 -10.549 1.00 63.84 39 ASN C CA 1
ATOM 5860 C C . ASN C 1 40 ? 58.624 -23.293 -9.691 1.00 60.81 39 ASN C C 1
ATOM 5861 O O . ASN C 1 40 ? 58.345 -24.310 -9.054 1.00 59.60 39 ASN C O 1
ATOM 5866 N N . LYS C 1 41 ? 57.861 -22.204 -9.682 1.00 58.29 40 LYS C N 1
ATOM 5867 C CA . LYS C 1 41 ? 56.605 -22.164 -8.942 1.00 54.63 40 LYS C CA 1
ATOM 5868 C C . LYS C 1 41 ? 55.573 -23.082 -9.590 1.00 51.68 40 LYS C C 1
ATOM 5869 O O . LYS C 1 41 ? 54.687 -23.611 -8.918 1.00 50.89 40 LYS C O 1
ATOM 5871 N N . VAL C 1 42 ? 55.700 -23.269 -10.900 1.00 50.56 41 VAL C N 1
ATOM 5872 C CA . VAL C 1 42 ? 54.801 -24.145 -11.644 1.00 47.57 41 VAL C CA 1
ATOM 5873 C C . VAL C 1 42 ? 55.158 -25.612 -11.419 1.00 45.73 41 VAL C C 1
ATOM 5874 O O . VAL C 1 42 ? 54.275 -26.447 -11.208 1.00 42.04 41 VAL C O 1
ATOM 5878 N N . PHE C 1 43 ? 56.452 -25.920 -11.460 1.00 46.37 42 PHE C N 1
ATOM 5879 C CA . PHE C 1 43 ? 56.929 -27.269 -11.165 1.00 45.44 42 PHE C CA 1
ATOM 5880 C C . PHE C 1 43 ? 56.510 -27.666 -9.753 1.00 43.05 42 PHE C C 1
ATOM 5881 O O . PHE C 1 43 ? 56.252 -28.837 -9.469 1.00 43.35 42 PHE C O 1
ATOM 5883 N N . GLU C 1 44 ? 56.441 -26.667 -8.879 1.00 41.56 43 GLU C N 1
ATOM 5884 C CA . GLU C 1 44 ? 55.968 -26.836 -7.512 1.00 42.12 43 GLU C CA 1
ATOM 5885 C C . GLU C 1 44 ? 54.482 -27.205 -7.504 1.00 40.87 43 GLU C C 1
ATOM 5886 O O . GLU C 1 44 ? 54.058 -28.090 -6.760 1.00 41.28 43 GLU C O 1
ATOM 5892 N N . CYS C 1 45 ? 53.699 -26.532 -8.344 1.00 37.56 44 CYS C N 1
ATOM 5893 C CA . CYS C 1 45 ? 52.264 -26.800 -8.445 1.00 36.47 44 CYS C CA 1
ATOM 5894 C C . CYS C 1 45 ? 51.985 -28.188 -9.019 1.00 35.76 44 CYS C C 1
ATOM 5895 O O . CYS C 1 45 ? 51.047 -28.864 -8.597 1.00 34.03 44 CYS C O 1
ATOM 5898 N N . LEU C 1 46 ? 52.801 -28.602 -9.985 1.00 35.86 45 LEU C N 1
ATOM 5899 C CA . LEU C 1 46 ? 52.631 -29.903 -10.625 1.00 36.46 45 LEU C CA 1
ATOM 5900 C C . LEU C 1 46 ? 52.825 -31.044 -9.631 1.00 37.60 45 LEU C C 1
ATOM 5901 O O . LEU C 1 46 ? 52.244 -32.118 -9.786 1.00 36.77 45 LEU C O 1
ATOM 5906 N N . ASN C 1 47 ? 53.644 -30.804 -8.613 1.00 39.24 46 ASN C N 1
ATOM 5907 C CA . ASN C 1 47 ? 53.866 -31.794 -7.567 1.00 41.98 46 ASN C CA 1
ATOM 5908 C C . ASN C 1 47 ? 52.743 -31.779 -6.535 1.00 40.88 46 ASN C C 1
ATOM 5909 O O . ASN C 1 47 ? 52.321 -32.826 -6.045 1.00 40.00 46 ASN C O 1
ATOM 5914 N N . GLU C 1 48 ? 52.256 -30.583 -6.218 1.00 40.49 47 GLU C N 1
ATOM 5915 C CA . GLU C 1 48 ? 51.189 -30.426 -5.237 1.00 40.24 47 GLU C CA 1
ATOM 5916 C C . GLU C 1 48 ? 49.837 -30.861 -5.801 1.00 38.63 47 GLU C C 1
ATOM 5917 O O . GLU C 1 48 ? 48.878 -31.060 -5.055 1.00 37.06 47 GLU C O 1
ATOM 5923 N N . LEU C 1 49 ? 49.764 -31.006 -7.121 1.00 37.52 48 LEU C N 1
ATOM 5924 C CA . LEU C 1 49 ? 48.552 -31.496 -7.768 1.00 36.54 48 LEU C CA 1
ATOM 5925 C C . LEU C 1 49 ? 48.416 -33.005 -7.590 1.00 37.98 48 LEU C C 1
ATOM 5926 O O . LEU C 1 49 ? 47.307 -33.529 -7.483 1.00 36.52 48 LEU C O 1
ATOM 5931 N N . ASN C 1 50 ? 49.551 -33.696 -7.557 1.00 39.67 49 ASN C N 1
ATOM 5932 C CA . ASN C 1 50 ? 49.563 -35.133 -7.308 1.00 41.50 49 ASN C CA 1
ATOM 5933 C C . ASN C 1 50 ? 49.258 -35.459 -5.850 1.00 42.34 49 ASN C C 1
ATOM 5934 O O . ASN C 1 50 ? 48.686 -36.505 -5.543 1.00 42.40 49 ASN C O 1
ATOM 5939 N N . GLN C 1 51 ? 49.641 -34.554 -4.956 1.00 42.38 50 GLN C N 1
ATOM 5940 C CA . GLN C 1 51 ? 49.507 -34.784 -3.522 1.00 41.86 50 GLN C CA 1
ATOM 5941 C C . GLN C 1 51 ? 48.134 -34.386 -2.987 1.00 37.86 50 GLN C C 1
ATOM 5942 O O . GLN C 1 51 ? 47.710 -34.868 -1.937 1.00 38.72 50 GLN C O 1
ATOM 5948 N N . ALA C 1 52 ? 47.446 -33.505 -3.708 1.00 34.67 51 ALA C N 1
ATOM 5949 C CA . ALA C 1 52 ? 46.150 -32.993 -3.268 1.00 33.49 51 ALA C CA 1
ATOM 5950 C C . ALA C 1 52 ? 45.121 -34.110 -3.110 1.00 34.06 51 ALA C C 1
ATOM 5951 O O . ALA C 1 52 ? 44.807 -34.821 -4.065 1.00 33.62 51 ALA C O 1
ATOM 5953 N N . CYS C 1 53 ? 44.602 -34.257 -1.895 1.00 33.89 52 CYS C N 1
ATOM 5954 C CA . CYS C 1 53 ? 43.640 -35.311 -1.588 1.00 32.75 52 CYS C CA 1
ATOM 5955 C C . CYS C 1 53 ? 42.397 -34.751 -0.903 1.00 31.76 52 CYS C C 1
ATOM 5956 O O . CYS C 1 53 ? 41.605 -35.496 -0.325 1.00 30.96 52 CYS C O 1
ATOM 5959 N N . SER C 1 54 ? 42.240 -33.433 -0.963 1.00 29.98 53 SER C N 1
ATOM 5960 C CA . SER C 1 54 ? 41.042 -32.773 -0.456 1.00 29.55 53 SER C CA 1
ATOM 5961 C C . SER C 1 54 ? 40.656 -31.627 -1.384 1.00 29.01 53 SER C C 1
ATOM 5962 O O . SER C 1 54 ? 41.489 -31.124 -2.140 1.00 28.87 53 SER C O 1
ATOM 5965 N N . SER C 1 55 ? 39.392 -31.221 -1.328 1.00 26.73 54 SER C N 1
ATOM 5966 C CA A SER C 1 55 ? 38.901 -30.142 -2.175 0.70 26.12 54 SER C CA 1
ATOM 5967 C CA B SER C 1 55 ? 38.898 -30.139 -2.169 0.30 26.06 54 SER C CA 1
ATOM 5968 C C . SER C 1 55 ? 39.608 -28.827 -1.860 1.00 26.24 54 SER C C 1
ATOM 5969 O O . SER C 1 55 ? 39.830 -28.009 -2.751 1.00 24.13 54 SER C O 1
ATOM 5974 N N . SER C 1 56 ? 39.963 -28.631 -0.593 1.00 27.14 55 SER C N 1
ATOM 5975 C CA . SER C 1 56 ? 40.644 -27.409 -0.177 1.00 29.70 55 SER C CA 1
ATOM 5976 C C . SER C 1 56 ? 42.076 -27.377 -0.705 1.00 29.23 55 SER C C 1
ATOM 5977 O O . SER C 1 56 ? 42.564 -26.329 -1.127 1.00 30.21 55 SER C O 1
ATOM 5980 N N . GLN C 1 57 ? 42.744 -28.526 -0.681 1.00 28.57 56 GLN C N 1
ATOM 5981 C CA . GLN C 1 57 ? 44.103 -28.626 -1.206 1.00 28.78 56 GLN C CA 1
ATOM 5982 C C . GLN C 1 57 ? 44.135 -28.388 -2.713 1.00 26.78 56 GLN C C 1
ATOM 5983 O O . GLN C 1 57 ? 45.021 -27.704 -3.225 1.00 27.22 56 GLN C O 1
ATOM 5989 N N . LEU C 1 58 ? 43.161 -28.955 -3.416 1.00 25.54 57 LEU C N 1
ATOM 5990 C CA . LEU C 1 58 ? 43.084 -28.818 -4.865 1.00 27.54 57 LEU C CA 1
ATOM 5991 C C . LEU C 1 58 ? 42.731 -27.385 -5.262 1.00 27.36 57 LEU C C 1
ATOM 5992 O O . LEU C 1 58 ? 43.245 -26.859 -6.249 1.00 26.87 57 LEU C O 1
ATOM 5997 N N . GLU C 1 59 ? 41.851 -26.761 -4.487 1.00 27.71 58 GLU C N 1
ATOM 5998 C CA . GLU C 1 59 ? 41.460 -25.377 -4.730 1.00 28.52 58 GLU C CA 1
ATOM 5999 C C . GLU C 1 59 ? 42.646 -24.434 -4.545 1.00 28.33 58 GLU C C 1
ATOM 6000 O O . GLU C 1 59 ? 42.831 -23.492 -5.315 1.00 25.40 58 GLU C O 1
ATOM 6006 N N . LYS C 1 60 ? 43.452 -24.707 -3.524 1.00 28.41 59 LYS C N 1
ATOM 6007 C CA . LYS C 1 60 ? 44.582 -23.851 -3.183 1.00 30.15 59 LYS C CA 1
ATOM 6008 C C . LYS C 1 60 ? 45.671 -23.873 -4.253 1.00 32.42 59 LYS C C 1
ATOM 6009 O O . LYS C 1 60 ? 46.226 -22.830 -4.600 1.00 34.96 59 LYS C O 1
ATOM 6011 N N . VAL C 1 61 ? 45.975 -25.057 -4.777 1.00 31.24 60 VAL C N 1
ATOM 6012 C CA . VAL C 1 61 ? 47.051 -25.192 -5.755 1.00 31.63 60 VAL C CA 1
ATOM 6013 C C . VAL C 1 61 ? 46.633 -24.649 -7.127 1.00 30.99 60 VAL C C 1
ATOM 6014 O O . VAL C 1 61 ? 47.464 -24.133 -7.878 1.00 32.37 60 VAL C O 1
ATOM 6018 N N . CYS C 1 62 ? 45.344 -24.742 -7.443 1.00 28.21 61 CYS C N 1
ATOM 6019 C CA . CYS C 1 62 ? 44.833 -24.209 -8.703 1.00 27.27 61 CYS C CA 1
ATOM 6020 C C . CYS C 1 62 ? 44.886 -22.684 -8.711 1.00 28.35 61 CYS C C 1
ATOM 6021 O O . CYS C 1 62 ? 45.158 -22.068 -9.742 1.00 30.19 61 CYS C O 1
ATOM 6024 N N . LYS C 1 63 ? 44.624 -22.080 -7.557 1.00 27.95 62 LYS C N 1
ATOM 6025 C CA . LYS C 1 63 ? 44.762 -20.638 -7.409 1.00 29.12 62 LYS C CA 1
ATOM 6026 C C . LYS C 1 63 ? 46.230 -20.246 -7.507 1.00 30.34 62 LYS C C 1
ATOM 6027 O O . LYS C 1 63 ? 46.576 -19.231 -8.112 1.00 30.90 62 LYS C O 1
ATOM 6033 N N . LYS C 1 64 ? 47.088 -21.067 -6.909 1.00 29.64 63 LYS C N 1
ATOM 6034 C CA . LYS C 1 64 ? 48.527 -20.837 -6.932 1.00 31.61 63 LYS C CA 1
ATOM 6035 C C . LYS C 1 64 ? 49.063 -20.895 -8.357 1.00 31.61 63 LYS C C 1
ATOM 6036 O O . LYS C 1 64 ? 49.939 -20.117 -8.734 1.00 33.71 63 LYS C O 1
ATOM 6042 N N . ALA C 1 65 ? 48.524 -21.821 -9.144 1.00 27.70 64 ALA C N 1
ATOM 6043 C CA . ALA C 1 65 ? 48.922 -21.978 -10.537 1.00 35.66 64 ALA C CA 1
ATOM 6044 C C . ALA C 1 65 ? 48.465 -20.788 -11.374 1.00 37.45 64 ALA C C 1
ATOM 6045 O O . ALA C 1 65 ? 49.212 -20.290 -12.217 1.00 38.82 64 ALA C O 1
ATOM 6047 N N . ARG C 1 66 ? 47.237 -20.337 -11.138 1.00 35.99 65 ARG C N 1
ATOM 6048 C CA . ARG C 1 66 ? 46.686 -19.198 -11.865 1.00 35.08 65 ARG C CA 1
ATOM 6049 C C . ARG C 1 66 ? 47.482 -17.930 -11.579 1.00 36.06 65 ARG C C 1
ATOM 6050 O O . ARG C 1 66 ? 47.733 -17.128 -12.477 1.00 34.66 65 ARG C O 1
ATOM 6058 N N . ASN C 1 67 ? 47.879 -17.759 -10.322 1.00 38.97 66 ASN C N 1
ATOM 6059 C CA . ASN C 1 67 ? 48.677 -16.608 -9.922 1.00 43.14 66 ASN C CA 1
ATOM 6060 C C . ASN C 1 67 ? 50.069 -16.637 -10.545 1.00 43.89 66 ASN C C 1
ATOM 6061 O O . ASN C 1 67 ? 50.661 -15.592 -10.816 1.00 45.32 66 ASN C O 1
ATOM 6066 N N . ALA C 1 68 ? 50.580 -17.840 -10.782 1.00 43.96 67 ALA C N 1
ATOM 6067 C CA . ALA C 1 68 ? 51.908 -18.013 -11.358 1.00 46.55 67 ALA C CA 1
ATOM 6068 C C . ALA C 1 68 ? 51.952 -17.583 -12.822 1.00 47.27 67 ALA C C 1
ATOM 6069 O O . ALA C 1 68 ? 53.028 -17.371 -13.380 1.00 48.59 67 ALA C O 1
ATOM 6071 N N . GLY C 1 69 ? 50.782 -17.458 -13.440 1.00 45.01 68 GLY C N 1
ATOM 6072 C CA . GLY C 1 69 ? 50.700 -17.045 -14.829 1.00 44.76 68 GLY C CA 1
ATOM 6073 C C . GLY C 1 69 ? 50.011 -18.075 -15.701 1.00 42.32 68 GLY C C 1
ATOM 6074 O O . GLY C 1 69 ? 49.834 -17.869 -16.902 1.00 42.62 68 GLY C O 1
ATOM 6075 N N . LEU C 1 70 ? 49.622 -19.188 -15.090 1.00 40.47 69 LEU C N 1
ATOM 6076 C CA . LEU C 1 70 ? 48.916 -20.251 -15.792 1.00 39.21 69 LEU C CA 1
ATOM 6077 C C . LEU C 1 70 ? 47.414 -19.973 -15.766 1.00 35.32 69 LEU C C 1
ATOM 6078 O O . LEU C 1 70 ? 46.658 -20.642 -15.063 1.00 33.77 69 LEU C O 1
ATOM 6083 N N . LEU C 1 71 ? 46.995 -18.983 -16.547 1.00 33.55 70 LEU C N 1
ATOM 6084 C CA . LEU C 1 71 ? 45.650 -18.421 -16.452 1.00 31.35 70 LEU C CA 1
ATOM 6085 C C . LEU C 1 71 ? 44.538 -19.358 -16.914 1.00 28.75 70 LEU C C 1
ATOM 6086 O O . LEU C 1 71 ? 43.422 -19.304 -16.395 1.00 28.56 70 LEU C O 1
ATOM 6091 N N . GLY C 1 72 ? 44.840 -20.211 -17.888 1.00 26.94 71 GLY C N 1
ATOM 6092 C CA . GLY C 1 72 ? 43.830 -21.045 -18.515 1.00 25.47 71 GLY C CA 1
ATOM 6093 C C . GLY C 1 72 ? 43.153 -22.055 -17.604 1.00 26.47 71 GLY C C 1
ATOM 6094 O O . GLY C 1 72 ? 42.059 -22.533 -17.903 1.00 26.46 71 GLY C O 1
ATOM 6095 N N . ILE C 1 73 ? 43.799 -22.376 -16.487 1.00 27.16 72 ILE C N 1
ATOM 6096 C CA . ILE C 1 73 ? 43.296 -23.400 -15.575 1.00 26.30 72 ILE C CA 1
ATOM 6097 C C . ILE C 1 73 ? 42.004 -22.970 -14.874 1.00 25.31 72 ILE C C 1
ATOM 6098 O O . ILE C 1 73 ? 41.233 -23.812 -14.409 1.00 26.70 72 ILE C O 1
ATOM 6103 N N . ASN C 1 74 ? 41.759 -21.664 -14.814 1.00 24.09 73 ASN C N 1
ATOM 6104 C CA . ASN C 1 74 ? 40.608 -21.136 -14.086 1.00 27.13 73 ASN C CA 1
ATOM 6105 C C . ASN C 1 74 ? 39.281 -21.540 -14.719 1.00 25.23 73 ASN C C 1
ATOM 6106 O O . ASN C 1 74 ? 38.260 -21.638 -14.037 1.00 25.11 73 ASN C O 1
ATOM 6111 N N . THR C 1 75 ? 39.303 -21.777 -16.026 1.00 24.20 74 THR C N 1
ATOM 6112 C CA . THR C 1 75 ? 38.099 -22.153 -16.757 1.00 22.48 74 THR C CA 1
ATOM 6113 C C . THR C 1 75 ? 37.662 -23.576 -16.404 1.00 22.73 74 THR C C 1
ATOM 6114 O O . THR C 1 75 ? 36.477 -23.906 -16.464 1.00 21.19 74 THR C O 1
ATOM 6118 N N . TYR C 1 76 ? 38.624 -24.410 -16.019 1.00 20.91 75 TYR C N 1
ATOM 6119 C CA . TYR C 1 76 ? 38.353 -25.818 -15.744 1.00 22.15 75 TYR C CA 1
ATOM 6120 C C . TYR C 1 76 ? 38.252 -26.148 -14.254 1.00 22.64 75 TYR C C 1
ATOM 6121 O O . TYR C 1 76 ? 37.458 -27.000 -13.857 1.00 23.03 75 TYR C O 1
ATOM 6130 N N . ALA C 1 77 ? 39.057 -25.475 -13.438 1.00 24.37 76 ALA C N 1
ATOM 6131 C CA . ALA C 1 77 ? 39.169 -25.800 -12.018 1.00 24.82 76 ALA C CA 1
ATOM 6132 C C . ALA C 1 77 ? 37.859 -25.618 -11.250 1.00 24.28 76 ALA C C 1
ATOM 6133 O O . ALA C 1 77 ? 37.339 -26.568 -10.664 1.00 23.70 76 ALA C O 1
ATOM 6135 N N . LEU C 1 78 ? 37.332 -24.398 -11.254 1.00 24.15 77 LEU C N 1
ATOM 6136 C CA . LEU C 1 78 ? 36.146 -24.071 -10.462 1.00 25.92 77 LEU C CA 1
ATOM 6137 C C . LEU C 1 78 ? 34.886 -24.884 -10.810 1.00 23.33 77 LEU C C 1
ATOM 6138 O O . LEU C 1 78 ? 34.204 -25.357 -9.902 1.00 21.83 77 LEU C O 1
ATOM 6143 N N . PRO C 1 79 ? 34.562 -25.048 -12.111 1.00 23.19 78 PRO C N 1
ATOM 6144 C CA . PRO C 1 79 ? 33.350 -25.830 -12.399 1.00 20.95 78 PRO C CA 1
ATOM 6145 C C . PRO C 1 79 ? 33.431 -27.284 -11.922 1.00 20.11 78 PRO C C 1
ATOM 6146 O O . PRO C 1 79 ? 32.422 -27.849 -11.499 1.00 18.14 78 PRO C O 1
ATOM 6150 N N . LEU C 1 80 ? 34.619 -27.875 -11.986 1.00 19.22 79 LEU C N 1
ATOM 6151 C CA . LEU C 1 80 ? 34.799 -29.261 -11.569 1.00 19.49 79 LEU C CA 1
ATOM 6152 C C . LEU C 1 80 ? 34.840 -29.380 -10.048 1.00 20.28 79 LEU C C 1
ATOM 6153 O O . LEU C 1 80 ? 34.434 -30.396 -9.489 1.00 21.81 79 LEU C O 1
ATOM 6158 N N . LEU C 1 81 ? 35.332 -28.338 -9.384 1.00 20.74 80 LEU C N 1
ATOM 6159 C CA . LEU C 1 81 ? 35.308 -28.287 -7.928 1.00 21.15 80 LEU C CA 1
ATOM 6160 C C . LEU C 1 81 ? 33.870 -28.181 -7.431 1.00 20.41 80 LEU C C 1
ATOM 6161 O O . LEU C 1 81 ? 33.533 -28.690 -6.363 1.00 20.73 80 LEU C O 1
ATOM 6166 N N . LYS C 1 82 ? 33.027 -27.518 -8.218 1.00 16.98 81 LYS C N 1
ATOM 6167 C CA . LYS C 1 82 ? 31.613 -27.389 -7.889 1.00 19.97 81 LYS C CA 1
ATOM 6168 C C . LYS C 1 82 ? 30.890 -28.721 -8.040 1.00 18.75 81 LYS C C 1
ATOM 6169 O O . LYS C 1 82 ? 30.038 -29.068 -7.223 1.00 19.49 81 LYS C O 1
ATOM 6175 N N . PHE C 1 83 ? 31.231 -29.465 -9.089 1.00 18.98 82 PHE C N 1
ATOM 6176 C CA . PHE C 1 83 ? 30.616 -30.766 -9.324 1.00 18.04 82 PHE C CA 1
ATOM 6177 C C . PHE C 1 83 ? 31.001 -31.761 -8.236 1.00 20.35 82 PHE C C 1
ATOM 6178 O O . PHE C 1 83 ? 30.184 -32.585 -7.821 1.00 20.15 82 PHE C O 1
ATOM 6186 N N . HIS C 1 84 ? 32.248 -31.683 -7.782 1.00 19.58 83 HIS C N 1
ATOM 6187 C CA . HIS C 1 84 ? 32.711 -32.522 -6.685 1.00 19.76 83 HIS C CA 1
ATOM 6188 C C . HIS C 1 84 ? 31.944 -32.191 -5.409 1.00 21.57 83 HIS C C 1
ATOM 6189 O O . HIS C 1 84 ? 31.580 -33.083 -4.642 1.00 22.58 83 HIS C O 1
ATOM 6196 N N . GLU C 1 85 ? 31.701 -30.902 -5.192 1.00 21.17 84 GLU C N 1
ATOM 6197 C CA . GLU C 1 85 ? 30.909 -30.449 -4.053 1.00 22.66 84 GLU C CA 1
ATOM 6198 C C . GLU C 1 85 ? 29.482 -30.981 -4.146 1.00 22.19 84 GLU C C 1
ATOM 6199 O O . GLU C 1 85 ? 28.906 -31.416 -3.149 1.00 23.70 84 GLU C O 1
ATOM 6205 N N . TYR C 1 86 ? 28.921 -30.949 -5.352 1.00 19.15 85 TYR C N 1
ATOM 6206 C CA . TYR C 1 86 ? 27.584 -31.481 -5.598 1.00 19.76 85 TYR C CA 1
ATOM 6207 C C . TYR C 1 86 ? 27.518 -32.976 -5.303 1.00 20.56 85 TYR C C 1
ATOM 6208 O O . TYR C 1 86 ? 26.670 -33.428 -4.536 1.00 22.49 85 TYR C O 1
ATOM 6217 N N . PHE C 1 87 ? 28.424 -33.731 -5.917 1.00 19.32 86 PHE C N 1
ATOM 6218 C CA . PHE C 1 87 ? 28.467 -35.182 -5.767 1.00 19.73 86 PHE C CA 1
ATOM 6219 C C . PHE C 1 87 ? 28.640 -35.594 -4.308 1.00 22.11 86 PHE C C 1
ATOM 6220 O O . PHE C 1 87 ? 27.983 -36.522 -3.834 1.00 21.73 86 PHE C O 1
ATOM 6228 N N . SER C 1 88 ? 29.522 -34.891 -3.605 1.00 21.81 87 SER C N 1
ATOM 6229 C CA . SER C 1 88 ? 29.865 -35.229 -2.228 1.00 23.33 87 SER C CA 1
ATOM 6230 C C . SER C 1 88 ? 28.680 -35.114 -1.274 1.00 24.05 87 SER C C 1
ATOM 6231 O O . SER C 1 88 ? 28.390 -36.046 -0.522 1.00 22.93 87 SER C O 1
ATOM 6234 N N . LYS C 1 89 ? 28.000 -33.971 -1.298 1.00 23.93 88 LYS C N 1
ATOM 6235 C CA . LYS C 1 89 ? 26.917 -33.731 -0.351 1.00 27.54 88 LYS C CA 1
ATOM 6236 C C . LYS C 1 89 ? 25.634 -34.455 -0.758 1.00 28.31 88 LYS C C 1
ATOM 6237 O O . LYS C 1 89 ? 24.838 -34.833 0.099 1.00 29.16 88 LYS C O 1
ATOM 6243 N N . ALA C 1 90 ? 25.438 -34.657 -2.057 1.00 27.45 89 ALA C N 1
ATOM 6244 C CA . ALA C 1 90 ? 24.265 -35.387 -2.533 1.00 27.99 89 ALA C CA 1
ATOM 6245 C C . ALA C 1 90 ? 24.339 -36.852 -2.113 1.00 28.51 89 ALA C C 1
ATOM 6246 O O . ALA C 1 90 ? 23.321 -37.478 -1.810 1.00 28.81 89 ALA C O 1
ATOM 6248 N N . ARG C 1 91 ? 25.555 -37.388 -2.089 1.00 27.57 90 ARG C N 1
ATOM 6249 C CA . ARG C 1 91 ? 25.780 -38.771 -1.685 1.00 28.80 90 ARG C CA 1
ATOM 6250 C C . ARG C 1 91 ? 25.532 -38.970 -0.192 1.00 30.26 90 ARG C C 1
ATOM 6251 O O . ARG C 1 91 ? 24.858 -39.918 0.214 1.00 32.10 90 ARG C O 1
ATOM 6259 N N . LEU C 1 92 ? 26.075 -38.070 0.621 1.00 30.50 91 LEU C N 1
ATOM 6260 C CA . LEU C 1 92 ? 25.964 -38.185 2.071 1.00 32.79 91 LEU C CA 1
ATOM 6261 C C . LEU C 1 92 ? 24.544 -37.916 2.567 1.00 33.03 91 LEU C C 1
ATOM 6262 O O . LEU C 1 92 ? 24.116 -38.479 3.575 1.00 34.64 91 LEU C O 1
ATOM 6267 N N . ILE C 1 93 ? 23.817 -37.060 1.857 1.00 31.74 92 ILE C N 1
ATOM 6268 C CA . ILE C 1 93 ? 22.480 -36.658 2.284 1.00 33.34 92 ILE C CA 1
ATOM 6269 C C . ILE C 1 93 ? 21.388 -37.602 1.782 1.00 34.06 92 ILE C C 1
ATOM 6270 O O . ILE C 1 93 ? 20.582 -38.100 2.568 1.00 37.75 92 ILE C O 1
ATOM 6275 N N . THR C 1 94 ? 21.368 -37.850 0.477 1.00 32.12 93 THR C N 1
ATOM 6276 C CA . THR C 1 94 ? 20.283 -38.611 -0.139 1.00 32.32 93 THR C CA 1
ATOM 6277 C C . THR C 1 94 ? 20.526 -40.117 -0.112 1.00 34.50 93 THR C C 1
ATOM 6278 O O . THR C 1 94 ? 19.577 -40.901 -0.068 1.00 36.94 93 THR C O 1
ATOM 6282 N N . GLU C 1 95 ? 21.797 -40.507 -0.156 1.00 33.91 94 GLU C N 1
ATOM 6283 C CA . GLU C 1 95 ? 22.196 -41.913 -0.190 1.00 36.68 94 GLU C CA 1
ATOM 6284 C C . GLU C 1 95 ? 21.572 -42.664 -1.364 1.00 37.17 94 GLU C C 1
ATOM 6285 O O . GLU C 1 95 ? 21.343 -43.871 -1.282 1.00 37.56 94 GLU C O 1
ATOM 6291 N N . ARG C 1 96 ? 21.299 -41.950 -2.452 1.00 36.63 95 ARG C N 1
ATOM 6292 C CA . ARG C 1 96 ? 20.755 -42.579 -3.649 1.00 38.38 95 ARG C CA 1
ATOM 6293 C C . ARG C 1 96 ? 21.799 -43.494 -4.278 1.00 38.22 95 ARG C C 1
ATOM 6294 O O . ARG C 1 96 ? 23.000 -43.232 -4.191 1.00 36.65 95 ARG C O 1
ATOM 6302 N N . LEU C 1 97 ? 21.332 -44.566 -4.911 1.00 38.10 96 LEU C N 1
ATOM 6303 C CA . LEU C 1 97 ? 22.215 -45.579 -5.483 1.00 37.59 96 LEU C CA 1
ATOM 6304 C C . LEU C 1 97 ? 23.103 -45.028 -6.595 1.00 34.68 96 LEU C C 1
ATOM 6305 O O . LEU C 1 97 ? 24.127 -45.622 -6.932 1.00 35.04 96 LEU C O 1
ATOM 6307 N N . ALA C 1 98 ? 22.713 -43.889 -7.158 1.00 33.42 97 ALA C N 1
ATOM 6308 C CA . ALA C 1 98 ? 23.442 -43.293 -8.271 1.00 33.24 97 ALA C CA 1
ATOM 6309 C C . ALA C 1 98 ? 24.793 -42.717 -7.846 1.00 33.95 97 ALA C C 1
ATOM 6310 O O . ALA C 1 98 ? 25.603 -42.340 -8.692 1.00 36.19 97 ALA C O 1
ATOM 6312 N N . PHE C 1 99 ? 25.036 -42.650 -6.541 1.00 32.82 98 PHE C N 1
ATOM 6313 C CA . PHE C 1 99 ? 26.284 -42.089 -6.031 1.00 30.55 98 PHE C CA 1
ATOM 6314 C C . PHE C 1 99 ? 27.175 -43.153 -5.392 1.00 30.61 98 PHE C C 1
ATOM 6315 O O . PHE C 1 99 ? 28.158 -42.828 -4.727 1.00 29.41 98 PHE C O 1
ATOM 6323 N N . ASN C 1 100 ? 26.833 -44.421 -5.598 1.00 31.35 99 ASN C N 1
ATOM 6324 C CA . ASN C 1 100 ? 27.599 -45.519 -5.017 1.00 32.86 99 ASN C CA 1
ATOM 6325 C C . ASN C 1 100 ? 28.741 -45.988 -5.914 1.00 30.47 99 ASN C C 1
ATOM 6326 O O . ASN C 1 100 ? 29.534 -46.844 -5.521 1.00 30.48 99 ASN C O 1
ATOM 6331 N N . SER C 1 101 ? 28.824 -45.426 -7.116 1.00 29.08 100 SER C N 1
ATOM 6332 C CA . SER C 1 101 ? 29.878 -45.793 -8.056 1.00 28.72 100 SER C CA 1
ATOM 6333 C C . SER C 1 101 ? 30.095 -44.711 -9.106 1.00 28.89 100 SER C C 1
ATOM 6334 O O . SER C 1 101 ? 29.152 -44.030 -9.513 1.00 29.96 100 SER C O 1
ATOM 6337 N N . LEU C 1 102 ? 31.342 -44.560 -9.543 1.00 27.38 101 LEU C N 1
ATOM 6338 C CA . LEU C 1 102 ? 31.685 -43.599 -10.586 1.00 25.00 101 LEU C CA 1
ATOM 6339 C C . LEU C 1 102 ? 30.990 -43.938 -11.901 1.00 24.28 101 LEU C C 1
ATOM 6340 O O . LEU C 1 102 ? 30.732 -43.057 -12.720 1.00 23.36 101 LEU C O 1
ATOM 6345 N N . LYS C 1 103 ? 30.687 -45.219 -12.093 1.00 24.06 102 LYS C N 1
ATOM 6346 C CA . LYS C 1 103 ? 30.046 -45.688 -13.317 1.00 25.82 102 LYS C CA 1
ATOM 6347 C C . LYS C 1 103 ? 28.602 -45.209 -13.442 1.00 27.06 102 LYS C C 1
ATOM 6348 O O . LYS C 1 103 ? 28.018 -45.261 -14.525 1.00 28.15 102 LYS C O 1
ATOM 6354 N N . ASN C 1 104 ? 28.029 -44.744 -12.336 1.00 26.33 103 ASN C N 1
ATOM 6355 C CA . ASN C 1 104 ? 26.635 -44.311 -12.321 1.00 27.15 103 ASN C CA 1
ATOM 6356 C C . ASN C 1 104 ? 26.459 -42.837 -12.679 1.00 27.34 103 ASN C C 1
ATOM 6357 O O . ASN C 1 104 ? 25.341 -42.323 -12.686 1.00 27.00 103 ASN C O 1
ATOM 6362 N N . ILE C 1 105 ? 27.563 -42.159 -12.972 1.00 26.56 104 ILE C N 1
ATOM 6363 C CA . ILE C 1 105 ? 27.505 -40.774 -13.423 1.00 25.60 104 ILE C CA 1
ATOM 6364 C C . ILE C 1 105 ? 27.122 -40.722 -14.899 1.00 26.53 104 ILE C C 1
ATOM 6365 O O . ILE C 1 105 ? 27.834 -41.259 -15.747 1.00 27.06 104 ILE C O 1
ATOM 6370 N N . ASP C 1 106 ? 25.994 -40.086 -15.203 1.00 27.12 105 ASP C N 1
ATOM 6371 C CA . ASP C 1 106 ? 25.535 -39.978 -16.585 1.00 27.80 105 ASP C CA 1
ATOM 6372 C C . ASP C 1 106 ? 25.027 -38.576 -16.912 1.00 28.44 105 ASP C C 1
ATOM 6373 O O . ASP C 1 106 ? 25.169 -37.652 -16.113 1.00 25.72 105 ASP C O 1
ATOM 6378 N N . GLU C 1 107 ? 24.428 -38.432 -18.091 1.00 30.11 106 GLU C N 1
ATOM 6379 C CA . GLU C 1 107 ? 23.953 -37.137 -18.568 1.00 33.32 106 GLU C CA 1
ATOM 6380 C C . GLU C 1 107 ? 22.832 -36.575 -17.699 1.00 29.14 106 GLU C C 1
ATOM 6381 O O . GLU C 1 107 ? 22.709 -35.362 -17.542 1.00 26.40 106 GLU C O 1
ATOM 6387 N N . VAL C 1 108 ? 22.016 -37.464 -17.139 1.00 27.70 107 VAL C N 1
ATOM 6388 C CA . VAL C 1 108 ? 20.920 -37.055 -16.267 1.00 27.07 107 VAL C CA 1
ATOM 6389 C C . VAL C 1 108 ? 21.451 -36.394 -14.997 1.00 24.83 107 VAL C C 1
ATOM 6390 O O . VAL C 1 108 ? 20.988 -35.321 -14.606 1.00 24.02 107 VAL C O 1
ATOM 6394 N N . MET C 1 109 ? 22.429 -37.034 -14.363 1.00 23.18 108 MET C N 1
ATOM 6395 C CA . MET C 1 109 ? 23.043 -36.488 -13.157 1.00 21.45 108 MET C CA 1
ATOM 6396 C C . MET C 1 109 ? 23.713 -35.147 -13.439 1.00 21.16 108 MET C C 1
ATOM 6397 O O . MET C 1 109 ? 23.590 -34.204 -12.656 1.00 23.11 108 MET C O 1
ATOM 6402 N N . LEU C 1 110 ? 24.418 -35.069 -14.563 1.00 20.13 109 LEU C N 1
ATOM 6403 C CA . LEU C 1 110 ? 25.119 -33.849 -14.945 1.00 20.37 109 LEU C CA 1
ATOM 6404 C C . LEU C 1 110 ? 24.138 -32.720 -15.244 1.00 20.65 109 LEU C C 1
ATOM 6405 O O . LEU C 1 110 ? 24.402 -31.559 -14.933 1.00 19.58 109 LEU C O 1
ATOM 6410 N N . ALA C 1 111 ? 23.007 -33.069 -15.848 1.00 20.82 110 ALA C N 1
ATOM 6411 C CA . ALA C 1 111 ? 21.975 -32.088 -16.166 1.00 21.24 110 ALA C CA 1
ATOM 6412 C C . ALA C 1 111 ? 21.380 -31.489 -14.896 1.00 21.57 110 ALA C C 1
ATOM 6413 O O . ALA C 1 111 ? 21.088 -30.294 -14.843 1.00 21.36 110 ALA C O 1
ATOM 6415 N N . GLU C 1 112 ? 21.204 -32.323 -13.876 1.00 18.92 111 GLU C N 1
ATOM 6416 C CA . GLU C 1 112 ? 20.665 -31.856 -12.605 1.00 21.26 111 GLU C CA 1
ATOM 6417 C C . GLU C 1 112 ? 21.673 -30.969 -11.878 1.00 21.41 111 GLU C C 1
ATOM 6418 O O . GLU C 1 112 ? 21.293 -30.004 -11.214 1.00 20.62 111 GLU C O 1
ATOM 6424 N N . PHE C 1 113 ? 22.956 -31.295 -12.007 1.00 20.48 112 PHE C N 1
ATOM 6425 C CA . PHE C 1 113 ? 24.009 -30.476 -11.416 1.00 20.20 112 PHE C CA 1
ATOM 6426 C C . PHE C 1 113 ? 24.028 -29.079 -12.031 1.00 18.68 112 PHE C C 1
ATOM 6427 O O . PHE C 1 113 ? 24.144 -28.080 -11.321 1.00 20.35 112 PHE C O 1
ATOM 6435 N N . LEU C 1 114 ? 23.916 -29.018 -13.354 1.00 18.56 113 LEU C N 1
ATOM 6436 C CA . LEU C 1 114 ? 23.944 -27.747 -14.071 1.00 19.86 113 LEU C CA 1
ATOM 6437 C C . LEU C 1 114 ? 22.747 -26.864 -13.725 1.00 20.61 113 LEU C C 1
ATOM 6438 O O . LEU C 1 114 ? 22.884 -25.648 -13.594 1.00 20.04 113 LEU C O 1
ATOM 6443 N N . SER C 1 115 ? 21.578 -27.478 -13.568 1.00 21.06 114 SER C N 1
ATOM 6444 C CA . SER C 1 115 ? 20.369 -26.726 -13.241 1.00 22.38 114 SER C CA 1
ATOM 6445 C C . SER C 1 115 ? 20.483 -26.085 -11.861 1.00 21.64 114 SER C C 1
ATOM 6446 O O . SER C 1 115 ? 19.939 -25.007 -11.616 1.00 23.87 114 SER C O 1
ATOM 6449 N N . VAL C 1 116 ? 21.210 -26.749 -10.971 1.00 20.32 115 VAL C N 1
ATOM 6450 C CA . VAL C 1 116 ? 21.405 -26.255 -9.615 1.00 20.50 115 VAL C CA 1
ATOM 6451 C C . VAL C 1 116 ? 22.508 -25.198 -9.537 1.00 19.93 115 VAL C C 1
ATOM 6452 O O . VAL C 1 116 ? 22.287 -24.094 -9.042 1.00 21.19 115 VAL C O 1
ATOM 6456 N N . TYR C 1 117 ? 23.690 -25.538 -10.041 1.00 20.13 116 TYR C N 1
ATOM 6457 C CA . TYR C 1 117 ? 24.878 -24.716 -9.820 1.00 20.69 116 TYR C CA 1
ATOM 6458 C C . TYR C 1 117 ? 25.108 -23.613 -10.854 1.00 19.81 116 TYR C C 1
ATOM 6459 O O . TYR C 1 117 ? 26.070 -22.853 -10.739 1.00 22.09 116 TYR C O 1
ATOM 6468 N N . THR C 1 118 ? 24.242 -23.519 -11.857 1.00 17.93 117 THR C N 1
ATOM 6469 C CA . THR C 1 118 ? 24.342 -22.428 -12.826 1.00 18.65 117 THR C CA 1
ATOM 6470 C C . THR C 1 118 ? 23.102 -21.541 -12.791 1.00 20.26 117 THR C C 1
ATOM 6471 O O . THR C 1 118 ? 22.894 -20.711 -13.678 1.00 21.08 117 THR C O 1
ATOM 6475 N N . GLY C 1 119 ? 22.277 -21.727 -11.766 1.00 21.29 118 GLY C N 1
ATOM 6476 C CA . GLY C 1 119 ? 21.089 -20.914 -11.594 1.00 22.99 118 GLY C CA 1
ATOM 6477 C C . GLY C 1 119 ? 21.443 -19.462 -11.340 1.00 23.67 118 GLY C C 1
ATOM 6478 O O . GLY C 1 119 ? 22.188 -19.149 -10.411 1.00 20.98 118 GLY C O 1
ATOM 6479 N N . GLY C 1 120 ? 20.917 -18.574 -12.177 1.00 23.39 119 GLY C N 1
ATOM 6480 C CA . GLY C 1 120 ? 21.176 -17.153 -12.043 1.00 23.92 119 GLY C CA 1
ATOM 6481 C C . GLY C 1 120 ? 22.455 -16.704 -12.725 1.00 24.42 119 GLY C C 1
ATOM 6482 O O . GLY C 1 120 ? 22.806 -15.526 -12.678 1.00 23.02 119 GLY C O 1
ATOM 6483 N N . LEU C 1 121 ? 23.156 -17.640 -13.357 1.00 23.07 120 LEU C N 1
ATOM 6484 C CA . LEU C 1 121 ? 24.396 -17.319 -14.058 1.00 22.81 120 LEU C CA 1
ATOM 6485 C C . LEU C 1 121 ? 24.152 -17.084 -15.547 1.00 23.27 120 LEU C C 1
ATOM 6486 O O . LEU C 1 121 ? 23.117 -17.476 -16.086 1.00 22.36 120 LEU C O 1
ATOM 6491 N N . SER C 1 122 ? 25.112 -16.441 -16.206 1.00 23.83 121 SER C N 1
ATOM 6492 C CA . SER C 1 122 ? 24.972 -16.083 -17.614 1.00 23.33 121 SER C CA 1
ATOM 6493 C C . SER C 1 122 ? 25.067 -17.308 -18.514 1.00 22.84 121 SER C C 1
ATOM 6494 O O . SER C 1 122 ? 25.538 -18.362 -18.093 1.00 22.67 121 SER C O 1
ATOM 6497 N N . LEU C 1 123 ? 24.624 -17.156 -19.759 1.00 23.15 122 LEU C N 1
ATOM 6498 C CA . LEU C 1 123 ? 24.662 -18.244 -20.729 1.00 22.86 122 LEU C CA 1
ATOM 6499 C C . LEU C 1 123 ? 26.095 -18.601 -21.114 1.00 21.13 122 LEU C C 1
ATOM 6500 O O . LEU C 1 123 ? 26.408 -19.765 -21.361 1.00 19.74 122 LEU C O 1
ATOM 6505 N N . ALA C 1 124 ? 26.959 -17.592 -21.169 1.00 19.18 123 ALA C N 1
ATOM 6506 C CA . ALA C 1 124 ? 28.366 -17.803 -21.496 1.00 19.48 123 ALA C CA 1
ATOM 6507 C C . ALA C 1 124 ? 29.052 -18.648 -20.429 1.00 20.36 123 ALA C C 1
ATOM 6508 O O . ALA C 1 124 ? 29.846 -19.536 -20.742 1.00 21.34 123 ALA C O 1
ATOM 6510 N N . THR C 1 125 ? 28.738 -18.365 -19.169 1.00 19.69 124 THR C N 1
ATOM 6511 C CA . THR C 1 125 ? 29.290 -19.115 -18.047 1.00 19.02 124 THR C CA 1
ATOM 6512 C C . THR C 1 125 ? 28.821 -20.566 -18.090 1.00 19.83 124 THR C C 1
ATOM 6513 O O . THR C 1 125 ? 29.585 -21.488 -17.796 1.00 21.33 124 THR C O 1
ATOM 6517 N N . LYS C 1 126 ? 27.561 -20.760 -18.468 1.00 18.41 125 LYS C N 1
ATOM 6518 C CA . LYS C 1 126 ? 26.992 -22.097 -18.600 1.00 19.62 125 LYS C CA 1
ATOM 6519 C C . LYS C 1 126 ? 27.734 -22.911 -19.658 1.00 20.39 125 LYS C C 1
ATOM 6520 O O . LYS C 1 126 ? 27.937 -24.114 -19.497 1.00 23.79 125 LYS C O 1
ATOM 6526 N N . LYS C 1 127 ? 28.134 -22.250 -20.741 1.00 20.33 126 LYS C N 1
ATOM 6527 C CA . LYS C 1 127 ? 28.895 -22.907 -21.798 1.00 20.82 126 LYS C CA 1
ATOM 6528 C C . LYS C 1 127 ? 30.259 -23.365 -21.290 1.00 21.23 126 LYS C C 1
ATOM 6529 O O . LYS C 1 127 ? 30.744 -24.430 -21.671 1.00 21.40 126 LYS C O 1
ATOM 6535 N N . ASN C 1 128 ? 30.870 -22.557 -20.427 1.00 20.32 127 ASN C N 1
ATOM 6536 C CA . ASN C 1 128 ? 32.147 -22.913 -19.815 1.00 20.48 127 ASN C CA 1
ATOM 6537 C C . ASN C 1 128 ? 32.024 -24.145 -18.922 1.00 20.58 127 ASN C C 1
ATOM 6538 O O . ASN C 1 128 ? 32.895 -25.017 -18.928 1.00 21.91 127 ASN C O 1
ATOM 6543 N N . TYR C 1 129 ? 30.939 -24.208 -18.155 1.00 18.61 128 TYR C N 1
ATOM 6544 C CA . TYR C 1 129 ? 30.678 -25.350 -17.284 1.00 19.27 128 TYR C CA 1
ATOM 6545 C C . TYR C 1 129 ? 30.524 -26.637 -18.087 1.00 21.08 128 TYR C C 1
ATOM 6546 O O . TYR C 1 129 ? 31.001 -27.695 -17.679 1.00 21.86 128 TYR C O 1
ATOM 6555 N N . ARG C 1 130 ? 29.853 -26.536 -19.230 1.00 20.98 129 ARG C N 1
ATOM 6556 C CA . ARG C 1 130 ? 29.638 -27.687 -20.098 1.00 21.00 129 ARG C CA 1
ATOM 6557 C C . ARG C 1 130 ? 30.953 -28.188 -20.691 1.00 22.67 129 ARG C C 1
ATOM 6558 O O . ARG C 1 130 ? 31.193 -29.394 -20.757 1.00 23.26 129 ARG C O 1
ATOM 6566 N N . ILE C 1 131 ? 31.797 -27.256 -21.124 1.00 22.69 130 ILE C N 1
ATOM 6567 C CA . ILE C 1 131 ? 33.097 -27.596 -21.694 1.00 22.98 130 ILE C CA 1
ATOM 6568 C C . ILE C 1 131 ? 33.971 -28.322 -20.675 1.00 20.68 130 ILE C C 1
ATOM 6569 O O . ILE C 1 131 ? 34.638 -29.305 -21.003 1.00 22.58 130 ILE C O 1
ATOM 6574 N N . ALA C 1 132 ? 33.949 -27.842 -19.436 1.00 18.02 131 ALA C N 1
ATOM 6575 C CA . ALA C 1 132 ? 34.744 -28.432 -18.366 1.00 17.95 131 ALA C CA 1
ATOM 6576 C C . ALA C 1 132 ? 34.309 -29.862 -18.061 1.00 18.70 131 ALA C C 1
ATOM 6577 O O . ALA C 1 132 ? 35.146 -30.747 -17.880 1.00 21.34 131 ALA C O 1
ATOM 6579 N N . LEU C 1 133 ? 32.999 -30.084 -18.002 1.00 17.20 132 LEU C N 1
ATOM 6580 C CA . LEU C 1 133 ? 32.460 -31.414 -17.725 1.00 16.78 132 LEU C CA 1
ATOM 6581 C C . LEU C 1 133 ? 32.795 -32.394 -18.847 1.00 18.55 132 LEU C C 1
ATOM 6582 O O . LEU C 1 133 ? 33.205 -33.529 -18.589 1.00 17.97 132 LEU C O 1
ATOM 6587 N N . LEU C 1 134 ? 32.618 -31.953 -20.089 1.00 18.94 133 LEU C N 1
ATOM 6588 C CA . LEU C 1 134 ? 32.942 -32.779 -21.248 1.00 20.43 133 LEU C CA 1
ATOM 6589 C C . LEU C 1 134 ? 34.428 -33.127 -21.278 1.00 20.33 133 LEU C C 1
ATOM 6590 O O . LEU C 1 134 ? 34.807 -34.235 -21.652 1.00 19.92 133 LEU C O 1
ATOM 6595 N N . GLY C 1 135 ? 35.262 -32.172 -20.880 1.00 21.04 134 GLY C N 1
ATOM 6596 C CA . GLY C 1 135 ? 36.700 -32.369 -20.872 1.00 21.39 134 GLY C CA 1
ATOM 6597 C C . GLY C 1 135 ? 37.152 -33.385 -19.840 1.00 22.72 134 GLY C C 1
ATOM 6598 O O . GLY C 1 135 ? 38.053 -34.185 -20.095 1.00 22.36 134 GLY C O 1
ATOM 6599 N N . LEU C 1 136 ? 36.520 -33.353 -18.671 1.00 21.68 135 LEU C N 1
ATOM 6600 C CA . LEU C 1 136 ? 36.874 -34.251 -17.577 1.00 22.64 135 LEU C CA 1
ATOM 6601 C C . LEU C 1 136 ? 36.616 -35.714 -17.925 1.00 23.76 135 LEU C C 1
ATOM 6602 O O . LEU C 1 136 ? 37.495 -36.562 -17.771 1.00 25.84 135 LEU C O 1
ATOM 6607 N N . PHE C 1 137 ? 35.407 -36.003 -18.395 1.00 22.17 136 PHE C N 1
ATOM 6608 C CA . PHE C 1 137 ? 35.002 -37.379 -18.650 1.00 22.62 136 PHE C CA 1
ATOM 6609 C C . PHE C 1 137 ? 35.535 -37.909 -19.977 1.00 22.46 136 PHE C C 1
ATOM 6610 O O . PHE C 1 137 ? 35.575 -39.119 -20.191 1.00 24.04 136 PHE C O 1
ATOM 6618 N N . SER C 1 138 ? 35.949 -37.010 -20.863 1.00 20.95 137 SER C N 1
ATOM 6619 C CA . SER C 1 138 ? 36.645 -37.426 -22.074 1.00 22.78 137 SER C CA 1
ATOM 6620 C C . SER C 1 138 ? 38.051 -37.882 -21.709 1.00 24.15 137 SER C C 1
ATOM 6621 O O . SER C 1 138 ? 38.583 -38.828 -22.289 1.00 22.62 137 SER C O 1
ATOM 6624 N N . TYR C 1 139 ? 38.641 -37.197 -20.734 1.00 22.65 138 TYR C N 1
ATOM 6625 C CA . TYR C 1 139 ? 39.970 -37.529 -20.239 1.00 23.02 138 TYR C CA 1
ATOM 6626 C C . TYR C 1 139 ? 39.977 -38.885 -19.541 1.00 22.92 138 TYR C C 1
ATOM 6627 O O . TYR C 1 139 ? 40.887 -39.690 -19.738 1.00 24.76 138 TYR C O 1
ATOM 6636 N N . ILE C 1 140 ? 38.956 -39.128 -18.724 1.00 20.65 139 ILE C N 1
ATOM 6637 C CA . ILE C 1 140 ? 38.834 -40.382 -17.986 1.00 22.12 139 ILE C CA 1
ATOM 6638 C C . ILE C 1 140 ? 38.639 -41.567 -18.933 1.00 23.09 139 ILE C C 1
ATOM 6639 O O . ILE C 1 140 ? 39.192 -42.646 -18.712 1.00 23.75 139 ILE C O 1
ATOM 6644 N N . ASP C 1 141 ? 37.866 -41.353 -19.994 1.00 23.32 140 ASP C N 1
ATOM 6645 C CA . ASP C 1 141 ? 37.659 -42.379 -21.012 1.00 27.56 140 ASP C CA 1
ATOM 6646 C C . ASP C 1 141 ? 38.971 -42.788 -21.681 1.00 29.81 140 ASP C C 1
ATOM 6647 O O . ASP C 1 141 ? 39.111 -43.917 -22.149 1.00 31.58 140 ASP C O 1
ATOM 6652 N N . LYS C 1 142 ? 39.928 -41.867 -21.720 1.00 29.85 141 LYS C N 1
ATOM 6653 C CA . LYS C 1 142 ? 41.182 -42.097 -22.430 1.00 32.50 141 LYS C CA 1
ATOM 6654 C C . LYS C 1 142 ? 42.337 -42.462 -21.501 1.00 34.07 141 LYS C C 1
ATOM 6655 O O . LYS C 1 142 ? 43.446 -42.731 -21.963 1.00 37.18 141 LYS C O 1
ATOM 6661 N N . GLN C 1 143 ? 42.082 -42.474 -20.196 1.00 32.72 142 GLN C N 1
ATOM 6662 C CA . GLN C 1 143 ? 43.152 -42.713 -19.232 1.00 33.50 142 GLN C CA 1
ATOM 6663 C C . GLN C 1 143 ? 42.845 -43.819 -18.224 1.00 34.00 142 GLN C C 1
ATOM 6664 O O . GLN C 1 143 ? 43.656 -44.092 -17.341 1.00 36.84 142 GLN C O 1
ATOM 6670 N N . ASN C 1 144 ? 41.687 -44.458 -18.345 1.00 32.59 143 ASN C N 1
ATOM 6671 C CA . ASN C 1 144 ? 41.349 -45.539 -17.427 1.00 32.99 143 ASN C CA 1
ATOM 6672 C C . ASN C 1 144 ? 41.522 -46.909 -18.085 1.00 34.93 143 ASN C C 1
ATOM 6673 O O . ASN C 1 144 ? 41.239 -47.078 -19.270 1.00 37.28 143 ASN C O 1
ATOM 6678 N N . GLN C 1 145 ? 42.007 -47.875 -17.309 1.00 35.18 144 GLN C N 1
ATOM 6679 C CA . GLN C 1 145 ? 42.294 -49.219 -17.812 1.00 38.14 144 GLN C CA 1
ATOM 6680 C C . GLN C 1 145 ? 42.313 -50.249 -16.691 1.00 38.89 144 GLN C C 1
ATOM 6681 O O . GLN C 1 145 ? 42.809 -49.975 -15.600 1.00 37.19 144 GLN C O 1
ATOM 6687 N N . ASP C 1 146 ? 41.786 -51.439 -16.965 1.00 41.98 145 ASP C N 1
ATOM 6688 C CA . ASP C 1 146 ? 41.891 -52.542 -16.016 1.00 45.07 145 ASP C CA 1
ATOM 6689 C C . ASP C 1 146 ? 43.163 -53.344 -16.281 1.00 47.16 145 ASP C C 1
ATOM 6690 O O . ASP C 1 146 ? 44.038 -52.903 -17.027 1.00 47.76 145 ASP C O 1
ATOM 6695 N N . GLU C 1 147 ? 43.260 -54.520 -15.671 1.00 48.92 146 GLU C N 1
ATOM 6696 C CA . GLU C 1 147 ? 44.435 -55.370 -15.831 1.00 52.05 146 GLU C CA 1
ATOM 6697 C C . GLU C 1 147 ? 44.520 -55.946 -17.241 1.00 53.09 146 GLU C C 1
ATOM 6698 O O . GLU C 1 147 ? 45.608 -56.227 -17.743 1.00 54.67 146 GLU C O 1
ATOM 6700 N N . ASN C 1 148 ? 43.364 -56.117 -17.875 1.00 51.75 147 ASN C N 1
ATOM 6701 C CA . ASN C 1 148 ? 43.300 -56.668 -19.223 1.00 53.68 147 ASN C CA 1
ATOM 6702 C C . ASN C 1 148 ? 43.282 -55.575 -20.289 1.00 52.13 147 ASN C C 1
ATOM 6703 O O . ASN C 1 148 ? 42.854 -55.809 -21.420 1.00 52.49 147 ASN C O 1
ATOM 6705 N N . GLU C 1 149 ? 43.745 -54.386 -19.908 1.00 50.70 148 GLU C N 1
ATOM 6706 C CA . GLU C 1 149 ? 43.841 -53.236 -20.806 1.00 49.69 148 GLU C CA 1
ATOM 6707 C C . GLU C 1 149 ? 42.504 -52.842 -21.430 1.00 47.26 148 GLU C C 1
ATOM 6708 O O . GLU C 1 149 ? 42.462 -52.328 -22.547 1.00 47.65 148 GLU C O 1
ATOM 6714 N N . LYS C 1 150 ? 41.414 -53.080 -20.706 1.00 44.84 149 LYS C N 1
ATOM 6715 C CA . LYS C 1 150 ? 40.095 -52.662 -21.168 1.00 43.75 149 LYS C CA 1
ATOM 6716 C C . LYS C 1 150 ? 39.599 -51.462 -20.365 1.00 40.30 149 LYS C C 1
ATOM 6717 O O . LYS C 1 150 ? 39.939 -51.305 -19.193 1.00 40.31 149 LYS C O 1
ATOM 6723 N N . SER C 1 151 ? 38.794 -50.618 -21.002 1.00 37.59 150 SER C N 1
ATOM 6724 C CA . SER C 1 151 ? 38.412 -49.342 -20.408 1.00 36.13 150 SER C CA 1
ATOM 6725 C C . SER C 1 151 ? 36.902 -49.147 -20.315 1.00 34.62 150 SER C C 1
ATOM 6726 O O . SER C 1 151 ? 36.153 -49.581 -21.190 1.00 34.66 150 SER C O 1
ATOM 6729 N N . TYR C 1 152 ? 36.464 -48.485 -19.249 1.00 32.95 151 TYR C N 1
ATOM 6730 C CA . TYR C 1 152 ? 35.077 -48.051 -19.140 1.00 32.47 151 TYR C CA 1
ATOM 6731 C C . TYR C 1 152 ? 34.895 -46.769 -19.942 1.00 29.91 151 TYR C C 1
ATOM 6732 O O . TYR C 1 152 ? 35.760 -45.896 -19.925 1.00 26.88 151 TYR C O 1
ATOM 6741 N N . ILE C 1 153 ? 33.774 -46.659 -20.646 1.00 30.28 152 ILE C N 1
ATOM 6742 C CA . ILE C 1 153 ? 33.537 -45.511 -21.515 1.00 29.72 152 ILE C CA 1
ATOM 6743 C C . ILE C 1 153 ? 32.267 -44.751 -21.139 1.00 31.36 152 ILE C C 1
ATOM 6744 O O . ILE C 1 153 ? 31.164 -45.298 -21.188 1.00 33.35 152 ILE C O 1
ATOM 6749 N N . TYR C 1 154 ? 32.431 -43.486 -20.765 1.00 30.20 153 TYR C N 1
ATOM 6750 C CA . TYR C 1 154 ? 31.296 -42.624 -20.456 1.00 28.46 153 TYR C CA 1
ATOM 6751 C C . TYR C 1 154 ? 30.607 -42.134 -21.725 1.00 28.27 153 TYR C C 1
ATOM 6752 O O . TYR C 1 154 ? 29.384 -42.216 -21.849 1.00 28.23 153 TYR C O 1
ATOM 6761 N N . ASN C 1 155 ? 31.411 -41.629 -22.660 1.00 27.62 154 ASN C N 1
ATOM 6762 C CA . ASN C 1 155 ? 30.915 -41.015 -23.891 1.00 30.14 154 ASN C CA 1
ATOM 6763 C C . ASN C 1 155 ? 29.854 -39.959 -23.592 1.00 31.86 154 ASN C C 1
ATOM 6764 O O . ASN C 1 155 ? 28.773 -39.955 -24.182 1.00 33.62 154 ASN C O 1
ATOM 6769 N N . ILE C 1 156 ? 30.173 -39.069 -22.659 1.00 31.40 155 ILE C N 1
ATOM 6770 C CA . ILE C 1 156 ? 29.243 -38.032 -22.237 1.00 34.44 155 ILE C CA 1
ATOM 6771 C C . ILE C 1 156 ? 29.034 -36.983 -23.322 1.00 36.89 155 ILE C C 1
ATOM 6772 O O . ILE C 1 156 ? 29.991 -36.400 -23.830 1.00 35.67 155 ILE C O 1
ATOM 6777 N N . THR C 1 157 ? 27.773 -36.761 -23.678 1.00 40.28 156 THR C N 1
ATOM 6778 C CA . THR C 1 157 ? 27.403 -35.675 -24.575 1.00 44.12 156 THR C CA 1
ATOM 6779 C C . THR C 1 157 ? 26.370 -34.791 -23.888 1.00 45.49 156 THR C C 1
ATOM 6780 O O . THR C 1 157 ? 25.459 -35.288 -23.226 1.00 48.88 156 THR C O 1
ATOM 6784 N N . LEU C 1 158 ? 26.516 -33.480 -24.037 1.00 45.07 157 LEU C N 1
ATOM 6785 C CA . LEU C 1 158 ? 25.611 -32.544 -23.382 1.00 46.19 157 LEU C CA 1
ATOM 6786 C C . LEU C 1 158 ? 24.925 -31.635 -24.394 1.00 52.08 157 LEU C C 1
ATOM 6787 O O . LEU C 1 158 ? 25.539 -31.199 -25.367 1.00 51.46 157 LEU C O 1
ATOM 6792 N N . LYS C 1 159 ? 23.646 -31.360 -24.158 1.00 57.21 158 LYS C N 1
ATOM 6793 C CA . LYS C 1 159 ? 22.865 -30.506 -25.044 1.00 61.61 158 LYS C CA 1
ATOM 6794 C C . LYS C 1 159 ? 23.435 -29.093 -25.085 1.00 63.83 158 LYS C C 1
ATOM 6795 O O . LYS C 1 159 ? 23.782 -28.524 -24.049 1.00 61.97 158 LYS C O 1
ATOM 6797 N N . ASN C 1 160 ? 23.535 -28.534 -26.287 1.00 68.68 159 ASN C N 1
ATOM 6798 C CA . ASN C 1 160 ? 24.071 -27.189 -26.461 1.00 72.18 159 ASN C CA 1
ATOM 6799 C C . ASN C 1 160 ? 23.184 -26.128 -25.823 1.00 76.42 159 ASN C C 1
ATOM 6800 O O . ASN C 1 160 ? 21.997 -26.353 -25.582 1.00 78.64 159 ASN C O 1
ATOM 6805 N N . ILE C 1 161 ? 23.771 -24.968 -25.555 1.00 77.54 160 ILE C N 1
ATOM 6806 C CA . ILE C 1 161 ? 23.069 -23.893 -24.870 1.00 80.50 160 ILE C CA 1
ATOM 6807 C C . ILE C 1 161 ? 22.831 -22.709 -25.800 1.00 81.56 160 ILE C C 1
ATOM 6808 O O . ILE C 1 161 ? 23.295 -22.703 -26.940 1.00 81.49 160 ILE C O 1
ATOM 6813 N N . LYS C 1 171 ? 26.824 -6.342 -35.118 1.00 54.07 170 LYS C N 1
ATOM 6814 C CA . LYS C 1 171 ? 26.852 -5.059 -34.426 1.00 51.47 170 LYS C CA 1
ATOM 6815 C C . LYS C 1 171 ? 28.244 -4.752 -33.880 1.00 46.06 170 LYS C C 1
ATOM 6816 O O . LYS C 1 171 ? 29.002 -5.661 -33.538 1.00 45.87 170 LYS C O 1
ATOM 6818 N N . LEU C 1 172 ? 28.575 -3.466 -33.805 1.00 43.41 171 LEU C N 1
ATOM 6819 C CA . LEU C 1 172 ? 29.860 -3.036 -33.268 1.00 39.57 171 LEU C CA 1
ATOM 6820 C C . LEU C 1 172 ? 29.951 -3.313 -31.773 1.00 37.10 171 LEU C C 1
ATOM 6821 O O . LEU C 1 172 ? 28.963 -3.173 -31.051 1.00 38.42 171 LEU C O 1
ATOM 6826 N N . PRO C 1 173 ? 31.141 -3.714 -31.304 1.00 33.06 172 PRO C N 1
ATOM 6827 C CA . PRO C 1 173 ? 31.383 -3.868 -29.866 1.00 30.21 172 PRO C CA 1
ATOM 6828 C C . PRO C 1 173 ? 31.260 -2.529 -29.145 1.00 27.44 172 PRO C C 1
ATOM 6829 O O . PRO C 1 173 ? 31.314 -1.483 -29.795 1.00 26.03 172 PRO C O 1
ATOM 6833 N N . THR C 1 174 ? 31.085 -2.563 -27.828 1.00 26.48 173 THR C N 1
ATOM 6834 C CA . THR C 1 174 ? 31.010 -1.338 -27.039 1.00 24.95 173 THR C CA 1
ATOM 6835 C C . THR C 1 174 ? 32.288 -0.529 -27.224 1.00 22.51 173 THR C C 1
ATOM 6836 O O . THR C 1 174 ? 33.389 -1.066 -27.105 1.00 20.36 173 THR C O 1
ATOM 6840 N N . HIS C 1 175 ? 32.138 0.756 -27.533 1.00 21.29 174 HIS C N 1
ATOM 6841 C CA . HIS C 1 175 ? 33.286 1.597 -27.855 1.00 20.28 174 HIS C CA 1
ATOM 6842 C C . HIS C 1 175 ? 32.978 3.085 -27.721 1.00 22.61 174 HIS C C 1
ATOM 6843 O O . HIS C 1 175 ? 31.830 3.483 -27.512 1.00 19.88 174 HIS C O 1
ATOM 6850 N N . LEU C 1 176 ? 34.022 3.898 -27.851 1.00 22.06 175 LEU C N 1
ATOM 6851 C CA . LEU C 1 176 ? 33.878 5.346 -27.917 1.00 21.16 175 LEU C CA 1
ATOM 6852 C C . LEU C 1 176 ? 34.098 5.806 -29.351 1.00 21.94 175 LEU C C 1
ATOM 6853 O O . LEU C 1 176 ? 35.069 5.400 -29.990 1.00 21.24 175 LEU C O 1
ATOM 6858 N N . ASN C 1 177 ? 33.202 6.644 -29.865 1.00 23.18 176 ASN C N 1
ATOM 6859 C CA . ASN C 1 177 ? 33.402 7.210 -31.194 1.00 23.02 176 ASN C CA 1
ATOM 6860 C C . ASN C 1 177 ? 34.468 8.303 -31.138 1.00 21.70 176 ASN C C 1
ATOM 6861 O O . ASN C 1 177 ? 35.042 8.557 -30.079 1.00 21.73 176 ASN C O 1
ATOM 6866 N N . ASN C 1 178 ? 34.730 8.949 -32.269 1.00 21.13 177 ASN C N 1
ATOM 6867 C CA . ASN C 1 178 ? 35.823 9.914 -32.348 1.00 24.06 177 ASN C CA 1
ATOM 6868 C C . ASN C 1 178 ? 35.666 11.093 -31.388 1.00 24.60 177 ASN C C 1
ATOM 6869 O O . ASN C 1 178 ? 36.635 11.513 -30.755 1.00 24.66 177 ASN C O 1
ATOM 6874 N N . GLU C 1 179 ? 34.451 11.622 -31.280 1.00 25.31 178 GLU C N 1
ATOM 6875 C CA . GLU C 1 179 ? 34.194 12.755 -30.396 1.00 27.85 178 GLU C CA 1
ATOM 6876 C C . GLU C 1 179 ? 34.322 12.348 -28.929 1.00 26.18 178 GLU C C 1
ATOM 6877 O O . GLU C 1 179 ? 34.842 13.104 -28.107 1.00 25.40 178 GLU C O 1
ATOM 6883 N N . GLU C 1 180 ? 33.854 11.146 -28.610 1.00 23.08 179 GLU C N 1
ATOM 6884 C CA . GLU C 1 180 ? 33.946 10.624 -27.251 1.00 22.86 179 GLU C CA 1
ATOM 6885 C C . GLU C 1 180 ? 35.393 10.303 -26.878 1.00 23.64 179 GLU C C 1
ATOM 6886 O O . GLU C 1 180 ? 35.782 10.410 -25.713 1.00 23.92 179 GLU C O 1
ATOM 6892 N N . LEU C 1 181 ? 36.186 9.912 -27.872 1.00 22.88 180 LEU C N 1
ATOM 6893 C CA . LEU C 1 181 ? 37.604 9.645 -27.656 1.00 22.81 180 LEU C CA 1
ATOM 6894 C C . LEU C 1 181 ? 38.349 10.935 -27.334 1.00 23.02 180 LEU C C 1
ATOM 6895 O O . LEU C 1 181 ? 39.266 10.940 -26.513 1.00 23.80 180 LEU C O 1
ATOM 6900 N N . GLU C 1 182 ? 37.955 12.024 -27.987 1.00 23.85 181 GLU C N 1
ATOM 6901 C CA . GLU C 1 182 ? 38.539 13.332 -27.713 1.00 25.93 181 GLU C CA 1
ATOM 6902 C C . GLU C 1 182 ? 38.307 13.738 -26.265 1.00 24.97 181 GLU C C 1
ATOM 6903 O O . GLU C 1 182 ? 39.223 14.206 -25.590 1.00 25.91 181 GLU C O 1
ATOM 6909 N N . LYS C 1 183 ? 37.074 13.564 -25.798 1.00 24.39 182 LYS C N 1
ATOM 6910 C CA . LYS C 1 183 ? 36.709 13.940 -24.438 1.00 26.86 182 LYS C CA 1
ATOM 6911 C C . LYS C 1 183 ? 37.426 13.076 -23.408 1.00 25.18 182 LYS C C 1
ATOM 6912 O O . LYS C 1 183 ? 37.793 13.554 -22.335 1.00 26.48 182 LYS C O 1
ATOM 6918 N N . PHE C 1 184 ? 37.627 11.804 -23.742 1.00 23.04 183 PHE C N 1
ATOM 6919 C CA . PHE C 1 184 ? 38.329 10.886 -22.852 1.00 23.06 183 PHE C CA 1
ATOM 6920 C C . PHE C 1 184 ? 39.790 11.290 -22.689 1.00 24.77 183 PHE C C 1
ATOM 6921 O O . PHE C 1 184 ? 40.323 11.282 -21.580 1.00 25.72 183 PHE C O 1
ATOM 6929 N N . LEU C 1 185 ? 40.432 11.646 -23.799 1.00 26.31 184 LEU C N 1
ATOM 6930 C CA . LEU C 1 185 ? 41.829 12.070 -23.776 1.00 27.23 184 LEU C CA 1
ATOM 6931 C C . LEU C 1 185 ? 42.016 13.328 -22.933 1.00 27.96 184 LEU C C 1
ATOM 6932 O O . LEU C 1 185 ? 42.999 13.454 -22.205 1.00 27.11 184 LEU C O 1
ATOM 6937 N N . GLU C 1 186 ? 41.067 14.253 -23.034 1.00 30.28 185 GLU C N 1
ATOM 6938 C CA . GLU C 1 186 ? 41.106 15.474 -22.239 1.00 31.22 185 GLU C CA 1
ATOM 6939 C C . GLU C 1 186 ? 40.937 15.176 -20.755 1.00 28.61 185 GLU C C 1
ATOM 6940 O O . GLU C 1 186 ? 41.593 15.786 -19.913 1.00 26.38 185 GLU C O 1
ATOM 6946 N N . SER C 1 187 ? 40.052 14.234 -20.443 1.00 27.95 186 SER C N 1
ATOM 6947 C CA . SER C 1 187 ? 39.741 13.898 -19.059 1.00 26.83 186 SER C CA 1
ATOM 6948 C C . SER C 1 187 ? 40.913 13.228 -18.348 1.00 27.02 186 SER C C 1
ATOM 6949 O O . SER C 1 187 ? 41.029 13.308 -17.126 1.00 27.61 186 SER C O 1
ATOM 6952 N N . ILE C 1 188 ? 41.776 12.567 -19.114 1.00 26.30 187 ILE C N 1
ATOM 6953 C CA . ILE C 1 188 ? 42.971 11.943 -18.554 1.00 26.91 187 ILE C CA 1
ATOM 6954 C C . ILE C 1 188 ? 43.859 12.998 -17.898 1.00 26.96 187 ILE C C 1
ATOM 6955 O O . ILE C 1 188 ? 44.445 12.766 -16.839 1.00 27.22 187 ILE C O 1
ATOM 6960 N N . ASP C 1 189 ? 43.936 14.165 -18.528 1.00 27.41 188 ASP C N 1
ATOM 6961 C CA . ASP C 1 189 ? 44.763 15.257 -18.030 1.00 30.02 188 ASP C CA 1
ATOM 6962 C C . ASP C 1 189 ? 44.020 16.128 -17.020 1.00 30.65 188 ASP C C 1
ATOM 6963 O O . ASP C 1 189 ? 44.640 16.806 -16.201 1.00 32.78 188 ASP C O 1
ATOM 6968 N N . LYS C 1 190 ? 42.693 16.107 -17.078 1.00 29.57 189 LYS C N 1
ATOM 6969 C CA . LYS C 1 190 ? 41.882 16.984 -16.238 1.00 31.09 189 LYS C CA 1
ATOM 6970 C C . LYS C 1 190 ? 41.587 16.376 -14.868 1.00 33.12 189 LYS C C 1
ATOM 6971 O O . LYS C 1 190 ? 41.495 17.094 -13.872 1.00 34.08 189 LYS C O 1
ATOM 6973 N N . ILE C 1 191 ? 41.435 15.057 -14.821 1.00 32.34 190 ILE C N 1
ATOM 6974 C CA . ILE C 1 191 ? 41.109 14.371 -13.574 1.00 32.71 190 ILE C CA 1
ATOM 6975 C C . ILE C 1 191 ? 42.264 14.484 -12.576 1.00 34.16 190 ILE C C 1
ATOM 6976 O O . ILE C 1 191 ? 43.418 14.674 -12.964 1.00 34.30 190 ILE C O 1
ATOM 6981 N N . GLU C 1 192 ? 41.943 14.387 -11.290 1.00 34.77 191 GLU C N 1
ATOM 6982 C CA . GLU C 1 192 ? 42.944 14.528 -10.240 1.00 36.03 191 GLU C CA 1
ATOM 6983 C C . GLU C 1 192 ? 43.650 13.210 -9.940 1.00 35.01 191 GLU C C 1
ATOM 6984 O O . GLU C 1 192 ? 43.007 12.175 -9.754 1.00 33.98 191 GLU C O 1
ATOM 6986 N N . MET C 1 193 ? 44.978 13.258 -9.902 1.00 34.21 192 MET C N 1
ATOM 6987 C CA . MET C 1 193 ? 45.789 12.111 -9.506 1.00 33.01 192 MET C CA 1
ATOM 6988 C C . MET C 1 193 ? 46.899 12.563 -8.567 1.00 33.75 192 MET C C 1
ATOM 6989 O O . MET C 1 193 ? 47.393 13.685 -8.678 1.00 35.09 192 MET C O 1
ATOM 6994 N N . SER C 1 194 ? 47.289 11.690 -7.642 1.00 33.68 193 SER C N 1
ATOM 6995 C CA . SER C 1 194 ? 48.359 12.006 -6.703 1.00 35.75 193 SER C CA 1
ATOM 6996 C C . SER C 1 194 ? 49.677 12.178 -7.445 1.00 33.45 193 SER C C 1
ATOM 6997 O O . SER C 1 194 ? 49.830 11.700 -8.568 1.00 29.40 193 SER C O 1
ATOM 7000 N N . ALA C 1 195 ? 50.626 12.861 -6.814 1.00 35.26 194 ALA C N 1
ATOM 7001 C CA . ALA C 1 195 ? 51.920 13.122 -7.434 1.00 35.68 194 ALA C CA 1
ATOM 7002 C C . ALA C 1 195 ? 52.706 11.833 -7.655 1.00 34.98 194 ALA C C 1
ATOM 7003 O O . ALA C 1 195 ? 53.584 11.770 -8.515 1.00 34.82 194 ALA C O 1
ATOM 7005 N N . LYS C 1 196 ? 52.382 10.807 -6.877 1.00 35.13 195 LYS C N 1
ATOM 7006 C CA . LYS C 1 196 ? 53.100 9.541 -6.942 1.00 37.22 195 LYS C CA 1
ATOM 7007 C C . LYS C 1 196 ? 52.749 8.720 -8.182 1.00 34.90 195 LYS C C 1
ATOM 7008 O O . LYS C 1 196 ? 53.595 7.999 -8.709 1.00 34.04 195 LYS C O 1
ATOM 7010 N N . VAL C 1 197 ? 51.508 8.830 -8.651 1.00 33.79 196 VAL C N 1
ATOM 7011 C CA . VAL C 1 197 ? 51.029 7.948 -9.714 1.00 32.04 196 VAL C CA 1
ATOM 7012 C C . VAL C 1 197 ? 50.576 8.656 -10.989 1.00 31.31 196 VAL C C 1
ATOM 7013 O O . VAL C 1 197 ? 50.271 7.998 -11.982 1.00 31.36 196 VAL C O 1
ATOM 7017 N N . ARG C 1 198 ? 50.527 9.985 -10.971 1.00 31.71 197 ARG C N 1
ATOM 7018 C CA . ARG C 1 198 ? 49.928 10.726 -12.081 1.00 31.79 197 ARG C CA 1
ATOM 7019 C C . ARG C 1 198 ? 50.673 10.544 -13.402 1.00 29.20 197 ARG C C 1
ATOM 7020 O O . ARG C 1 198 ? 50.057 10.274 -14.432 1.00 26.76 197 ARG C O 1
ATOM 7028 N N . ALA C 1 199 ? 51.993 10.699 -13.373 1.00 28.02 198 ALA C N 1
ATOM 7029 C CA . ALA C 1 199 ? 52.801 10.565 -14.583 1.00 26.46 198 ALA C CA 1
ATOM 7030 C C . ALA C 1 199 ? 52.744 9.143 -15.134 1.00 26.88 198 ALA C C 1
ATOM 7031 O O . ALA C 1 199 ? 52.624 8.939 -16.344 1.00 24.63 198 ALA C O 1
ATOM 7033 N N . ARG C 1 200 ? 52.821 8.167 -14.236 1.00 27.78 199 ARG C N 1
ATOM 7034 C CA . ARG C 1 200 ? 52.793 6.758 -14.615 1.00 27.07 199 ARG C CA 1
ATOM 7035 C C . ARG C 1 200 ? 51.459 6.368 -15.243 1.00 27.15 199 ARG C C 1
ATOM 7036 O O . ARG C 1 200 ? 51.419 5.773 -16.322 1.00 20.74 199 ARG C O 1
ATOM 7044 N N . ASN C 1 201 ? 50.370 6.708 -14.561 1.00 24.93 200 ASN C N 1
ATOM 7045 C CA . ASN C 1 201 ? 49.036 6.316 -15.002 1.00 23.56 200 ASN C CA 1
ATOM 7046 C C . ASN C 1 201 ? 48.621 6.981 -16.310 1.00 23.63 200 ASN C C 1
ATOM 7047 O O . ASN C 1 201 ? 48.023 6.338 -17.173 1.00 21.83 200 ASN C O 1
ATOM 7052 N N . ARG C 1 202 ? 48.938 8.265 -16.457 1.00 25.17 201 ARG C N 1
ATOM 7053 C CA . ARG C 1 202 ? 48.591 8.993 -17.674 1.00 26.44 201 ARG C CA 1
ATOM 7054 C C . ARG C 1 202 ? 49.300 8.414 -18.894 1.00 25.42 201 ARG C C 1
ATOM 7055 O O . ARG C 1 202 ? 48.692 8.241 -19.951 1.00 25.47 201 ARG C O 1
ATOM 7063 N N . LEU C 1 203 ? 50.585 8.113 -18.742 1.00 23.83 202 LEU C N 1
ATOM 7064 C CA . LEU C 1 203 ? 51.373 7.557 -19.836 1.00 23.27 202 LEU C CA 1
ATOM 7065 C C . LEU C 1 203 ? 50.868 6.174 -20.241 1.00 22.11 202 LEU C C 1
ATOM 7066 O O . LEU C 1 203 ? 50.741 5.874 -21.427 1.00 21.17 202 LEU C O 1
ATOM 7071 N N . LEU C 1 204 ? 50.578 5.338 -19.248 1.00 20.87 203 LEU C N 1
ATOM 7072 C CA . LEU C 1 204 ? 50.109 3.978 -19.493 1.00 21.05 203 LEU C CA 1
ATOM 7073 C C . LEU C 1 204 ? 48.794 3.950 -20.272 1.00 20.38 203 LEU C C 1
ATOM 7074 O O . LEU C 1 204 ? 48.637 3.176 -21.216 1.00 19.76 203 LEU C O 1
ATOM 7079 N N . ILE C 1 205 ? 47.855 4.801 -19.875 1.00 21.07 204 ILE C N 1
ATOM 7080 C CA . ILE C 1 205 ? 46.530 4.815 -20.487 1.00 19.99 204 ILE C CA 1
ATOM 7081 C C . ILE C 1 205 ? 46.564 5.440 -21.882 1.00 20.28 204 ILE C C 1
ATOM 7082 O O . ILE C 1 205 ? 45.892 4.965 -22.800 1.00 18.60 204 ILE C O 1
ATOM 7087 N N . LYS C 1 206 ? 47.365 6.487 -22.050 1.00 22.19 205 LYS C N 1
ATOM 7088 C CA . LYS C 1 206 ? 47.474 7.152 -23.346 1.00 22.04 205 LYS C CA 1
ATOM 7089 C C . LYS C 1 206 ? 48.104 6.244 -24.399 1.00 22.34 205 LYS C C 1
ATOM 7090 O O . LYS C 1 206 ? 47.701 6.267 -25.560 1.00 22.29 205 LYS C O 1
ATOM 7096 N N . ILE C 1 207 ? 49.087 5.445 -23.993 1.00 23.66 206 ILE C N 1
ATOM 7097 C CA . ILE C 1 207 ? 49.715 4.487 -24.901 1.00 21.98 206 ILE C CA 1
ATOM 7098 C C . ILE C 1 207 ? 48.694 3.460 -25.395 1.00 20.67 206 ILE C C 1
ATOM 7099 O O . ILE C 1 207 ? 48.693 3.078 -26.568 1.00 20.82 206 ILE C O 1
ATOM 7104 N N . ILE C 1 208 ? 47.815 3.030 -24.496 1.00 20.02 207 ILE C N 1
ATOM 7105 C CA . ILE C 1 208 ? 46.758 2.088 -24.848 1.00 19.92 207 ILE C CA 1
ATOM 7106 C C . ILE C 1 208 ? 45.757 2.724 -25.811 1.00 19.51 207 ILE C C 1
ATOM 7107 O O . ILE C 1 208 ? 45.321 2.095 -26.774 1.00 19.22 207 ILE C O 1
ATOM 7112 N N . VAL C 1 209 ? 45.408 3.981 -25.556 1.00 18.04 208 VAL C N 1
ATOM 7113 C CA . VAL C 1 209 ? 44.455 4.693 -26.401 1.00 19.77 208 VAL C CA 1
ATOM 7114 C C . VAL C 1 209 ? 44.975 4.863 -27.829 1.00 20.41 208 VAL C C 1
ATOM 7115 O O . VAL C 1 209 ? 44.270 4.567 -28.795 1.00 18.87 208 VAL C O 1
ATOM 7119 N N . PHE C 1 210 ? 46.215 5.324 -27.955 1.00 19.12 209 PHE C N 1
ATOM 7120 C CA . PHE C 1 210 ? 46.764 5.677 -29.260 1.00 19.84 209 PHE C CA 1
ATOM 7121 C C . PHE C 1 210 ? 47.200 4.471 -30.095 1.00 19.22 209 PHE C C 1
ATOM 7122 O O . PHE C 1 210 ? 47.249 4.557 -31.321 1.00 18.65 209 PHE C O 1
ATOM 7130 N N . THR C 1 211 ? 47.515 3.355 -29.443 1.00 18.73 210 THR C N 1
ATOM 7131 C CA . THR C 1 211 ? 47.991 2.174 -30.163 1.00 19.85 210 THR C CA 1
ATOM 7132 C C . THR C 1 211 ? 46.966 1.044 -30.182 1.00 22.07 210 THR C C 1
ATOM 7133 O O . THR C 1 211 ? 46.968 0.214 -31.090 1.00 23.39 210 THR C O 1
ATOM 7137 N N . GLY C 1 212 ? 46.106 1.004 -29.170 1.00 20.79 211 GLY C N 1
ATOM 7138 C CA . GLY C 1 212 ? 45.075 -0.015 -29.087 1.00 18.48 211 GLY C CA 1
ATOM 7139 C C . GLY C 1 212 ? 45.578 -1.388 -28.671 1.00 19.64 211 GLY C C 1
ATOM 7140 O O . GLY C 1 212 ? 44.921 -2.395 -28.927 1.00 19.47 211 GLY C O 1
ATOM 7141 N N . MET C 1 213 ? 46.739 -1.442 -28.027 1.00 17.33 212 MET C N 1
ATOM 7142 C CA . MET C 1 213 ? 47.290 -2.723 -27.589 1.00 19.40 212 MET C CA 1
ATOM 7143 C C . MET C 1 213 ? 46.522 -3.264 -26.382 1.00 22.20 212 MET C C 1
ATOM 7144 O O . MET C 1 213 ? 45.830 -2.516 -25.687 1.00 17.84 212 MET C O 1
ATOM 7149 N N . ARG C 1 214 ? 46.643 -4.568 -26.143 1.00 16.96 213 ARG C N 1
ATOM 7150 C CA . ARG C 1 214 ? 45.908 -5.229 -25.067 1.00 20.86 213 ARG C CA 1
ATOM 7151 C C . ARG C 1 214 ? 46.405 -4.817 -23.684 1.00 20.81 213 ARG C C 1
ATOM 7152 O O . ARG C 1 214 ? 47.485 -4.238 -23.546 1.00 21.13 213 ARG C O 1
ATOM 7160 N N . SER C 1 215 ? 45.609 -5.131 -22.665 1.00 19.65 214 SER C N 1
ATOM 7161 C CA . SER C 1 215 ? 45.935 -4.790 -21.282 1.00 21.47 214 SER C CA 1
ATOM 7162 C C . SER C 1 215 ? 47.271 -5.379 -20.841 1.00 22.78 214 SER C C 1
ATOM 7163 O O . SER C 1 215 ? 48.138 -4.664 -20.335 1.00 21.06 214 SER C O 1
ATOM 7166 N N . ASN C 1 216 ? 47.433 -6.683 -21.036 1.00 21.91 215 ASN C N 1
ATOM 7167 C CA . ASN C 1 216 ? 48.641 -7.368 -20.597 1.00 24.40 215 ASN C CA 1
ATOM 7168 C C . ASN C 1 216 ? 49.867 -6.943 -21.400 1.00 23.77 215 ASN C C 1
ATOM 7169 O O . ASN C 1 216 ? 50.979 -6.909 -20.875 1.00 25.71 215 ASN C O 1
ATOM 7174 N N . GLU C 1 217 ? 49.655 -6.622 -22.673 1.00 23.06 216 GLU C N 1
ATOM 7175 C CA . GLU C 1 217 ? 50.735 -6.159 -23.539 1.00 23.63 216 GLU C CA 1
ATOM 7176 C C . GLU C 1 217 ? 51.322 -4.847 -23.030 1.00 24.09 216 GLU C C 1
ATOM 7177 O O . GLU C 1 217 ? 52.541 -4.673 -22.995 1.00 25.34 216 GLU C O 1
ATOM 7183 N N . ALA C 1 218 ? 50.445 -3.930 -22.634 1.00 22.36 217 ALA C N 1
ATOM 7184 C CA . ALA C 1 218 ? 50.865 -2.636 -22.108 1.00 21.98 217 ALA C CA 1
ATOM 7185 C C . ALA C 1 218 ? 51.585 -2.786 -20.772 1.00 22.77 217 ALA C C 1
ATOM 7186 O O . ALA C 1 218 ? 52.562 -2.089 -20.498 1.00 23.89 217 ALA C O 1
ATOM 7188 N N . LEU C 1 219 ? 51.097 -3.707 -19.947 1.00 22.91 218 LEU C N 1
ATOM 7189 C CA . LEU C 1 219 ? 51.650 -3.912 -18.613 1.00 24.01 218 LEU C CA 1
ATOM 7190 C C . LEU C 1 219 ? 53.024 -4.577 -18.649 1.00 25.08 218 LEU C C 1
ATOM 7191 O O . LEU C 1 219 ? 53.785 -4.496 -17.684 1.00 26.60 218 LEU C O 1
ATOM 7196 N N . GLN C 1 220 ? 53.341 -5.232 -19.762 1.00 24.50 219 GLN C N 1
ATOM 7197 C CA . GLN C 1 220 ? 54.606 -5.954 -19.887 1.00 26.32 219 GLN C CA 1
ATOM 7198 C C . GLN C 1 220 ? 55.600 -5.249 -20.810 1.00 26.20 219 GLN C C 1
ATOM 7199 O O . GLN C 1 220 ? 56.614 -5.830 -21.196 1.00 27.87 219 GLN C O 1
ATOM 7205 N N . LEU C 1 221 ? 55.308 -4.000 -21.159 1.00 24.87 220 LEU C N 1
ATOM 7206 C CA . LEU C 1 221 ? 56.198 -3.217 -22.012 1.00 26.69 220 LEU C CA 1
ATOM 7207 C C . LEU C 1 221 ? 57.561 -2.992 -21.362 1.00 29.71 220 LEU C C 1
ATOM 7208 O O . LEU C 1 221 ? 57.662 -2.824 -20.146 1.00 30.52 220 LEU C O 1
ATOM 7213 N N . LYS C 1 222 ? 58.606 -2.992 -22.183 1.00 30.66 221 LYS C N 1
ATOM 7214 C CA . LYS C 1 222 ? 59.959 -2.711 -21.714 1.00 34.08 221 LYS C CA 1
ATOM 7215 C C . LYS C 1 222 ? 60.593 -1.596 -22.544 1.00 34.60 221 LYS C C 1
ATOM 7216 O O . LYS C 1 222 ? 60.388 -1.520 -23.757 1.00 33.20 221 LYS C O 1
ATOM 7222 N N . ILE C 1 223 ? 61.358 -0.733 -21.881 1.00 36.21 222 ILE C N 1
ATOM 7223 C CA . ILE C 1 223 ? 61.930 0.454 -22.518 1.00 37.63 222 ILE C CA 1
ATOM 7224 C C . ILE C 1 223 ? 62.885 0.106 -23.656 1.00 35.84 222 ILE C C 1
ATOM 7225 O O . ILE C 1 223 ? 62.977 0.836 -24.644 1.00 35.98 222 ILE C O 1
ATOM 7230 N N . LYS C 1 224 ? 63.591 -1.012 -23.514 1.00 35.58 223 LYS C N 1
ATOM 7231 C CA . LYS C 1 224 ? 64.565 -1.446 -24.513 1.00 37.73 223 LYS C CA 1
ATOM 7232 C C . LYS C 1 224 ? 63.908 -1.791 -25.849 1.00 36.41 223 LYS C C 1
ATOM 7233 O O . LYS C 1 224 ? 64.578 -1.854 -26.880 1.00 38.22 223 LYS C O 1
ATOM 7239 N N . ASP C 1 225 ? 62.598 -2.018 -25.824 1.00 33.02 224 ASP C N 1
ATOM 7240 C CA . ASP C 1 225 ? 61.856 -2.375 -27.028 1.00 32.52 224 ASP C CA 1
ATOM 7241 C C . ASP C 1 225 ? 61.321 -1.136 -27.747 1.00 31.89 224 ASP C C 1
ATOM 7242 O O . ASP C 1 225 ? 60.593 -1.246 -28.733 1.00 30.25 224 ASP C O 1
ATOM 7247 N N . PHE C 1 226 ? 61.686 0.040 -27.245 1.00 32.77 225 PHE C N 1
ATOM 7248 C CA . PHE C 1 226 ? 61.314 1.300 -27.881 1.00 32.98 225 PHE C CA 1
ATOM 7249 C C . PHE C 1 226 ? 62.417 1.775 -28.820 1.00 35.06 225 PHE C C 1
ATOM 7250 O O . PHE C 1 226 ? 63.597 1.712 -28.479 1.00 35.22 225 PHE C O 1
ATOM 7258 N N . THR C 1 227 ? 62.029 2.252 -29.999 1.00 35.33 226 THR C N 1
ATOM 7259 C CA . THR C 1 227 ? 62.989 2.796 -30.953 1.00 36.93 226 THR C CA 1
ATOM 7260 C C . THR C 1 227 ? 62.435 4.049 -31.627 1.00 35.54 226 THR C C 1
ATOM 7261 O O . THR C 1 227 ? 61.420 3.998 -32.325 1.00 33.69 226 THR C O 1
ATOM 7265 N N . LEU C 1 228 ? 63.106 5.174 -31.404 1.00 35.83 227 LEU C N 1
ATOM 7266 C CA . LEU C 1 228 ? 62.662 6.456 -31.939 1.00 35.71 227 LEU C CA 1
ATOM 7267 C C . LEU C 1 228 ? 63.420 6.829 -33.208 1.00 38.37 227 LEU C C 1
ATOM 7268 O O . LEU C 1 228 ? 64.651 6.819 -33.231 1.00 38.80 227 LEU C O 1
ATOM 7273 N N . GLU C 1 229 ? 62.677 7.160 -34.260 1.00 39.65 228 GLU C N 1
ATOM 7274 C CA . GLU C 1 229 ? 63.276 7.590 -35.519 1.00 42.58 228 GLU C CA 1
ATOM 7275 C C . GLU C 1 229 ? 62.394 8.611 -36.235 1.00 39.56 228 GLU C C 1
ATOM 7276 O O . GLU C 1 229 ? 61.251 8.316 -36.588 1.00 35.92 228 GLU C O 1
ATOM 7282 N N . ASN C 1 230 ? 62.942 9.807 -36.445 1.00 40.00 229 ASN C N 1
ATOM 7283 C CA . ASN C 1 230 ? 62.236 10.905 -37.106 1.00 39.09 229 ASN C CA 1
ATOM 7284 C C . ASN C 1 230 ? 60.877 11.221 -36.484 1.00 35.14 229 ASN C C 1
ATOM 7285 O O . ASN C 1 230 ? 59.899 11.453 -37.193 1.00 33.31 229 ASN C O 1
ATOM 7290 N N . GLY C 1 231 ? 60.825 11.226 -35.156 1.00 33.79 230 GLY C N 1
ATOM 7291 C CA . GLY C 1 231 ? 59.632 11.637 -34.439 1.00 32.68 230 GLY C CA 1
ATOM 7292 C C . GLY C 1 231 ? 58.561 10.573 -34.295 1.00 30.71 230 GLY C C 1
ATOM 7293 O O . GLY C 1 231 ? 57.434 10.876 -33.903 1.00 28.60 230 GLY C O 1
ATOM 7294 N N . CYS C 1 232 ? 58.902 9.327 -34.608 1.00 30.89 231 CYS C N 1
ATOM 7295 C CA . CYS C 1 232 ? 57.945 8.233 -34.475 1.00 29.31 231 CYS C CA 1
ATOM 7296 C C . CYS C 1 232 ? 58.562 7.024 -33.779 1.00 29.94 231 CYS C C 1
ATOM 7297 O O . CYS C 1 232 ? 59.657 6.584 -34.131 1.00 31.48 231 CYS C O 1
ATOM 7300 N N . TYR C 1 233 ? 57.850 6.496 -32.789 1.00 28.22 232 TYR C N 1
ATOM 7301 C CA . TYR C 1 233 ? 58.304 5.322 -32.052 1.00 27.45 232 TYR C CA 1
ATOM 7302 C C . TYR C 1 233 ? 57.885 4.021 -32.724 1.00 28.92 232 TYR C C 1
ATOM 7303 O O . TYR C 1 233 ? 56.784 3.913 -33.261 1.00 28.62 232 TYR C O 1
ATOM 7312 N N . THR C 1 234 ? 58.776 3.036 -32.689 1.00 29.47 233 THR C N 1
ATOM 7313 C CA . THR C 1 234 ? 58.423 1.669 -33.049 1.00 30.51 233 THR C CA 1
ATOM 7314 C C . THR C 1 234 ? 58.507 0.805 -31.797 1.00 30.37 233 THR C C 1
ATOM 7315 O O . THR C 1 234 ? 59.584 0.633 -31.224 1.00 31.07 233 THR C O 1
ATOM 7319 N N . ILE C 1 235 ? 57.367 0.272 -31.370 1.00 27.74 234 ILE C N 1
ATOM 7320 C CA . ILE C 1 235 ? 57.294 -0.472 -30.119 1.00 26.95 234 ILE C CA 1
ATOM 7321 C C . ILE C 1 235 ? 57.111 -1.966 -30.356 1.00 28.88 234 ILE C C 1
ATOM 7322 O O . ILE C 1 235 ? 56.133 -2.392 -30.972 1.00 28.37 234 ILE C O 1
ATOM 7327 N N . LEU C 1 236 ? 58.056 -2.759 -29.861 1.00 29.82 235 LEU C N 1
ATOM 7328 C CA . LEU C 1 236 ? 57.978 -4.209 -29.989 1.00 30.13 235 LEU C CA 1
ATOM 7329 C C . LEU C 1 236 ? 57.227 -4.825 -28.814 1.00 30.18 235 LEU C C 1
ATOM 7330 O O . LEU C 1 236 ? 57.475 -4.486 -27.657 1.00 29.07 235 LEU C O 1
ATOM 7335 N N . ILE C 1 237 ? 56.310 -5.735 -29.126 1.00 30.58 236 ILE C N 1
ATOM 7336 C CA . ILE C 1 237 ? 55.493 -6.394 -28.115 1.00 28.27 236 ILE C CA 1
ATOM 7337 C C . ILE C 1 237 ? 55.719 -7.902 -28.137 1.00 28.20 236 ILE C C 1
ATOM 7338 O O . ILE C 1 237 ? 55.534 -8.551 -29.167 1.00 27.03 236 ILE C O 1
ATOM 7343 N N . LYS C 1 238 ? 56.119 -8.454 -26.995 1.00 29.15 237 LYS C N 1
ATOM 7344 C CA . LYS C 1 238 ? 56.424 -9.878 -26.888 1.00 30.37 237 LYS C CA 1
ATOM 7345 C C . LYS C 1 238 ? 55.169 -10.735 -27.031 1.00 31.56 237 LYS C C 1
ATOM 7346 O O . LYS C 1 238 ? 54.124 -10.423 -26.457 1.00 32.06 237 LYS C O 1
ATOM 7352 N N . GLY C 1 239 ? 55.277 -11.806 -27.811 1.00 32.75 238 GLY C N 1
ATOM 7353 C CA . GLY C 1 239 ? 54.165 -12.714 -28.025 1.00 35.45 238 GLY C CA 1
ATOM 7354 C C . GLY C 1 239 ? 54.496 -14.128 -27.589 1.00 40.40 238 GLY C C 1
ATOM 7355 O O . GLY C 1 239 ? 55.227 -14.331 -26.619 1.00 40.76 238 GLY C O 1
ATOM 7356 N N . LYS C 1 240 ? 53.957 -15.108 -28.306 1.00 42.97 239 LYS C N 1
ATOM 7357 C CA . LYS C 1 240 ? 54.205 -16.511 -27.990 1.00 46.35 239 LYS C CA 1
ATOM 7358 C C . LYS C 1 240 ? 55.559 -16.959 -28.528 1.00 49.02 239 LYS C C 1
ATOM 7359 O O . LYS C 1 240 ? 55.956 -16.581 -29.630 1.00 48.92 239 LYS C O 1
ATOM 7361 N N . GLY C 1 241 ? 56.263 -17.770 -27.745 1.00 51.15 240 GLY C N 1
ATOM 7362 C CA . GLY C 1 241 ? 57.580 -18.244 -28.126 1.00 52.94 240 GLY C CA 1
ATOM 7363 C C . GLY C 1 241 ? 58.598 -17.122 -28.151 1.00 52.60 240 GLY C C 1
ATOM 7364 O O . GLY C 1 241 ? 58.757 -16.395 -27.171 1.00 53.35 240 GLY C O 1
ATOM 7365 N N . ASP C 1 242 ? 59.290 -16.982 -29.276 1.00 52.14 241 ASP C N 1
ATOM 7366 C CA . ASP C 1 242 ? 60.270 -15.916 -29.445 1.00 51.55 241 ASP C CA 1
ATOM 7367 C C . ASP C 1 242 ? 59.749 -14.858 -30.412 1.00 49.17 241 ASP C C 1
ATOM 7368 O O . ASP C 1 242 ? 60.511 -14.032 -30.914 1.00 51.82 241 ASP C O 1
ATOM 7370 N N . LYS C 1 243 ? 58.445 -14.887 -30.664 1.00 44.43 242 LYS C N 1
ATOM 7371 C CA . LYS C 1 243 ? 57.829 -13.988 -31.631 1.00 41.94 242 LYS C CA 1
ATOM 7372 C C . LYS C 1 243 ? 57.485 -12.631 -31.022 1.00 38.89 242 LYS C C 1
ATOM 7373 O O . LYS C 1 243 ? 56.984 -12.549 -29.900 1.00 38.20 242 LYS C O 1
ATOM 7375 N N . TYR C 1 244 ? 57.762 -11.572 -31.775 1.00 36.47 243 TYR C N 1
ATOM 7376 C CA . TYR C 1 244 ? 57.414 -10.215 -31.374 1.00 34.25 243 TYR C CA 1
ATOM 7377 C C . TYR C 1 244 ? 56.565 -9.545 -32.446 1.00 31.39 243 TYR C C 1
ATOM 7378 O O . TYR C 1 244 ? 56.751 -9.793 -33.636 1.00 33.27 243 TYR C O 1
ATOM 7387 N N . ARG C 1 245 ? 55.630 -8.700 -32.025 1.00 27.13 244 ARG C N 1
ATOM 7388 C CA . ARG C 1 245 ? 54.870 -7.893 -32.970 1.00 26.13 244 ARG C CA 1
ATOM 7389 C C . ARG C 1 245 ? 55.179 -6.422 -32.727 1.00 25.39 244 ARG C C 1
ATOM 7390 O O . ARG C 1 245 ? 55.692 -6.056 -31.668 1.00 26.17 244 ARG C O 1
ATOM 7398 N N . ALA C 1 246 ? 54.874 -5.581 -33.708 1.00 24.68 245 ALA C N 1
ATOM 7399 C CA . ALA C 1 246 ? 55.233 -4.172 -33.623 1.00 24.90 245 ALA C CA 1
ATOM 7400 C C . ALA C 1 246 ? 54.040 -3.248 -33.834 1.00 25.24 245 ALA C C 1
ATOM 7401 O O . ALA C 1 246 ? 53.117 -3.562 -34.586 1.00 25.84 245 ALA C O 1
ATOM 7403 N N . VAL C 1 247 ? 54.068 -2.112 -33.145 1.00 23.90 246 VAL C N 1
ATOM 7404 C CA . VAL C 1 247 ? 53.132 -1.024 -33.391 1.00 23.75 246 VAL C CA 1
ATOM 7405 C C . VAL C 1 247 ? 53.931 0.266 -33.500 1.00 24.98 246 VAL C C 1
ATOM 7406 O O . VAL C 1 247 ? 55.069 0.333 -33.033 1.00 25.98 246 VAL C O 1
ATOM 7410 N N . MET C 1 248 ? 53.346 1.283 -34.124 1.00 20.46 247 MET C N 1
ATOM 7411 C CA . MET C 1 248 ? 54.016 2.572 -34.242 1.00 23.05 247 MET C CA 1
ATOM 7412 C C . MET C 1 248 ? 53.230 3.659 -33.522 1.00 24.03 247 MET C C 1
ATOM 7413 O O . MET C 1 248 ? 52.008 3.577 -33.402 1.00 21.24 247 MET C O 1
ATOM 7418 N N . LEU C 1 249 ? 53.942 4.671 -33.040 1.00 24.60 248 LEU C N 1
ATOM 7419 C CA . LEU C 1 249 ? 53.337 5.728 -32.238 1.00 24.57 248 LEU C CA 1
ATOM 7420 C C . LEU C 1 249 ? 54.114 7.035 -32.368 1.00 24.31 248 LEU C C 1
ATOM 7421 O O . LEU C 1 249 ? 55.312 7.084 -32.083 1.00 21.96 248 LEU C O 1
ATOM 7426 N N . LYS C 1 250 ? 53.430 8.088 -32.809 1.00 22.97 249 LYS C N 1
ATOM 7427 C CA . LYS C 1 250 ? 54.055 9.399 -32.959 1.00 23.72 249 LYS C CA 1
ATOM 7428 C C . LYS C 1 250 ? 54.525 9.917 -31.605 1.00 24.14 249 LYS C C 1
ATOM 7429 O O . LYS C 1 250 ? 53.806 9.822 -30.611 1.00 21.35 249 LYS C O 1
ATOM 7435 N N . ALA C 1 251 ? 55.736 10.465 -31.576 1.00 23.34 250 ALA C N 1
ATOM 7436 C CA . ALA C 1 251 ? 56.380 10.846 -30.323 1.00 26.92 250 ALA C CA 1
ATOM 7437 C C . ALA C 1 251 ? 55.661 11.973 -29.582 1.00 23.57 250 ALA C C 1
ATOM 7438 O O . ALA C 1 251 ? 55.639 11.988 -28.351 1.00 25.53 250 ALA C O 1
ATOM 7440 N N . PHE C 1 252 ? 55.064 12.907 -30.319 1.00 23.77 251 PHE C N 1
ATOM 7441 C CA . PHE C 1 252 ? 54.477 14.090 -29.689 1.00 26.21 251 PHE C CA 1
ATOM 7442 C C . PHE C 1 252 ? 53.265 13.754 -28.817 1.00 25.98 251 PHE C C 1
ATOM 7443 O O . PHE C 1 252 ? 52.832 14.574 -28.009 1.00 26.57 251 PHE C O 1
ATOM 7451 N N . HIS C 1 253 ? 52.728 12.548 -28.975 1.00 25.69 252 HIS C N 1
ATOM 7452 C CA . HIS C 1 253 ? 51.598 12.112 -28.163 1.00 25.46 252 HIS C CA 1
ATOM 7453 C C . HIS C 1 253 ? 52.000 11.855 -26.712 1.00 27.19 252 HIS C C 1
ATOM 7454 O O . HIS C 1 253 ? 51.207 12.075 -25.797 1.00 27.78 252 HIS C O 1
ATOM 7461 N N . ILE C 1 254 ? 53.228 11.383 -26.504 1.00 27.07 253 ILE C N 1
ATOM 7462 C CA . ILE C 1 254 ? 53.665 10.952 -25.176 1.00 26.40 253 ILE C CA 1
ATOM 7463 C C . ILE C 1 254 ? 55.022 11.512 -24.749 1.00 28.26 253 ILE C C 1
ATOM 7464 O O . ILE C 1 254 ? 55.519 11.170 -23.676 1.00 29.07 253 ILE C O 1
ATOM 7469 N N . GLU C 1 255 ? 55.613 12.361 -25.586 1.00 28.04 254 GLU C N 1
ATOM 7470 C CA . GLU C 1 255 ? 56.978 12.849 -25.374 1.00 31.56 254 GLU C CA 1
ATOM 7471 C C . GLU C 1 255 ? 57.213 13.422 -23.977 1.00 32.70 254 GLU C C 1
ATOM 7472 O O . GLU C 1 255 ? 58.173 13.052 -23.301 1.00 33.68 254 GLU C O 1
ATOM 7474 N N . SER C 1 256 ? 56.330 14.317 -23.548 1.00 32.03 255 SER C N 1
ATOM 7475 C CA . SER C 1 256 ? 56.466 14.964 -22.248 1.00 35.03 255 SER C CA 1
ATOM 7476 C C . SER C 1 256 ? 56.263 13.981 -21.096 1.00 32.36 255 SER C C 1
ATOM 7477 O O . SER C 1 256 ? 57.045 13.958 -20.143 1.00 31.95 255 SER C O 1
ATOM 7480 N N . LEU C 1 257 ? 55.210 13.176 -21.190 1.00 29.89 256 LEU C N 1
ATOM 7481 C CA . LEU C 1 257 ? 54.872 12.215 -20.143 1.00 29.60 256 LEU C CA 1
ATOM 7482 C C . LEU C 1 257 ? 55.952 11.158 -19.954 1.00 28.68 256 LEU C C 1
ATOM 7483 O O . LEU C 1 257 ? 56.243 10.752 -18.828 1.00 29.70 256 LEU C O 1
ATOM 7488 N N . LEU C 1 258 ? 56.538 10.715 -21.061 1.00 27.64 257 LEU C N 1
ATOM 7489 C CA . LEU C 1 258 ? 57.552 9.667 -21.028 1.00 28.86 257 LEU C CA 1
ATOM 7490 C C . LEU C 1 258 ? 58.785 10.103 -20.242 1.00 29.60 257 LEU C C 1
ATOM 7491 O O . LEU C 1 258 ? 59.258 9.382 -19.365 1.00 31.62 257 LEU C O 1
ATOM 7496 N N . LYS C 1 259 ? 59.297 11.286 -20.562 1.00 29.52 258 LYS C N 1
ATOM 7497 C CA . LYS C 1 259 ? 60.480 11.816 -19.893 1.00 32.64 258 LYS C CA 1
ATOM 7498 C C . LYS C 1 259 ? 60.225 12.041 -18.406 1.00 33.13 258 LYS C C 1
ATOM 7499 O O . LYS C 1 259 ? 61.081 11.754 -17.570 1.00 32.23 258 LYS C O 1
ATOM 7501 N N . GLU C 1 260 ? 59.038 12.548 -18.086 1.00 33.26 259 GLU C N 1
ATOM 7502 C CA . GLU C 1 260 ? 58.665 12.843 -16.707 1.00 34.74 259 GLU C CA 1
ATOM 7503 C C . GLU C 1 260 ? 58.577 11.579 -15.854 1.00 33.43 259 GLU C C 1
ATOM 7504 O O . GLU C 1 260 ? 59.058 11.551 -14.721 1.00 34.51 259 GLU C O 1
ATOM 7510 N N . TRP C 1 261 ? 57.959 10.538 -16.402 1.00 30.16 260 TRP C N 1
ATOM 7511 C CA . TRP C 1 261 ? 57.786 9.286 -15.672 1.00 30.26 260 TRP C CA 1
ATOM 7512 C C . TRP C 1 261 ? 59.112 8.560 -15.458 1.00 30.85 260 TRP C C 1
ATOM 7513 O O . TRP C 1 261 ? 59.343 7.988 -14.392 1.00 31.97 260 TRP C O 1
ATOM 7524 N N . LEU C 1 262 ? 59.980 8.590 -16.465 1.00 30.74 261 LEU C N 1
ATOM 7525 C CA . LEU C 1 262 ? 61.273 7.916 -16.377 1.00 32.34 261 LEU C CA 1
ATOM 7526 C C . LEU C 1 262 ? 62.135 8.496 -15.258 1.00 34.90 261 LEU C C 1
ATOM 7527 O O . LEU C 1 262 ? 62.927 7.782 -14.643 1.00 35.89 261 LEU C O 1
ATOM 7532 N N . ILE C 1 263 ? 61.977 9.790 -14.998 1.00 35.65 262 ILE C N 1
ATOM 7533 C CA . ILE C 1 263 ? 62.693 10.442 -13.907 1.00 37.90 262 ILE C CA 1
ATOM 7534 C C . ILE C 1 263 ? 62.207 9.919 -12.557 1.00 38.48 262 ILE C C 1
ATOM 7535 O O . ILE C 1 263 ? 63.008 9.603 -11.677 1.00 35.37 262 ILE C O 1
ATOM 7540 N N . GLU C 1 264 ? 60.890 9.822 -12.404 1.00 37.52 263 GLU C N 1
ATOM 7541 C CA . GLU C 1 264 ? 60.295 9.274 -11.189 1.00 39.32 263 GLU C CA 1
ATOM 7542 C C . GLU C 1 264 ? 60.649 7.802 -11.027 1.00 38.33 263 GLU C C 1
ATOM 7543 O O . GLU C 1 264 ? 60.794 7.304 -9.911 1.00 39.41 263 GLU C O 1
ATOM 7549 N N . ARG C 1 265 ? 60.796 7.119 -12.157 1.00 35.71 264 ARG C N 1
ATOM 7550 C CA . ARG C 1 265 ? 61.079 5.690 -12.180 1.00 36.21 264 ARG C CA 1
ATOM 7551 C C . ARG C 1 265 ? 62.465 5.376 -11.612 1.00 37.59 264 ARG C C 1
ATOM 7552 O O . ARG C 1 265 ? 62.738 4.245 -11.209 1.00 37.45 264 ARG C O 1
ATOM 7560 N N . GLU C 1 266 ? 63.332 6.384 -11.569 1.00 39.49 265 GLU C N 1
ATOM 7561 C CA . GLU C 1 266 ? 64.689 6.212 -11.057 1.00 42.60 265 GLU C CA 1
ATOM 7562 C C . GLU C 1 266 ? 64.708 5.831 -9.577 1.00 44.26 265 GLU C C 1
ATOM 7563 O O . GLU C 1 266 ? 65.686 5.265 -9.090 1.00 45.08 265 GLU C O 1
ATOM 7569 N N . LEU C 1 267 ? 63.628 6.142 -8.867 1.00 43.92 266 LEU C N 1
ATOM 7570 C CA . LEU C 1 267 ? 63.553 5.875 -7.433 1.00 46.66 266 LEU C CA 1
ATOM 7571 C C . LEU C 1 267 ? 62.879 4.537 -7.131 1.00 46.45 266 LEU C C 1
ATOM 7572 O O . LEU C 1 267 ? 62.871 4.081 -5.988 1.00 47.91 266 LEU C O 1
ATOM 7577 N N . TYR C 1 268 ? 62.314 3.917 -8.162 1.00 44.09 267 TYR C N 1
ATOM 7578 C CA . TYR C 1 268 ? 61.663 2.620 -8.019 1.00 44.42 267 TYR C CA 1
ATOM 7579 C C . TYR C 1 268 ? 62.666 1.471 -8.107 1.00 46.21 267 TYR C C 1
ATOM 7580 O O . TYR C 1 268 ? 63.614 1.528 -8.889 1.00 45.59 267 TYR C O 1
ATOM 7589 N N . PRO C 1 269 ? 62.459 0.420 -7.296 1.00 47.13 268 PRO C N 1
ATOM 7590 C CA . PRO C 1 269 ? 63.262 -0.805 -7.382 1.00 48.46 268 PRO C CA 1
ATOM 7591 C C . PRO C 1 269 ? 62.764 -1.715 -8.499 1.00 47.46 268 PRO C C 1
ATOM 7592 O O . PRO C 1 269 ? 62.299 -2.827 -8.243 1.00 47.27 268 PRO C O 1
ATOM 7596 N N . VAL C 1 270 ? 62.876 -1.234 -9.733 1.00 47.57 269 VAL C N 1
ATOM 7597 C CA . VAL C 1 270 ? 62.277 -1.892 -10.891 1.00 47.52 269 VAL C CA 1
ATOM 7598 C C . VAL C 1 270 ? 62.822 -3.299 -11.142 1.00 52.19 269 VAL C C 1
ATOM 7599 O O . VAL C 1 270 ? 64.026 -3.546 -11.048 1.00 53.50 269 VAL C O 1
ATOM 7603 N N . LYS C 1 271 ? 61.911 -4.210 -11.473 1.00 52.66 270 LYS C N 1
ATOM 7604 C CA A LYS C 1 271 ? 62.266 -5.595 -11.750 0.50 54.58 270 LYS C CA 1
ATOM 7605 C CA B LYS C 1 271 ? 62.258 -5.599 -11.751 0.50 54.53 270 LYS C CA 1
ATOM 7606 C C . LYS C 1 271 ? 62.119 -5.901 -13.239 1.00 53.52 270 LYS C C 1
ATOM 7607 O O . LYS C 1 271 ? 61.211 -5.389 -13.899 1.00 52.44 270 LYS C O 1
ATOM 7618 N N . ASN C 1 272 ? 63.013 -6.739 -13.758 1.00 54.85 271 ASN C N 1
ATOM 7619 C CA . ASN C 1 272 ? 62.964 -7.196 -15.147 1.00 54.80 271 ASN C CA 1
ATOM 7620 C C . ASN C 1 272 ? 62.892 -6.090 -16.201 1.00 51.40 271 ASN C C 1
ATOM 7621 O O . ASN C 1 272 ? 62.373 -6.315 -17.293 1.00 49.36 271 ASN C O 1
ATOM 7626 N N . ASP C 1 273 ? 63.409 -4.908 -15.869 1.00 50.59 272 ASP C N 1
ATOM 7627 C CA . ASP C 1 273 ? 63.470 -3.778 -16.801 1.00 48.27 272 ASP C CA 1
ATOM 7628 C C . ASP C 1 273 ? 62.102 -3.385 -17.368 1.00 42.45 272 ASP C C 1
ATOM 7629 O O . ASP C 1 273 ? 61.990 -2.997 -18.533 1.00 39.89 272 ASP C O 1
ATOM 7634 N N . LEU C 1 274 ? 61.067 -3.489 -16.540 1.00 38.93 273 LEU C N 1
ATOM 7635 C CA . LEU C 1 274 ? 59.718 -3.106 -16.942 1.00 34.45 273 LEU C CA 1
ATOM 7636 C C . LEU C 1 274 ? 59.583 -1.592 -17.048 1.00 32.99 273 LEU C C 1
ATOM 7637 O O . LEU C 1 274 ? 60.184 -0.852 -16.268 1.00 33.05 273 LEU C O 1
ATOM 7642 N N . LEU C 1 275 ? 58.790 -1.136 -18.012 1.00 30.75 274 LEU C N 1
ATOM 7643 C CA . LEU C 1 275 ? 58.506 0.288 -18.147 1.00 30.67 274 LEU C CA 1
ATOM 7644 C C . LEU C 1 275 ? 57.598 0.755 -17.014 1.00 30.77 274 LEU C C 1
ATOM 7645 O O . LEU C 1 275 ? 57.872 1.762 -16.362 1.00 32.02 274 LEU C O 1
ATOM 7650 N N . PHE C 1 276 ? 56.518 0.014 -16.782 1.00 29.55 275 PHE C N 1
ATOM 7651 C CA . PHE C 1 276 ? 55.594 0.327 -15.698 1.00 28.79 275 PHE C CA 1
ATOM 7652 C C . PHE C 1 276 ? 55.751 -0.673 -14.556 1.00 30.04 275 PHE C C 1
ATOM 7653 O O . PHE C 1 276 ? 56.024 -1.851 -14.788 1.00 30.91 275 PHE C O 1
ATOM 7661 N N . CYS C 1 277 ? 55.578 -0.201 -13.326 1.00 29.34 276 CYS C N 1
ATOM 7662 C CA . CYS C 1 277 ? 55.720 -1.061 -12.156 1.00 30.12 276 CYS C CA 1
ATOM 7663 C C . CYS C 1 277 ? 54.985 -0.494 -10.949 1.00 31.87 276 CYS C C 1
ATOM 7664 O O . CYS C 1 277 ? 54.614 0.680 -10.930 1.00 31.11 276 CYS C O 1
ATOM 7667 N N . ASN C 1 278 ? 54.773 -1.337 -9.943 1.00 33.21 277 ASN C N 1
ATOM 7668 C CA . ASN C 1 278 ? 54.178 -0.887 -8.692 1.00 33.31 277 ASN C CA 1
ATOM 7669 C C . ASN C 1 278 ? 55.249 -0.323 -7.765 1.00 35.05 277 ASN C C 1
ATOM 7670 O O . ASN C 1 278 ? 56.397 -0.147 -8.171 1.00 35.46 277 ASN C O 1
ATOM 7675 N N . GLN C 1 279 ? 54.873 -0.043 -6.522 1.00 37.52 278 GLN C N 1
ATOM 7676 C CA . GLN C 1 279 ? 55.809 0.526 -5.558 1.00 40.74 278 GLN C CA 1
ATOM 7677 C C . GLN C 1 279 ? 56.896 -0.474 -5.177 1.00 41.68 278 GLN C C 1
ATOM 7678 O O . GLN C 1 279 ? 58.008 -0.087 -4.815 1.00 42.16 278 GLN C O 1
ATOM 7684 N N . LYS C 1 280 ? 56.571 -1.760 -5.268 1.00 41.69 279 LYS C N 1
ATOM 7685 C CA . LYS C 1 280 ? 57.508 -2.818 -4.902 1.00 44.17 279 LYS C CA 1
ATOM 7686 C C . LYS C 1 280 ? 58.463 -3.150 -6.047 1.00 43.31 279 LYS C C 1
ATOM 7687 O O . LYS C 1 280 ? 59.457 -3.850 -5.853 1.00 44.65 279 LYS C O 1
ATOM 7689 N N . GLY C 1 281 ? 58.154 -2.650 -7.239 1.00 41.09 280 GLY C N 1
ATOM 7690 C CA . GLY C 1 281 ? 59.028 -2.827 -8.385 1.00 40.33 280 GLY C CA 1
ATOM 7691 C C . GLY C 1 281 ? 58.517 -3.808 -9.424 1.00 38.38 280 GLY C C 1
ATOM 7692 O O . GLY C 1 281 ? 59.024 -3.852 -10.544 1.00 37.47 280 GLY C O 1
ATOM 7693 N N . SER C 1 282 ? 57.516 -4.600 -9.056 1.00 37.25 281 SER C N 1
ATOM 7694 C CA . SER C 1 282 ? 56.960 -5.594 -9.969 1.00 37.72 281 SER C CA 1
ATOM 7695 C C . SER C 1 282 ? 55.853 -4.997 -10.835 1.00 34.58 281 SER C C 1
ATOM 7696 O O . SER C 1 282 ? 55.407 -3.875 -10.600 1.00 33.05 281 SER C O 1
ATOM 7699 N N . ALA C 1 283 ? 55.413 -5.757 -11.833 1.00 33.06 282 ALA C N 1
ATOM 7700 C CA . ALA C 1 283 ? 54.447 -5.265 -12.811 1.00 30.63 282 ALA C CA 1
ATOM 7701 C C . ALA C 1 283 ? 53.088 -4.960 -12.191 1.00 29.39 282 ALA C C 1
ATOM 7702 O O . ALA C 1 283 ? 52.670 -5.605 -11.229 1.00 28.81 282 ALA C O 1
ATOM 7704 N N . LEU C 1 284 ? 52.406 -3.965 -12.751 1.00 28.50 283 LEU C N 1
ATOM 7705 C CA . LEU C 1 284 ? 51.047 -3.638 -12.341 1.00 27.27 283 LEU C CA 1
ATOM 7706 C C . LEU C 1 284 ? 50.076 -4.692 -12.859 1.00 28.18 283 LEU C C 1
ATOM 7707 O O . LEU C 1 284 ? 50.359 -5.376 -13.843 1.00 27.72 283 LEU C O 1
ATOM 7712 N N . THR C 1 285 ? 48.935 -4.825 -12.192 1.00 28.48 284 THR C N 1
ATOM 7713 C CA . THR C 1 285 ? 47.929 -5.798 -12.600 1.00 28.38 284 THR C CA 1
ATOM 7714 C C . THR C 1 285 ? 46.851 -5.160 -13.467 1.00 26.19 284 THR C C 1
ATOM 7715 O O . THR C 1 285 ? 46.675 -3.942 -13.464 1.00 25.03 284 THR C O 1
ATOM 7719 N N . GLN C 1 286 ? 46.136 -5.999 -14.210 1.00 25.49 285 GLN C N 1
ATOM 7720 C CA . GLN C 1 286 ? 45.005 -5.557 -15.016 1.00 23.13 285 GLN C CA 1
ATOM 7721 C C . GLN C 1 286 ? 43.935 -4.922 -14.134 1.00 22.12 285 GLN C C 1
ATOM 7722 O O . GLN C 1 286 ? 43.249 -3.986 -14.547 1.00 21.34 285 GLN C O 1
ATOM 7728 N N . ALA C 1 287 ? 43.803 -5.439 -12.917 1.00 21.54 286 ALA C N 1
ATOM 7729 C CA . ALA C 1 287 ? 42.794 -4.963 -11.977 1.00 25.92 286 ALA C CA 1
ATOM 7730 C C . ALA C 1 287 ? 42.985 -3.489 -11.645 1.00 24.88 286 ALA C C 1
ATOM 7731 O O . ALA C 1 287 ? 42.016 -2.734 -11.558 1.00 23.60 286 ALA C O 1
ATOM 7733 N N . TYR C 1 288 ? 44.237 -3.081 -11.459 1.00 24.64 287 TYR C N 1
ATOM 7734 C CA . TYR C 1 288 ? 44.538 -1.685 -11.165 1.00 23.08 287 TYR C CA 1
ATOM 7735 C C . TYR C 1 288 ? 44.377 -0.822 -12.412 1.00 22.58 287 TYR C C 1
ATOM 7736 O O . TYR C 1 288 ? 43.908 0.315 -12.333 1.00 23.81 287 TYR C O 1
ATOM 7745 N N . LEU C 1 289 ? 44.767 -1.367 -13.561 1.00 20.46 288 LEU C N 1
ATOM 7746 C CA . LEU C 1 289 ? 44.624 -0.664 -14.832 1.00 20.79 288 LEU C CA 1
ATOM 7747 C C . LEU C 1 289 ? 43.157 -0.372 -15.135 1.00 20.31 288 LEU C C 1
ATOM 7748 O O . LEU C 1 289 ? 42.814 0.725 -15.574 1.00 19.05 288 LEU C O 1
ATOM 7753 N N . TYR C 1 290 ? 42.298 -1.359 -14.897 1.00 21.61 289 TYR C N 1
ATOM 7754 C CA . TYR C 1 290 ? 40.867 -1.201 -15.128 1.00 20.09 289 TYR C CA 1
ATOM 7755 C C . TYR C 1 290 ? 40.298 -0.081 -14.263 1.00 19.98 289 TYR C C 1
ATOM 7756 O O . TYR C 1 290 ? 39.566 0.779 -14.753 1.00 22.17 289 TYR C O 1
ATOM 7765 N N . LYS C 1 291 ? 40.635 -0.108 -12.976 1.00 20.64 290 LYS C N 1
ATOM 7766 C CA . LYS C 1 291 ? 40.126 0.865 -12.013 1.00 23.99 290 LYS C CA 1
ATOM 7767 C C . LYS C 1 291 ? 40.437 2.303 -12.419 1.00 23.94 290 LYS C C 1
ATOM 7768 O O . LYS C 1 291 ? 39.590 3.189 -12.297 1.00 22.78 290 LYS C O 1
ATOM 7774 N N . GLN C 1 292 ? 41.654 2.527 -12.906 1.00 21.98 291 GLN C N 1
ATOM 7775 C CA . GLN C 1 292 ? 42.080 3.858 -13.319 1.00 21.64 291 GLN C CA 1
ATOM 7776 C C . GLN C 1 292 ? 41.365 4.308 -14.590 1.00 22.33 291 GLN C C 1
ATOM 7777 O O . GLN C 1 292 ? 41.005 5.476 -14.725 1.00 23.25 291 GLN C O 1
ATOM 7783 N N . VAL C 1 293 ? 41.161 3.378 -15.518 1.00 21.34 292 VAL C N 1
ATOM 7784 C CA . VAL C 1 293 ? 40.461 3.687 -16.760 1.00 19.23 292 VAL C CA 1
ATOM 7785 C C . VAL C 1 293 ? 38.989 3.994 -16.490 1.00 19.40 292 VAL C C 1
ATOM 7786 O O . VAL C 1 293 ? 38.461 4.995 -16.971 1.00 19.55 292 VAL C O 1
ATOM 7790 N N . GLU C 1 294 ? 38.338 3.134 -15.710 1.00 18.77 293 GLU C N 1
ATOM 7791 C CA . GLU C 1 294 ? 36.931 3.317 -15.357 1.00 20.99 293 GLU C CA 1
ATOM 7792 C C . GLU C 1 294 ? 36.702 4.638 -14.627 1.00 22.40 293 GLU C C 1
ATOM 7793 O O . GLU C 1 294 ? 35.692 5.310 -14.839 1.00 23.74 293 GLU C O 1
ATOM 7799 N N . ARG C 1 295 ? 37.652 4.998 -13.769 1.00 20.67 294 ARG C N 1
ATOM 7800 C CA . ARG C 1 295 ? 37.583 6.235 -13.001 1.00 23.69 294 ARG C CA 1
ATOM 7801 C C . ARG C 1 295 ? 37.539 7.456 -13.913 1.00 22.94 294 ARG C C 1
ATOM 7802 O O . ARG C 1 295 ? 36.774 8.393 -13.677 1.00 21.92 294 ARG C O 1
ATOM 7810 N N . ILE C 1 296 ? 38.360 7.436 -14.958 1.00 22.43 295 ILE C N 1
ATOM 7811 C CA . ILE C 1 296 ? 38.387 8.521 -15.935 1.00 22.93 295 ILE C CA 1
ATOM 7812 C C . ILE C 1 296 ? 37.116 8.515 -16.781 1.00 24.20 295 ILE C C 1
ATOM 7813 O O . ILE C 1 296 ? 36.560 9.565 -17.096 1.00 26.90 295 ILE C O 1
ATOM 7818 N N . ILE C 1 297 ? 36.659 7.317 -17.138 1.00 23.44 296 ILE C N 1
ATOM 7819 C CA A ILE C 1 297 ? 35.443 7.169 -17.929 0.60 22.85 296 ILE C CA 1
ATOM 7820 C CA B ILE C 1 297 ? 35.434 7.144 -17.919 0.40 22.51 296 ILE C CA 1
ATOM 7821 C C . ILE C 1 297 ? 34.240 7.782 -17.212 1.00 24.29 296 ILE C C 1
ATOM 7822 O O . ILE C 1 297 ? 33.463 8.531 -17.819 1.00 26.11 296 ILE C O 1
ATOM 7831 N N . ASN C 1 298 ? 34.096 7.480 -15.925 1.00 23.26 297 ASN C N 1
ATOM 7832 C CA . ASN C 1 298 ? 33.013 8.044 -15.129 1.00 26.48 297 ASN C CA 1
ATOM 7833 C C . ASN C 1 298 ? 33.113 9.562 -15.034 1.00 26.94 297 ASN C C 1
ATOM 7834 O O . ASN C 1 298 ? 32.110 10.271 -15.133 1.00 27.51 297 ASN C O 1
ATOM 7839 N N . PHE C 1 299 ? 34.334 10.049 -14.841 1.00 27.33 298 PHE C N 1
ATOM 7840 C CA . PHE C 1 299 ? 34.592 11.480 -14.717 1.00 27.20 298 PHE C CA 1
ATOM 7841 C C . PHE C 1 299 ? 34.236 12.216 -16.005 1.00 25.22 298 PHE C C 1
ATOM 7842 O O . PHE C 1 299 ? 33.773 13.355 -15.973 1.00 26.30 298 PHE C O 1
ATOM 7850 N N . ALA C 1 300 ? 34.442 11.551 -17.137 1.00 23.49 299 ALA C N 1
ATOM 7851 C CA . ALA C 1 300 ? 34.157 12.141 -18.440 1.00 23.19 299 ALA C CA 1
ATOM 7852 C C . ALA C 1 300 ? 32.679 12.023 -18.801 1.00 25.66 299 ALA C C 1
ATOM 7853 O O . ALA C 1 300 ? 32.234 12.573 -19.807 1.00 26.71 299 ALA C O 1
ATOM 7855 N N . GLY C 1 301 ? 31.925 11.301 -17.979 1.00 26.57 300 GLY C N 1
ATOM 7856 C CA . GLY C 1 301 ? 30.518 11.073 -18.246 1.00 27.99 300 GLY C CA 1
ATOM 7857 C C . GLY C 1 301 ? 30.315 10.168 -19.446 1.00 27.29 300 GLY C C 1
ATOM 7858 O O . GLY C 1 301 ? 29.395 10.368 -20.240 1.00 28.55 300 GLY C O 1
ATOM 7859 N N . LEU C 1 302 ? 31.177 9.164 -19.572 1.00 25.05 301 LEU C N 1
ATOM 7860 C CA . LEU C 1 302 ? 31.137 8.250 -20.710 1.00 24.07 301 LEU C CA 1
ATOM 7861 C C . LEU C 1 302 ? 30.863 6.806 -20.294 1.00 24.21 301 LEU C C 1
ATOM 7862 O O . LEU C 1 302 ? 31.128 5.876 -21.058 1.00 23.93 301 LEU C O 1
ATOM 7867 N N . ARG C 1 303 ? 30.340 6.621 -19.085 1.00 23.97 302 ARG C N 1
ATOM 7868 C CA . ARG C 1 303 ? 30.097 5.281 -18.553 1.00 23.75 302 ARG C CA 1
ATOM 7869 C C . ARG C 1 303 ? 29.132 4.490 -19.430 1.00 25.68 302 ARG C C 1
ATOM 7870 O O . ARG C 1 303 ? 28.036 4.955 -19.742 1.00 27.57 302 ARG C O 1
ATOM 7878 N N . ARG C 1 304 ? 29.554 3.294 -19.827 1.00 22.83 303 ARG C N 1
ATOM 7879 C CA . ARG C 1 304 ? 28.744 2.446 -20.691 1.00 23.16 303 ARG C CA 1
ATOM 7880 C C . ARG C 1 304 ? 28.882 0.967 -20.327 1.00 23.87 303 ARG C C 1
ATOM 7881 O O . ARG C 1 304 ? 29.327 0.628 -19.230 1.00 24.04 303 ARG C O 1
ATOM 7889 N N . GLU C 1 305 ? 28.501 0.092 -21.253 1.00 25.03 304 GLU C N 1
ATOM 7890 C CA . GLU C 1 305 ? 28.409 -1.338 -20.967 1.00 26.34 304 GLU C CA 1
ATOM 7891 C C . GLU C 1 305 ? 29.760 -1.962 -20.615 1.00 24.84 304 GLU C C 1
ATOM 7892 O O . GLU C 1 305 ? 29.827 -2.904 -19.824 1.00 25.30 304 GLU C O 1
ATOM 7898 N N . LYS C 1 306 ? 30.828 -1.438 -21.206 1.00 21.53 305 LYS C N 1
ATOM 7899 C CA . LYS C 1 306 ? 32.183 -1.864 -20.868 1.00 23.12 305 LYS C CA 1
ATOM 7900 C C . LYS C 1 306 ? 33.037 -0.638 -20.564 1.00 22.16 305 LYS C C 1
ATOM 7901 O O . LYS C 1 306 ? 33.040 0.324 -21.330 1.00 21.02 305 LYS C O 1
ATOM 7907 N N . ASN C 1 307 ? 33.758 -0.669 -19.448 1.00 21.51 306 ASN C N 1
ATOM 7908 C CA . ASN C 1 307 ? 34.505 0.506 -19.012 1.00 19.69 306 ASN C CA 1
ATOM 7909 C C . ASN C 1 307 ? 35.984 0.237 -18.733 1.00 20.81 306 ASN C C 1
ATOM 7910 O O . ASN C 1 307 ? 36.565 0.821 -17.817 1.00 19.00 306 ASN C O 1
ATOM 7915 N N . GLY C 1 308 ? 36.594 -0.636 -19.530 1.00 23.71 307 GLY C N 1
ATOM 7916 C CA . GLY C 1 308 ? 37.989 -0.991 -19.341 1.00 23.27 307 GLY C CA 1
ATOM 7917 C C . GLY C 1 308 ? 38.880 -0.701 -20.535 1.00 22.56 307 GLY C C 1
ATOM 7918 O O . GLY C 1 308 ? 38.457 -0.070 -21.506 1.00 23.16 307 GLY C O 1
ATOM 7919 N N . ALA C 1 309 ? 40.121 -1.173 -20.459 1.00 20.35 308 ALA C N 1
ATOM 7920 C CA . ALA C 1 309 ? 41.110 -0.925 -21.503 1.00 18.66 308 ALA C CA 1
ATOM 7921 C C . ALA C 1 309 ? 40.773 -1.652 -22.802 1.00 18.90 308 ALA C C 1
ATOM 7922 O O . ALA C 1 309 ? 41.146 -1.203 -23.886 1.00 19.70 308 ALA C O 1
ATOM 7924 N N . HIS C 1 310 ? 40.073 -2.777 -22.694 1.00 17.89 309 HIS C N 1
ATOM 7925 C CA . HIS C 1 310 ? 39.708 -3.541 -23.881 1.00 20.11 309 HIS C CA 1
ATOM 7926 C C . HIS C 1 310 ? 38.660 -2.790 -24.701 1.00 19.80 309 HIS C C 1
ATOM 7927 O O . HIS C 1 310 ? 38.600 -2.923 -25.924 1.00 20.97 309 HIS C O 1
ATOM 7934 N N . MET C 1 311 ? 37.839 -1.999 -24.018 1.00 18.75 310 MET C N 1
ATOM 7935 C CA . MET C 1 311 ? 36.865 -1.143 -24.686 1.00 19.60 310 MET C CA 1
ATOM 7936 C C . MET C 1 311 ? 37.587 -0.050 -25.470 1.00 18.39 310 MET C C 1
ATOM 7937 O O . MET C 1 311 ? 37.141 0.358 -26.543 1.00 15.88 310 MET C O 1
ATOM 7942 N N . LEU C 1 312 ? 38.706 0.418 -24.924 1.00 17.28 311 LEU C N 1
ATOM 7943 C CA . LEU C 1 312 ? 39.550 1.388 -25.612 1.00 15.32 311 LEU C CA 1
ATOM 7944 C C . LEU C 1 312 ? 40.184 0.755 -26.845 1.00 19.58 311 LEU C C 1
ATOM 7945 O O . LEU C 1 312 ? 40.400 1.421 -27.859 1.00 17.34 311 LEU C O 1
ATOM 7950 N N . ARG C 1 313 ? 40.483 -0.537 -26.744 1.00 15.33 312 ARG C N 1
ATOM 7951 C CA . ARG C 1 313 ? 41.040 -1.296 -27.856 1.00 19.70 312 ARG C CA 1
ATOM 7952 C C . ARG C 1 313 ? 40.023 -1.422 -28.986 1.00 22.02 312 ARG C C 1
ATOM 7953 O O . ARG C 1 313 ? 40.371 -1.292 -30.161 1.00 22.05 312 ARG C O 1
ATOM 7961 N N . HIS C 1 314 ? 38.768 -1.673 -28.626 1.00 22.22 313 HIS C N 1
ATOM 7962 C CA . HIS C 1 314 ? 37.686 -1.710 -29.605 1.00 21.87 313 HIS C CA 1
ATOM 7963 C C . HIS C 1 314 ? 37.529 -0.351 -30.277 1.00 19.90 313 HIS C C 1
ATOM 7964 O O . HIS C 1 314 ? 37.205 -0.264 -31.461 1.00 20.24 313 HIS C O 1
ATOM 7971 N N . SER C 1 315 ? 37.760 0.705 -29.504 1.00 17.94 314 SER C N 1
ATOM 7972 C CA . SER C 1 315 ? 37.618 2.070 -29.994 1.00 18.47 314 SER C CA 1
ATOM 7973 C C . SER C 1 315 ? 38.678 2.397 -31.041 1.00 18.91 314 SER C C 1
ATOM 7974 O O . SER C 1 315 ? 38.396 3.076 -32.029 1.00 19.97 314 SER C O 1
ATOM 7977 N N . PHE C 1 316 ? 39.896 1.911 -30.820 1.00 16.33 315 PHE C N 1
ATOM 7978 C CA . PHE C 1 316 ? 40.991 2.145 -31.755 1.00 17.23 315 PHE C CA 1
ATOM 7979 C C . PHE C 1 316 ? 40.748 1.431 -33.082 1.00 18.04 315 PHE C C 1
ATOM 7980 O O . PHE C 1 316 ? 40.914 2.019 -34.151 1.00 18.74 315 PHE C O 1
ATOM 7988 N N . ALA C 1 317 ? 40.351 0.164 -33.003 1.00 17.26 316 ALA C N 1
ATOM 7989 C CA . ALA C 1 317 ? 40.099 -0.644 -34.191 1.00 17.92 316 ALA C CA 1
ATOM 7990 C C . ALA C 1 317 ? 38.950 -0.078 -35.020 1.00 18.87 316 ALA C C 1
ATOM 7991 O O . ALA C 1 317 ? 39.009 -0.064 -36.250 1.00 20.32 316 ALA C O 1
ATOM 7993 N N . THR C 1 318 ? 37.908 0.386 -34.336 1.00 18.55 317 THR C N 1
ATOM 7994 C CA . THR C 1 318 ? 36.744 0.960 -35.002 1.00 19.44 317 THR C CA 1
ATOM 7995 C C . THR C 1 318 ? 37.112 2.242 -35.737 1.00 19.87 317 THR C C 1
ATOM 7996 O O . THR C 1 318 ? 36.737 2.438 -36.893 1.00 21.18 317 THR C O 1
ATOM 8000 N N . LEU C 1 319 ? 37.851 3.111 -35.055 1.00 20.73 318 LEU C N 1
ATOM 8001 C CA . LEU C 1 319 ? 38.295 4.368 -35.646 1.00 21.02 318 LEU C CA 1
ATOM 8002 C C . LEU C 1 319 ? 39.238 4.120 -36.817 1.00 20.69 318 LEU C C 1
ATOM 8003 O O . LEU C 1 319 ? 39.142 4.780 -37.851 1.00 21.67 318 LEU C O 1
ATOM 8008 N N . LEU C 1 320 ? 40.141 3.158 -36.648 1.00 20.74 319 LEU C N 1
ATOM 8009 C CA . LEU C 1 320 ? 41.132 2.843 -37.673 1.00 21.74 319 LEU C CA 1
ATOM 8010 C C . LEU C 1 320 ? 40.480 2.402 -38.982 1.00 22.69 319 LEU C C 1
ATOM 8011 O O . LEU C 1 320 ? 40.941 2.765 -40.065 1.00 23.09 319 LEU C O 1
ATOM 8016 N N . TYR C 1 321 ? 39.405 1.627 -38.884 1.00 22.40 320 TYR C N 1
ATOM 8017 C CA . TYR C 1 321 ? 38.716 1.166 -40.083 1.00 23.89 320 TYR C CA 1
ATOM 8018 C C . TYR C 1 321 ? 37.898 2.284 -40.721 1.00 23.73 320 TYR C C 1
ATOM 8019 O O . TYR C 1 321 ? 37.797 2.364 -41.941 1.00 24.70 320 TYR C O 1
ATOM 8028 N N . GLN C 1 322 ? 37.307 3.140 -39.896 1.00 24.89 321 GLN C N 1
ATOM 8029 C CA . GLN C 1 322 ? 36.514 4.251 -40.412 1.00 27.38 321 GLN C CA 1
ATOM 8030 C C . GLN C 1 322 ? 37.403 5.284 -41.099 1.00 26.79 321 GLN C C 1
ATOM 8031 O O . GLN C 1 322 ? 36.961 5.992 -42.005 1.00 27.73 321 GLN C O 1
ATOM 8037 N N . LYS C 1 323 ? 38.658 5.360 -40.668 1.00 24.30 322 LYS C N 1
ATOM 8038 C CA . LYS C 1 323 ? 39.601 6.330 -41.216 1.00 24.53 322 LYS C CA 1
ATOM 8039 C C . LYS C 1 323 ? 40.211 5.877 -42.543 1.00 26.11 322 LYS C C 1
ATOM 8040 O O . LYS C 1 323 ? 40.341 6.672 -43.474 1.00 26.60 322 LYS C O 1
ATOM 8046 N N . ARG C 1 324 ? 40.582 4.602 -42.628 1.00 26.44 323 ARG C N 1
ATOM 8047 C CA . ARG C 1 324 ? 41.370 4.117 -43.760 1.00 28.96 323 ARG C CA 1
ATOM 8048 C C . ARG C 1 324 ? 40.674 3.032 -44.589 1.00 30.09 323 ARG C C 1
ATOM 8049 O O . ARG C 1 324 ? 41.049 2.793 -45.739 1.00 31.37 323 ARG C O 1
ATOM 8057 N N . HIS C 1 325 ? 39.669 2.384 -44.003 1.00 29.84 324 HIS C N 1
ATOM 8058 C CA . HIS C 1 325 ? 38.939 1.291 -44.653 1.00 32.11 324 HIS C CA 1
ATOM 8059 C C . HIS C 1 325 ? 39.871 0.206 -45.187 1.00 30.87 324 HIS C C 1
ATOM 8060 O O . HIS C 1 325 ? 39.697 -0.285 -46.303 1.00 30.20 324 HIS C O 1
ATOM 8067 N N . ASP C 1 326 ? 40.851 -0.164 -44.370 1.00 28.42 325 ASP C N 1
ATOM 8068 C CA . ASP C 1 326 ? 41.847 -1.159 -44.745 1.00 26.73 325 ASP C CA 1
ATOM 8069 C C . ASP C 1 326 ? 41.854 -2.297 -43.725 1.00 24.11 325 ASP C C 1
ATOM 8070 O O . ASP C 1 326 ? 42.356 -2.143 -42.612 1.00 24.93 325 ASP C O 1
ATOM 8075 N N . LEU C 1 327 ? 41.302 -3.440 -44.116 1.00 23.47 326 LEU C N 1
ATOM 8076 C CA . LEU C 1 327 ? 41.115 -4.555 -43.195 1.00 25.36 326 LEU C CA 1
ATOM 8077 C C . LEU C 1 327 ? 42.433 -5.233 -42.823 1.00 24.21 326 LEU C C 1
ATOM 8078 O O . LEU C 1 327 ? 42.602 -5.691 -41.693 1.00 25.16 326 LEU C O 1
ATOM 8083 N N . ILE C 1 328 ? 43.361 -5.297 -43.773 1.00 23.77 327 ILE C N 1
ATOM 8084 C CA . ILE C 1 328 ? 44.684 -5.852 -43.505 1.00 23.36 327 ILE C CA 1
ATOM 8085 C C . ILE C 1 328 ? 45.432 -4.962 -42.515 1.00 22.00 327 ILE C C 1
ATOM 8086 O O . ILE C 1 328 ? 46.104 -5.453 -41.607 1.00 21.83 327 ILE C O 1
ATOM 8091 N N . LEU C 1 329 ? 45.294 -3.651 -42.690 1.00 22.75 328 LEU C N 1
ATOM 8092 C CA . LEU C 1 329 ? 45.912 -2.677 -41.795 1.00 22.94 328 LEU C CA 1
ATOM 8093 C C . LEU C 1 329 ? 45.395 -2.829 -40.368 1.00 23.03 328 LEU C C 1
ATOM 8094 O O . LEU C 1 329 ? 46.150 -2.685 -39.407 1.00 23.63 328 LEU C O 1
ATOM 8099 N N . VAL C 1 330 ? 44.105 -3.120 -40.238 1.00 22.31 329 VAL C N 1
ATOM 8100 C CA . VAL C 1 330 ? 43.494 -3.347 -38.933 1.00 21.47 329 VAL C CA 1
ATOM 8101 C C . VAL C 1 330 ? 44.102 -4.574 -38.257 1.00 22.33 329 VAL C C 1
ATOM 8102 O O . VAL C 1 330 ? 44.502 -4.520 -37.093 1.00 22.95 329 VAL C O 1
ATOM 8106 N N . GLN C 1 331 ? 44.178 -5.674 -39.001 1.00 23.29 330 GLN C N 1
ATOM 8107 C CA . GLN C 1 331 ? 44.751 -6.918 -38.491 1.00 24.11 330 GLN C CA 1
ATOM 8108 C C . GLN C 1 331 ? 46.186 -6.735 -38.006 1.00 23.13 330 GLN C C 1
ATOM 8109 O O . GLN C 1 331 ? 46.545 -7.178 -36.914 1.00 25.06 330 GLN C O 1
ATOM 8115 N N . GLU C 1 332 ? 47.000 -6.078 -38.825 1.00 21.74 331 GLU C N 1
ATOM 8116 C CA . GLU C 1 332 ? 48.416 -5.896 -38.524 1.00 23.15 331 GLU C CA 1
ATOM 8117 C C . GLU C 1 332 ? 48.637 -4.952 -37.346 1.00 24.28 331 GLU C C 1
ATOM 8118 O O . GLU C 1 332 ? 49.540 -5.161 -36.534 1.00 25.35 331 GLU C O 1
ATOM 8124 N N . ALA C 1 333 ? 47.809 -3.915 -37.256 1.00 22.45 332 ALA C N 1
ATOM 8125 C CA . ALA C 1 333 ? 47.942 -2.918 -36.197 1.00 20.81 332 ALA C CA 1
ATOM 8126 C C . ALA C 1 333 ? 47.457 -3.443 -34.848 1.00 20.58 332 ALA C C 1
ATOM 8127 O O . ALA C 1 333 ? 48.013 -3.099 -33.803 1.00 21.22 332 ALA C O 1
ATOM 8129 N N . LEU C 1 334 ? 46.419 -4.274 -34.880 1.00 20.32 333 LEU C N 1
ATOM 8130 C CA . LEU C 1 334 ? 45.821 -4.807 -33.659 1.00 20.71 333 LEU C CA 1
ATOM 8131 C C . LEU C 1 334 ? 46.473 -6.122 -33.240 1.00 21.24 333 LEU C C 1
ATOM 8132 O O . LEU C 1 334 ? 46.446 -6.493 -32.066 1.00 21.96 333 LEU C O 1
ATOM 8137 N N . GLY C 1 335 ? 47.056 -6.825 -34.205 1.00 21.77 334 GLY C N 1
ATOM 8138 C CA . GLY C 1 335 ? 47.714 -8.089 -33.931 1.00 22.79 334 GLY C CA 1
ATOM 8139 C C . GLY C 1 335 ? 46.761 -9.269 -33.934 1.00 25.12 334 GLY C C 1
ATOM 8140 O O . GLY C 1 335 ? 46.993 -10.263 -33.245 1.00 28.76 334 GLY C O 1
ATOM 8141 N N . HIS C 1 336 ? 45.685 -9.158 -34.707 1.00 21.88 335 HIS C N 1
ATOM 8142 C CA . HIS C 1 336 ? 44.724 -10.248 -34.848 1.00 23.16 335 HIS C CA 1
ATOM 8143 C C . HIS C 1 336 ? 45.330 -11.419 -35.619 1.00 23.82 335 HIS C C 1
ATOM 8144 O O . HIS C 1 336 ? 45.933 -11.230 -36.673 1.00 24.02 335 HIS C O 1
ATOM 8151 N N . ALA C 1 337 ? 45.168 -12.629 -35.094 1.00 23.64 336 ALA C N 1
ATOM 8152 C CA . ALA C 1 337 ? 45.644 -13.820 -35.789 1.00 26.33 336 ALA C CA 1
ATOM 8153 C C . ALA C 1 337 ? 44.649 -14.234 -36.866 1.00 26.22 336 ALA C C 1
ATOM 8154 O O . ALA C 1 337 ? 45.023 -14.828 -37.877 1.00 26.08 336 ALA C O 1
ATOM 8156 N N . SER C 1 338 ? 43.379 -13.913 -36.640 1.00 26.12 337 SER C N 1
ATOM 8157 C CA . SER C 1 338 ? 42.321 -14.250 -37.583 1.00 27.19 337 SER C CA 1
ATOM 8158 C C . SER C 1 338 ? 41.604 -12.999 -38.075 1.00 27.80 337 SER C C 1
ATOM 8159 O O . SER C 1 338 ? 41.330 -12.082 -37.300 1.00 24.92 337 SER C O 1
ATOM 8162 N N . LEU C 1 339 ? 41.292 -12.972 -39.367 1.00 29.24 338 LEU C N 1
ATOM 8163 C CA . LEU C 1 339 ? 40.598 -11.836 -39.960 1.00 28.32 338 LEU C CA 1
ATOM 8164 C C . LEU C 1 339 ? 39.109 -11.846 -39.632 1.00 27.62 338 LEU C C 1
ATOM 8165 O O . LEU C 1 339 ? 38.407 -10.864 -39.879 1.00 27.83 338 LEU C O 1
ATOM 8170 N N . ASN C 1 340 ? 38.628 -12.955 -39.076 1.00 27.34 339 ASN C N 1
ATOM 8171 C CA . ASN C 1 340 ? 37.248 -13.029 -38.607 1.00 29.71 339 ASN C CA 1
ATOM 8172 C C . ASN C 1 340 ? 37.029 -12.071 -37.444 1.00 30.22 339 ASN C C 1
ATOM 8173 O O . ASN C 1 340 ? 35.915 -11.600 -37.208 1.00 31.74 339 ASN C O 1
ATOM 8178 N N . THR C 1 341 ? 38.107 -11.786 -36.721 1.00 28.24 340 THR C N 1
ATOM 8179 C CA . THR C 1 341 ? 38.071 -10.841 -35.615 1.00 25.58 340 THR C CA 1
ATOM 8180 C C . THR C 1 341 ? 38.088 -9.406 -36.132 1.00 25.96 340 THR C C 1
ATOM 8181 O O . THR C 1 341 ? 37.368 -8.541 -35.628 1.00 24.68 340 THR C O 1
ATOM 8185 N N . SER C 1 342 ? 38.913 -9.162 -37.145 1.00 24.92 341 SER C N 1
ATOM 8186 C CA . SER C 1 342 ? 39.051 -7.830 -37.725 1.00 23.86 341 SER C CA 1
ATOM 8187 C C . SER C 1 342 ? 37.768 -7.385 -38.422 1.00 24.81 341 SER C C 1
ATOM 8188 O O . SER C 1 342 ? 37.463 -6.194 -38.484 1.00 25.11 341 SER C O 1
ATOM 8191 N N . ARG C 1 343 ? 37.018 -8.356 -38.935 1.00 24.95 342 ARG C N 1
ATOM 8192 C CA . ARG C 1 343 ? 35.802 -8.091 -39.698 1.00 28.05 342 ARG C CA 1
ATOM 8193 C C . ARG C 1 343 ? 34.708 -7.441 -38.850 1.00 28.23 342 ARG C C 1
ATOM 8194 O O . ARG C 1 343 ? 33.835 -6.747 -39.373 1.00 28.60 342 ARG C O 1
ATOM 8202 N N . ILE C 1 344 ? 34.765 -7.667 -37.542 1.00 27.55 343 ILE C N 1
ATOM 8203 C CA . ILE C 1 344 ? 33.749 -7.168 -36.619 1.00 29.44 343 ILE C CA 1
ATOM 8204 C C . ILE C 1 344 ? 33.658 -5.640 -36.639 1.00 30.39 343 ILE C C 1
ATOM 8205 O O . ILE C 1 344 ? 32.588 -5.065 -36.421 1.00 28.25 343 ILE C O 1
ATOM 8210 N N . TYR C 1 345 ? 34.777 -4.986 -36.929 1.00 29.12 344 TYR C N 1
ATOM 8211 C CA . TYR C 1 345 ? 34.836 -3.529 -36.901 1.00 29.11 344 TYR C CA 1
ATOM 8212 C C . TYR C 1 345 ? 34.406 -2.902 -38.226 1.00 31.57 344 TYR C C 1
ATOM 8213 O O . TYR C 1 345 ? 34.604 -1.709 -38.451 1.00 32.11 344 TYR C O 1
ATOM 8222 N N . THR C 1 346 ? 33.811 -3.713 -39.096 1.00 34.50 345 THR C N 1
ATOM 8223 C CA . THR C 1 346 ? 33.245 -3.220 -40.346 1.00 38.08 345 THR C CA 1
ATOM 8224 C C . THR C 1 346 ? 31.732 -3.072 -40.216 1.00 43.33 345 THR C C 1
ATOM 8225 O O . THR C 1 346 ? 31.064 -2.574 -41.122 1.00 44.37 345 THR C O 1
ATOM 8229 N N . HIS C 1 347 ? 31.203 -3.510 -39.077 1.00 47.18 346 HIS C N 1
ATOM 8230 C CA . HIS C 1 347 ? 29.766 -3.484 -38.820 1.00 51.63 346 HIS C CA 1
ATOM 8231 C C . HIS C 1 347 ? 29.225 -2.061 -38.710 1.00 55.58 346 HIS C C 1
ATOM 8232 O O . HIS C 1 347 ? 29.975 -1.121 -38.439 1.00 53.17 346 HIS C O 1
ATOM 8239 N N . PHE C 1 348 ? 27.917 -1.923 -38.921 1.00 62.11 347 PHE C N 1
ATOM 8240 C CA . PHE C 1 348 ? 27.223 -0.638 -38.844 1.00 65.23 347 PHE C CA 1
ATOM 8241 C C . PHE C 1 348 ? 27.851 0.410 -39.759 1.00 68.10 347 PHE C C 1
ATOM 8242 O O . PHE C 1 348 ? 27.361 0.660 -40.860 1.00 70.53 347 PHE C O 1
ATOM 8244 N N . ARG C 1 352 ? 17.935 3.796 -37.338 1.00 66.99 351 ARG C N 1
ATOM 8245 C CA . ARG C 1 352 ? 16.686 4.542 -37.447 1.00 69.00 351 ARG C CA 1
ATOM 8246 C C . ARG C 1 352 ? 15.959 4.595 -36.108 1.00 65.99 351 ARG C C 1
ATOM 8247 O O . ARG C 1 352 ? 14.729 4.647 -36.060 1.00 66.82 351 ARG C O 1
ATOM 8255 N N . LEU C 1 353 ? 16.725 4.585 -35.024 1.00 63.11 352 LEU C N 1
ATOM 8256 C CA . LEU C 1 353 ? 16.151 4.581 -33.684 1.00 61.34 352 LEU C CA 1
ATOM 8257 C C . LEU C 1 353 ? 15.634 5.964 -33.288 1.00 60.69 352 LEU C C 1
ATOM 8258 O O . LEU C 1 353 ? 14.806 6.088 -32.385 1.00 59.23 352 LEU C O 1
ATOM 8260 N N . GLU C 1 354 ? 16.126 7.000 -33.963 1.00 60.31 353 GLU C N 1
ATOM 8261 C CA . GLU C 1 354 ? 15.642 8.358 -33.728 1.00 60.72 353 GLU C CA 1
ATOM 8262 C C . GLU C 1 354 ? 14.228 8.528 -34.270 1.00 60.14 353 GLU C C 1
ATOM 8263 O O . GLU C 1 354 ? 13.456 9.352 -33.777 1.00 61.10 353 GLU C O 1
ATOM 8269 N N . GLU C 1 355 ? 13.897 7.739 -35.287 1.00 60.03 354 GLU C N 1
ATOM 8270 C CA . GLU C 1 355 ? 12.586 7.806 -35.923 1.00 62.04 354 GLU C CA 1
ATOM 8271 C C . GLU C 1 355 ? 11.483 7.309 -34.994 1.00 61.40 354 GLU C C 1
ATOM 8272 O O . GLU C 1 355 ? 10.314 7.652 -35.167 1.00 63.40 354 GLU C O 1
ATOM 8274 N N . ALA C 1 356 ? 11.860 6.501 -34.010 1.00 58.08 355 ALA C N 1
ATOM 8275 C CA . ALA C 1 356 ? 10.898 5.952 -33.062 1.00 57.23 355 ALA C CA 1
ATOM 8276 C C . ALA C 1 356 ? 10.855 6.769 -31.774 1.00 55.12 355 ALA C C 1
ATOM 8277 O O . ALA C 1 356 ? 9.886 6.701 -31.018 1.00 54.49 355 ALA C O 1
ATOM 8279 N N . ALA C 1 357 ? 11.909 7.542 -31.533 1.00 53.34 356 ALA C N 1
ATOM 8280 C CA . ALA C 1 357 ? 12.024 8.324 -30.307 1.00 51.05 356 ALA C CA 1
ATOM 8281 C C . ALA C 1 357 ? 11.336 9.681 -30.430 1.00 52.40 356 ALA C C 1
ATOM 8282 O O . ALA C 1 357 ? 11.060 10.339 -29.427 1.00 52.37 356 ALA C O 1
ATOM 8284 N N . SER C 1 358 ? 11.056 10.091 -31.662 1.00 53.72 357 SER C N 1
ATOM 8285 C CA . SER C 1 358 ? 10.484 11.408 -31.918 1.00 55.43 357 SER C CA 1
ATOM 8286 C C . SER C 1 358 ? 8.961 11.377 -32.003 1.00 55.56 357 SER C C 1
ATOM 8287 O O . SER C 1 358 ? 8.339 12.338 -32.454 1.00 57.64 357 SER C O 1
ATOM 8290 N N . ILE C 1 359 ? 8.362 10.274 -31.565 1.00 54.84 358 ILE C N 1
ATOM 8291 C CA . ILE C 1 359 ? 6.913 10.116 -31.635 1.00 57.39 358 ILE C CA 1
ATOM 8292 C C . ILE C 1 359 ? 6.202 10.870 -30.515 1.00 60.38 358 ILE C C 1
ATOM 8293 O O . ILE C 1 359 ? 4.982 11.023 -30.537 1.00 62.69 358 ILE C O 1
ATOM 8298 N N . TRP C 1 360 ? 6.969 11.339 -29.536 1.00 60.42 359 TRP C N 1
ATOM 8299 C CA . TRP C 1 360 ? 6.397 12.052 -28.399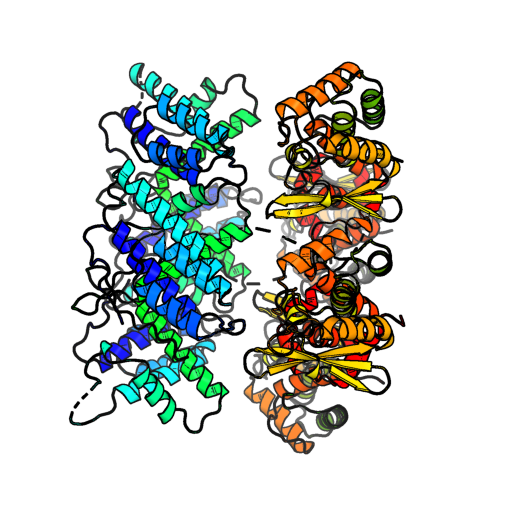 1.00 63.23 359 TRP C CA 1
ATOM 8300 C C . TRP C 1 360 ? 6.384 13.560 -28.630 1.00 69.41 359 TRP C C 1
ATOM 8301 O O . TRP C 1 360 ? 6.028 14.332 -27.738 1.00 70.57 359 TRP C O 1
ATOM 8312 N N . GLU C 1 361 ? 6.768 13.974 -29.833 1.00 73.54 360 GLU C N 1
ATOM 8313 C CA . GLU C 1 361 ? 6.887 15.390 -30.157 1.00 76.91 360 GLU C CA 1
ATOM 8314 C C . GLU C 1 361 ? 6.024 15.768 -31.357 1.00 80.10 360 GLU C C 1
ATOM 8315 O O . GLU C 1 361 ? 5.905 15.004 -32.315 1.00 80.53 360 GLU C O 1
ATOM 8321 N N . MET D 1 2 ? -7.900 -49.081 -36.350 1.00 68.87 1 MET D N 1
ATOM 8322 C CA . MET D 1 2 ? -7.477 -50.327 -35.723 1.00 68.37 1 MET D CA 1
ATOM 8323 C C . MET D 1 2 ? -5.961 -50.481 -35.757 1.00 64.22 1 MET D C 1
ATOM 8324 O O . MET D 1 2 ? -5.318 -50.172 -36.762 1.00 64.08 1 MET D O 1
ATOM 8329 N N . LYS D 1 3 ? -5.398 -50.959 -34.652 1.00 59.85 2 LYS D N 1
ATOM 8330 C CA . LYS D 1 3 ? -3.973 -51.249 -34.579 1.00 53.79 2 LYS D CA 1
ATOM 8331 C C . LYS D 1 3 ? -3.699 -52.693 -34.988 1.00 49.35 2 LYS D C 1
ATOM 8332 O O . LYS D 1 3 ? -4.555 -53.564 -34.837 1.00 49.80 2 LYS D O 1
ATOM 8338 N N . HIS D 1 4 ? -2.502 -52.937 -35.509 1.00 44.23 3 HIS D N 1
ATOM 8339 C CA . HIS D 1 4 ? -2.109 -54.271 -35.944 1.00 42.31 3 HIS D CA 1
ATOM 8340 C C . HIS D 1 4 ? -0.796 -54.671 -35.284 1.00 38.78 3 HIS D C 1
ATOM 8341 O O . HIS D 1 4 ? -0.036 -53.810 -34.854 1.00 39.01 3 HIS D O 1
ATOM 8348 N N . PRO D 1 5 ? -0.528 -55.982 -35.188 1.00 36.78 4 PRO D N 1
ATOM 8349 C CA . PRO D 1 5 ? 0.794 -56.415 -34.726 1.00 35.12 4 PRO D CA 1
ATOM 8350 C C . PRO D 1 5 ? 1.885 -55.939 -35.681 1.00 31.46 4 PRO D C 1
ATOM 8351 O O . PRO D 1 5 ? 1.607 -55.728 -36.862 1.00 30.10 4 PRO D O 1
ATOM 8355 N N . LEU D 1 6 ? 3.102 -55.762 -35.176 1.00 30.09 5 LEU D N 1
ATOM 8356 C CA . LEU D 1 6 ? 4.206 -55.286 -36.002 1.00 28.10 5 LEU D CA 1
ATOM 8357 C C . LEU D 1 6 ? 4.510 -56.257 -37.138 1.00 28.22 5 LEU D C 1
ATOM 8358 O O . LEU D 1 6 ? 4.615 -55.860 -38.299 1.00 27.16 5 LEU D O 1
ATOM 8363 N N . GLU D 1 7 ? 4.645 -57.533 -36.793 1.00 29.78 6 GLU D N 1
ATOM 8364 C CA . GLU D 1 7 ? 5.006 -58.557 -37.764 1.00 34.34 6 GLU D CA 1
ATOM 8365 C C . GLU D 1 7 ? 3.937 -59.640 -37.847 1.00 36.29 6 GLU D C 1
ATOM 8366 O O . GLU D 1 7 ? 3.823 -60.480 -36.956 1.00 38.48 6 GLU D O 1
ATOM 8372 N N . GLU D 1 8 ? 3.155 -59.613 -38.922 1.00 37.36 7 GLU D N 1
ATOM 8373 C CA . GLU D 1 8 ? 2.075 -60.576 -39.112 1.00 41.87 7 GLU D CA 1
ATOM 8374 C C . GLU D 1 8 ? 2.427 -61.630 -40.156 1.00 44.45 7 GLU D C 1
ATOM 8375 O O . GLU D 1 8 ? 1.786 -62.679 -40.230 1.00 46.27 7 GLU D O 1
ATOM 8381 N N . LEU D 1 9 ? 3.446 -61.348 -40.961 1.00 44.12 8 LEU D N 1
ATOM 8382 C CA . LEU D 1 9 ? 3.850 -62.254 -42.030 1.00 45.27 8 LEU D CA 1
ATOM 8383 C C . LEU D 1 9 ? 5.236 -62.840 -41.775 1.00 44.61 8 LEU D C 1
ATOM 8384 O O . LEU D 1 9 ? 5.969 -62.369 -40.906 1.00 43.63 8 LEU D O 1
ATOM 8389 N N . LYS D 1 10 ? 5.589 -63.870 -42.538 1.00 45.02 9 LYS D N 1
ATOM 8390 C CA . LYS D 1 10 ? 6.906 -64.484 -42.430 1.00 45.92 9 LYS D CA 1
ATOM 8391 C C . LYS D 1 10 ? 7.933 -63.699 -43.239 1.00 46.56 9 LYS D C 1
ATOM 8392 O O . LYS D 1 10 ? 9.128 -63.732 -42.946 1.00 48.14 9 LYS D O 1
ATOM 8394 N N . ASP D 1 11 ? 7.454 -62.990 -44.256 1.00 45.10 10 ASP D N 1
ATOM 8395 C CA . ASP D 1 11 ? 8.316 -62.178 -45.105 1.00 42.91 10 ASP D CA 1
ATOM 8396 C C . ASP D 1 11 ? 8.337 -60.734 -44.611 1.00 38.66 10 ASP D C 1
ATOM 8397 O O . ASP D 1 11 ? 7.327 -60.034 -44.690 1.00 38.67 10 ASP D O 1
ATOM 8402 N N . PRO D 1 12 ? 9.494 -60.285 -44.100 1.00 36.33 11 PRO D N 1
ATOM 8403 C CA . PRO D 1 12 ? 9.654 -58.917 -43.593 1.00 35.49 11 PRO D CA 1
ATOM 8404 C C . PRO D 1 12 ? 9.453 -57.871 -44.685 1.00 34.67 11 PRO D C 1
ATOM 8405 O O . PRO D 1 12 ? 8.913 -56.799 -44.416 1.00 35.00 11 PRO D O 1
ATOM 8409 N N . THR D 1 13 ? 9.882 -58.189 -45.903 1.00 34.38 12 THR D N 1
ATOM 8410 C CA . THR D 1 13 ? 9.708 -57.292 -47.039 1.00 33.36 12 THR D CA 1
ATOM 8411 C C . THR D 1 13 ? 8.225 -57.082 -47.335 1.00 33.32 12 THR D C 1
ATOM 8412 O O . THR D 1 13 ? 7.790 -55.965 -47.621 1.00 32.74 12 THR D O 1
ATOM 8416 N N . GLU D 1 14 ? 7.452 -58.159 -47.253 1.00 33.88 13 GLU D N 1
ATOM 8417 C CA . GLU D 1 14 ? 6.013 -58.085 -47.472 1.00 34.02 13 GLU D CA 1
ATOM 8418 C C . GLU D 1 14 ? 5.329 -57.353 -46.321 1.00 34.68 13 GLU D C 1
ATOM 8419 O O . GLU D 1 14 ? 4.330 -56.660 -46.518 1.00 35.54 13 GLU D O 1
ATOM 8421 N N . ASN D 1 15 ? 5.876 -57.511 -45.120 1.00 34.36 14 ASN D N 1
ATOM 8422 C CA . ASN D 1 15 ? 5.345 -56.840 -43.939 1.00 34.73 14 ASN D CA 1
ATOM 8423 C C . ASN D 1 15 ? 5.580 -55.333 -44.002 1.00 31.52 14 ASN D C 1
ATOM 8424 O O . ASN D 1 15 ? 4.768 -54.546 -43.514 1.00 30.61 14 ASN D O 1
ATOM 8429 N N . LEU D 1 16 ? 6.698 -54.939 -44.605 1.00 29.79 15 LEU D N 1
ATOM 8430 C CA . LEU D 1 16 ? 7.009 -53.528 -44.795 1.00 28.81 15 LEU D CA 1
ATOM 8431 C C . LEU D 1 16 ? 6.010 -52.889 -45.752 1.00 29.42 15 LEU D C 1
ATOM 8432 O O . LEU D 1 16 ? 5.548 -51.771 -45.523 1.00 29.19 15 LEU D O 1
ATOM 8437 N N . LEU D 1 17 ? 5.678 -53.608 -46.822 1.00 29.91 16 LEU D N 1
ATOM 8438 C CA . LEU D 1 17 ? 4.677 -53.154 -47.782 1.00 30.97 16 LEU D CA 1
ATOM 8439 C C . LEU D 1 17 ? 3.327 -52.947 -47.113 1.00 32.44 16 LEU D C 1
ATOM 8440 O O . LEU D 1 17 ? 2.570 -52.051 -47.481 1.00 32.09 16 LEU D O 1
ATOM 8445 N N . LEU D 1 18 ? 3.034 -53.795 -46.134 1.00 34.07 17 LEU D N 1
ATOM 8446 C CA . LEU D 1 18 ? 1.765 -53.748 -45.423 1.00 34.55 17 LEU D CA 1
ATOM 8447 C C . LEU D 1 18 ? 1.617 -52.439 -44.653 1.00 32.15 17 LEU D C 1
ATOM 8448 O O . LEU D 1 18 ? 0.559 -51.811 -44.679 1.00 32.78 17 LEU D O 1
ATOM 8453 N N . TRP D 1 19 ? 2.686 -52.028 -43.977 1.00 29.78 18 TRP D N 1
ATOM 8454 C CA . TRP D 1 19 ? 2.667 -50.799 -43.188 1.00 28.91 18 TRP D CA 1
ATOM 8455 C C . TRP D 1 19 ? 2.719 -49.546 -44.058 1.00 29.49 18 TRP D C 1
ATOM 8456 O O . TRP D 1 19 ? 2.115 -48.528 -43.722 1.00 31.44 18 TRP D O 1
ATOM 8467 N N . ILE D 1 20 ? 3.443 -49.622 -45.171 1.00 28.05 19 ILE D N 1
ATOM 8468 C CA . ILE D 1 20 ? 3.533 -48.497 -46.098 1.00 28.86 19 ILE D CA 1
ATOM 8469 C C . ILE D 1 20 ? 2.165 -48.195 -46.704 1.00 30.51 19 ILE D C 1
ATOM 8470 O O . ILE D 1 20 ? 1.764 -47.035 -46.810 1.00 32.55 19 ILE D O 1
ATOM 8475 N N . GLY D 1 21 ? 1.449 -49.247 -47.089 1.00 29.95 20 GLY D N 1
ATOM 8476 C CA . GLY D 1 21 ? 0.117 -49.103 -47.645 1.00 31.72 20 GLY D CA 1
ATOM 8477 C C . GLY D 1 21 ? -0.854 -48.479 -46.660 1.00 34.18 20 GLY D C 1
ATOM 8478 O O . GLY D 1 21 ? -1.677 -47.644 -47.032 1.00 36.38 20 GLY D O 1
ATOM 8479 N N . ARG D 1 22 ? -0.754 -48.886 -45.398 1.00 33.63 21 ARG D N 1
ATOM 8480 C CA . ARG D 1 22 ? -1.596 -48.333 -44.343 1.00 33.69 21 ARG D CA 1
ATOM 8481 C C . ARG D 1 22 ? -1.291 -46.857 -44.112 1.00 30.79 21 ARG D C 1
ATOM 8482 O O . ARG D 1 22 ? -2.200 -46.047 -43.926 1.00 29.45 21 ARG D O 1
ATOM 8490 N N . PHE D 1 23 ? -0.007 -46.516 -44.123 1.00 28.59 22 PHE D N 1
ATOM 8491 C CA . PHE D 1 23 ? 0.424 -45.140 -43.906 1.00 30.03 22 PHE D CA 1
ATOM 8492 C C . PHE D 1 23 ? -0.029 -44.221 -45.036 1.00 30.08 22 PHE D C 1
ATOM 8493 O O . PHE D 1 23 ? -0.536 -43.128 -44.790 1.00 30.69 22 PHE D O 1
ATOM 8501 N N . LEU D 1 24 ? 0.150 -44.674 -46.273 1.00 29.65 23 LEU D N 1
ATOM 8502 C CA . LEU D 1 24 ? -0.206 -43.871 -47.437 1.00 30.51 23 LEU D CA 1
ATOM 8503 C C . LEU D 1 24 ? -1.713 -43.651 -47.535 1.00 32.44 23 LEU D C 1
ATOM 8504 O O . LEU D 1 24 ? -2.161 -42.617 -48.029 1.00 34.24 23 LEU D O 1
ATOM 8509 N N . ARG D 1 25 ? -2.495 -44.619 -47.064 1.00 32.62 24 ARG D N 1
ATOM 8510 C CA . ARG D 1 25 ? -3.945 -44.465 -47.054 1.00 36.09 24 ARG D CA 1
ATOM 8511 C C . ARG D 1 25 ? -4.356 -43.436 -46.011 1.00 37.19 24 ARG D C 1
ATOM 8512 O O . ARG D 1 25 ? -5.286 -42.659 -46.224 1.00 40.11 24 ARG D O 1
ATOM 8520 N N . TYR D 1 26 ? -3.656 -43.440 -44.881 1.00 36.54 25 TYR D N 1
ATOM 8521 C CA . TYR D 1 26 ? -3.912 -42.477 -43.818 1.00 38.65 25 TYR D CA 1
ATOM 8522 C C . TYR D 1 26 ? -3.619 -41.056 -44.282 1.00 39.09 25 TYR D C 1
ATOM 8523 O O . TYR D 1 26 ? -4.364 -40.127 -43.971 1.00 42.32 25 TYR D O 1
ATOM 8532 N N . LYS D 1 27 ? -2.529 -40.895 -45.025 1.00 37.12 26 LYS D N 1
ATOM 8533 C CA . LYS D 1 27 ? -2.147 -39.585 -45.536 1.00 37.13 26 LYS D CA 1
ATOM 8534 C C . LYS D 1 27 ? -3.171 -39.077 -46.545 1.00 39.08 26 LYS D C 1
ATOM 8535 O O . LYS D 1 27 ? -3.442 -37.882 -46.610 1.00 42.66 26 LYS D O 1
ATOM 8541 N N . CYS D 1 28 ? -3.747 -39.990 -47.320 1.00 38.62 27 CYS D N 1
ATOM 8542 C CA . CYS D 1 28 ? -4.756 -39.622 -48.308 1.00 39.35 27 CYS D CA 1
ATOM 8543 C C . CYS D 1 28 ? -6.006 -39.042 -47.651 1.00 42.13 27 CYS D C 1
ATOM 8544 O O . CYS D 1 28 ? -6.689 -38.201 -48.235 1.00 44.62 27 CYS D O 1
ATOM 8547 N N . THR D 1 29 ? -6.297 -39.491 -46.435 1.00 42.45 28 THR D N 1
ATOM 8548 C CA . THR D 1 29 ? -7.481 -39.031 -45.718 1.00 44.39 28 THR D CA 1
ATOM 8549 C C . THR D 1 29 ? -7.176 -37.839 -44.815 1.00 45.40 28 THR D C 1
ATOM 8550 O O . THR D 1 29 ? -8.076 -37.079 -44.455 1.00 48.02 28 THR D O 1
ATOM 8554 N N . SER D 1 30 ? -5.907 -37.673 -44.453 1.00 43.74 29 SER D N 1
ATOM 8555 C CA . SER D 1 30 ? -5.509 -36.605 -43.541 1.00 43.95 29 SER D CA 1
ATOM 8556 C C . SER D 1 30 ? -5.012 -35.363 -44.279 1.00 41.98 29 SER D C 1
ATOM 8557 O O . SER D 1 30 ? -5.245 -34.239 -43.836 1.00 43.82 29 SER D O 1
ATOM 8560 N N . LEU D 1 31 ? -4.322 -35.563 -45.398 1.00 40.17 30 LEU D N 1
ATOM 8561 C CA . LEU D 1 31 ? -3.845 -34.438 -46.198 1.00 40.22 30 LEU D CA 1
ATOM 8562 C C . LEU D 1 31 ? -5.009 -33.772 -46.923 1.00 43.20 30 LEU D C 1
ATOM 8563 O O . LEU D 1 31 ? -6.096 -34.342 -47.022 1.00 44.80 30 LEU D O 1
ATOM 8568 N N . SER D 1 32 ? -4.773 -32.567 -47.431 1.00 44.62 31 SER D N 1
ATOM 8569 C CA . SER D 1 32 ? -5.826 -31.761 -48.040 1.00 47.79 31 SER D CA 1
ATOM 8570 C C . SER D 1 32 ? -6.428 -32.406 -49.287 1.00 48.62 31 SER D C 1
ATOM 8571 O O . SER D 1 32 ? -5.709 -32.844 -50.187 1.00 46.20 31 SER D O 1
ATOM 8574 N N . ASN D 1 33 ? -7.756 -32.459 -49.325 1.00 51.64 32 ASN D N 1
ATOM 8575 C CA . ASN D 1 33 ? -8.486 -32.948 -50.488 1.00 54.01 32 ASN D CA 1
ATOM 8576 C C . ASN D 1 33 ? -9.222 -31.810 -51.184 1.00 55.70 32 ASN D C 1
ATOM 8577 O O . ASN D 1 33 ? -10.169 -32.037 -51.937 1.00 56.66 32 ASN D O 1
ATOM 8582 N N . SER D 1 34 ? -8.778 -30.584 -50.924 1.00 56.99 33 SER D N 1
ATOM 8583 C CA . SER D 1 34 ? -9.452 -29.389 -51.421 1.00 61.52 33 SER D CA 1
ATOM 8584 C C . SER D 1 34 ? -9.367 -29.245 -52.938 1.00 62.62 33 SER D C 1
ATOM 8585 O O . SER D 1 34 ? -10.284 -28.723 -53.571 1.00 65.37 33 SER D O 1
ATOM 8588 N N . GLN D 1 35 ? -8.264 -29.707 -53.517 1.00 60.37 34 GLN D N 1
ATOM 8589 C CA . GLN D 1 35 ? -8.037 -29.548 -54.949 1.00 61.76 34 GLN D CA 1
ATOM 8590 C C . GLN D 1 35 ? -8.511 -30.764 -55.741 1.00 61.45 34 GLN D C 1
ATOM 8591 O O . GLN D 1 35 ? -8.165 -30.924 -56.911 1.00 61.99 34 GLN D O 1
ATOM 8597 N N . VAL D 1 36 ? -9.306 -31.616 -55.100 1.00 61.18 35 VAL D N 1
ATOM 8598 C CA . VAL D 1 36 ? -9.820 -32.817 -55.749 1.00 61.10 35 VAL D CA 1
ATOM 8599 C C . VAL D 1 36 ? -11.067 -32.515 -56.574 1.00 68.31 35 VAL D C 1
ATOM 8600 O O . VAL D 1 36 ? -12.039 -31.955 -56.067 1.00 71.29 35 VAL D O 1
ATOM 8604 N N . LYS D 1 37 ? -11.032 -32.891 -57.849 1.00 70.12 36 LYS D N 1
ATOM 8605 C CA . LYS D 1 37 ? -12.166 -32.681 -58.742 1.00 75.44 36 LYS D CA 1
ATOM 8606 C C . LYS D 1 37 ? -13.052 -33.922 -58.813 1.00 79.96 36 LYS D C 1
ATOM 8607 O O . LYS D 1 37 ? -14.273 -33.833 -58.681 1.00 82.16 36 LYS D O 1
ATOM 8609 N N . ASP D 1 38 ? -12.429 -35.078 -59.022 1.00 81.23 37 ASP D N 1
ATOM 8610 C CA . ASP D 1 38 ? -13.159 -36.340 -59.097 1.00 82.33 37 ASP D CA 1
ATOM 8611 C C . ASP D 1 38 ? -13.108 -37.081 -57.765 1.00 78.66 37 ASP D C 1
ATOM 8612 O O . ASP D 1 38 ? -12.130 -37.764 -57.461 1.00 75.22 37 ASP D O 1
ATOM 8614 N N . GLN D 1 39 ? -14.168 -36.942 -56.976 1.00 76.21 38 GLN D N 1
ATOM 8615 C CA . GLN D 1 39 ? -14.225 -37.554 -55.652 1.00 71.81 38 GLN D CA 1
ATOM 8616 C C . GLN D 1 39 ? -14.347 -39.073 -55.731 1.00 69.36 38 GLN D C 1
ATOM 8617 O O . GLN D 1 39 ? -13.878 -39.786 -54.843 1.00 67.89 38 GLN D O 1
ATOM 8619 N N . ASN D 1 40 ? -14.976 -39.562 -56.795 1.00 68.85 39 ASN D N 1
ATOM 8620 C CA . ASN D 1 40 ? -15.175 -40.997 -56.974 1.00 66.37 39 ASN D CA 1
ATOM 8621 C C . ASN D 1 40 ? -13.849 -41.725 -57.177 1.00 61.57 39 ASN D C 1
ATOM 8622 O O . ASN D 1 40 ? -13.679 -42.857 -56.725 1.00 59.88 39 ASN D O 1
ATOM 8624 N N . LYS D 1 41 ? -12.914 -41.069 -57.857 1.00 58.45 40 LYS D N 1
ATOM 8625 C CA . LYS D 1 41 ? -11.602 -41.654 -58.109 1.00 54.28 40 LYS D CA 1
ATOM 8626 C C . LYS D 1 41 ? -10.827 -41.847 -56.809 1.00 52.31 40 LYS D C 1
ATOM 8627 O O . LYS D 1 41 ? -10.127 -42.845 -56.635 1.00 51.59 40 LYS D O 1
ATOM 8629 N N . VAL D 1 42 ? -10.958 -40.886 -55.900 1.00 52.17 41 VAL D N 1
ATOM 8630 C CA . VAL D 1 42 ? -10.291 -40.959 -54.605 1.00 44.80 41 VAL D CA 1
ATOM 8631 C C . VAL D 1 42 ? -10.880 -42.087 -53.762 1.00 45.95 41 VAL D C 1
ATOM 8632 O O . VAL D 1 42 ? -10.150 -42.818 -53.091 1.00 44.15 41 VAL D O 1
ATOM 8636 N N . PHE D 1 43 ? -12.201 -42.228 -53.811 1.00 49.87 42 PHE D N 1
ATOM 8637 C CA . PHE D 1 43 ? -12.885 -43.314 -53.116 1.00 51.69 42 PHE D CA 1
ATOM 8638 C C . PHE D 1 43 ? -12.389 -44.674 -53.599 1.00 50.41 42 PHE D C 1
ATOM 8639 O O . PHE D 1 43 ? -12.206 -45.595 -52.803 1.00 49.60 42 PHE D O 1
ATOM 8647 N N . GLU D 1 44 ? -12.168 -44.790 -54.905 1.00 50.97 43 GLU D N 1
ATOM 8648 C CA . GLU D 1 44 ? -11.636 -46.017 -55.488 1.00 51.41 43 GLU D CA 1
ATOM 8649 C C . GLU D 1 44 ? -10.224 -46.291 -54.986 1.00 47.49 43 GLU D C 1
ATOM 8650 O O . GLU D 1 44 ? -9.857 -47.439 -54.738 1.00 47.15 43 GLU D O 1
ATOM 8656 N N . CYS D 1 45 ? -9.439 -45.228 -54.838 1.00 45.20 44 CYS D N 1
ATOM 8657 C CA . CYS D 1 45 ? -8.079 -45.343 -54.324 1.00 41.81 44 CYS D CA 1
ATOM 8658 C C . CYS D 1 45 ? -8.080 -45.832 -52.881 1.00 40.73 44 CYS D C 1
ATOM 8659 O O . CYS D 1 45 ? -7.278 -46.687 -52.506 1.00 39.11 44 CYS D O 1
ATOM 8662 N N . LEU D 1 46 ? -8.984 -45.282 -52.076 1.00 41.66 45 LEU D N 1
ATOM 8663 C CA . LEU D 1 46 ? -9.102 -45.674 -50.677 1.00 43.12 45 LEU D CA 1
ATOM 8664 C C . LEU D 1 46 ? -9.527 -47.134 -50.557 1.00 45.82 45 LEU D C 1
ATOM 8665 O O . LEU D 1 46 ? -9.112 -47.837 -49.635 1.00 44.98 45 LEU D O 1
ATOM 8670 N N . ASN D 1 47 ? -10.355 -47.582 -51.495 1.00 49.59 46 ASN D N 1
ATOM 8671 C CA . ASN D 1 47 ? -10.821 -48.963 -51.511 1.00 52.36 46 ASN D CA 1
ATOM 8672 C C . ASN D 1 47 ? -9.688 -49.943 -51.795 1.00 51.88 46 ASN D C 1
ATOM 8673 O O . ASN D 1 47 ? -9.614 -51.010 -51.187 1.00 51.09 46 ASN D O 1
ATOM 8675 N N . GLU D 1 48 ? -8.805 -49.575 -52.718 1.00 51.97 47 GLU D N 1
ATOM 8676 C CA . GLU D 1 48 ? -7.672 -50.425 -53.067 1.00 53.77 47 GLU D CA 1
ATOM 8677 C C . GLU D 1 48 ? -6.655 -50.483 -51.933 1.00 51.42 47 GLU D C 1
ATOM 8678 O O . GLU D 1 48 ? -6.021 -51.514 -51.710 1.00 50.93 47 GLU D O 1
ATOM 8684 N N . LEU D 1 49 ? -6.510 -49.374 -51.216 1.00 51.30 48 LEU D N 1
ATOM 8685 C CA . LEU D 1 49 ? -5.529 -49.277 -50.140 1.00 50.60 48 LEU D CA 1
ATOM 8686 C C . LEU D 1 49 ? -5.992 -49.978 -48.865 1.00 54.20 48 LEU D C 1
ATOM 8687 O O . LEU D 1 49 ? -5.227 -50.106 -47.910 1.00 52.34 48 LEU D O 1
ATOM 8692 N N . ASN D 1 50 ? -7.243 -50.431 -48.851 1.00 57.93 49 ASN D N 1
ATOM 8693 C CA . ASN D 1 50 ? -7.774 -51.158 -47.703 1.00 61.20 49 ASN D CA 1
ATOM 8694 C C . ASN D 1 50 ? -7.308 -52.609 -47.679 1.00 61.15 49 ASN D C 1
ATOM 8695 O O . ASN D 1 50 ? -7.487 -53.312 -46.684 1.00 61.60 49 ASN D O 1
ATOM 8700 N N . GLN D 1 51 ? -6.713 -53.050 -48.781 1.00 61.53 50 GLN D N 1
ATOM 8701 C CA . GLN D 1 51 ? -6.171 -54.399 -48.873 1.00 62.12 50 GLN D CA 1
ATOM 8702 C C . GLN D 1 51 ? -4.666 -54.357 -49.113 1.00 59.31 50 GLN D C 1
ATOM 8703 O O . GLN D 1 51 ? -4.106 -53.303 -49.418 1.00 56.49 50 GLN D O 1
ATOM 8705 N N . ALA D 1 52 ? -4.014 -55.507 -48.971 1.00 57.93 51 ALA D N 1
ATOM 8706 C CA . ALA D 1 52 ? -2.577 -55.602 -49.199 1.00 53.92 51 ALA D CA 1
ATOM 8707 C C . ALA D 1 52 ? -2.252 -55.418 -50.677 1.00 52.75 51 ALA D C 1
ATOM 8708 O O . ALA D 1 52 ? -2.824 -56.089 -51.535 1.00 55.22 51 ALA D O 1
ATOM 8710 N N . CYS D 1 53 ? -1.333 -54.504 -50.970 1.00 49.78 52 CYS D N 1
ATOM 8711 C CA . CYS D 1 53 ? -0.952 -54.225 -52.348 1.00 49.22 52 CYS D CA 1
ATOM 8712 C C . CYS D 1 53 ? 0.535 -54.465 -52.576 1.00 46.69 52 CYS D C 1
ATOM 8713 O O . CYS D 1 53 ? 1.338 -54.377 -51.647 1.00 44.03 52 CYS D O 1
ATOM 8716 N N . SER D 1 54 ? 0.896 -54.769 -53.818 1.00 46.15 53 SER D N 1
ATOM 8717 C CA . SER D 1 54 ? 2.299 -54.889 -54.188 1.00 44.42 53 SER D CA 1
ATOM 8718 C C . SER D 1 54 ? 2.880 -53.497 -54.397 1.00 42.78 53 SER D C 1
ATOM 8719 O O . SER D 1 54 ? 2.149 -52.506 -54.371 1.00 42.79 53 SER D O 1
ATOM 8722 N N . SER D 1 55 ? 4.191 -53.424 -54.600 1.00 40.68 54 SER D N 1
ATOM 8723 C CA . SER D 1 55 ? 4.857 -52.146 -54.813 1.00 39.43 54 SER D CA 1
ATOM 8724 C C . SER D 1 55 ? 4.348 -51.472 -56.081 1.00 38.47 54 SER D C 1
ATOM 8725 O O . SER D 1 55 ? 4.153 -50.258 -56.116 1.00 37.53 54 SER D O 1
ATOM 8728 N N . SER D 1 56 ? 4.131 -52.273 -57.119 1.00 38.67 55 SER D N 1
ATOM 8729 C CA . SER D 1 56 ? 3.625 -51.768 -58.389 1.00 41.04 55 SER D CA 1
ATOM 8730 C C . SER D 1 56 ? 2.207 -51.229 -58.240 1.00 41.14 55 SER D C 1
ATOM 8731 O O . SER D 1 56 ? 1.843 -50.232 -58.863 1.00 41.73 55 SER D O 1
ATOM 8734 N N . GLN D 1 57 ? 1.410 -51.893 -57.409 1.00 40.13 56 GLN D N 1
ATOM 8735 C CA . GLN D 1 57 ? 0.031 -51.478 -57.179 1.00 41.18 56 GLN D CA 1
ATOM 8736 C C . GLN D 1 57 ? -0.039 -50.197 -56.352 1.00 38.91 56 GLN D C 1
ATOM 8737 O O . GLN D 1 57 ? -0.866 -49.327 -56.619 1.00 39.61 56 GLN D O 1
ATOM 8743 N N . LEU D 1 58 ? 0.831 -50.082 -55.352 1.00 35.76 57 LEU D N 1
ATOM 8744 C CA . LEU D 1 58 ? 0.885 -48.879 -54.525 1.00 35.40 57 LEU D CA 1
ATOM 8745 C C . LEU D 1 58 ? 1.291 -47.663 -55.350 1.00 35.26 57 LEU D C 1
ATOM 8746 O O . LEU D 1 58 ? 0.798 -46.556 -55.130 1.00 34.94 57 LEU D O 1
ATOM 8751 N N . GLU D 1 59 ? 2.195 -47.879 -56.298 1.00 36.03 58 GLU D N 1
ATOM 8752 C CA . GLU D 1 59 ? 2.661 -46.809 -57.168 1.00 37.52 58 GLU D CA 1
ATOM 8753 C C . GLU D 1 59 ? 1.536 -46.286 -58.055 1.00 37.74 58 GLU D C 1
ATOM 8754 O O . GLU D 1 59 ? 1.367 -45.077 -58.210 1.00 37.18 58 GLU D O 1
ATOM 8760 N N . LYS D 1 60 ? 0.764 -47.204 -58.627 1.00 37.60 59 LYS D N 1
ATOM 8761 C CA . LYS D 1 60 ? -0.315 -46.840 -59.538 1.00 38.66 59 LYS D CA 1
ATOM 8762 C C . LYS D 1 60 ? -1.453 -46.117 -58.820 1.00 39.08 59 LYS D C 1
ATOM 8763 O O . LYS D 1 60 ? -2.030 -45.170 -59.355 1.00 40.24 59 LYS D O 1
ATOM 8765 N N . VAL D 1 61 ? -1.770 -46.567 -57.610 1.00 38.32 60 VAL D N 1
ATOM 8766 C CA . VAL D 1 61 ? -2.866 -45.989 -56.836 1.00 39.38 60 VAL D CA 1
ATOM 8767 C C . VAL D 1 61 ? -2.580 -44.545 -56.429 1.00 37.06 60 VAL D C 1
ATOM 8768 O O . VAL D 1 61 ? -3.423 -43.662 -56.606 1.00 38.88 60 VAL D O 1
ATOM 8772 N N . CYS D 1 62 ? -1.389 -44.307 -55.887 1.00 34.35 61 CYS D N 1
ATOM 8773 C CA . CYS D 1 62 ? -1.012 -42.975 -55.424 1.00 33.57 61 CYS D CA 1
ATOM 8774 C C . CYS D 1 62 ? -0.898 -41.981 -56.576 1.00 35.44 61 CYS D C 1
ATOM 8775 O O . CYS D 1 62 ? -1.190 -40.796 -56.412 1.00 36.07 61 CYS D O 1
ATOM 8778 N N . LYS D 1 63 ? -0.472 -42.465 -57.739 1.00 35.70 62 LYS D N 1
ATOM 8779 C CA . LYS D 1 63 ? -0.408 -41.625 -58.929 1.00 36.35 62 LYS D CA 1
ATOM 8780 C C . LYS D 1 63 ? -1.808 -41.205 -59.361 1.00 38.06 62 LYS D C 1
ATOM 8781 O O . LYS D 1 63 ? -2.037 -40.048 -59.714 1.00 38.67 62 LYS D O 1
ATOM 8787 N N . LYS D 1 64 ? -2.739 -42.153 -59.326 1.00 38.84 63 LYS D N 1
ATOM 8788 C CA . LYS D 1 64 ? -4.127 -41.880 -59.680 1.00 40.83 63 LYS D CA 1
ATOM 8789 C C . LYS D 1 64 ? -4.747 -40.871 -58.720 1.00 40.34 63 LYS D C 1
ATOM 8790 O O . LYS D 1 64 ? -5.538 -40.020 -59.124 1.00 41.88 63 LYS D O 1
ATOM 8792 N N . ALA D 1 65 ? -4.379 -40.970 -57.446 1.00 38.57 64 ALA D N 1
ATOM 8793 C CA . ALA D 1 65 ? -4.880 -40.053 -56.431 1.00 38.26 64 ALA D CA 1
ATOM 8794 C C . ALA D 1 65 ? -4.339 -38.644 -56.651 1.00 37.46 64 ALA D C 1
ATOM 8795 O O . ALA D 1 65 ? -5.069 -37.662 -56.516 1.00 39.08 64 ALA D O 1
ATOM 8797 N N . ARG D 1 66 ? -3.057 -38.554 -56.992 1.00 35.10 65 ARG D N 1
ATOM 8798 C CA . ARG D 1 66 ? -2.418 -37.267 -57.240 1.00 34.99 65 ARG D CA 1
ATOM 8799 C C . ARG D 1 66 ? -3.009 -36.582 -58.466 1.00 36.29 65 ARG D C 1
ATOM 8800 O O . ARG D 1 66 ? -3.314 -35.389 -58.437 1.00 37.56 65 ARG D O 1
ATOM 8808 N N . ASN D 1 67 ? -3.173 -37.346 -59.541 1.00 37.03 66 ASN D N 1
ATOM 8809 C CA . ASN D 1 67 ? -3.717 -36.816 -60.785 1.00 39.57 66 ASN D CA 1
ATOM 8810 C C . ASN D 1 67 ? -5.191 -36.444 -60.654 1.00 43.36 66 ASN D C 1
ATOM 8811 O O . ASN D 1 67 ? -5.736 -35.730 -61.495 1.00 45.69 66 ASN D O 1
ATOM 8816 N N . ALA D 1 68 ? -5.829 -36.934 -59.596 1.00 43.62 67 ALA D N 1
ATOM 8817 C CA . ALA D 1 68 ? -7.231 -36.630 -59.336 1.00 46.07 67 ALA D CA 1
ATOM 8818 C C . ALA D 1 68 ? -7.380 -35.318 -58.572 1.00 46.54 67 ALA D C 1
ATOM 8819 O O . ALA D 1 68 ? -8.450 -34.709 -58.574 1.00 47.60 67 ALA D O 1
ATOM 8821 N N . GLY D 1 69 ? -6.307 -34.888 -57.915 1.00 45.04 68 GLY D N 1
ATOM 8822 C CA . GLY D 1 69 ? -6.321 -33.634 -57.184 1.00 46.19 68 GLY D CA 1
ATOM 8823 C C . GLY D 1 69 ? -5.685 -33.700 -55.808 1.00 45.19 68 GLY D C 1
ATOM 8824 O O . GLY D 1 69 ? -5.422 -32.668 -55.191 1.00 45.86 68 GLY D O 1
ATOM 8825 N N . LEU D 1 70 ? -5.442 -34.912 -55.321 1.00 44.38 69 LEU D N 1
ATOM 8826 C CA . LEU D 1 70 ? -4.813 -35.095 -54.017 1.00 44.28 69 LEU D CA 1
ATOM 8827 C C . LEU D 1 70 ? -3.301 -34.933 -54.145 1.00 43.18 69 LEU D C 1
ATOM 8828 O O . LEU D 1 70 ? -2.557 -35.914 -54.154 1.00 42.19 69 LEU D O 1
ATOM 8833 N N . LEU D 1 71 ? -2.858 -33.682 -54.235 1.00 43.95 70 LEU D N 1
ATOM 8834 C CA . LEU D 1 71 ? -1.471 -33.359 -54.560 1.00 42.33 70 LEU D CA 1
ATOM 8835 C C . LEU D 1 71 ? -0.468 -33.763 -53.483 1.00 40.18 70 LEU D C 1
ATOM 8836 O O . LEU D 1 71 ? 0.664 -34.133 -53.792 1.00 39.23 70 LEU D O 1
ATOM 8841 N N . GLY D 1 72 ? -0.885 -33.689 -52.224 1.00 40.51 71 GLY D N 1
ATOM 8842 C CA . GLY D 1 72 ? 0.013 -33.909 -51.103 1.00 38.89 71 GLY D CA 1
ATOM 8843 C C . GLY D 1 72 ? 0.651 -35.285 -51.020 1.00 37.50 71 GLY D C 1
ATOM 8844 O O . GLY D 1 72 ? 1.677 -35.458 -50.362 1.00 34.98 71 GLY D O 1
ATOM 8845 N N . ILE D 1 73 ? 0.054 -36.264 -51.692 1.00 37.96 72 ILE D N 1
ATOM 8846 C CA . ILE D 1 73 ? 0.515 -37.645 -51.594 1.00 36.70 72 ILE D CA 1
ATOM 8847 C C . ILE D 1 73 ? 1.863 -37.863 -52.291 1.00 35.64 72 ILE D C 1
ATOM 8848 O O . ILE D 1 73 ? 2.583 -38.811 -51.976 1.00 36.04 72 ILE D O 1
ATOM 8853 N N . ASN D 1 74 ? 2.213 -36.975 -53.219 1.00 35.44 73 ASN D N 1
ATOM 8854 C CA . ASN D 1 74 ? 3.434 -37.138 -54.007 1.00 33.83 73 ASN D CA 1
ATOM 8855 C C . ASN D 1 74 ? 4.704 -37.028 -53.167 1.00 33.03 73 ASN D C 1
ATOM 8856 O O . ASN D 1 74 ? 5.744 -37.589 -53.517 1.00 32.01 73 ASN D O 1
ATOM 8861 N N . THR D 1 75 ? 4.611 -36.304 -52.056 1.00 32.65 74 THR D N 1
ATOM 8862 C CA . THR D 1 75 ? 5.760 -36.071 -51.190 1.00 31.03 74 THR D CA 1
ATOM 8863 C C . THR D 1 75 ? 6.145 -37.334 -50.419 1.00 29.17 74 THR D C 1
ATOM 8864 O O . THR D 1 75 ? 7.308 -37.523 -50.058 1.00 27.19 74 THR D O 1
ATOM 8868 N N . TYR D 1 76 ? 5.169 -38.205 -50.186 1.00 29.01 75 TYR D N 1
ATOM 8869 C CA . TYR D 1 76 ? 5.388 -39.392 -49.365 1.00 30.05 75 TYR D CA 1
ATOM 8870 C C . TYR D 1 76 ? 5.500 -40.682 -50.176 1.00 31.00 75 TYR D C 1
ATOM 8871 O O . TYR D 1 76 ? 6.204 -41.610 -49.777 1.00 32.56 75 TYR D O 1
ATOM 8880 N N . ALA D 1 77 ? 4.807 -40.735 -51.310 1.00 30.62 76 ALA D N 1
ATOM 8881 C CA . ALA D 1 77 ? 4.679 -41.969 -52.083 1.00 30.07 76 ALA D CA 1
ATOM 8882 C C . ALA D 1 77 ? 6.014 -42.505 -52.602 1.00 30.80 76 ALA D C 1
ATOM 8883 O O . ALA D 1 77 ? 6.457 -43.581 -52.198 1.00 30.64 76 ALA D O 1
ATOM 8885 N N . LEU D 1 78 ? 6.645 -41.754 -53.498 1.00 30.28 77 LEU D N 1
ATOM 8886 C CA . LEU D 1 78 ? 7.873 -42.204 -54.154 1.00 30.01 77 LEU D CA 1
ATOM 8887 C C . LEU D 1 78 ? 9.035 -42.524 -53.197 1.00 27.60 77 LEU D C 1
ATOM 8888 O O . LEU D 1 78 ? 9.666 -43.570 -53.346 1.00 27.67 77 LEU D O 1
ATOM 8893 N N . PRO D 1 79 ? 9.330 -41.639 -52.219 1.00 26.79 78 PRO D N 1
ATOM 8894 C CA . PRO D 1 79 ? 10.476 -41.959 -51.355 1.00 25.50 78 PRO D CA 1
ATOM 8895 C C . PRO D 1 79 ? 10.321 -43.260 -50.563 1.00 23.81 78 PRO D C 1
ATOM 8896 O O . PRO D 1 79 ? 11.314 -43.949 -50.328 1.00 23.89 78 PRO D O 1
ATOM 8900 N N . LEU D 1 80 ? 9.097 -43.594 -50.166 1.00 22.98 79 LEU D N 1
ATOM 8901 C CA . LEU D 1 80 ? 8.865 -44.801 -49.376 1.00 22.31 79 LEU D CA 1
ATOM 8902 C C . LEU D 1 80 ? 8.896 -46.061 -50.241 1.00 23.07 79 LEU D C 1
ATOM 8903 O O . LEU D 1 80 ? 9.305 -47.125 -49.780 1.00 24.61 79 LEU D O 1
ATOM 8908 N N . LEU D 1 81 ? 8.466 -45.941 -51.493 1.00 21.95 80 LEU D N 1
ATOM 8909 C CA . LEU D 1 81 ? 8.547 -47.058 -52.427 1.00 24.97 80 LEU D CA 1
ATOM 8910 C C . LEU D 1 81 ? 10.004 -47.333 -52.788 1.00 26.30 80 LEU D C 1
ATOM 8911 O O . LEU D 1 81 ? 10.385 -48.473 -53.056 1.00 25.26 80 LEU D O 1
ATOM 8916 N N . LYS D 1 82 ? 10.814 -46.278 -52.793 1.00 27.38 81 LYS D N 1
ATOM 8917 C CA . LYS D 1 82 ? 12.249 -46.413 -53.011 1.00 27.41 81 LYS D CA 1
ATOM 8918 C C . LYS D 1 82 ? 12.894 -47.189 -51.869 1.00 26.20 81 LYS D C 1
ATOM 8919 O O . LYS D 1 82 ? 13.786 -48.010 -52.089 1.00 25.80 81 LYS D O 1
ATOM 8925 N N . PHE D 1 83 ? 12.436 -46.924 -50.649 1.00 24.46 82 PHE D N 1
ATOM 8926 C CA . PHE D 1 83 ? 12.987 -47.583 -49.470 1.00 24.83 82 PHE D CA 1
ATOM 8927 C C . PHE D 1 83 ? 12.627 -49.062 -49.434 1.00 25.50 82 PHE D C 1
ATOM 8928 O O . PHE D 1 83 ? 13.432 -49.892 -49.007 1.00 25.36 82 PHE D O 1
ATOM 8936 N N . HIS D 1 84 ? 11.415 -49.388 -49.871 1.00 25.22 83 HIS D N 1
ATOM 8937 C CA . HIS D 1 84 ? 11.002 -50.782 -49.956 1.00 27.06 83 HIS D CA 1
ATOM 8938 C C . HIS D 1 84 ? 11.882 -51.533 -50.947 1.00 27.20 83 HIS D C 1
ATOM 8939 O O . HIS D 1 84 ? 12.320 -52.652 -50.678 1.00 29.22 83 HIS D O 1
ATOM 8946 N N . GLU D 1 85 ? 12.134 -50.905 -52.091 1.00 27.41 84 GLU D N 1
ATOM 8947 C CA . GLU D 1 85 ? 13.022 -51.464 -53.105 1.00 29.81 84 GLU D CA 1
ATOM 8948 C C . GLU D 1 85 ? 14.420 -51.681 -52.535 1.00 28.17 84 GLU D C 1
ATOM 8949 O O . GLU D 1 85 ? 15.053 -52.706 -52.787 1.00 28.22 84 GLU D O 1
ATOM 8955 N N . TYR D 1 86 ? 14.888 -50.705 -51.765 1.00 26.54 85 TYR D N 1
ATOM 8956 C CA . TYR D 1 86 ? 16.176 -50.795 -51.090 1.00 25.58 85 TYR D CA 1
ATOM 8957 C C . TYR D 1 86 ? 16.206 -51.953 -50.101 1.00 25.70 85 TYR D C 1
ATOM 8958 O O . TYR D 1 86 ? 17.096 -52.800 -50.152 1.00 26.91 85 TYR D O 1
ATOM 8967 N N . PHE D 1 87 ? 15.223 -51.985 -49.206 1.00 25.01 86 PHE D N 1
ATOM 8968 C CA . PHE D 1 87 ? 15.191 -52.965 -48.126 1.00 27.07 86 PHE D CA 1
ATOM 8969 C C . PHE D 1 87 ? 15.088 -54.402 -48.636 1.00 29.11 86 PHE D C 1
ATOM 8970 O O . PHE D 1 87 ? 15.645 -55.318 -48.034 1.00 29.06 86 PHE D O 1
ATOM 8978 N N . SER D 1 88 ? 14.380 -54.595 -49.743 1.00 31.09 87 SER D N 1
ATOM 8979 C CA . SER D 1 88 ? 14.163 -55.935 -50.282 1.00 34.04 87 SER D CA 1
ATOM 8980 C C . SER D 1 88 ? 15.462 -56.586 -50.752 1.00 34.36 87 SER D C 1
ATOM 8981 O O . SER D 1 88 ? 15.606 -57.807 -50.696 1.00 36.14 87 SER D O 1
ATOM 8984 N N . LYS D 1 89 ? 16.407 -55.770 -51.208 1.00 33.52 88 LYS D N 1
ATOM 8985 C CA . LYS D 1 89 ? 17.675 -56.291 -51.705 1.00 37.06 88 LYS D CA 1
ATOM 8986 C C . LYS D 1 89 ? 18.812 -56.101 -50.703 1.00 36.55 88 LYS D C 1
ATOM 8987 O O . LYS D 1 89 ? 19.794 -56.842 -50.726 1.00 40.84 88 LYS D O 1
ATOM 8993 N N . ALA D 1 90 ? 18.673 -55.118 -49.818 1.00 32.40 89 ALA D N 1
ATOM 8994 C CA . ALA D 1 90 ? 19.730 -54.807 -48.861 1.00 31.00 89 ALA D CA 1
ATOM 8995 C C . ALA D 1 90 ? 19.674 -55.696 -47.622 1.00 30.65 89 ALA D C 1
ATOM 8996 O O . ALA D 1 90 ? 20.700 -55.953 -46.993 1.00 30.06 89 ALA D O 1
ATOM 8998 N N . ARG D 1 91 ? 18.480 -56.167 -47.273 1.00 28.97 90 ARG D N 1
ATOM 8999 C CA . ARG D 1 91 ? 18.310 -56.977 -46.070 1.00 28.81 90 ARG D CA 1
ATOM 9000 C C . ARG D 1 91 ? 19.015 -58.327 -46.191 1.00 28.30 90 ARG D C 1
ATOM 9001 O O . ARG D 1 91 ? 19.245 -59.006 -45.190 1.00 28.67 90 ARG D O 1
ATOM 9009 N N . LEU D 1 92 ? 19.361 -58.707 -47.417 1.00 29.29 91 LEU D N 1
ATOM 9010 C CA . LEU D 1 92 ? 19.964 -60.008 -47.673 1.00 32.11 91 LEU D CA 1
ATOM 9011 C C . LEU D 1 92 ? 21.486 -59.952 -47.775 1.00 34.23 91 LEU D C 1
ATOM 9012 O O . LEU D 1 92 ? 22.162 -60.951 -47.532 1.00 35.83 91 LEU D O 1
ATOM 9017 N N . ILE D 1 93 ? 22.027 -58.792 -48.140 1.00 33.15 92 ILE D N 1
ATOM 9018 C CA . ILE D 1 93 ? 23.454 -58.700 -48.444 1.00 37.16 92 ILE D CA 1
ATOM 9019 C C . ILE D 1 93 ? 24.191 -57.560 -47.741 1.00 37.17 92 ILE D C 1
ATOM 9020 O O . ILE D 1 93 ? 25.323 -57.242 -48.103 1.00 37.72 92 ILE D O 1
ATOM 9025 N N . THR D 1 94 ? 23.564 -56.946 -46.742 1.00 36.04 93 THR D N 1
ATOM 9026 C CA . THR D 1 94 ? 24.228 -55.883 -45.990 1.00 36.74 93 THR D CA 1
ATOM 9027 C C . THR D 1 94 ? 25.361 -56.461 -45.146 1.00 39.19 93 THR D C 1
ATOM 9028 O O . THR D 1 94 ? 26.472 -55.930 -45.125 1.00 38.54 93 THR D O 1
ATOM 9032 N N . GLU D 1 95 ? 25.067 -57.558 -44.456 1.00 40.93 94 GLU D N 1
ATOM 9033 C CA . GLU D 1 95 ? 26.062 -58.264 -43.657 1.00 45.75 94 GLU D CA 1
ATOM 9034 C C . GLU D 1 95 ? 26.066 -59.743 -44.030 1.00 46.13 94 GLU D C 1
ATOM 9035 O O . GLU D 1 95 ? 25.356 -60.153 -44.950 1.00 44.92 94 GLU D O 1
ATOM 9041 N N . ARG D 1 96 ? 26.865 -60.540 -43.326 1.00 48.31 95 ARG D N 1
ATOM 9042 C CA . ARG D 1 96 ? 26.889 -61.979 -43.569 1.00 51.51 95 ARG D CA 1
ATOM 9043 C C . ARG D 1 96 ? 25.528 -62.588 -43.257 1.00 51.98 95 ARG D C 1
ATOM 9044 O O . ARG D 1 96 ? 24.965 -63.328 -44.064 1.00 53.00 95 ARG D O 1
ATOM 9052 N N . LEU D 1 97 ? 25.005 -62.272 -42.077 1.00 51.25 96 LEU D N 1
ATOM 9053 C CA . LEU D 1 97 ? 23.673 -62.714 -41.689 1.00 50.39 96 LEU D CA 1
ATOM 9054 C C . LEU D 1 97 ? 22.632 -61.760 -42.259 1.00 46.71 96 LEU D C 1
ATOM 9055 O O . LEU D 1 97 ? 22.795 -60.542 -42.197 1.00 45.19 96 LEU D O 1
ATOM 9060 N N . ALA D 1 98 ? 21.565 -62.317 -42.817 1.00 45.28 97 ALA D N 1
ATOM 9061 C CA . ALA D 1 98 ? 20.515 -61.511 -43.426 1.00 42.32 97 ALA D CA 1
ATOM 9062 C C . ALA D 1 98 ? 19.608 -60.892 -42.369 1.00 39.59 97 ALA D C 1
ATOM 9063 O O . ALA D 1 98 ? 19.422 -61.454 -41.289 1.00 40.40 97 ALA D O 1
ATOM 9065 N N . PHE D 1 99 ? 19.051 -59.728 -42.687 1.00 36.71 98 PHE D N 1
ATOM 9066 C CA . PHE D 1 99 ? 18.073 -59.083 -41.821 1.00 36.11 98 PHE D CA 1
ATOM 9067 C C . PHE D 1 99 ? 16.697 -59.688 -42.065 1.00 37.20 98 PHE D C 1
ATOM 9068 O O . PHE D 1 99 ? 16.047 -59.384 -43.065 1.00 37.73 98 PHE D O 1
ATOM 9076 N N . ASN D 1 100 ? 16.255 -60.544 -41.150 1.00 38.00 99 ASN D N 1
ATOM 9077 C CA . ASN D 1 100 ? 15.015 -61.287 -41.343 1.00 38.38 99 ASN D CA 1
ATOM 9078 C C . ASN D 1 100 ? 13.821 -60.705 -40.588 1.00 36.67 99 ASN D C 1
ATOM 9079 O O . ASN D 1 100 ? 12.773 -61.342 -40.496 1.00 35.56 99 ASN D O 1
ATOM 9084 N N . SER D 1 101 ? 13.975 -59.496 -40.058 1.00 35.62 100 SER D N 1
ATOM 9085 C CA . SER D 1 101 ? 12.912 -58.880 -39.269 1.00 34.97 100 SER D CA 1
ATOM 9086 C C . SER D 1 101 ? 12.808 -57.375 -39.498 1.00 33.17 100 SER D C 1
ATOM 9087 O O . SER D 1 101 ? 13.790 -56.720 -39.849 1.00 32.89 100 SER D O 1
ATOM 9090 N N . LEU D 1 102 ? 11.610 -56.833 -39.292 1.00 31.65 101 LEU D N 1
ATOM 9091 C CA . LEU D 1 102 ? 11.392 -55.391 -39.377 1.00 30.57 101 LEU D CA 1
ATOM 9092 C C . LEU D 1 102 ? 12.148 -54.665 -38.272 1.00 31.29 101 LEU D C 1
ATOM 9093 O O . LEU D 1 102 ? 12.485 -53.489 -38.406 1.00 30.69 101 LEU D O 1
ATOM 9098 N N . LYS D 1 103 ? 12.411 -55.376 -37.180 1.00 33.10 102 LYS D N 1
ATOM 9099 C CA . LYS D 1 103 ? 13.121 -54.804 -36.041 1.00 33.85 102 LYS D CA 1
ATOM 9100 C C . LYS D 1 103 ? 14.589 -54.528 -36.364 1.00 35.04 102 LYS D C 1
ATOM 9101 O O . LYS D 1 103 ? 15.272 -53.823 -35.620 1.00 35.72 102 LYS D O 1
ATOM 9107 N N . ASN D 1 104 ? 15.068 -55.083 -37.474 1.00 34.15 103 ASN D N 1
ATOM 9108 C CA . ASN D 1 104 ? 16.438 -54.844 -37.917 1.00 34.53 103 ASN D CA 1
ATOM 9109 C C . ASN D 1 104 ? 16.603 -53.452 -38.519 1.00 33.73 103 ASN D C 1
ATOM 9110 O O . ASN D 1 104 ? 17.722 -52.962 -38.677 1.00 35.06 103 ASN D O 1
ATOM 9115 N N . ILE D 1 105 ? 15.483 -52.821 -38.853 1.00 31.21 104 ILE D N 1
ATOM 9116 C CA . ILE D 1 105 ? 15.502 -51.468 -39.393 1.00 29.42 104 ILE D CA 1
ATOM 9117 C C . ILE D 1 105 ? 15.800 -50.451 -38.296 1.00 29.92 104 ILE D C 1
ATOM 9118 O O . ILE D 1 105 ? 15.031 -50.311 -37.346 1.00 31.56 104 ILE D O 1
ATOM 9123 N N . ASP D 1 106 ? 16.920 -49.746 -38.426 1.00 27.87 105 ASP D N 1
ATOM 9124 C CA . ASP D 1 106 ? 17.283 -48.721 -37.454 1.00 27.95 105 ASP D CA 1
ATOM 9125 C C . ASP D 1 106 ? 17.711 -47.423 -38.132 1.00 28.51 105 ASP D C 1
ATOM 9126 O O . ASP D 1 106 ? 17.591 -47.275 -39.347 1.00 29.01 105 ASP D O 1
ATOM 9131 N N . GLU D 1 107 ? 18.217 -46.491 -37.333 1.00 28.86 106 GLU D N 1
ATOM 9132 C CA . GLU D 1 107 ? 18.578 -45.164 -37.815 1.00 33.53 106 GLU D CA 1
ATOM 9133 C C . GLU D 1 107 ? 19.782 -45.207 -38.753 1.00 30.65 106 GLU D C 1
ATOM 9134 O O . GLU D 1 107 ? 19.879 -44.412 -39.687 1.00 27.92 106 GLU D O 1
ATOM 9140 N N . VAL D 1 108 ? 20.697 -46.138 -38.498 1.00 29.97 107 VAL D N 1
ATOM 9141 C CA . VAL D 1 108 ? 21.882 -46.301 -39.334 1.00 29.64 107 VAL D CA 1
ATOM 9142 C C . VAL D 1 108 ? 21.496 -46.748 -40.743 1.00 27.90 107 VAL D C 1
ATOM 9143 O O . VAL D 1 108 ? 22.015 -46.230 -41.733 1.00 27.62 107 VAL D O 1
ATOM 9147 N N . MET D 1 109 ? 20.572 -47.702 -40.824 1.00 24.82 108 MET D N 1
ATOM 9148 C CA . MET D 1 109 ? 20.097 -48.201 -42.111 1.00 24.83 108 MET D CA 1
ATOM 9149 C C . MET D 1 109 ? 19.428 -47.099 -42.925 1.00 24.51 108 MET D C 1
ATOM 9150 O O . MET D 1 109 ? 19.646 -46.988 -44.132 1.00 22.98 108 MET D O 1
ATOM 9155 N N . LEU D 1 110 ? 18.617 -46.282 -42.258 1.00 25.07 109 LEU D N 1
ATOM 9156 C CA . LEU D 1 110 ? 17.918 -45.190 -42.927 1.00 24.31 109 LEU D CA 1
ATOM 9157 C C . LEU D 1 110 ? 18.905 -44.137 -43.423 1.00 25.44 109 LEU D C 1
ATOM 9158 O O . LEU D 1 110 ? 18.715 -43.548 -44.487 1.00 27.24 109 LEU D O 1
ATOM 9163 N N . ALA D 1 111 ? 19.959 -43.907 -42.646 1.00 25.06 110 ALA D N 1
ATOM 9164 C CA . ALA D 1 111 ? 20.996 -42.951 -43.024 1.00 26.01 110 ALA D CA 1
ATOM 9165 C C . ALA D 1 111 ? 21.743 -43.418 -44.269 1.00 26.78 110 ALA D C 1
ATOM 9166 O O . ALA D 1 111 ? 22.078 -42.615 -45.141 1.00 28.11 110 ALA D O 1
ATOM 9168 N N . GLU D 1 112 ? 21.996 -44.721 -44.347 1.00 25.67 111 GLU D N 1
ATOM 9169 C CA . GLU D 1 112 ? 22.680 -45.301 -45.498 1.00 27.23 111 GLU D CA 1
ATOM 9170 C C . GLU D 1 112 ? 21.796 -45.255 -46.740 1.00 27.09 111 GLU D C 1
ATOM 9171 O O . GLU D 1 112 ? 22.278 -45.002 -47.844 1.00 27.85 111 GLU D O 1
ATOM 9177 N N . PHE D 1 113 ? 20.503 -45.500 -46.552 1.00 26.05 112 PHE D N 1
ATOM 9178 C CA . PHE D 1 113 ? 19.539 -45.407 -47.643 1.00 24.61 112 PHE D CA 1
ATOM 9179 C C . PHE D 1 113 ? 19.509 -44.000 -48.226 1.00 23.24 112 PHE D C 1
ATOM 9180 O O . PHE D 1 113 ? 19.472 -43.824 -49.443 1.00 24.33 112 PHE D O 1
ATOM 9188 N N . LEU D 1 114 ? 19.527 -43.002 -47.348 1.00 24.61 113 LEU D N 1
ATOM 9189 C CA . LEU D 1 114 ? 19.496 -41.605 -47.768 1.00 27.97 113 LEU D CA 1
ATOM 9190 C C . LEU D 1 114 ? 20.734 -41.223 -48.574 1.00 30.25 113 LEU D C 1
ATOM 9191 O O . LEU D 1 114 ? 20.630 -40.554 -49.600 1.00 30.72 113 LEU D O 1
ATOM 9196 N N . SER D 1 115 ? 21.903 -41.650 -48.108 1.00 32.83 114 SER D N 1
ATOM 9197 C CA . SER D 1 115 ? 23.158 -41.318 -48.776 1.00 36.54 114 SER D CA 1
ATOM 9198 C C . SER D 1 115 ? 23.209 -41.871 -50.198 1.00 35.84 114 SER D C 1
ATOM 9199 O O . SER D 1 115 ? 23.695 -41.209 -51.114 1.00 38.19 114 SER D O 1
ATOM 9202 N N . VAL D 1 116 ? 22.703 -43.086 -50.376 1.00 34.18 115 VAL D N 1
ATOM 9203 C CA . VAL D 1 116 ? 22.725 -43.740 -51.680 1.00 34.45 115 VAL D CA 1
ATOM 9204 C C . VAL D 1 116 ? 21.676 -43.173 -52.635 1.00 32.58 115 VAL D C 1
ATOM 9205 O O . VAL D 1 116 ? 21.991 -42.810 -53.769 1.00 34.59 115 VAL D O 1
ATOM 9209 N N . TYR D 1 117 ? 20.434 -43.087 -52.169 1.00 29.18 116 TYR D N 1
ATOM 9210 C CA . TYR D 1 117 ? 19.312 -42.745 -53.040 1.00 28.21 116 TYR D CA 1
ATOM 9211 C C . TYR D 1 117 ? 19.106 -41.243 -53.250 1.00 27.52 116 TYR D C 1
ATOM 9212 O O . TYR D 1 117 ? 18.224 -40.840 -54.008 1.00 27.85 116 TYR D O 1
ATOM 9221 N N . THR D 1 118 ? 19.912 -40.416 -52.591 1.00 25.31 117 THR D N 1
ATOM 9222 C CA . THR D 1 118 ? 19.814 -38.970 -52.778 1.00 25.76 117 THR D CA 1
ATOM 9223 C C . THR D 1 118 ? 21.088 -38.397 -53.385 1.00 27.05 117 THR D C 1
ATOM 9224 O O . THR D 1 118 ? 21.264 -37.180 -53.441 1.00 28.59 117 THR D O 1
ATOM 9228 N N . GLY D 1 119 ? 21.975 -39.277 -53.835 1.00 27.98 118 GLY D N 1
ATOM 9229 C CA . GLY D 1 119 ? 23.214 -38.853 -54.459 1.00 29.90 118 GLY D CA 1
ATOM 9230 C C . GLY D 1 119 ? 22.972 -38.109 -55.758 1.00 32.37 118 GLY D C 1
ATOM 9231 O O . GLY D 1 119 ? 22.415 -38.662 -56.706 1.00 31.99 118 GLY D O 1
ATOM 9232 N N . GLY D 1 120 ? 23.382 -36.846 -55.797 1.00 34.35 119 GLY D N 1
ATOM 9233 C CA . GLY D 1 120 ? 23.231 -36.033 -56.990 1.00 35.07 119 GLY D CA 1
ATOM 9234 C C . GLY D 1 120 ? 21.964 -35.200 -56.990 1.00 33.83 119 GLY D C 1
ATOM 9235 O O . GLY D 1 120 ? 21.735 -34.408 -57.904 1.00 33.79 119 GLY D O 1
ATOM 9236 N N . LEU D 1 121 ? 21.137 -35.379 -55.965 1.00 32.57 120 LEU D N 1
ATOM 9237 C CA . LEU D 1 121 ? 19.886 -34.635 -55.855 1.00 32.41 120 LEU D CA 1
ATOM 9238 C C . LEU D 1 121 ? 20.051 -33.394 -54.981 1.00 34.47 120 LEU D C 1
ATOM 9239 O O . LEU D 1 121 ? 21.061 -33.237 -54.294 1.00 36.61 120 LEU D O 1
ATOM 9244 N N . SER D 1 122 ? 19.051 -32.518 -55.009 1.00 33.62 121 SER D N 1
ATOM 9245 C CA . SER D 1 122 ? 19.115 -31.256 -54.280 1.00 35.42 121 SER D CA 1
ATOM 9246 C C . SER D 1 122 ? 18.996 -31.460 -52.774 1.00 35.12 121 SER D C 1
ATOM 9247 O O . SER D 1 122 ? 18.571 -32.519 -52.312 1.00 32.47 121 SER D O 1
ATOM 9250 N N . LEU D 1 123 ? 19.373 -30.435 -52.015 1.00 36.99 122 LEU D N 1
ATOM 9251 C CA . LEU D 1 123 ? 19.266 -30.471 -50.561 1.00 37.28 122 LEU D CA 1
ATOM 9252 C C . LEU D 1 123 ? 17.803 -30.510 -50.132 1.00 35.35 122 LEU D C 1
ATOM 9253 O O . LEU D 1 123 ? 17.456 -31.136 -49.132 1.00 34.24 122 LEU D O 1
ATOM 9258 N N . ALA D 1 124 ? 16.951 -29.839 -50.901 1.00 35.60 123 ALA D N 1
ATOM 9259 C CA . ALA D 1 124 ? 15.522 -29.801 -50.617 1.00 35.50 123 ALA D CA 1
ATOM 9260 C C . ALA D 1 124 ? 14.895 -31.181 -50.776 1.00 34.10 123 ALA D C 1
ATOM 9261 O O . ALA D 1 124 ? 14.035 -31.577 -49.989 1.00 34.43 123 ALA D O 1
ATOM 9263 N N . THR D 1 125 ? 15.332 -31.908 -51.801 1.00 32.98 124 THR D N 1
ATOM 9264 C CA . THR D 1 125 ? 14.841 -33.258 -52.055 1.00 30.50 124 THR D CA 1
ATOM 9265 C C . THR D 1 125 ? 15.233 -34.194 -50.918 1.00 29.05 124 THR D C 1
ATOM 9266 O O . THR D 1 125 ? 14.439 -35.033 -50.488 1.00 28.78 124 THR D O 1
ATOM 9270 N N . LYS D 1 126 ? 16.461 -34.039 -50.432 1.00 29.34 125 LYS D N 1
ATOM 9271 C CA . LYS D 1 126 ? 16.950 -34.825 -49.306 1.00 29.91 125 LYS D CA 1
ATOM 9272 C C . LYS D 1 126 ? 16.069 -34.622 -48.075 1.00 29.07 125 LYS D C 1
ATOM 9273 O O . LYS D 1 126 ? 15.792 -35.565 -47.335 1.00 29.64 125 LYS D O 1
ATOM 9279 N N . LYS D 1 127 ? 15.625 -33.386 -47.867 1.00 29.95 126 LYS D N 1
ATOM 9280 C CA . LYS D 1 127 ? 14.782 -33.056 -46.724 1.00 29.96 126 LYS D CA 1
ATOM 9281 C C . LYS D 1 127 ? 13.415 -33.724 -46.822 1.00 29.07 126 LYS D C 1
ATOM 9282 O O . LYS D 1 127 ? 12.876 -34.195 -45.821 1.00 29.41 126 LYS D O 1
ATOM 9288 N N . ASN D 1 128 ? 12.862 -33.765 -48.031 1.00 28.22 127 ASN D N 1
ATOM 9289 C CA . ASN D 1 128 ? 11.570 -34.405 -48.263 1.00 26.90 127 ASN D CA 1
ATOM 9290 C C . ASN D 1 128 ? 11.618 -35.905 -47.990 1.00 25.44 127 ASN D C 1
ATOM 9291 O O . ASN D 1 128 ? 10.686 -36.470 -47.417 1.00 23.24 127 ASN D O 1
ATOM 9296 N N . TYR D 1 129 ? 12.706 -36.543 -48.413 1.00 25.75 128 TYR D N 1
ATOM 9297 C CA . TYR D 1 129 ? 12.919 -37.963 -48.156 1.00 25.65 128 TYR D CA 1
ATOM 9298 C C . TYR D 1 129 ? 12.975 -38.240 -46.659 1.00 25.84 128 TYR D C 1
ATOM 9299 O O . TYR D 1 129 ? 12.382 -39.202 -46.172 1.00 25.39 128 TYR D O 1
ATOM 9308 N N . ARG D 1 130 ? 13.696 -37.386 -45.940 1.00 25.80 129 ARG D N 1
ATOM 9309 C CA . ARG D 1 130 ? 13.839 -37.512 -44.495 1.00 26.32 129 ARG D CA 1
ATOM 9310 C C . ARG D 1 130 ? 12.491 -37.388 -43.790 1.00 26.57 129 ARG D C 1
ATOM 9311 O O . ARG D 1 130 ? 12.152 -38.205 -42.935 1.00 26.81 129 ARG D O 1
ATOM 9319 N N . ILE D 1 131 ? 11.729 -36.362 -44.158 1.00 26.66 130 ILE D N 1
ATOM 9320 C CA . ILE D 1 131 ? 10.400 -36.138 -43.595 1.00 28.44 130 ILE D CA 1
ATOM 9321 C C . ILE D 1 131 ? 9.477 -37.327 -43.869 1.00 26.53 130 ILE D C 1
ATOM 9322 O O . ILE D 1 131 ? 8.686 -37.725 -43.011 1.00 27.34 130 ILE D O 1
ATOM 9327 N N . ALA D 1 132 ? 9.596 -37.899 -45.064 1.00 25.48 131 ALA D N 1
ATOM 9328 C CA . ALA D 1 132 ? 8.790 -39.054 -45.446 1.00 25.16 131 ALA D CA 1
ATOM 9329 C C . ALA D 1 132 ? 9.112 -40.265 -44.576 1.00 24.96 131 ALA D C 1
ATOM 9330 O O . ALA D 1 132 ? 8.210 -40.935 -44.070 1.00 23.08 131 ALA D O 1
ATOM 9332 N N . LEU D 1 133 ? 10.404 -40.535 -44.405 1.00 25.07 132 LEU D N 1
ATOM 9333 C CA . LEU D 1 133 ? 10.858 -41.658 -43.588 1.00 25.97 132 LEU D CA 1
ATOM 9334 C C . LEU D 1 133 ? 10.444 -41.494 -42.129 1.00 27.92 132 LEU D C 1
ATOM 9335 O O . LEU D 1 133 ? 10.026 -42.456 -41.483 1.00 28.57 132 LEU D O 1
ATOM 9340 N N . LEU D 1 134 ? 10.567 -40.274 -41.616 1.00 27.96 133 LEU D N 1
ATOM 9341 C CA . LEU D 1 134 ? 10.189 -39.981 -40.238 1.00 29.88 133 LEU D CA 1
ATOM 9342 C C . LEU D 1 134 ? 8.700 -40.213 -40.014 1.00 29.61 133 LEU D C 1
ATOM 9343 O O . LEU D 1 134 ? 8.295 -40.724 -38.972 1.00 29.63 133 LEU D O 1
ATOM 9348 N N . GLY D 1 135 ? 7.891 -39.836 -40.999 1.00 28.23 134 GLY D N 1
ATOM 9349 C CA . GLY D 1 135 ? 6.451 -39.991 -40.906 1.00 27.57 134 GLY D CA 1
ATOM 9350 C C . GLY D 1 135 ? 6.007 -41.441 -40.876 1.00 27.24 134 GLY D C 1
ATOM 9351 O O . GLY D 1 135 ? 5.085 -41.801 -40.144 1.00 28.77 134 GLY D O 1
ATOM 9352 N N . LEU D 1 136 ? 6.667 -42.278 -41.672 1.00 24.66 135 LEU D N 1
ATOM 9353 C CA . LEU D 1 136 ? 6.307 -43.689 -41.765 1.00 23.95 135 LEU D CA 1
ATOM 9354 C C . LEU D 1 136 ? 6.510 -44.420 -40.442 1.00 24.16 135 LEU D C 1
ATOM 9355 O O . LEU D 1 136 ? 5.611 -45.106 -39.960 1.00 25.77 135 LEU D O 1
ATOM 9360 N N . PHE D 1 137 ? 7.693 -44.268 -39.857 1.00 23.22 136 PHE D N 1
ATOM 9361 C CA . PHE D 1 137 ? 8.040 -45.007 -38.647 1.00 24.27 136 PHE D CA 1
ATOM 9362 C C . PHE D 1 137 ? 7.455 -44.370 -37.389 1.00 26.72 136 PHE D C 1
ATOM 9363 O O . PHE D 1 137 ? 7.338 -45.025 -36.353 1.00 28.89 136 PHE D O 1
ATOM 9371 N N . SER D 1 138 ? 7.084 -43.096 -37.479 1.00 25.57 137 SER D N 1
ATOM 9372 C CA . SER D 1 138 ? 6.328 -42.463 -36.405 1.00 25.27 137 SER D CA 1
ATOM 9373 C C . SER D 1 138 ? 4.924 -43.051 -36.390 1.00 28.52 137 SER D C 1
ATOM 9374 O O . SER D 1 138 ? 4.329 -43.253 -35.332 1.00 30.53 137 SER D O 1
ATOM 9377 N N . TYR D 1 139 ? 4.409 -43.328 -37.583 1.00 28.50 138 TYR D N 1
ATOM 9378 C CA . TYR D 1 139 ? 3.094 -43.934 -37.747 1.00 28.88 138 TYR D CA 1
ATOM 9379 C C . TYR D 1 139 ? 3.082 -45.373 -37.238 1.00 27.72 138 TYR D C 1
ATOM 9380 O O . TYR D 1 139 ? 2.134 -45.799 -36.579 1.00 26.78 138 TYR D O 1
ATOM 9389 N N . ILE D 1 140 ? 4.140 -46.119 -37.545 1.00 24.50 139 ILE D N 1
ATOM 9390 C CA . ILE D 1 140 ? 4.247 -47.508 -37.111 1.00 24.58 139 ILE D CA 1
ATOM 9391 C C . ILE D 1 140 ? 4.332 -47.604 -35.587 1.00 25.97 139 ILE D C 1
ATOM 9392 O O . ILE D 1 140 ? 3.724 -48.484 -34.977 1.00 26.50 139 ILE D O 1
ATOM 9397 N N . ASP D 1 141 ? 5.075 -46.684 -34.977 1.00 27.63 140 ASP D N 1
ATOM 9398 C CA . ASP D 1 141 ? 5.206 -46.642 -33.521 1.00 30.66 140 ASP D CA 1
ATOM 9399 C C . ASP D 1 141 ? 3.869 -46.392 -32.828 1.00 33.60 140 ASP D C 1
ATOM 9400 O O . ASP D 1 141 ? 3.677 -46.780 -31.677 1.00 37.07 140 ASP D O 1
ATOM 9405 N N . LYS D 1 142 ? 2.951 -45.741 -33.534 1.00 33.62 141 LYS D N 1
ATOM 9406 C CA . LYS D 1 142 ? 1.681 -45.335 -32.945 1.00 36.91 141 LYS D CA 1
ATOM 9407 C C . LYS D 1 142 ? 0.524 -46.258 -33.317 1.00 37.19 141 LYS D C 1
ATOM 9408 O O . LYS D 1 142 ? -0.583 -46.100 -32.805 1.00 37.59 141 LYS D O 1
ATOM 9414 N N . GLN D 1 143 ? 0.774 -47.214 -34.206 1.00 35.95 142 GLN D N 1
ATOM 9415 C CA . GLN D 1 143 ? -0.301 -48.075 -34.690 1.00 36.33 142 GLN D CA 1
ATOM 9416 C C . GLN D 1 143 ? 0.003 -49.566 -34.564 1.00 37.68 142 GLN D C 1
ATOM 9417 O O . GLN D 1 143 ? -0.783 -50.397 -35.017 1.00 38.93 142 GLN D O 1
ATOM 9423 N N . ASN D 1 144 ? 1.134 -49.912 -33.957 1.00 34.07 143 ASN D N 1
ATOM 9424 C CA . ASN D 1 144 ? 1.453 -51.320 -33.754 1.00 33.26 143 ASN D CA 1
ATOM 9425 C C . ASN D 1 144 ? 1.299 -51.729 -32.293 1.00 33.10 143 ASN D C 1
ATOM 9426 O O . ASN D 1 144 ? 1.612 -50.957 -31.388 1.00 33.84 143 ASN D O 1
ATOM 9431 N N . GLN D 1 145 ? 0.794 -52.941 -32.075 1.00 31.36 144 GLN D N 1
ATOM 9432 C CA . GLN D 1 145 ? 0.661 -53.501 -30.732 1.00 32.40 144 GLN D CA 1
ATOM 9433 C C . GLN D 1 145 ? 0.335 -54.991 -30.791 1.00 33.11 144 GLN D C 1
ATOM 9434 O O . GLN D 1 145 ? -0.273 -55.467 -31.750 1.00 31.84 144 GLN D O 1
ATOM 9440 N N . ASP D 1 146 ? 0.746 -55.725 -29.761 1.00 34.51 145 ASP D N 1
ATOM 9441 C CA . ASP D 1 146 ? 0.470 -57.155 -29.691 1.00 38.33 145 ASP D CA 1
ATOM 9442 C C . ASP D 1 146 ? -0.844 -57.426 -28.965 1.00 42.02 145 ASP D C 1
ATOM 9443 O O . ASP D 1 146 ? -1.710 -56.555 -28.887 1.00 41.19 145 ASP D O 1
ATOM 9448 N N . GLU D 1 147 ? -0.986 -58.635 -28.432 1.00 47.11 146 GLU D N 1
ATOM 9449 C CA . GLU D 1 147 ? -2.203 -59.024 -27.733 1.00 50.41 146 GLU D CA 1
ATOM 9450 C C . GLU D 1 147 ? -2.307 -58.340 -26.373 1.00 51.75 146 GLU D C 1
ATOM 9451 O O . GLU D 1 147 ? -3.405 -58.094 -25.875 1.00 54.87 146 GLU D O 1
ATOM 9453 N N . ASN D 1 148 ? -1.158 -58.031 -25.780 1.00 47.88 147 ASN D N 1
ATOM 9454 C CA . ASN D 1 148 ? -1.117 -57.406 -24.462 1.00 46.67 147 ASN D CA 1
ATOM 9455 C C . ASN D 1 148 ? -1.052 -55.882 -24.534 1.00 46.42 147 ASN D C 1
ATOM 9456 O O . ASN D 1 148 ? -0.635 -55.229 -23.577 1.00 47.51 147 ASN D O 1
ATOM 9458 N N . GLU D 1 149 ? -1.466 -55.332 -25.674 1.00 45.13 148 GLU D N 1
ATOM 9459 C CA . GLU D 1 149 ? -1.485 -53.887 -25.904 1.00 45.22 148 GLU D CA 1
ATOM 9460 C C . GLU D 1 149 ? -0.115 -53.235 -25.715 1.00 43.08 148 GLU D C 1
ATOM 9461 O O . GLU D 1 149 ? -0.025 -52.076 -25.311 1.00 43.57 148 GLU D O 1
ATOM 9467 N N . LYS D 1 150 ? 0.947 -53.977 -26.008 1.00 40.45 149 LYS D N 1
ATOM 9468 C CA . LYS D 1 150 ? 2.296 -53.432 -25.919 1.00 39.52 149 LYS D CA 1
ATOM 9469 C C . LYS D 1 150 ? 2.908 -53.286 -27.308 1.00 34.32 149 LYS D C 1
ATOM 9470 O O . LYS D 1 150 ? 2.607 -54.064 -28.212 1.00 33.50 149 LYS D O 1
ATOM 9476 N N . SER D 1 151 ? 3.770 -52.287 -27.468 1.00 31.76 150 SER D N 1
ATOM 9477 C CA . SER D 1 151 ? 4.249 -51.898 -28.789 1.00 31.43 150 SER D CA 1
ATOM 9478 C C . SER D 1 151 ? 5.770 -51.916 -28.922 1.00 31.63 150 SER D C 1
ATOM 9479 O O . SER D 1 151 ? 6.495 -51.787 -27.935 1.00 27.38 150 SER D O 1
ATOM 9482 N N . TYR D 1 152 ? 6.242 -52.072 -30.156 1.00 30.83 151 TYR D N 1
ATOM 9483 C CA . TYR D 1 152 ? 7.654 -51.894 -30.473 1.00 30.34 151 TYR D CA 1
ATOM 9484 C C . TYR D 1 152 ? 7.888 -50.446 -30.885 1.00 30.18 151 TYR D C 1
ATOM 9485 O O . TYR D 1 152 ? 7.114 -49.884 -31.659 1.00 30.55 151 TYR D O 1
ATOM 9494 N N . ILE D 1 153 ? 8.951 -49.840 -30.367 1.00 29.60 152 ILE D N 1
ATOM 9495 C CA . ILE D 1 153 ? 9.223 -48.433 -30.641 1.00 30.88 152 ILE D CA 1
ATOM 9496 C C . ILE D 1 153 ? 10.509 -48.241 -31.439 1.00 30.97 152 ILE D C 1
ATOM 9497 O O . ILE D 1 153 ? 11.588 -48.635 -30.997 1.00 32.41 152 ILE D O 1
ATOM 9502 N N . TYR D 1 154 ? 10.386 -47.633 -32.615 1.00 29.48 153 TYR D N 1
ATOM 9503 C CA . TYR D 1 154 ? 11.547 -47.324 -33.445 1.00 31.16 153 TYR D CA 1
ATOM 9504 C C . TYR D 1 154 ? 12.265 -46.079 -32.943 1.00 32.40 153 TYR D C 1
ATOM 9505 O O . TYR D 1 154 ? 13.486 -46.080 -32.779 1.00 32.32 153 TYR D O 1
ATOM 9514 N N . ASN D 1 155 ? 11.491 -45.022 -32.705 1.00 31.35 154 ASN D N 1
ATOM 9515 C CA . ASN D 1 155 ? 12.013 -43.736 -32.248 1.00 34.01 154 ASN D CA 1
ATOM 9516 C C . ASN D 1 155 ? 13.112 -43.202 -33.165 1.00 35.29 154 ASN D C 1
ATOM 9517 O O . ASN D 1 155 ? 14.185 -42.806 -32.709 1.00 37.19 154 ASN D O 1
ATOM 9522 N N . ILE D 1 156 ? 12.838 -43.207 -34.465 1.00 34.65 155 ILE D N 1
ATOM 9523 C CA . ILE D 1 156 ? 13.768 -42.654 -35.440 1.00 37.18 155 ILE D CA 1
ATOM 9524 C C . ILE D 1 156 ? 13.724 -41.132 -35.389 1.00 40.11 155 ILE D C 1
ATOM 9525 O O . ILE D 1 156 ? 12.651 -40.534 -35.465 1.00 39.56 155 ILE D O 1
ATOM 9530 N N . THR D 1 157 ? 14.889 -40.508 -35.258 1.00 43.04 156 THR D N 1
ATOM 9531 C CA . THR D 1 157 ? 14.958 -39.057 -35.141 1.00 45.82 156 THR D CA 1
ATOM 9532 C C . THR D 1 157 ? 15.678 -38.421 -36.326 1.00 47.13 156 THR D C 1
ATOM 9533 O O . THR D 1 157 ? 15.248 -37.381 -36.830 1.00 46.69 156 THR D O 1
ATOM 9537 N N . LEU D 1 158 ? 16.766 -39.053 -36.764 1.00 49.66 157 LEU D N 1
ATOM 9538 C CA . LEU D 1 158 ? 17.594 -38.536 -37.852 1.00 52.10 157 LEU D CA 1
ATOM 9539 C C . LEU D 1 158 ? 17.997 -37.088 -37.590 1.00 55.03 157 LEU D C 1
ATOM 9540 O O . LEU D 1 158 ? 17.673 -36.193 -38.372 1.00 51.22 157 LEU D O 1
ATOM 9545 N N . LYS D 1 159 ? 18.703 -36.872 -36.482 1.00 60.70 158 LYS D N 1
ATOM 9546 C CA . LYS D 1 159 ? 19.079 -35.532 -36.036 1.00 65.87 158 LYS D CA 1
ATOM 9547 C C . LYS D 1 159 ? 19.862 -34.759 -37.094 1.00 71.59 158 LYS D C 1
ATOM 9548 O O . LYS D 1 159 ? 19.817 -33.528 -37.131 1.00 73.53 158 LYS D O 1
ATOM 9550 N N . ASN D 1 160 ? 20.580 -35.480 -37.949 1.00 75.04 159 ASN D N 1
ATOM 9551 C CA . ASN D 1 160 ? 21.263 -34.856 -39.074 1.00 79.23 159 ASN D CA 1
ATOM 9552 C C . ASN D 1 160 ? 20.247 -34.290 -40.060 1.00 76.94 159 ASN D C 1
ATOM 9553 O O . ASN D 1 160 ? 19.390 -35.016 -40.563 1.00 72.53 159 ASN D O 1
ATOM 9555 N N . ILE D 1 161 ? 20.341 -32.991 -40.329 1.00 79.76 160 ILE D N 1
ATOM 9556 C CA . ILE D 1 161 ? 19.368 -32.319 -41.183 1.00 77.15 160 ILE D CA 1
ATOM 9557 C C . ILE D 1 161 ? 19.945 -31.958 -42.549 1.00 78.05 160 ILE D C 1
ATOM 9558 O O . ILE D 1 161 ? 19.211 -31.559 -43.452 1.00 75.23 160 ILE D O 1
ATOM 9560 N N . SER D 1 162 ? 21.258 -32.101 -42.699 1.00 82.31 161 SER D N 1
ATOM 9561 C CA . SER D 1 162 ? 21.918 -31.775 -43.958 1.00 82.65 161 SER D CA 1
ATOM 9562 C C . SER D 1 162 ? 22.958 -32.826 -44.334 1.00 84.73 161 SER D C 1
ATOM 9563 O O . SER D 1 162 ? 24.108 -32.758 -43.901 1.00 88.92 161 SER D O 1
ATOM 9566 N N . LYS D 1 171 ? 18.749 -13.718 -49.384 1.00 82.47 170 LYS D N 1
ATOM 9567 C CA . LYS D 1 171 ? 18.804 -13.007 -50.656 1.00 81.19 170 LYS D CA 1
ATOM 9568 C C . LYS D 1 171 ? 17.413 -12.847 -51.260 1.00 76.49 170 LYS D C 1
ATOM 9569 O O . LYS D 1 171 ? 16.439 -13.414 -50.763 1.00 74.81 170 LYS D O 1
ATOM 9571 N N . LEU D 1 172 ? 17.328 -12.073 -52.338 1.00 74.01 171 LEU D N 1
ATOM 9572 C CA . LEU D 1 172 ? 16.057 -11.810 -53.002 1.00 69.12 171 LEU D CA 1
ATOM 9573 C C . LEU D 1 172 ? 15.797 -12.838 -54.103 1.00 61.79 171 LEU D C 1
ATOM 9574 O O . LEU D 1 172 ? 16.667 -13.091 -54.935 1.00 61.64 171 LEU D O 1
ATOM 9579 N N . PRO D 1 173 ? 14.595 -13.439 -54.103 1.00 57.14 172 PRO D N 1
ATOM 9580 C CA . PRO D 1 173 ? 14.210 -14.467 -55.079 1.00 51.31 172 PRO D CA 1
ATOM 9581 C C . PRO D 1 173 ? 14.255 -13.969 -56.522 1.00 47.78 172 PRO D C 1
ATOM 9582 O O . PRO D 1 173 ? 14.248 -12.760 -56.755 1.00 48.92 172 PRO D O 1
ATOM 9586 N N . THR D 1 174 ? 14.302 -14.901 -57.471 1.00 43.62 173 THR D N 1
ATOM 9587 C CA . THR D 1 174 ? 14.339 -14.568 -58.893 1.00 42.04 173 THR D CA 1
ATOM 9588 C C . THR D 1 174 ? 13.122 -13.738 -59.290 1.00 41.56 173 THR D C 1
ATOM 9589 O O . THR D 1 174 ? 11.991 -14.075 -58.936 1.00 41.14 173 THR D O 1
ATOM 9593 N N . HIS D 1 175 ? 13.360 -12.655 -60.024 1.00 41.63 174 HIS D N 1
ATOM 9594 C CA . HIS D 1 175 ? 12.294 -11.724 -60.374 1.00 42.14 174 HIS D CA 1
ATOM 9595 C C . HIS D 1 175 ? 12.668 -10.818 -61.542 1.00 42.86 174 HIS D C 1
ATOM 9596 O O . HIS D 1 175 ? 13.810 -10.814 -62.004 1.00 44.15 174 HIS D O 1
ATOM 9603 N N . LEU D 1 176 ? 11.690 -10.048 -62.006 1.00 43.97 175 LEU D N 1
ATOM 9604 C CA . LEU D 1 176 ? 11.913 -9.037 -63.031 1.00 46.35 175 LEU D CA 1
ATOM 9605 C C . LEU D 1 176 ? 11.706 -7.651 -62.432 1.00 52.15 175 LEU D C 1
ATOM 9606 O O . LEU D 1 176 ? 10.740 -7.429 -61.703 1.00 52.96 175 LEU D O 1
ATOM 9611 N N . ASN D 1 177 ? 12.606 -6.721 -62.731 1.00 56.52 176 ASN D N 1
ATOM 9612 C CA . ASN D 1 177 ? 12.448 -5.351 -62.254 1.00 61.97 176 ASN D CA 1
ATOM 9613 C C . ASN D 1 177 ? 11.393 -4.609 -63.069 1.00 63.83 176 ASN D C 1
ATOM 9614 O O . ASN D 1 177 ? 10.751 -5.195 -63.941 1.00 61.62 176 ASN D O 1
ATOM 9619 N N . ASN D 1 178 ? 11.218 -3.323 -62.785 1.00 60.57 177 ASN D N 1
ATOM 9620 C CA . ASN D 1 178 ? 10.187 -2.529 -63.446 1.00 63.62 177 ASN D CA 1
ATOM 9621 C C . ASN D 1 178 ? 10.402 -2.439 -64.957 1.00 63.85 177 ASN D C 1
ATOM 9622 O O . ASN D 1 178 ? 9.447 -2.507 -65.731 1.00 64.27 177 ASN D O 1
ATOM 9627 N N . GLU D 1 179 ? 11.657 -2.294 -65.370 1.00 64.31 178 GLU D N 1
ATOM 9628 C CA . GLU D 1 179 ? 11.988 -2.181 -66.788 1.00 65.03 178 GLU D CA 1
ATOM 9629 C C . GLU D 1 179 ? 11.791 -3.507 -67.518 1.00 62.33 178 GLU D C 1
ATOM 9630 O O . GLU D 1 179 ? 11.304 -3.537 -68.649 1.00 63.12 178 GLU D O 1
ATOM 9632 N N . GLU D 1 180 ? 12.172 -4.600 -66.864 1.00 58.23 179 GLU D N 1
ATOM 9633 C CA . GLU D 1 180 ? 12.030 -5.933 -67.441 1.00 55.80 179 GLU D CA 1
ATOM 9634 C C . GLU D 1 180 ? 10.566 -6.362 -67.495 1.00 53.90 179 GLU D C 1
ATOM 9635 O O . GLU D 1 180 ? 10.154 -7.079 -68.408 1.00 54.00 179 GLU D O 1
ATOM 9641 N N . LEU D 1 181 ? 9.785 -5.920 -66.513 1.00 52.19 180 LEU D N 1
ATOM 9642 C CA . LEU D 1 181 ? 8.354 -6.206 -66.481 1.00 50.22 180 LEU D CA 1
ATOM 9643 C C . LEU D 1 181 ? 7.638 -5.528 -67.645 1.00 52.41 180 LEU D C 1
ATOM 9644 O O . LEU D 1 181 ? 6.686 -6.074 -68.204 1.00 52.67 180 LEU D O 1
ATOM 9649 N N . GLU D 1 182 ? 8.102 -4.335 -68.003 1.00 54.45 181 GLU D N 1
ATOM 9650 C CA . GLU D 1 182 ? 7.533 -3.595 -69.123 1.00 55.58 181 GLU D CA 1
ATOM 9651 C C . GLU D 1 182 ? 7.772 -4.330 -70.437 1.00 55.75 181 GLU D C 1
ATOM 9652 O O . GLU D 1 182 ? 6.888 -4.398 -71.291 1.00 56.29 181 GLU D O 1
ATOM 9654 N N . LYS D 1 183 ? 8.970 -4.885 -70.589 1.00 54.97 182 LYS D N 1
ATOM 9655 C CA . LYS D 1 183 ? 9.330 -5.618 -71.797 1.00 54.80 182 LYS D CA 1
ATOM 9656 C C . LYS D 1 183 ? 8.548 -6.923 -71.910 1.00 53.71 182 LYS D C 1
ATOM 9657 O O . LYS D 1 183 ? 8.259 -7.390 -73.011 1.00 54.94 182 LYS D O 1
ATOM 9659 N N . PHE D 1 184 ? 8.207 -7.505 -70.764 1.00 52.05 183 PHE D N 1
ATOM 9660 C CA . PHE D 1 184 ? 7.462 -8.757 -70.738 1.00 51.19 183 PHE D CA 1
ATOM 9661 C C . PHE D 1 184 ? 6.011 -8.547 -71.160 1.00 53.35 183 PHE D C 1
ATOM 9662 O O . PHE D 1 184 ? 5.452 -9.350 -71.905 1.00 53.05 183 PHE D O 1
ATOM 9670 N N . LEU D 1 185 ? 5.408 -7.465 -70.676 1.00 55.65 184 LEU D N 1
ATOM 9671 C CA . LEU D 1 185 ? 4.029 -7.134 -71.020 1.00 58.02 184 LEU D CA 1
ATOM 9672 C C . LEU D 1 185 ? 3.878 -6.879 -72.518 1.00 61.51 184 LEU D C 1
ATOM 9673 O O . LEU D 1 185 ? 2.861 -7.232 -73.116 1.00 63.22 184 LEU D O 1
ATOM 9678 N N . GLU D 1 186 ? 4.895 -6.266 -73.116 1.00 62.63 185 GLU D N 1
ATOM 9679 C CA . GLU D 1 186 ? 4.902 -6.012 -74.552 1.00 65.34 185 GLU D CA 1
ATOM 9680 C C . GLU D 1 186 ? 4.958 -7.316 -75.338 1.00 61.91 185 GLU D C 1
ATOM 9681 O O . GLU D 1 186 ? 4.285 -7.472 -76.357 1.00 62.72 185 GLU D O 1
ATOM 9687 N N . SER D 1 187 ? 5.766 -8.251 -74.850 1.00 57.99 186 SER D N 1
ATOM 9688 C CA . SER D 1 187 ? 5.992 -9.514 -75.539 1.00 56.64 186 SER D CA 1
ATOM 9689 C C . SER D 1 187 ? 4.755 -10.408 -75.520 1.00 54.84 186 SER D C 1
ATOM 9690 O O . SER D 1 187 ? 4.599 -11.276 -76.378 1.00 54.45 186 SER D O 1
ATOM 9693 N N . ILE D 1 188 ? 3.882 -10.192 -74.540 1.00 53.21 187 ILE D N 1
ATOM 9694 C CA . ILE D 1 188 ? 2.639 -10.949 -74.442 1.00 51.93 187 ILE D CA 1
ATOM 9695 C C . ILE D 1 188 ? 1.765 -10.708 -75.671 1.00 55.67 187 ILE D C 1
ATOM 9696 O O . ILE D 1 188 ? 1.157 -11.635 -76.207 1.00 55.94 187 ILE D O 1
ATOM 9701 N N . ASP D 1 189 ? 1.722 -9.458 -76.120 1.00 58.73 188 ASP D N 1
ATOM 9702 C CA . ASP D 1 189 ? 0.909 -9.081 -77.271 1.00 62.57 188 ASP D CA 1
ATOM 9703 C C . ASP D 1 189 ? 1.670 -9.233 -78.587 1.00 64.75 188 ASP D C 1
ATOM 9704 O O . ASP D 1 189 ? 1.065 -9.390 -79.646 1.00 66.32 188 ASP D O 1
ATOM 9709 N N . LYS D 1 190 ? 2.997 -9.188 -78.514 1.00 64.52 189 LYS D N 1
ATOM 9710 C CA . LYS D 1 190 ? 3.830 -9.211 -79.712 1.00 66.28 189 LYS D CA 1
ATOM 9711 C C . LYS D 1 190 ? 4.122 -10.627 -80.207 1.00 64.99 189 LYS D C 1
ATOM 9712 O O . LYS D 1 190 ? 4.370 -10.835 -81.394 1.00 67.85 189 LYS D O 1
ATOM 9714 N N . ILE D 1 191 ? 4.094 -11.596 -79.297 1.00 61.64 190 ILE D N 1
ATOM 9715 C CA . ILE D 1 191 ? 4.410 -12.978 -79.648 1.00 59.90 190 ILE D CA 1
ATOM 9716 C C . ILE D 1 191 ? 3.282 -13.605 -80.470 1.00 59.59 190 ILE D C 1
ATOM 9717 O O . ILE D 1 191 ? 2.118 -13.217 -80.346 1.00 59.23 190 ILE D O 1
ATOM 9722 N N . GLU D 1 192 ? 3.636 -14.562 -81.323 1.00 59.28 191 GLU D N 1
ATOM 9723 C CA . GLU D 1 192 ? 2.666 -15.211 -82.198 1.00 61.07 191 GLU D CA 1
ATOM 9724 C C . GLU D 1 192 ? 1.860 -16.279 -81.466 1.00 58.05 191 GLU D C 1
ATOM 9725 O O . GLU D 1 192 ? 2.424 -17.179 -80.844 1.00 55.66 191 GLU D O 1
ATOM 9727 N N . MET D 1 193 ? 0.537 -16.166 -81.535 1.00 58.79 192 MET D N 1
ATOM 9728 C CA . MET D 1 193 ? -0.356 -17.156 -80.941 1.00 56.93 192 MET D CA 1
ATOM 9729 C C . MET D 1 193 ? -1.517 -17.456 -81.885 1.00 58.61 192 MET D C 1
ATOM 9730 O O . MET D 1 193 ? -1.949 -16.585 -82.642 1.00 59.76 192 MET D O 1
ATOM 9735 N N . SER D 1 194 ? -2.020 -18.686 -81.839 1.00 58.99 193 SER D N 1
ATOM 9736 C CA . SER D 1 194 ? -3.147 -19.078 -82.681 1.00 63.08 193 SER D CA 1
ATOM 9737 C C . SER D 1 194 ? -4.428 -18.400 -82.206 1.00 64.31 193 SER D C 1
ATOM 9738 O O . SER D 1 194 ? -4.558 -18.059 -81.031 1.00 62.13 193 SER D O 1
ATOM 9741 N N . ALA D 1 195 ? -5.372 -18.214 -83.123 1.00 68.60 194 ALA D N 1
ATOM 9742 C CA . ALA D 1 195 ? -6.606 -17.491 -82.827 1.00 61.11 194 ALA D CA 1
ATOM 9743 C C . ALA D 1 195 ? -7.475 -18.220 -81.807 1.00 62.57 194 ALA D C 1
ATOM 9744 O O . ALA D 1 195 ? -8.328 -17.613 -81.159 1.00 62.94 194 ALA D O 1
ATOM 9746 N N . LYS D 1 196 ? -7.253 -19.522 -81.667 1.00 61.42 195 LYS D N 1
ATOM 9747 C CA . LYS D 1 196 ? -8.055 -20.341 -80.767 1.00 60.50 195 LYS D CA 1
ATOM 9748 C C . LYS D 1 196 ? -7.634 -20.188 -79.307 1.00 57.08 195 LYS D C 1
ATOM 9749 O O . LYS D 1 196 ? -8.423 -20.451 -78.400 1.00 56.46 195 LYS D O 1
ATOM 9751 N N . VAL D 1 197 ? -6.393 -19.765 -79.078 1.00 55.37 196 VAL D N 1
ATOM 9752 C CA . VAL D 1 197 ? -5.867 -19.693 -77.717 1.00 52.70 196 VAL D CA 1
ATOM 9753 C C . VAL D 1 197 ? -5.285 -18.329 -77.347 1.00 52.09 196 VAL D C 1
ATOM 9754 O O . VAL D 1 197 ? -4.911 -18.110 -76.195 1.00 49.64 196 VAL D O 1
ATOM 9758 N N . ARG D 1 198 ? -5.207 -17.416 -78.310 1.00 54.09 197 ARG D N 1
ATOM 9759 C CA . ARG D 1 198 ? -4.552 -16.131 -78.073 1.00 53.87 197 ARG D CA 1
ATOM 9760 C C . ARG D 1 198 ? -5.295 -15.273 -77.051 1.00 51.93 197 ARG D C 1
ATOM 9761 O O . ARG D 1 198 ? -4.682 -14.711 -76.144 1.00 49.48 197 ARG D O 1
ATOM 9769 N N . ALA D 1 199 ? -6.611 -15.175 -77.203 1.00 54.11 198 ALA D N 1
ATOM 9770 C CA . ALA D 1 199 ? -7.427 -14.374 -76.296 1.00 54.17 198 ALA D CA 1
ATOM 9771 C C . ALA D 1 199 ? -7.379 -14.924 -74.874 1.00 51.46 198 ALA D C 1
ATOM 9772 O O . ALA D 1 199 ? -7.215 -14.174 -73.912 1.00 50.19 198 ALA D O 1
ATOM 9774 N N . ARG D 1 200 ? -7.517 -16.240 -74.754 1.00 50.85 199 ARG D N 1
ATOM 9775 C CA . ARG D 1 200 ? -7.535 -16.904 -73.456 1.00 48.51 199 ARG D CA 1
ATOM 9776 C C . ARG D 1 200 ? -6.198 -16.793 -72.730 1.00 45.76 199 ARG D C 1
ATOM 9777 O O . ARG D 1 200 ? -6.149 -16.447 -71.550 1.00 44.18 199 ARG D O 1
ATOM 9785 N N . ASN D 1 201 ? -5.117 -17.092 -73.442 1.00 45.32 200 ASN D N 1
ATOM 9786 C CA . ASN D 1 201 ? -3.790 -17.120 -72.839 1.00 43.03 200 ASN D CA 1
ATOM 9787 C C . ASN D 1 201 ? -3.279 -15.737 -72.450 1.00 42.94 200 ASN D C 1
ATOM 9788 O O . ASN D 1 201 ? -2.655 -15.577 -71.402 1.00 41.15 200 ASN D O 1
ATOM 9793 N N . ARG D 1 202 ? -3.541 -14.741 -73.291 1.00 45.03 201 ARG D N 1
ATOM 9794 C CA . ARG D 1 202 ? -3.121 -13.378 -72.988 1.00 45.76 201 ARG D CA 1
ATOM 9795 C C . ARG D 1 202 ? -3.815 -12.862 -71.733 1.00 45.07 201 ARG D C 1
ATOM 9796 O O . ARG D 1 202 ? -3.178 -12.269 -70.865 1.00 44.31 201 ARG D O 1
ATOM 9804 N N . LEU D 1 203 ? -5.120 -13.099 -71.639 1.00 46.04 202 LEU D N 1
ATOM 9805 C CA . LEU D 1 203 ? -5.893 -12.671 -70.479 1.00 45.98 202 LEU D CA 1
ATOM 9806 C C . LEU D 1 203 ? -5.424 -13.377 -69.209 1.00 43.88 202 LEU D C 1
ATOM 9807 O O . LEU D 1 203 ? -5.335 -12.764 -68.148 1.00 44.30 202 LEU D O 1
ATOM 9812 N N . LEU D 1 204 ? -5.118 -14.665 -69.329 1.00 42.84 203 LEU D N 1
ATOM 9813 C CA . LEU D 1 204 ? -4.684 -15.467 -68.189 1.00 40.74 203 LEU D CA 1
ATOM 9814 C C . LEU D 1 204 ? -3.367 -14.968 -67.604 1.00 39.72 203 LEU D C 1
ATOM 9815 O O . LEU D 1 204 ? -3.243 -14.791 -66.391 1.00 38.88 203 LEU D O 1
ATOM 9820 N N . ILE D 1 205 ? -2.388 -14.742 -68.473 1.00 39.44 204 ILE D N 1
ATOM 9821 C CA . ILE D 1 205 ? -1.053 -14.340 -68.043 1.00 38.86 204 ILE D CA 1
ATOM 9822 C C . ILE D 1 205 ? -1.032 -12.910 -67.505 1.00 41.17 204 ILE D C 1
ATOM 9823 O O . ILE D 1 205 ? -0.369 -12.630 -66.507 1.00 42.27 204 ILE D O 1
ATOM 9828 N N . LYS D 1 206 ? -1.770 -12.013 -68.151 1.00 43.74 205 LYS D N 1
ATOM 9829 C CA . LYS D 1 206 ? -1.789 -10.612 -67.735 1.00 44.31 205 LYS D CA 1
ATOM 9830 C C . LYS D 1 206 ? -2.379 -10.428 -66.338 1.00 42.50 205 LYS D C 1
ATOM 9831 O O . LYS D 1 206 ? -1.883 -9.617 -65.556 1.00 42.01 205 LYS D O 1
ATOM 9837 N N . ILE D 1 207 ? -3.433 -11.177 -66.026 1.00 42.11 206 ILE D N 1
ATOM 9838 C CA . ILE D 1 207 ? -4.054 -11.100 -64.707 1.00 41.15 206 ILE D CA 1
ATOM 9839 C C . ILE D 1 207 ? -3.061 -11.521 -63.623 1.00 39.46 206 ILE D C 1
ATOM 9840 O O . ILE D 1 207 ? -3.016 -10.931 -62.542 1.00 35.94 206 ILE D O 1
ATOM 9845 N N . ILE D 1 208 ? -2.251 -12.530 -63.930 1.00 38.11 207 ILE D N 1
ATOM 9846 C CA . ILE D 1 208 ? -1.217 -12.998 -63.012 1.00 36.07 207 ILE D CA 1
ATOM 9847 C C . ILE D 1 208 ? -0.153 -11.928 -62.778 1.00 35.61 207 ILE D C 1
ATOM 9848 O O . ILE D 1 208 ? 0.259 -11.688 -61.643 1.00 35.72 207 ILE D O 1
ATOM 9853 N N . VAL D 1 209 ? 0.281 -11.281 -63.856 1.00 36.89 208 VAL D N 1
ATOM 9854 C CA . VAL D 1 209 ? 1.317 -10.256 -63.772 1.00 39.43 208 VAL D CA 1
ATOM 9855 C C . VAL D 1 209 ? 0.891 -9.077 -62.899 1.00 42.63 208 VAL D C 1
ATOM 9856 O O . VAL D 1 209 ? 1.653 -8.617 -62.047 1.00 41.91 208 VAL D O 1
ATOM 9860 N N . PHE D 1 210 ? -0.333 -8.601 -63.102 1.00 44.78 209 PHE D N 1
ATOM 9861 C CA . PHE D 1 210 ? -0.804 -7.396 -62.427 1.00 46.89 209 PHE D CA 1
ATOM 9862 C C . PHE D 1 210 ? -1.265 -7.635 -60.988 1.00 45.67 209 PHE D C 1
ATOM 9863 O O . PHE D 1 210 ? -1.194 -6.731 -60.157 1.00 46.75 209 PHE D O 1
ATOM 9871 N N . THR D 1 211 ? -1.738 -8.842 -60.694 1.00 43.29 210 THR D N 1
ATOM 9872 C CA . THR D 1 211 ? -2.247 -9.143 -59.358 1.00 41.08 210 THR D CA 1
ATOM 9873 C C . THR D 1 211 ? -1.244 -9.935 -58.525 1.00 38.97 210 THR D C 1
ATOM 9874 O O . THR D 1 211 ? -1.193 -9.796 -57.303 1.00 37.65 210 THR D O 1
ATOM 9878 N N . GLY D 1 212 ? -0.452 -10.769 -59.188 1.00 38.33 211 GLY D N 1
ATOM 9879 C CA . GLY D 1 212 ? 0.550 -11.565 -58.504 1.00 36.85 211 GLY D CA 1
ATOM 9880 C C . GLY D 1 212 ? -0.028 -12.785 -57.813 1.00 37.18 211 GLY D C 1
ATOM 9881 O O . GLY D 1 212 ? 0.595 -13.347 -56.915 1.00 37.12 211 GLY D O 1
ATOM 9882 N N . MET D 1 213 ? -1.225 -13.194 -58.225 1.00 37.98 212 MET D N 1
ATOM 9883 C CA . MET D 1 213 ? -1.858 -14.376 -57.650 1.00 37.76 212 MET D CA 1
ATOM 9884 C C . MET D 1 213 ? -1.147 -15.643 -58.122 1.00 36.46 212 MET D C 1
ATOM 9885 O O . MET D 1 213 ? -0.486 -15.642 -59.162 1.00 35.00 212 MET D O 1
ATOM 9890 N N . ARG D 1 214 ? -1.279 -16.718 -57.351 1.00 35.84 213 ARG D N 1
ATOM 9891 C CA . ARG D 1 214 ? -0.625 -17.980 -57.683 1.00 36.33 213 ARG D CA 1
ATOM 9892 C C . ARG D 1 214 ? -1.236 -18.614 -58.929 1.00 34.31 213 ARG D C 1
ATOM 9893 O O . ARG D 1 214 ? -2.318 -18.223 -59.370 1.00 33.20 213 ARG D O 1
ATOM 9901 N N . SER D 1 215 ? -0.532 -19.594 -59.489 1.00 32.72 214 SER D N 1
ATOM 9902 C CA . SER D 1 215 ? -0.963 -20.267 -60.710 1.00 32.68 214 SER D CA 1
ATOM 9903 C C . SER D 1 215 ? -2.342 -20.903 -60.565 1.00 32.98 214 SER D C 1
ATOM 9904 O O . SER D 1 215 ? -3.225 -20.680 -61.391 1.00 34.74 214 SER D O 1
ATOM 9907 N N . ASN D 1 216 ? -2.521 -21.692 -59.511 1.00 32.67 215 ASN D N 1
ATOM 9908 C CA . ASN D 1 216 ? -3.778 -22.400 -59.299 1.00 35.72 215 ASN D CA 1
ATOM 9909 C C . ASN D 1 216 ? -4.937 -21.452 -59.004 1.00 36.05 215 ASN D C 1
ATOM 9910 O O . ASN D 1 216 ? -6.092 -21.761 -59.303 1.00 38.51 215 ASN D O 1
ATOM 9915 N N . GLU D 1 217 ? -4.626 -20.300 -58.418 1.00 34.46 216 GLU D N 1
ATOM 9916 C CA . GLU D 1 217 ? -5.641 -19.291 -58.135 1.00 35.67 216 GLU D CA 1
ATOM 9917 C C . GLU D 1 217 ? -6.219 -18.714 -59.424 1.00 33.07 216 GLU D C 1
ATOM 9918 O O . GLU D 1 217 ? -7.423 -18.481 -59.525 1.00 34.52 216 GLU D O 1
ATOM 9924 N N . ALA D 1 218 ? -5.355 -18.490 -60.408 1.00 32.57 217 ALA D N 1
ATOM 9925 C CA . ALA D 1 218 ? -5.785 -17.948 -61.692 1.00 36.58 217 ALA D CA 1
ATOM 9926 C C . ALA D 1 218 ? -6.532 -18.994 -62.512 1.00 37.46 217 ALA D C 1
ATOM 9927 O O . ALA D 1 218 ? -7.476 -18.674 -63.233 1.00 39.25 217 ALA D O 1
ATOM 9929 N N . LEU D 1 219 ? -6.104 -20.247 -62.391 1.00 36.94 218 LEU D N 1
ATOM 9930 C CA . LEU D 1 219 ? -6.689 -21.337 -63.163 1.00 39.24 218 LEU D CA 1
ATOM 9931 C C . LEU D 1 219 ? -8.069 -21.740 -62.644 1.00 40.94 218 LEU D C 1
ATOM 9932 O O . LEU D 1 219 ? -8.846 -22.373 -63.358 1.00 38.05 218 LEU D O 1
ATOM 9937 N N . GLN D 1 220 ? -8.368 -21.373 -61.402 1.00 36.24 219 GLN D N 1
ATOM 9938 C CA . GLN D 1 220 ? -9.640 -21.740 -60.785 1.00 39.67 219 GLN D CA 1
ATOM 9939 C C . GLN D 1 220 ? -10.597 -20.555 -60.667 1.00 40.79 219 GLN D C 1
ATOM 9940 O O . GLN D 1 220 ? -11.622 -20.643 -59.989 1.00 42.46 219 GLN D O 1
ATOM 9946 N N . LEU D 1 221 ? -10.262 -19.451 -61.327 1.00 39.90 220 LEU D N 1
ATOM 9947 C CA . LEU D 1 221 ? -11.116 -18.267 -61.315 1.00 41.72 220 LEU D CA 1
ATOM 9948 C C . LEU D 1 221 ? -12.463 -18.548 -61.968 1.00 44.41 220 LEU D C 1
ATOM 9949 O O . LEU D 1 221 ? -12.542 -19.259 -62.970 1.00 45.57 220 LEU D O 1
ATOM 9954 N N . LYS D 1 222 ? -13.521 -17.988 -61.393 1.00 46.46 221 LYS D N 1
ATOM 9955 C CA . LYS D 1 222 ? -14.861 -18.159 -61.936 1.00 49.42 221 LYS D CA 1
ATOM 9956 C C . LYS D 1 222 ? -15.496 -16.809 -62.253 1.00 51.53 221 LYS D C 1
ATOM 9957 O O . LYS D 1 222 ? -15.201 -15.806 -61.603 1.00 50.63 221 LYS D O 1
ATOM 9963 N N . ILE D 1 223 ? -16.365 -16.800 -63.259 1.00 54.73 222 ILE D N 1
ATOM 9964 C CA . ILE D 1 223 ? -16.954 -15.571 -63.784 1.00 57.33 222 ILE D CA 1
ATOM 9965 C C . ILE D 1 223 ? -17.730 -14.779 -62.732 1.00 58.76 222 ILE D C 1
ATOM 9966 O O . ILE D 1 223 ? -17.684 -13.548 -62.711 1.00 55.75 222 ILE D O 1
ATOM 9971 N N . LYS D 1 224 ? -18.425 -15.488 -61.849 1.00 59.71 223 LYS D N 1
ATOM 9972 C CA . LYS D 1 224 ? -19.269 -14.844 -60.846 1.00 63.36 223 LYS D CA 1
ATOM 9973 C C . LYS D 1 224 ? -18.461 -14.102 -59.780 1.00 59.46 223 LYS D C 1
ATOM 9974 O O . LYS D 1 224 ? -19.014 -13.314 -59.013 1.00 60.26 223 LYS D O 1
ATOM 9980 N N . ASP D 1 225 ? -17.156 -14.353 -59.734 1.00 56.05 224 ASP D N 1
ATOM 9981 C CA . ASP D 1 225 ? -16.294 -13.728 -58.735 1.00 54.15 224 ASP D CA 1
ATOM 9982 C C . ASP D 1 225 ? -15.661 -12.437 -59.248 1.00 53.93 224 ASP D C 1
ATOM 9983 O O . ASP D 1 225 ? -14.763 -11.882 -58.613 1.00 51.99 224 ASP D O 1
ATOM 9988 N N . PHE D 1 226 ? -16.132 -11.964 -60.397 1.00 56.02 225 PHE D N 1
ATOM 9989 C CA . PHE D 1 226 ? -15.654 -10.710 -60.970 1.00 57.38 225 PHE D CA 1
ATOM 9990 C C . PHE D 1 226 ? -16.682 -9.596 -60.801 1.00 61.41 225 PHE D C 1
ATOM 9991 O O . PHE D 1 226 ? -17.836 -9.742 -61.202 1.00 64.60 225 PHE D O 1
ATOM 9999 N N . THR D 1 227 ? -16.260 -8.486 -60.203 1.00 61.62 226 THR D N 1
ATOM 10000 C CA . THR D 1 227 ? -17.122 -7.317 -60.058 1.00 65.77 226 THR D CA 1
ATOM 10001 C C . THR D 1 227 ? -16.400 -6.056 -60.520 1.00 65.18 226 THR D C 1
ATOM 10002 O O . THR D 1 227 ? -15.232 -5.846 -60.196 1.00 61.96 226 THR D O 1
ATOM 10006 N N . LEU D 1 228 ? -17.101 -5.220 -61.279 1.00 68.37 227 LEU D N 1
ATOM 10007 C CA . LEU D 1 228 ? -16.518 -3.989 -61.800 1.00 70.18 227 LEU D CA 1
ATOM 10008 C C . LEU D 1 228 ? -17.200 -2.756 -61.218 1.00 75.10 227 LEU D C 1
ATOM 10009 O O . LEU D 1 228 ? -18.419 -2.608 -61.306 1.00 78.38 227 LEU D O 1
ATOM 10014 N N . GLU D 1 229 ? -16.402 -1.874 -60.624 1.00 74.63 228 GLU D N 1
ATOM 10015 C CA . GLU D 1 229 ? -16.915 -0.639 -60.043 1.00 76.79 228 GLU D CA 1
ATOM 10016 C C . GLU D 1 229 ? -15.817 0.416 -59.954 1.00 76.29 228 GLU D C 1
ATOM 10017 O O . GLU D 1 229 ? -14.675 0.104 -59.613 1.00 73.40 228 GLU D O 1
ATOM 10019 N N . ASN D 1 230 ? -16.176 1.659 -60.266 1.00 80.14 229 ASN D N 1
ATOM 10020 C CA . ASN D 1 230 ? -15.243 2.784 -60.249 1.00 80.89 229 ASN D CA 1
ATOM 10021 C C . ASN D 1 230 ? -14.019 2.545 -61.130 1.00 77.77 229 ASN D C 1
ATOM 10022 O O . ASN D 1 230 ? -12.910 2.963 -60.796 1.00 76.10 229 ASN D O 1
ATOM 10024 N N . GLY D 1 231 ? -14.231 1.869 -62.256 1.00 77.42 230 GLY D N 1
ATOM 10025 C CA . GLY D 1 231 ? -13.165 1.596 -63.203 1.00 75.85 230 GLY D CA 1
ATOM 10026 C C . GLY D 1 231 ? -12.094 0.671 -62.657 1.00 72.30 230 GLY D C 1
ATOM 10027 O O . GLY D 1 231 ? -10.921 0.791 -63.012 1.00 71.10 230 GLY D O 1
ATOM 10028 N N . CYS D 1 232 ? -12.494 -0.255 -61.793 1.00 70.32 231 CYS D N 1
ATOM 10029 C CA . CYS D 1 232 ? -11.553 -1.196 -61.197 1.00 66.33 231 CYS D CA 1
ATOM 10030 C C . CYS D 1 232 ? -12.242 -2.502 -60.815 1.00 64.26 231 CYS D C 1
ATOM 10031 O O . CYS D 1 232 ? -13.324 -2.495 -60.227 1.00 64.99 231 CYS D O 1
ATOM 10034 N N . TYR D 1 233 ? -11.608 -3.619 -61.155 1.00 61.51 232 TYR D N 1
ATOM 10035 C CA . TYR D 1 233 ? -12.162 -4.936 -60.858 1.00 61.28 232 TYR D CA 1
ATOM 10036 C C . TYR D 1 233 ? -11.812 -5.409 -59.451 1.00 60.67 232 TYR D C 1
ATOM 10037 O O . TYR D 1 233 ? -10.713 -5.166 -58.955 1.00 59.79 232 TYR D O 1
ATOM 10046 N N . THR D 1 234 ? -12.761 -6.087 -58.816 1.00 60.60 233 THR D N 1
ATOM 10047 C CA . THR D 1 234 ? -12.507 -6.762 -57.550 1.00 57.76 233 THR D CA 1
ATOM 10048 C C . THR D 1 234 ? -12.662 -8.265 -57.750 1.00 55.19 233 THR D C 1
ATOM 10049 O O . THR D 1 234 ? -13.771 -8.765 -57.937 1.00 57.40 233 THR D O 1
ATOM 10053 N N . ILE D 1 235 ? -11.542 -8.979 -57.723 1.00 51.22 234 ILE D N 1
ATOM 10054 C CA . ILE D 1 235 ? -11.542 -10.410 -57.997 1.00 49.11 234 ILE D CA 1
ATOM 10055 C C . ILE D 1 235 ? -11.454 -11.229 -56.715 1.00 48.22 234 ILE D C 1
ATOM 10056 O O . ILE D 1 235 ? -10.499 -11.101 -55.948 1.00 45.97 234 ILE D O 1
ATOM 10061 N N . LEU D 1 236 ? -12.458 -12.070 -56.488 1.00 50.33 235 LEU D N 1
ATOM 10062 C CA . LEU D 1 236 ? -12.487 -12.929 -55.311 1.00 50.33 235 LEU D CA 1
ATOM 10063 C C . LEU D 1 236 ? -11.874 -14.292 -55.609 1.00 49.71 235 LEU D C 1
ATOM 10064 O O . LEU D 1 236 ? -12.210 -14.931 -56.606 1.00 41.69 235 LEU D O 1
ATOM 10069 N N . ILE D 1 237 ? -10.973 -14.729 -54.736 1.00 48.35 236 ILE D N 1
ATOM 10070 C CA . ILE D 1 237 ? -10.287 -16.002 -54.911 1.00 46.97 236 ILE D CA 1
ATOM 10071 C C . ILE D 1 237 ? -10.625 -16.965 -53.778 1.00 47.14 236 ILE D C 1
ATOM 10072 O O . ILE D 1 237 ? -10.451 -16.639 -52.604 1.00 46.77 236 ILE D O 1
ATOM 10077 N N . LYS D 1 238 ? -11.110 -18.150 -54.136 1.00 48.32 237 LYS D N 1
ATOM 10078 C CA . LYS D 1 238 ? -11.498 -19.149 -53.145 1.00 51.43 237 LYS D CA 1
ATOM 10079 C C . LYS D 1 238 ? -10.285 -19.695 -52.397 1.00 51.35 237 LYS D C 1
ATOM 10080 O O . LYS D 1 238 ? -9.267 -20.026 -53.004 1.00 49.36 237 LYS D O 1
ATOM 10086 N N . GLY D 1 239 ? -10.402 -19.784 -51.076 1.00 53.62 238 GLY D N 1
ATOM 10087 C CA . GLY D 1 239 ? -9.319 -20.275 -50.245 1.00 54.85 238 GLY D CA 1
ATOM 10088 C C . GLY D 1 239 ? -9.687 -21.526 -49.471 1.00 58.27 238 GLY D C 1
ATOM 10089 O O . GLY D 1 239 ? -10.503 -22.329 -49.924 1.00 59.92 238 GLY D O 1
ATOM 10090 N N . LYS D 1 240 ? -9.085 -21.690 -48.298 1.00 59.36 239 LYS D N 1
ATOM 10091 C CA . LYS D 1 240 ? -9.329 -22.863 -47.465 1.00 61.48 239 LYS D CA 1
ATOM 10092 C C . LYS D 1 240 ? -10.740 -22.851 -46.887 1.00 65.45 239 LYS D C 1
ATOM 10093 O O . LYS D 1 240 ? -11.124 -21.920 -46.180 1.00 66.93 239 LYS D O 1
ATOM 10095 N N . GLY D 1 241 ? -11.506 -23.893 -47.192 1.00 67.41 240 GLY D N 1
ATOM 10096 C CA . GLY D 1 241 ? -12.870 -24.001 -46.711 1.00 70.34 240 GLY D CA 1
ATOM 10097 C C . GLY D 1 241 ? -13.798 -23.016 -47.393 1.00 71.42 240 GLY D C 1
ATOM 10098 O O . GLY D 1 241 ? -13.916 -23.005 -48.619 1.00 71.55 240 GLY D O 1
ATOM 10099 N N . ASP D 1 242 ? -14.458 -22.182 -46.596 1.00 71.96 241 ASP D N 1
ATOM 10100 C CA . ASP D 1 242 ? -15.383 -21.188 -47.125 1.00 72.20 241 ASP D CA 1
ATOM 10101 C C . ASP D 1 242 ? -14.762 -19.795 -47.116 1.00 70.25 241 ASP D C 1
ATOM 10102 O O . ASP D 1 242 ? -15.472 -18.789 -47.094 1.00 72.15 241 ASP D O 1
ATOM 10104 N N . LYS D 1 243 ? -13.434 -19.743 -47.136 1.00 67.15 242 LYS D N 1
ATOM 10105 C CA . LYS D 1 243 ? -12.719 -18.473 -47.086 1.00 64.63 242 LYS D CA 1
ATOM 10106 C C . LYS D 1 243 ? -12.405 -17.939 -48.481 1.00 62.30 242 LYS D C 1
ATOM 10107 O O . LYS D 1 243 ? -12.109 -18.702 -49.401 1.00 61.50 242 LYS D O 1
ATOM 10109 N N . TYR D 1 244 ? -12.477 -16.619 -48.625 1.00 61.13 243 TYR D N 1
ATOM 10110 C CA . TYR D 1 244 ? -12.155 -15.950 -49.880 1.00 58.51 243 TYR D CA 1
ATOM 10111 C C . TYR D 1 244 ? -11.244 -14.753 -49.633 1.00 54.53 243 TYR D C 1
ATOM 10112 O O . TYR D 1 244 ? -11.452 -13.993 -48.689 1.00 55.71 243 TYR D O 1
ATOM 10121 N N . ARG D 1 245 ? -10.234 -14.588 -50.479 1.00 50.63 244 ARG D N 1
ATOM 10122 C CA . ARG D 1 245 ? -9.387 -13.403 -50.416 1.00 47.44 244 ARG D CA 1
ATOM 10123 C C . ARG D 1 245 ? -9.616 -12.553 -51.660 1.00 47.20 244 ARG D C 1
ATOM 10124 O O . ARG D 1 245 ? -10.024 -13.062 -52.705 1.00 47.70 244 ARG D O 1
ATOM 10132 N N . ALA D 1 246 ? -9.359 -11.255 -51.547 1.00 45.90 245 ALA D N 1
ATOM 10133 C CA . ALA D 1 246 ? -9.673 -10.333 -52.629 1.00 45.71 245 ALA D CA 1
ATOM 10134 C C . ALA D 1 246 ? -8.440 -9.625 -53.176 1.00 44.44 245 ALA D C 1
ATOM 10135 O O . ALA D 1 246 ? -7.510 -9.302 -52.437 1.00 44.18 245 ALA D O 1
ATOM 10137 N N . VAL D 1 247 ? -8.445 -9.395 -54.485 1.00 43.71 246 VAL D N 1
ATOM 10138 C CA . VAL D 1 247 ? -7.419 -8.596 -55.138 1.00 43.65 246 VAL D CA 1
ATOM 10139 C C . VAL D 1 247 ? -8.090 -7.566 -56.039 1.00 47.66 246 VAL D C 1
ATOM 10140 O O . VAL D 1 247 ? -9.195 -7.791 -56.537 1.00 48.90 246 VAL D O 1
ATOM 10144 N N . MET D 1 248 ? -7.430 -6.431 -56.238 1.00 48.91 247 MET D N 1
ATOM 10145 C CA . MET D 1 248 ? -7.978 -5.386 -57.091 1.00 52.15 247 MET D CA 1
ATOM 10146 C C . MET D 1 248 ? -7.096 -5.157 -58.312 1.00 53.78 247 MET D C 1
ATOM 10147 O O . MET D 1 248 ? -5.878 -5.320 -58.254 1.00 53.12 247 MET D O 1
ATOM 10152 N N . LEU D 1 249 ? -7.727 -4.781 -59.419 1.00 56.25 248 LEU D N 1
ATOM 10153 C CA . LEU D 1 249 ? -7.027 -4.577 -60.680 1.00 57.29 248 LEU D CA 1
ATOM 10154 C C . LEU D 1 249 ? -7.747 -3.535 -61.529 1.00 61.27 248 LEU D C 1
ATOM 10155 O O . LEU D 1 249 ? -8.960 -3.616 -61.723 1.00 62.41 248 LEU D O 1
ATOM 10160 N N . LYS D 1 250 ? -6.994 -2.556 -62.024 1.00 63.03 249 LYS D N 1
ATOM 10161 C CA . LYS D 1 250 ? -7.557 -1.507 -62.868 1.00 67.86 249 LYS D CA 1
ATOM 10162 C C . LYS D 1 250 ? -8.203 -2.097 -64.118 1.00 66.67 249 LYS D C 1
ATOM 10163 O O . LYS D 1 250 ? -7.654 -3.002 -64.746 1.00 65.02 249 LYS D O 1
ATOM 10169 N N . ALA D 1 251 ? -9.374 -1.574 -64.467 1.00 68.62 250 ALA D N 1
ATOM 10170 C CA . ALA D 1 251 ? -10.209 -2.155 -65.514 1.00 69.74 250 ALA D CA 1
ATOM 10171 C C . ALA D 1 251 ? -9.557 -2.146 -66.895 1.00 71.21 250 ALA D C 1
ATOM 10172 O O . ALA D 1 251 ? -9.626 -3.138 -67.619 1.00 71.78 250 ALA D O 1
ATOM 10174 N N . PHE D 1 252 ? -8.917 -1.037 -67.253 1.00 71.80 251 PHE D N 1
ATOM 10175 C CA . PHE D 1 252 ? -8.399 -0.855 -68.609 1.00 71.45 251 PHE D CA 1
ATOM 10176 C C . PHE D 1 252 ? -7.285 -1.838 -68.975 1.00 68.10 251 PHE D C 1
ATOM 10177 O O . PHE D 1 252 ? -6.880 -1.920 -70.134 1.00 67.95 251 PHE D O 1
ATOM 10185 N N . HIS D 1 253 ? -6.793 -2.580 -67.988 1.00 65.84 252 HIS D N 1
ATOM 10186 C CA . HIS D 1 253 ? -5.721 -3.542 -68.216 1.00 64.30 252 HIS D CA 1
ATOM 10187 C C . HIS D 1 253 ? -6.213 -4.827 -68.882 1.00 64.01 252 HIS D C 1
ATOM 10188 O O . HIS D 1 253 ? -5.469 -5.465 -69.626 1.00 63.24 252 HIS D O 1
ATOM 10195 N N . ILE D 1 254 ? -7.459 -5.211 -68.613 1.00 65.27 253 ILE D N 1
ATOM 10196 C CA . ILE D 1 254 ? -7.982 -6.484 -69.108 1.00 65.83 253 ILE D CA 1
ATOM 10197 C C . ILE D 1 254 ? -9.399 -6.402 -69.676 1.00 69.78 253 ILE D C 1
ATOM 10198 O O . ILE D 1 254 ? -9.933 -7.405 -70.150 1.00 70.70 253 ILE D O 1
ATOM 10203 N N . GLU D 1 255 ? -10.006 -5.220 -69.626 1.00 72.00 254 GLU D N 1
ATOM 10204 C CA . GLU D 1 255 ? -11.405 -5.064 -70.022 1.00 74.36 254 GLU D CA 1
ATOM 10205 C C . GLU D 1 255 ? -11.634 -5.416 -71.491 1.00 75.05 254 GLU D C 1
ATOM 10206 O O . GLU D 1 255 ? -12.689 -5.936 -71.854 1.00 76.73 254 GLU D O 1
ATOM 10212 N N . SER D 1 256 ? -10.643 -5.137 -72.331 1.00 73.48 255 SER D N 1
ATOM 10213 C CA . SER D 1 256 ? -10.738 -5.459 -73.750 1.00 74.14 255 SER D CA 1
ATOM 10214 C C . SER D 1 256 ? -10.603 -6.960 -73.982 1.00 69.78 255 SER D C 1
ATOM 10215 O O . SER D 1 256 ? -11.368 -7.552 -74.744 1.00 71.50 255 SER D O 1
ATOM 10218 N N . LEU D 1 257 ? -9.626 -7.569 -73.318 1.00 64.81 256 LEU D N 1
ATOM 10219 C CA . LEU D 1 257 ? -9.371 -8.998 -73.458 1.00 61.72 256 LEU D CA 1
ATOM 10220 C C . LEU D 1 257 ? -10.506 -9.840 -72.884 1.00 61.76 256 LEU D C 1
ATOM 10221 O O . LEU D 1 257 ? -10.916 -10.834 -73.485 1.00 61.88 256 LEU D O 1
ATOM 10226 N N . LEU D 1 258 ? -11.005 -9.438 -71.719 1.00 61.53 257 LEU D N 1
ATOM 10227 C CA . LEU D 1 258 ? -12.057 -10.182 -71.035 1.00 60.81 257 LEU D CA 1
ATOM 10228 C C . LEU D 1 258 ? -13.327 -10.257 -71.876 1.00 65.36 257 LEU D C 1
ATOM 10229 O O . LEU D 1 258 ? -13.971 -11.302 -71.949 1.00 59.96 257 LEU D O 1
ATOM 10234 N N . LYS D 1 259 ? -13.681 -9.145 -72.512 1.00 68.93 258 LYS D N 1
ATOM 10235 C CA . LYS D 1 259 ? -14.856 -9.103 -73.373 1.00 72.89 258 LYS D CA 1
ATOM 10236 C C . LYS D 1 259 ? -14.674 -10.012 -74.584 1.00 73.26 258 LYS D C 1
ATOM 10237 O O . LYS D 1 259 ? -15.596 -10.720 -74.985 1.00 68.30 258 LYS D O 1
ATOM 10239 N N . GLU D 1 260 ? -13.475 -9.992 -75.156 1.00 72.30 259 GLU D N 1
ATOM 10240 C CA . GLU D 1 260 ? -13.175 -10.785 -76.343 1.00 73.27 259 GLU D CA 1
ATOM 10241 C C . GLU D 1 260 ? -13.144 -12.279 -76.034 1.00 68.20 259 GLU D C 1
ATOM 10242 O O . GLU D 1 260 ? -13.625 -13.095 -76.822 1.00 69.06 259 GLU D O 1
ATOM 10248 N N . TRP D 1 261 ? -12.580 -12.633 -74.883 1.00 63.70 260 TRP D N 1
ATOM 10249 C CA . TRP D 1 261 ? -12.446 -14.035 -74.498 1.00 61.49 260 TRP D CA 1
ATOM 10250 C C . TRP D 1 261 ? -13.790 -14.668 -74.146 1.00 63.92 260 TRP D C 1
ATOM 10251 O O . TRP D 1 261 ? -14.060 -15.809 -74.524 1.00 64.37 260 TRP D O 1
ATOM 10262 N N . LEU D 1 262 ? -14.630 -13.929 -73.428 1.00 60.82 261 LEU D N 1
ATOM 10263 C CA . LEU D 1 262 ? -15.945 -14.432 -73.037 1.00 64.77 261 LEU D CA 1
ATOM 10264 C C . LEU D 1 262 ? -16.816 -14.734 -74.253 1.00 65.93 261 LEU D C 1
ATOM 10265 O O . LEU D 1 262 ? -17.682 -15.607 -74.203 1.00 67.13 261 LEU D O 1
ATOM 10270 N N . ILE D 1 263 ? -16.582 -14.009 -75.342 1.00 67.68 262 ILE D N 1
ATOM 10271 C CA . ILE D 1 263 ? -17.296 -14.255 -76.589 1.00 79.79 262 ILE D CA 1
ATOM 10272 C C . ILE D 1 263 ? -16.865 -15.583 -77.201 1.00 78.26 262 ILE D C 1
ATOM 10273 O O . ILE D 1 263 ? -17.699 -16.412 -77.567 1.00 72.12 262 ILE D O 1
ATOM 10278 N N . GLU D 1 264 ? -15.555 -15.781 -77.299 1.00 74.46 263 GLU D N 1
ATOM 10279 C CA . GLU D 1 264 ? -15.002 -16.996 -77.885 1.00 73.79 263 GLU D CA 1
ATOM 10280 C C . GLU D 1 264 ? -15.172 -18.196 -76.958 1.00 70.36 263 GLU D C 1
ATOM 10281 O O . GLU D 1 264 ? -15.086 -19.345 -77.392 1.00 70.30 263 GLU D O 1
ATOM 10287 N N . ARG D 1 265 ? -15.417 -17.921 -75.681 1.00 68.47 264 ARG D N 1
ATOM 10288 C CA . ARG D 1 265 ? -15.593 -18.970 -74.682 1.00 66.97 264 ARG D CA 1
ATOM 10289 C C . ARG D 1 265 ? -16.891 -19.742 -74.914 1.00 70.82 264 ARG D C 1
ATOM 10290 O O . ARG D 1 265 ? -17.021 -20.897 -74.507 1.00 70.79 264 ARG D O 1
ATOM 10298 N N . GLU D 1 266 ? -17.845 -19.100 -75.582 1.00 73.92 265 GLU D N 1
ATOM 10299 C CA . GLU D 1 266 ? -19.143 -19.710 -75.852 1.00 77.88 265 GLU D CA 1
ATOM 10300 C C . GLU D 1 266 ? -19.032 -20.931 -76.764 1.00 79.57 265 GLU D C 1
ATOM 10301 O O . GLU D 1 266 ? -19.915 -21.790 -76.772 1.00 81.50 265 GLU D O 1
ATOM 10307 N N . LEU D 1 267 ? -17.948 -21.004 -77.530 1.00 78.87 266 LEU D N 1
ATOM 10308 C CA . LEU D 1 267 ? -17.736 -22.118 -78.447 1.00 80.73 266 LEU D CA 1
ATOM 10309 C C . LEU D 1 267 ? -17.145 -23.328 -77.729 1.00 77.97 266 LEU D C 1
ATOM 10310 O O . LEU D 1 267 ? -17.189 -24.447 -78.241 1.00 79.35 266 LEU D O 1
ATOM 10315 N N . TYR D 1 268 ? -16.592 -23.098 -76.542 1.00 74.50 267 TYR D N 1
ATOM 10316 C CA . TYR D 1 268 ? -16.043 -24.177 -75.730 1.00 72.92 267 TYR D CA 1
ATOM 10317 C C . TYR D 1 268 ? -17.152 -24.920 -74.989 1.00 74.68 267 TYR D C 1
ATOM 10318 O O . TYR D 1 268 ? -18.108 -24.303 -74.519 1.00 75.39 267 TYR D O 1
ATOM 10327 N N . PRO D 1 269 ? -17.028 -26.252 -74.887 1.00 75.47 268 PRO D N 1
ATOM 10328 C CA . PRO D 1 269 ? -18.008 -27.071 -74.167 1.00 77.88 268 PRO D CA 1
ATOM 10329 C C . PRO D 1 269 ? -17.751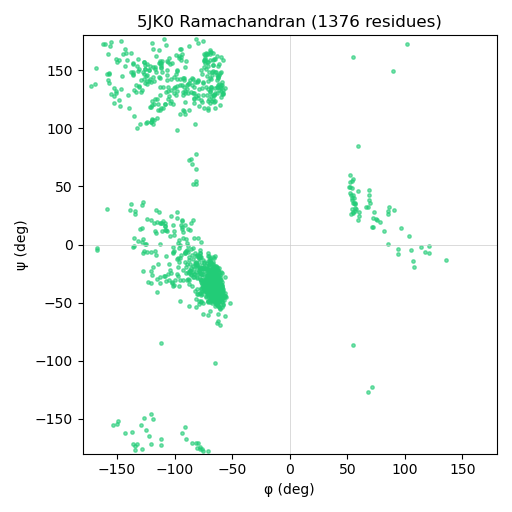 -27.122 -72.661 1.00 76.31 268 PRO D C 1
ATOM 10330 O O . PRO D 1 269 ? -17.674 -28.210 -72.091 1.00 75.97 268 PRO D O 1
ATOM 10334 N N . VAL D 1 270 ? -17.619 -25.958 -72.031 1.00 75.85 269 VAL D N 1
ATOM 10335 C CA . VAL D 1 270 ? -17.406 -25.889 -70.588 1.00 74.71 269 VAL D CA 1
ATOM 10336 C C . VAL D 1 270 ? -18.745 -25.975 -69.855 1.00 78.12 269 VAL D C 1
ATOM 10337 O O . VAL D 1 270 ? -19.691 -25.258 -70.182 1.00 80.05 269 VAL D O 1
ATOM 10341 N N . LYS D 1 271 ? -18.819 -26.863 -68.867 1.00 78.21 270 LYS D N 1
ATOM 10342 C CA . LYS D 1 271 ? -20.086 -27.184 -68.215 1.00 79.78 270 LYS D CA 1
ATOM 10343 C C . LYS D 1 271 ? -20.470 -26.218 -67.094 1.00 78.81 270 LYS D C 1
ATOM 10344 O O . LYS D 1 271 ? -21.633 -26.165 -66.692 1.00 82.01 270 LYS D O 1
ATOM 10346 N N . ASN D 1 272 ? -19.504 -25.460 -66.587 1.00 73.23 271 ASN D N 1
ATOM 10347 C CA . ASN D 1 272 ? -19.776 -24.539 -65.486 1.00 70.67 271 ASN D CA 1
ATOM 10348 C C . ASN D 1 272 ? -19.369 -23.098 -65.785 1.00 68.76 271 ASN D C 1
ATOM 10349 O O . ASN D 1 272 ? -19.222 -22.710 -66.945 1.00 68.53 271 ASN D O 1
ATOM 10354 N N . ASP D 1 273 ? -19.192 -22.311 -64.728 1.00 66.15 272 ASP D N 1
ATOM 10355 C CA . ASP D 1 273 ? -18.852 -20.898 -64.863 1.00 64.75 272 ASP D CA 1
ATOM 10356 C C . ASP D 1 273 ? -17.354 -20.661 -64.701 1.00 59.93 272 ASP D C 1
ATOM 10357 O O . ASP D 1 273 ? -16.923 -19.560 -64.360 1.00 58.64 272 ASP D O 1
ATOM 10362 N N . LEU D 1 274 ? -16.566 -21.703 -64.945 1.00 57.40 273 LEU D N 1
ATOM 10363 C CA . LEU D 1 274 ? -15.113 -21.595 -64.909 1.00 53.87 273 LEU D CA 1
ATOM 10364 C C . LEU D 1 274 ? -14.638 -20.674 -66.030 1.00 53.38 273 LEU D C 1
ATOM 10365 O O . LEU D 1 274 ? -15.021 -20.851 -67.186 1.00 55.04 273 LEU D O 1
ATOM 10370 N N . LEU D 1 275 ? -13.814 -19.689 -65.686 1.00 50.93 274 LEU D N 1
ATOM 10371 C CA . LEU D 1 275 ? -13.389 -18.681 -66.654 1.00 50.77 274 LEU D CA 1
ATOM 10372 C C . LEU D 1 275 ? -12.462 -19.259 -67.719 1.00 49.37 274 LEU D C 1
ATOM 10373 O O . LEU D 1 275 ? -12.747 -19.173 -68.913 1.00 51.05 274 LEU D O 1
ATOM 10378 N N . PHE D 1 276 ? -11.350 -19.843 -67.284 1.00 46.91 275 PHE D N 1
ATOM 10379 C CA . PHE D 1 276 ? -10.396 -20.442 -68.209 1.00 46.20 275 PHE D CA 1
ATOM 10380 C C . PHE D 1 276 ? -10.614 -21.948 -68.311 1.00 47.76 275 PHE D C 1
ATOM 10381 O O . PHE D 1 276 ? -10.813 -22.625 -67.302 1.00 46.92 275 PHE D O 1
ATOM 10389 N N . CYS D 1 277 ? -10.577 -22.470 -69.532 1.00 49.28 276 CYS D N 1
ATOM 10390 C CA . CYS D 1 277 ? -10.800 -23.892 -69.754 1.00 49.64 276 CYS D CA 1
ATOM 10391 C C . CYS D 1 277 ? -10.049 -24.403 -70.978 1.00 49.81 276 CYS D C 1
ATOM 10392 O O . CYS D 1 277 ? -9.704 -23.633 -71.874 1.00 49.17 276 CYS D O 1
ATOM 10395 N N . ASN D 1 278 ? -9.798 -25.708 -71.007 1.00 50.21 277 ASN D N 1
ATOM 10396 C CA . ASN D 1 278 ? -9.182 -26.339 -72.166 1.00 50.37 277 ASN D CA 1
ATOM 10397 C C . ASN D 1 278 ? -10.211 -26.583 -73.264 1.00 53.00 277 ASN D C 1
ATOM 10398 O O . ASN D 1 278 ? -11.345 -26.114 -73.174 1.00 54.49 277 ASN D O 1
ATOM 10403 N N . GLN D 1 279 ? -9.816 -27.321 -74.296 1.00 55.07 278 GLN D N 1
ATOM 10404 C CA . GLN D 1 279 ? -10.706 -27.596 -75.418 1.00 59.01 278 GLN D CA 1
ATOM 10405 C C . GLN D 1 279 ? -11.821 -28.558 -75.020 1.00 62.05 278 GLN D C 1
ATOM 10406 O O . GLN D 1 279 ? -12.873 -28.602 -75.659 1.00 64.64 278 GLN D O 1
ATOM 10412 N N . LYS D 1 280 ? -11.584 -29.324 -73.960 1.00 61.44 279 LYS D N 1
ATOM 10413 C CA . LYS D 1 280 ? -12.559 -30.297 -73.482 1.00 63.32 279 LYS D CA 1
ATOM 10414 C C . LYS D 1 280 ? -13.545 -29.672 -72.494 1.00 63.33 279 LYS D C 1
ATOM 10415 O O . LYS D 1 280 ? -14.572 -30.268 -72.173 1.00 65.59 279 LYS D O 1
ATOM 10417 N N . GLY D 1 281 ? -13.228 -28.473 -72.012 1.00 61.77 280 GLY D N 1
ATOM 10418 C CA . GLY D 1 281 ? -14.129 -27.742 -71.137 1.00 62.58 280 GLY D CA 1
ATOM 10419 C C . GLY D 1 281 ? -13.680 -27.682 -69.688 1.00 60.95 280 GLY D C 1
ATOM 10420 O O . GLY D 1 281 ? -14.139 -26.835 -68.921 1.00 61.28 280 GLY D O 1
ATOM 10421 N N . SER D 1 282 ? -12.784 -28.591 -69.316 1.00 59.33 281 SER D N 1
ATOM 10422 C CA . SER D 1 282 ? -12.255 -28.655 -67.957 1.00 56.57 281 SER D CA 1
ATOM 10423 C C . SER D 1 282 ? -11.129 -27.644 -67.744 1.00 53.54 281 SER D C 1
ATOM 10424 O O . SER D 1 282 ? -10.730 -26.948 -68.675 1.00 53.63 281 SER D O 1
ATOM 10427 N N . ALA D 1 283 ? -10.616 -27.575 -66.519 1.00 50.92 282 ALA D N 1
ATOM 10428 C CA . ALA D 1 283 ? -9.618 -26.570 -66.154 1.00 47.72 282 ALA D CA 1
ATOM 10429 C C . ALA D 1 283 ? -8.254 -26.803 -66.804 1.00 45.58 282 ALA D C 1
ATOM 10430 O O . ALA D 1 283 ? -7.855 -27.941 -67.051 1.00 46.20 282 ALA D O 1
ATOM 10432 N N . LEU D 1 284 ? -7.546 -25.709 -67.075 1.00 43.89 283 LEU D N 1
ATOM 10433 C CA . LEU D 1 284 ? -6.174 -25.778 -67.566 1.00 42.92 283 LEU D CA 1
ATOM 10434 C C . LEU D 1 284 ? -5.225 -26.156 -66.436 1.00 42.24 283 LEU D C 1
ATOM 10435 O O . LEU D 1 284 ? -5.501 -25.882 -65.268 1.00 41.94 283 LEU D O 1
ATOM 10440 N N . THR D 1 285 ? -4.106 -26.779 -66.785 1.00 41.37 284 THR D N 1
ATOM 10441 C CA . THR D 1 285 ? -3.124 -27.183 -65.787 1.00 39.81 284 THR D CA 1
ATOM 10442 C C . THR D 1 285 ? -1.979 -26.182 -65.691 1.00 36.44 284 THR D C 1
ATOM 10443 O O . THR D 1 285 ? -1.786 -25.353 -66.581 1.00 35.19 284 THR D O 1
ATOM 10447 N N . GLN D 1 286 ? -1.227 -26.268 -64.599 1.00 34.20 285 GLN D N 1
ATOM 10448 C CA . GLN D 1 286 ? -0.052 -25.431 -64.395 1.00 32.68 285 GLN D CA 1
ATOM 10449 C C . GLN D 1 286 ? 0.993 -25.690 -65.478 1.00 33.17 285 GLN D C 1
ATOM 10450 O O . GLN D 1 286 ? 1.726 -24.784 -65.879 1.00 30.93 285 GLN D O 1
ATOM 10456 N N . ALA D 1 287 ? 1.049 -26.933 -65.948 1.00 33.03 286 ALA D N 1
ATOM 10457 C CA . ALA D 1 287 ? 2.024 -27.341 -66.955 1.00 34.11 286 ALA D CA 1
ATOM 10458 C C . ALA D 1 287 ? 1.887 -26.530 -68.241 1.00 34.67 286 ALA D C 1
ATOM 10459 O O . ALA D 1 287 ? 2.884 -26.103 -68.824 1.00 35.15 286 ALA D O 1
ATOM 10461 N N . TYR D 1 288 ? 0.649 -26.317 -68.677 1.00 34.86 287 TYR D N 1
ATOM 10462 C CA . TYR D 1 288 ? 0.395 -25.536 -69.881 1.00 35.59 287 TYR D CA 1
ATOM 10463 C C . TYR D 1 288 ? 0.671 -24.056 -69.641 1.00 34.82 287 TYR D C 1
ATOM 10464 O O . TYR D 1 288 ? 1.220 -23.371 -70.505 1.00 35.69 287 TYR D O 1
ATOM 10473 N N . LEU D 1 289 ? 0.281 -23.570 -68.467 1.00 33.85 288 LEU D N 1
ATOM 10474 C CA . LEU D 1 289 ? 0.496 -22.174 -68.103 1.00 33.71 288 LEU D CA 1
ATOM 10475 C C . LEU D 1 289 ? 1.982 -21.831 -68.085 1.00 32.80 288 LEU D C 1
ATOM 10476 O O . LEU D 1 289 ? 2.392 -20.799 -68.616 1.00 32.93 288 LEU D O 1
ATOM 10481 N N . TYR D 1 290 ? 2.780 -22.702 -67.475 1.00 32.25 289 TYR D N 1
ATOM 10482 C CA . TYR D 1 290 ? 4.225 -22.504 -67.398 1.00 32.60 289 TYR D CA 1
ATOM 10483 C C . TYR D 1 290 ? 4.846 -22.410 -68.788 1.00 33.95 289 TYR D C 1
ATOM 10484 O O . TYR D 1 290 ? 5.634 -21.505 -69.066 1.00 34.01 289 TYR D O 1
ATOM 10493 N N . LYS D 1 291 ? 4.485 -23.355 -69.651 1.00 34.73 290 LYS D N 1
ATOM 10494 C CA . LYS D 1 291 ? 5.045 -23.436 -70.995 1.00 36.26 290 LYS D CA 1
ATOM 10495 C C . LYS D 1 291 ? 4.773 -22.165 -71.793 1.00 35.97 290 LYS D C 1
ATOM 10496 O O . LYS D 1 291 ? 5.623 -21.707 -72.555 1.00 35.73 290 LYS D O 1
ATOM 10502 N N . GLN D 1 292 ? 3.586 -21.596 -71.612 1.00 35.78 291 GLN D N 1
ATOM 10503 C CA . GLN D 1 292 ? 3.216 -20.369 -72.307 1.00 37.57 291 GLN D CA 1
ATOM 10504 C C . GLN D 1 292 ? 3.965 -19.166 -71.742 1.00 35.98 291 GLN D C 1
ATOM 10505 O O . GLN D 1 292 ? 4.306 -18.238 -72.474 1.00 37.38 291 GLN D O 1
ATOM 10511 N N . VAL D 1 293 ? 4.218 -19.188 -70.437 1.00 34.53 292 VAL D N 1
ATOM 10512 C CA . VAL D 1 293 ? 4.948 -18.109 -69.778 1.00 34.82 292 VAL D CA 1
ATOM 10513 C C . VAL D 1 293 ? 6.425 -18.125 -70.166 1.00 36.14 292 VAL D C 1
ATOM 10514 O O . VAL D 1 293 ? 6.984 -17.096 -70.550 1.00 37.35 292 VAL D O 1
ATOM 10518 N N . GLU D 1 294 ? 7.046 -19.297 -70.067 1.00 35.51 293 GLU D N 1
ATOM 10519 C CA . GLU D 1 294 ? 8.452 -19.463 -70.425 1.00 36.78 293 GLU D CA 1
ATOM 10520 C C . GLU D 1 294 ? 8.705 -19.075 -71.879 1.00 39.70 293 GLU D C 1
ATOM 10521 O O . GLU D 1 294 ? 9.750 -18.514 -72.212 1.00 40.63 293 GLU D O 1
ATOM 10527 N N . ARG D 1 295 ? 7.735 -19.376 -72.736 1.00 40.99 294 ARG D N 1
ATOM 10528 C CA . ARG D 1 295 ? 7.830 -19.076 -74.160 1.00 42.12 294 ARG D CA 1
ATOM 10529 C C . ARG D 1 295 ? 7.911 -17.573 -74.417 1.00 42.91 294 ARG D C 1
ATOM 10530 O O . ARG D 1 295 ? 8.654 -17.123 -75.289 1.00 43.14 294 ARG D O 1
ATOM 10538 N N . ILE D 1 296 ? 7.146 -16.801 -73.651 1.00 43.42 295 ILE D N 1
ATOM 10539 C CA . ILE D 1 296 ? 7.145 -15.348 -73.782 1.00 45.32 295 ILE D CA 1
ATOM 10540 C C . ILE D 1 296 ? 8.423 -14.755 -73.194 1.00 44.99 295 ILE D C 1
ATOM 10541 O O . ILE D 1 296 ? 8.975 -13.788 -73.721 1.00 45.34 295 ILE D O 1
ATOM 10546 N N . ILE D 1 297 ? 8.891 -15.352 -72.103 1.00 44.04 296 ILE D N 1
ATOM 10547 C CA . ILE D 1 297 ? 10.117 -14.914 -71.445 1.00 44.18 296 ILE D CA 1
ATOM 10548 C C . ILE D 1 297 ? 11.328 -15.070 -72.364 1.00 44.23 296 ILE D C 1
ATOM 10549 O O . ILE D 1 297 ? 12.153 -14.162 -72.474 1.00 44.70 296 ILE D O 1
ATOM 10554 N N . ASN D 1 298 ? 11.424 -16.218 -73.029 1.00 43.54 297 ASN D N 1
ATOM 10555 C CA . ASN D 1 298 ? 12.504 -16.463 -73.978 1.00 45.49 297 ASN D CA 1
ATOM 10556 C C . ASN D 1 298 ? 12.448 -15.493 -75.151 1.00 47.31 297 ASN D C 1
ATOM 10557 O O . ASN D 1 298 ? 13.478 -15.026 -75.635 1.00 48.55 297 ASN D O 1
ATOM 10562 N N . PHE D 1 299 ? 11.233 -15.194 -75.599 1.00 48.09 298 PHE D N 1
ATOM 10563 C CA . PHE D 1 299 ? 11.021 -14.271 -76.707 1.00 50.16 298 PHE D CA 1
ATOM 10564 C C . PHE D 1 299 ? 11.461 -12.857 -76.342 1.00 51.38 298 PHE D C 1
ATOM 10565 O O . PHE D 1 299 ? 11.862 -12.079 -77.207 1.00 53.34 298 PHE D O 1
ATOM 10573 N N . ALA D 1 300 ? 11.385 -12.534 -75.055 1.00 50.62 299 ALA D N 1
ATOM 10574 C CA . ALA D 1 300 ? 11.772 -11.215 -74.568 1.00 51.80 299 ALA D CA 1
ATOM 10575 C C . ALA D 1 300 ? 13.240 -11.185 -74.161 1.00 51.42 299 ALA D C 1
ATOM 10576 O O . ALA D 1 300 ? 13.784 -10.128 -73.842 1.00 52.11 299 ALA D O 1
ATOM 10578 N N . GLY D 1 301 ? 13.877 -12.352 -74.172 1.00 50.16 300 GLY D N 1
ATOM 10579 C CA . GLY D 1 301 ? 15.271 -12.465 -73.788 1.00 50.25 300 GLY D CA 1
ATOM 10580 C C . GLY D 1 301 ? 15.480 -12.232 -72.304 1.00 48.78 300 GLY D C 1
ATOM 10581 O O . GLY D 1 301 ? 16.492 -11.666 -71.891 1.00 51.51 300 GLY D O 1
ATOM 10582 N N . LEU D 1 302 ? 14.518 -12.674 -71.500 1.00 45.74 301 LEU D N 1
ATOM 10583 C CA . LEU D 1 302 ? 14.579 -12.487 -70.055 1.00 44.16 301 LEU D CA 1
ATOM 10584 C C . LEU D 1 302 ? 14.779 -13.812 -69.326 1.00 42.74 301 LEU D C 1
ATOM 10585 O O . LEU D 1 302 ? 14.526 -13.912 -68.125 1.00 41.88 301 LEU D O 1
ATOM 10590 N N . ARG D 1 303 ? 15.232 -14.825 -70.060 1.00 42.28 302 ARG D N 1
ATOM 10591 C CA . ARG D 1 303 ? 15.425 -16.164 -69.509 1.00 40.60 302 ARG D CA 1
ATOM 10592 C C . ARG D 1 303 ? 16.412 -16.168 -68.346 1.00 41.34 302 ARG D C 1
ATOM 10593 O O . ARG D 1 303 ? 17.492 -15.585 -68.435 1.00 44.15 302 ARG D O 1
ATOM 10601 N N . ARG D 1 304 ? 16.035 -16.829 -67.256 1.00 40.06 303 ARG D N 1
ATOM 10602 C CA . ARG D 1 304 ? 16.873 -16.871 -66.064 1.00 40.15 303 ARG D CA 1
ATOM 10603 C C . ARG D 1 304 ? 16.620 -18.123 -65.225 1.00 39.62 303 ARG D C 1
ATOM 10604 O O . ARG D 1 304 ? 16.164 -19.142 -65.742 1.00 39.42 303 ARG D O 1
ATOM 10612 N N . GLU D 1 305 ? 16.919 -18.033 -63.932 1.00 39.67 304 GLU D N 1
ATOM 10613 C CA . GLU D 1 305 ? 16.866 -19.186 -63.033 1.00 40.89 304 GLU D CA 1
ATOM 10614 C C . GLU D 1 305 ? 15.470 -19.792 -62.941 1.00 39.09 304 GLU D C 1
ATOM 10615 O O . GLU D 1 305 ? 15.312 -21.013 -62.907 1.00 39.06 304 GLU D O 1
ATOM 10621 N N . LYS D 1 306 ? 14.460 -18.931 -62.889 1.00 36.99 305 LYS D N 1
ATOM 10622 C CA . LYS D 1 306 ? 13.072 -19.375 -62.871 1.00 34.62 305 LYS D CA 1
ATOM 10623 C C . LYS D 1 306 ? 12.291 -18.647 -63.956 1.00 32.68 305 LYS D C 1
ATOM 10624 O O . LYS D 1 306 ? 12.396 -17.429 -64.091 1.00 33.05 305 LYS D O 1
ATOM 10630 N N . ASN D 1 307 ? 11.511 -19.394 -64.731 1.00 31.59 306 ASN D N 1
ATOM 10631 C CA . ASN D 1 307 ? 10.792 -18.813 -65.857 1.00 31.34 306 ASN D CA 1
ATOM 10632 C C . ASN D 1 307 ? 9.302 -19.135 -65.843 1.00 30.18 306 ASN D C 1
ATOM 10633 O O . ASN D 1 307 ? 8.686 -19.295 -66.896 1.00 30.66 306 ASN D O 1
ATOM 10638 N N . GLY D 1 308 ? 8.724 -19.219 -64.650 1.00 29.04 307 GLY D N 1
ATOM 10639 C CA . GLY D 1 308 ? 7.318 -19.550 -64.515 1.00 30.09 307 GLY D CA 1
ATOM 10640 C C . GLY D 1 308 ? 6.471 -18.407 -63.994 1.00 30.92 307 GLY D C 1
ATOM 10641 O O . GLY D 1 308 ? 6.948 -17.282 -63.847 1.00 31.28 307 GLY D O 1
ATOM 10642 N N . ALA D 1 309 ? 5.207 -18.704 -63.712 1.00 30.84 308 ALA D N 1
ATOM 10643 C CA . ALA D 1 309 ? 4.269 -17.703 -63.221 1.00 31.66 308 ALA D CA 1
ATOM 10644 C C . ALA D 1 309 ? 4.597 -17.280 -61.793 1.00 31.70 308 ALA D C 1
ATOM 10645 O O . ALA D 1 309 ? 4.302 -16.156 -61.390 1.00 32.72 308 ALA D O 1
ATOM 10647 N N . HIS D 1 310 ? 5.205 -18.181 -61.029 1.00 31.33 309 HIS D N 1
ATOM 10648 C CA . HIS D 1 310 ? 5.547 -17.881 -59.644 1.00 32.12 309 HIS D CA 1
ATOM 10649 C C . HIS D 1 310 ? 6.667 -16.845 -59.583 1.00 32.53 309 HIS D C 1
ATOM 10650 O O . HIS D 1 310 ? 6.749 -16.063 -58.636 1.00 32.67 309 HIS D O 1
ATOM 10657 N N . MET D 1 311 ? 7.527 -16.845 -60.598 1.00 32.44 310 MET D N 1
ATOM 10658 C CA . MET D 1 311 ? 8.580 -15.842 -60.711 1.00 33.40 310 MET D CA 1
ATOM 10659 C C . MET D 1 311 ? 7.963 -14.467 -60.952 1.00 34.17 310 MET D C 1
ATOM 10660 O O . MET D 1 311 ? 8.478 -13.451 -60.484 1.00 35.58 310 MET D O 1
ATOM 10665 N N . LEU D 1 312 ? 6.853 -14.447 -61.684 1.00 32.49 311 LEU D N 1
ATOM 10666 C CA . LEU D 1 312 ? 6.104 -13.218 -61.909 1.00 34.14 311 LEU D CA 1
ATOM 10667 C C . LEU D 1 312 ? 5.445 -12.759 -60.614 1.00 34.40 311 LEU D C 1
ATOM 10668 O O . LEU D 1 312 ? 5.237 -11.566 -60.400 1.00 37.05 311 LEU D O 1
ATOM 10673 N N . ARG D 1 313 ? 5.118 -13.720 -59.756 1.00 32.54 312 ARG D N 1
ATOM 10674 C CA . ARG D 1 313 ? 4.523 -13.428 -58.458 1.00 31.31 312 ARG D CA 1
ATOM 10675 C C . ARG D 1 313 ? 5.541 -12.747 -57.548 1.00 32.84 312 ARG D C 1
ATOM 10676 O O . ARG D 1 313 ? 5.205 -11.815 -56.815 1.00 34.03 312 ARG D O 1
ATOM 10684 N N . HIS D 1 314 ? 6.786 -13.211 -57.605 1.00 33.60 313 HIS D N 1
ATOM 10685 C CA . HIS D 1 314 ? 7.875 -12.579 -56.869 1.00 35.84 313 HIS D CA 1
ATOM 10686 C C . HIS D 1 314 ? 8.123 -11.166 -57.386 1.00 38.39 313 HIS D C 1
ATOM 10687 O O . HIS D 1 314 ? 8.416 -10.253 -56.615 1.00 39.32 313 HIS D O 1
ATOM 10694 N N . SER D 1 315 ? 8.001 -10.997 -58.699 1.00 39.12 314 SER D N 1
ATOM 10695 C CA . SER D 1 315 ? 8.233 -9.705 -59.333 1.00 40.44 314 SER D CA 1
ATOM 10696 C C . SER D 1 315 ? 7.198 -8.676 -58.892 1.00 41.91 314 SER D C 1
ATOM 10697 O O . SER D 1 315 ? 7.510 -7.496 -58.742 1.00 42.96 314 SER D O 1
ATOM 10700 N N . PHE D 1 316 ? 5.965 -9.131 -58.685 1.00 41.76 315 PHE D N 1
ATOM 10701 C CA . PHE D 1 316 ? 4.894 -8.254 -58.226 1.00 41.84 315 PHE D CA 1
ATOM 10702 C C . PHE D 1 316 ? 5.108 -7.839 -56.776 1.00 42.31 315 PHE D C 1
ATOM 10703 O O . PHE D 1 316 ? 4.944 -6.670 -56.427 1.00 44.10 315 PHE D O 1
ATOM 10711 N N . ALA D 1 317 ? 5.469 -8.804 -55.935 1.00 41.34 316 ALA D N 1
ATOM 10712 C CA . ALA D 1 317 ? 5.689 -8.546 -54.516 1.00 41.97 316 ALA D CA 1
ATOM 10713 C C . ALA D 1 317 ? 6.857 -7.589 -54.306 1.00 43.79 316 ALA D C 1
ATOM 10714 O O . ALA D 1 317 ? 6.802 -6.708 -53.447 1.00 44.92 316 ALA D O 1
ATOM 10716 N N . THR D 1 318 ? 7.910 -7.766 -55.095 1.00 43.54 317 THR D N 1
ATOM 10717 C CA . THR D 1 318 ? 9.076 -6.895 -55.018 1.00 45.03 317 THR D CA 1
ATOM 10718 C C . THR D 1 318 ? 8.711 -5.471 -55.419 1.00 47.80 317 THR D C 1
ATOM 10719 O O . THR D 1 318 ? 8.960 -4.526 -54.672 1.00 50.67 317 THR D O 1
ATOM 10723 N N . LEU D 1 319 ? 8.106 -5.329 -56.595 1.00 47.25 318 LEU D N 1
ATOM 10724 C CA . LEU D 1 319 ? 7.711 -4.023 -57.114 1.00 49.16 318 LEU D CA 1
ATOM 10725 C C . LEU D 1 319 ? 6.739 -3.304 -56.183 1.00 50.71 318 LEU D C 1
ATOM 10726 O O . LEU D 1 319 ? 6.801 -2.082 -56.031 1.00 54.24 318 LEU D O 1
ATOM 10731 N N . LEU D 1 320 ? 5.843 -4.065 -55.561 1.00 49.03 319 LEU D N 1
ATOM 10732 C CA . LEU D 1 320 ? 4.868 -3.493 -54.639 1.00 49.58 319 LEU D CA 1
ATOM 10733 C C . LEU D 1 320 ? 5.555 -2.870 -53.429 1.00 51.90 319 LEU D C 1
ATOM 10734 O O . LEU D 1 320 ? 5.148 -1.811 -52.951 1.00 54.15 319 LEU D O 1
ATOM 10739 N N . TYR D 1 321 ? 6.603 -3.526 -52.943 1.00 52.28 320 TYR D N 1
ATOM 10740 C CA . TYR D 1 321 ? 7.326 -3.036 -51.776 1.00 55.56 320 TYR D CA 1
ATOM 10741 C C . TYR D 1 321 ? 8.237 -1.864 -52.129 1.00 60.86 320 TYR D C 1
ATOM 10742 O O . TYR D 1 321 ? 8.557 -1.040 -51.274 1.00 63.39 320 TYR D O 1
ATOM 10751 N N . GLN D 1 322 ? 8.653 -1.787 -53.388 1.00 63.38 321 GLN D N 1
ATOM 10752 C CA . GLN D 1 322 ? 9.515 -0.697 -53.829 1.00 68.90 321 GLN D CA 1
ATOM 10753 C C . GLN D 1 322 ? 8.720 0.584 -54.046 1.00 69.32 321 GLN D C 1
ATOM 10754 O O . GLN D 1 322 ? 9.267 1.684 -53.977 1.00 71.53 321 GLN D O 1
ATOM 10760 N N . LYS D 1 323 ? 7.424 0.436 -54.301 1.00 68.46 322 LYS D N 1
ATOM 10761 C CA . LYS D 1 323 ? 6.577 1.575 -54.633 1.00 70.95 322 LYS D CA 1
ATOM 10762 C C . LYS D 1 323 ? 5.846 2.145 -53.419 1.00 73.80 322 LYS D C 1
ATOM 10763 O O . LYS D 1 323 ? 5.566 3.343 -53.365 1.00 77.00 322 LYS D O 1
ATOM 10765 N N . ARG D 1 324 ? 5.540 1.292 -52.446 1.00 72.38 323 ARG D N 1
ATOM 10766 C CA . ARG D 1 324 ? 4.756 1.719 -51.290 1.00 73.29 323 ARG D CA 1
ATOM 10767 C C . ARG D 1 324 ? 5.502 1.551 -49.968 1.00 73.67 323 ARG D C 1
ATOM 10768 O O . ARG D 1 324 ? 5.222 2.262 -49.002 1.00 74.63 323 ARG D O 1
ATOM 10776 N N . HIS D 1 325 ? 6.445 0.611 -49.935 1.00 66.64 324 HIS D N 1
ATOM 10777 C CA . HIS D 1 325 ? 7.205 0.291 -48.725 1.00 68.43 324 HIS D CA 1
ATOM 10778 C C . HIS D 1 325 ? 6.289 -0.023 -47.545 1.00 66.00 324 HIS D C 1
ATOM 10779 O O . HIS D 1 325 ? 6.555 0.379 -46.412 1.00 66.74 324 HIS D O 1
ATOM 10786 N N . ASP D 1 326 ? 5.210 -0.745 -47.826 1.00 60.55 325 ASP D N 1
ATOM 10787 C CA . ASP D 1 326 ? 4.248 -1.133 -46.803 1.00 56.14 325 ASP D CA 1
ATOM 10788 C C . ASP D 1 326 ? 4.200 -2.654 -46.693 1.00 53.05 325 ASP D C 1
ATOM 10789 O O . ASP D 1 326 ? 3.666 -3.332 -47.572 1.00 52.18 325 ASP D O 1
ATOM 10794 N N . LEU D 1 327 ? 4.758 -3.182 -45.609 1.00 50.05 326 LEU D N 1
ATOM 10795 C CA . LEU D 1 327 ? 4.861 -4.625 -45.425 1.00 47.34 326 LEU D CA 1
ATOM 10796 C C . LEU D 1 327 ? 3.490 -5.271 -45.233 1.00 44.46 326 LEU D C 1
ATOM 10797 O O . LEU D 1 327 ? 3.249 -6.383 -45.703 1.00 42.83 326 LEU D O 1
ATOM 10802 N N . ILE D 1 328 ? 2.596 -4.569 -44.543 1.00 43.73 327 ILE D N 1
ATOM 10803 C CA . ILE D 1 328 ? 1.232 -5.050 -44.342 1.00 41.67 327 ILE D CA 1
ATOM 10804 C C . ILE D 1 328 ? 0.489 -5.124 -45.676 1.00 40.49 327 ILE D C 1
ATOM 10805 O O . ILE D 1 328 ? -0.268 -6.064 -45.928 1.00 38.96 327 ILE D O 1
ATOM 10810 N N . LEU D 1 329 ? 0.723 -4.133 -46.531 1.00 41.16 328 LEU D N 1
ATOM 10811 C CA . LEU D 1 329 ? 0.106 -4.092 -47.854 1.00 41.73 328 LEU D CA 1
ATOM 10812 C C . LEU D 1 329 ? 0.560 -5.269 -48.713 1.00 40.48 328 LEU D C 1
ATOM 10813 O O . LEU D 1 329 ? -0.222 -5.824 -49.483 1.00 40.43 328 LEU D O 1
ATOM 10818 N N . VAL D 1 330 ? 1.828 -5.642 -48.574 1.00 39.60 329 VAL D N 1
ATOM 10819 C CA . VAL D 1 330 ? 2.379 -6.785 -49.295 1.00 39.38 329 VAL D CA 1
ATOM 10820 C C . VAL D 1 330 ? 1.689 -8.073 -48.862 1.00 39.79 329 VAL D C 1
ATOM 10821 O O . VAL D 1 330 ? 1.326 -8.906 -49.694 1.00 41.59 329 VAL D O 1
ATOM 10825 N N . GLN D 1 331 ? 1.502 -8.222 -47.555 1.00 38.95 330 GLN D N 1
ATOM 10826 C CA . GLN D 1 331 ? 0.850 -9.401 -46.998 1.00 38.13 330 GLN D CA 1
ATOM 10827 C C . GLN D 1 331 ? -0.582 -9.548 -47.501 1.00 36.66 330 GLN D C 1
ATOM 10828 O O . GLN D 1 331 ? -0.997 -10.631 -47.914 1.00 35.05 330 GLN D O 1
ATOM 10834 N N . GLU D 1 332 ? -1.330 -8.450 -47.465 1.00 36.86 331 GLU D N 1
ATOM 10835 C CA . GLU D 1 332 ? -2.736 -8.463 -47.855 1.00 37.87 331 GLU D CA 1
ATOM 10836 C C . GLU D 1 332 ? -2.918 -8.663 -49.357 1.00 36.97 331 GLU D C 1
ATOM 10837 O O . GLU D 1 332 ? -3.868 -9.313 -49.793 1.00 37.63 331 GLU D O 1
ATOM 10843 N N . ALA D 1 333 ? -2.006 -8.103 -50.145 1.00 35.75 332 ALA D N 1
ATOM 10844 C CA . ALA D 1 333 ? -2.094 -8.199 -51.598 1.00 39.48 332 ALA D CA 1
ATOM 10845 C C . ALA D 1 333 ? -1.685 -9.580 -52.099 1.00 38.61 332 ALA D C 1
ATOM 10846 O O . ALA D 1 333 ? -2.260 -10.096 -53.057 1.00 39.35 332 ALA D O 1
ATOM 10848 N N . LEU D 1 334 ? -0.690 -10.176 -51.448 1.00 37.52 333 LEU D N 1
ATOM 10849 C CA . LEU D 1 334 ? -0.181 -11.480 -51.860 1.00 37.44 333 LEU D CA 1
ATOM 10850 C C . LEU D 1 334 ? -0.958 -12.621 -51.209 1.00 37.51 333 LEU D C 1
ATOM 10851 O O . LEU D 1 334 ? -1.001 -13.733 -51.735 1.00 38.02 333 LEU D O 1
ATOM 10856 N N . GLY D 1 335 ? -1.570 -12.340 -50.064 1.00 36.88 334 GLY D N 1
ATOM 10857 C CA . GLY D 1 335 ? -2.341 -13.340 -49.350 1.00 37.15 334 GLY D CA 1
ATOM 10858 C C . GLY D 1 335 ? -1.486 -14.206 -48.446 1.00 36.61 334 GLY D C 1
ATOM 10859 O O . GLY D 1 335 ? -1.838 -15.349 -48.153 1.00 38.17 334 GLY D O 1
ATOM 10860 N N . HIS D 1 336 ? -0.355 -13.662 -48.007 1.00 35.76 335 HIS D N 1
ATOM 10861 C CA . HIS D 1 336 ? 0.535 -14.373 -47.094 1.00 36.97 335 HIS D CA 1
ATOM 10862 C C . HIS D 1 336 ? -0.108 -14.528 -45.721 1.00 38.69 335 HIS D C 1
ATOM 10863 O O . HIS D 1 336 ? -0.697 -13.585 -45.194 1.00 33.40 335 HIS D O 1
ATOM 10870 N N . ALA D 1 337 ? 0.004 -15.719 -45.144 1.00 39.87 336 ALA D N 1
ATOM 10871 C CA . ALA D 1 337 ? -0.505 -15.958 -43.799 1.00 40.60 336 ALA D CA 1
ATOM 10872 C C . ALA D 1 337 ? 0.514 -15.502 -42.763 1.00 39.50 336 ALA D C 1
ATOM 10873 O O . ALA D 1 337 ? 0.155 -15.122 -41.649 1.00 39.78 336 ALA D O 1
ATOM 10875 N N . SER D 1 338 ? 1.787 -15.540 -43.141 1.00 39.91 337 SER D N 1
ATOM 10876 C CA . SER D 1 338 ? 2.865 -15.124 -42.252 1.00 40.37 337 SER D CA 1
ATOM 10877 C C . SER D 1 338 ? 3.631 -13.940 -42.828 1.00 40.42 337 SER D C 1
ATOM 10878 O O . SER D 1 338 ? 3.881 -13.875 -44.031 1.00 40.40 337 SER D O 1
ATOM 10881 N N . LEU D 1 339 ? 4.008 -13.008 -41.959 1.00 41.40 338 LEU D N 1
ATOM 10882 C CA . LEU D 1 339 ? 4.770 -11.837 -42.374 1.00 41.89 338 LEU D CA 1
ATOM 10883 C C . LEU D 1 339 ? 6.249 -12.166 -42.545 1.00 43.61 338 LEU D C 1
ATOM 10884 O O . LEU D 1 339 ? 7.018 -11.356 -43.062 1.00 44.31 338 LEU D O 1
ATOM 10889 N N . ASN D 1 340 ? 6.644 -13.358 -42.107 1.00 44.70 339 ASN D N 1
ATOM 10890 C CA . ASN D 1 340 ? 8.003 -13.835 -42.326 1.00 46.22 339 ASN D CA 1
ATOM 10891 C C . ASN D 1 340 ? 8.241 -14.112 -43.805 1.00 44.79 339 ASN D C 1
ATOM 10892 O O . ASN D 1 340 ? 9.378 -14.116 -44.274 1.00 45.68 339 ASN D O 1
ATOM 10897 N N . THR D 1 341 ? 7.152 -14.345 -44.531 1.00 43.62 340 THR D N 1
ATOM 10898 C CA . THR D 1 341 ? 7.208 -14.541 -45.974 1.00 42.97 340 THR D CA 1
ATOM 10899 C C . THR D 1 341 ? 7.323 -13.196 -46.685 1.00 44.75 340 THR D C 1
ATOM 10900 O O . THR D 1 341 ? 8.100 -13.043 -47.627 1.00 44.78 340 THR D O 1
ATOM 10904 N N . SER D 1 342 ? 6.545 -12.224 -46.218 1.00 45.82 341 SER D N 1
ATOM 10905 C CA . SER D 1 342 ? 6.542 -10.885 -46.799 1.00 46.92 341 SER D CA 1
ATOM 10906 C C . SER D 1 342 ? 7.874 -10.173 -46.580 1.00 47.71 341 SER D C 1
ATOM 10907 O O . SER D 1 342 ? 8.286 -9.342 -47.389 1.00 47.61 341 SER D O 1
ATOM 10910 N N . ARG D 1 343 ? 8.540 -10.511 -45.480 1.00 49.57 342 ARG D N 1
ATOM 10911 C CA . ARG D 1 343 ? 9.806 -9.888 -45.108 1.00 51.46 342 ARG D CA 1
ATOM 10912 C C . ARG D 1 343 ? 10.907 -10.166 -46.131 1.00 52.82 342 ARG D C 1
ATOM 10913 O O . ARG D 1 343 ? 11.848 -9.384 -46.272 1.00 53.25 342 ARG D O 1
ATOM 10921 N N . ILE D 1 344 ? 10.778 -11.280 -46.846 1.00 53.84 343 ILE D N 1
ATOM 10922 C CA . ILE D 1 344 ? 11.769 -11.690 -47.838 1.00 53.93 343 ILE D CA 1
ATOM 10923 C C . ILE D 1 344 ? 11.957 -10.631 -48.926 1.00 54.01 343 ILE D C 1
ATOM 10924 O O . ILE D 1 344 ? 13.067 -10.423 -49.420 1.00 53.35 343 ILE D O 1
ATOM 10929 N N . TYR D 1 345 ? 10.873 -9.946 -49.278 1.00 54.95 344 TYR D N 1
ATOM 10930 C CA . TYR D 1 345 ? 10.907 -8.958 -50.352 1.00 56.41 344 TYR D CA 1
ATOM 10931 C C . TYR D 1 345 ? 11.398 -7.590 -49.879 1.00 59.30 344 TYR D C 1
ATOM 10932 O O . TYR D 1 345 ? 11.132 -6.572 -50.519 1.00 60.35 344 TYR D O 1
ATOM 10941 N N . THR D 1 346 ? 12.119 -7.571 -48.762 1.00 60.39 345 THR D N 1
ATOM 10942 C CA . THR D 1 346 ? 12.682 -6.333 -48.235 1.00 61.88 345 THR D CA 1
ATOM 10943 C C . THR D 1 346 ? 14.203 -6.349 -48.331 1.00 63.69 345 THR D C 1
ATOM 10944 O O . THR D 1 346 ? 14.871 -5.394 -47.934 1.00 65.57 345 THR D O 1
ATOM 10948 N N . HIS D 1 347 ? 14.744 -7.441 -48.860 1.00 63.58 346 HIS D N 1
ATOM 10949 C CA . HIS D 1 347 ? 16.187 -7.594 -49.008 1.00 64.33 346 HIS D CA 1
ATOM 10950 C C . HIS D 1 347 ? 16.736 -6.672 -50.090 1.00 63.57 346 HIS D C 1
ATOM 10951 O O . HIS D 1 347 ? 16.170 -6.572 -51.179 1.00 62.82 346 HIS D O 1
ATOM 10958 N N . ARG D 1 352 ? 28.920 -5.285 -54.709 1.00 49.08 351 ARG D N 1
ATOM 10959 C CA . ARG D 1 352 ? 29.872 -4.383 -55.347 1.00 50.61 351 ARG D CA 1
ATOM 10960 C C . ARG D 1 352 ? 30.675 -5.114 -56.416 1.00 47.77 351 ARG D C 1
ATOM 10961 O O . ARG D 1 352 ? 31.823 -4.766 -56.689 1.00 49.26 351 ARG D O 1
ATOM 10969 N N . LEU D 1 353 ? 30.058 -6.124 -57.021 1.00 45.20 352 LEU D N 1
ATOM 10970 C CA . LEU D 1 353 ? 30.734 -6.974 -57.994 1.00 43.44 352 LEU D CA 1
ATOM 10971 C C . LEU D 1 353 ? 31.133 -6.217 -59.260 1.00 43.58 352 LEU D C 1
ATOM 10972 O O . LEU D 1 353 ? 32.014 -6.655 -59.999 1.00 41.89 352 LEU D O 1
ATOM 10977 N N . GLU D 1 354 ? 30.485 -5.082 -59.505 1.00 45.05 353 GLU D N 1
ATOM 10978 C CA . GLU D 1 354 ? 30.802 -4.256 -60.665 1.00 46.77 353 GLU D CA 1
ATOM 10979 C C . GLU D 1 354 ? 32.221 -3.701 -60.574 1.00 48.26 353 GLU D C 1
ATOM 10980 O O . GLU D 1 354 ? 32.880 -3.487 -61.591 1.00 47.86 353 GLU D O 1
ATOM 10982 N N . GLU D 1 355 ? 32.684 -3.475 -59.348 1.00 50.14 354 GLU D N 1
ATOM 10983 C CA . GLU D 1 355 ? 34.031 -2.964 -59.116 1.00 52.63 354 GLU D CA 1
ATOM 10984 C C . GLU D 1 355 ? 35.087 -4.003 -59.480 1.00 50.32 354 GLU D C 1
ATOM 10985 O O . GLU D 1 355 ? 36.182 -3.660 -59.922 1.00 50.70 354 GLU D O 1
ATOM 10991 N N . ALA D 1 356 ? 34.750 -5.274 -59.291 1.00 48.13 355 ALA D N 1
ATOM 10992 C CA . ALA D 1 356 ? 35.681 -6.362 -59.566 1.00 46.24 355 ALA D CA 1
ATOM 10993 C C . ALA D 1 356 ? 35.759 -6.673 -61.057 1.00 44.64 355 ALA D C 1
ATOM 10994 O O . ALA D 1 356 ? 36.767 -7.187 -61.541 1.00 45.18 355 ALA D O 1
ATOM 10996 N N . ALA D 1 357 ? 34.690 -6.358 -61.781 1.00 43.61 356 ALA D N 1
ATOM 10997 C CA . ALA D 1 357 ? 34.614 -6.665 -63.205 1.00 43.31 356 ALA D CA 1
ATOM 10998 C C . ALA D 1 357 ? 35.339 -5.629 -64.060 1.00 43.15 356 ALA D C 1
ATOM 10999 O O . ALA D 1 357 ? 35.633 -5.876 -65.229 1.00 43.16 356 ALA D O 1
ATOM 11001 N N . SER D 1 358 ? 35.630 -4.472 -63.473 1.00 43.22 357 SER D N 1
ATOM 11002 C CA . SER D 1 358 ? 36.198 -3.358 -64.225 1.00 42.92 357 SER D CA 1
ATOM 11003 C C . SER D 1 358 ? 37.723 -3.299 -64.152 1.00 40.80 357 SER D C 1
ATOM 11004 O O . SER D 1 358 ? 38.341 -2.421 -64.754 1.00 41.46 357 SER D O 1
ATOM 11007 N N . ILE D 1 359 ? 38.325 -4.234 -63.423 1.00 39.27 358 ILE D N 1
ATOM 11008 C CA . ILE D 1 359 ? 39.771 -4.225 -63.208 1.00 40.77 358 ILE D CA 1
ATOM 11009 C C . ILE D 1 359 ? 40.561 -4.455 -64.496 1.00 43.95 358 ILE D C 1
ATOM 11010 O O . ILE D 1 359 ? 41.728 -4.075 -64.591 1.00 45.41 358 ILE D O 1
ATOM 11015 N N . TRP D 1 360 ? 39.919 -5.069 -65.486 1.00 44.02 359 TRP D N 1
ATOM 11016 C CA . TRP D 1 360 ? 40.582 -5.394 -66.743 1.00 45.62 359 TRP D CA 1
ATOM 11017 C C . TRP D 1 360 ? 40.705 -4.174 -67.650 1.00 51.45 359 TRP D C 1
ATOM 11018 O O . TRP D 1 360 ? 41.405 -4.210 -68.662 1.00 51.57 359 TRP D O 1
ATOM 11029 N N . GLU D 1 361 ? 40.027 -3.093 -67.280 1.00 56.35 360 GLU D N 1
ATOM 11030 C CA . GLU D 1 361 ? 40.072 -1.861 -68.056 1.00 62.27 360 GLU D CA 1
ATOM 11031 C C . GLU D 1 361 ? 40.993 -0.836 -67.402 1.00 65.46 360 GLU D C 1
ATOM 11032 O O . GLU D 1 361 ? 41.235 -0.885 -66.196 1.00 66.52 360 GLU D O 1
ATOM 11038 N N . GLU D 1 362 ? 41.503 0.092 -68.205 1.00 67.83 361 GLU D N 1
ATOM 11039 C CA . GLU D 1 362 ? 42.386 1.135 -67.699 1.00 71.06 361 GLU D CA 1
ATOM 11040 C C . GLU D 1 362 ? 41.595 2.379 -67.307 1.00 73.74 361 GLU D C 1
ATOM 11041 O O . GLU D 1 362 ? 40.400 2.303 -67.022 1.00 73.52 361 GLU D O 1
#

Foldseek 3Di:
DFAAQDDDQAQLQSLLQLLLVLLLVCLVVADCPFQQDPVLSVVLSVQSNVDRDLVSQVVSLVSSCVRGRVVSVLQNVLSSLVSCVLPDDDPDQNSHPLSDALVSVVVSLCVPCPPHDPVSSVSSVVNVVSSLVSQQVRHADPVRDHDHHPDDNDAQPQAAAPVRLVLLLVLLVVPDDDPLCSLVLNLLLLCCLQQLEDDVQSLAFFPVQWDDDPQKIWGWTQDPVRDIAITMDGCVSCVVSQVVQVVSCVQAPAPDRGRDDDNPRHTDDQVVQFVSQQVSCVVSPNDDPDGGSNNSSSHNLLVVCVPPVDLVVSCRSHVPPDSVVSCNSDDDDPVCVVVVVCPVPDD/DFAAQDDDQAQLQSLQVLLLVLLLVCLVPADCPQFPDVVLSVVLNVQSVDRDDLVRLVVSLVSSCVRGRVVSVLQNVLSSLVSVVQVVVVVPPHSHPLPDALVSVVVSLVVPCPPHDPVNSVSSVVNVVSSLVSQQVRHADPVRDHDHHPDDNDAQDQAAAPVRLVLLLVLLVVPDDDPLCNLQLNLLLLCCLQQLEDDVQSQQAFPVQWDDDPQKIWGWTQDPPRDTAIDMDGNVSCVVSQVVQVVSCVQAPADPRGRDDDNVHHTDDQVVQFVSQQVSCVVSVNDDPDRGSNNSSSHNLLVVCVVPVDLVVSCRSHVPPDSVVSCNSDDDDPVCVVVVVPVVD/DFAAQDDDQAQLLSLLQLLLVLLLVCLVVADCQQADPVVLSVVLSVQSNVDRDLVSQVVSLVSSCVRRSVVSVLQSVLSSLVSVVLVVCCVPVVDPLSNHPLSDAQVSVVVSLCPVCVPHDQVNSQSSQVNVCSSLVVQQVRHADPVRDGDHHPHDYDHTPADQAAAPVRLVLLLVLLVVDDDDPLCSLVLSLLLLVCLQQLEDLVQSQQFAPVQWDDDPQKIWGWTDDPDRDIAIAMGGCVSCVVSLVVVVVSCVPAPADPRGSHDDNPRHTDDQVVQQVSQQVSCVVSVNDDPDRGSNNSSSHNLLNVCVVPVDLVCSCRSHVPPDSVVSVSSVDDCVVVVVPPVD/DFAAQDDDQAQLQSLQLLLLVLLLVCLVVADCPQADDPVLSVVLNVVSVDRDDLVRLQVSLVSSCVRGRVVSVLQNVLSSLVSVVLVPCQQPVDPDGNRHPVVDAQVSLVVSLCVVCVPHDLVNSQSSVVNVVSSLVSQQVRHADPVRDGDHRPHDPVDSRAADQADAPVRLVLLLVLLVVPDDDPLCSLQLSLLLQVCLQQLEDPVQSQQFFPVQWDDDPQKIWGWTDDPDRDIAIAMGGCVSCVVSLVVQVVSCVVAPAPDRGRHDDNPNHTDDQVVQQVSQQVSCVVSVNDDDGRGSNNSSSHNLLNVCVVPVDLVVSCRSHVPPDSVVSVSSVGPVVVVVCPVDD

CATH classification: 1.10.443.10